Protein AF-0000000071015361 (afdb_homodimer)

Secondary structure (DSSP, 8-state):
---HHHHHHHHHHHHHHHHHTT-SEEEEEEEEEEEEEEEEETTEEEEEEEEEEEEEEEEEEETTEEEEEEES---HHHHHHHHHHHHHHHHHSPB-TT--PPPGGGS--SSPPP----------HHHHHHHHHHHHHHHHTSTTEEEEEEEEEEEEEEEEEEEETTS-EEEEEEEEEEEEEEEEESSGGG-EEEEEEEEESSGGGSPPHHHHHHHHHHHHHTTSS-B----EEEEEEE-HHHHHHHHHHHHHHTBHHHHHTT--TTTT-TTSB-S-TT--EEE-TT-TT-TT--SB-TTS-B---EEEEETTEE---B--HHHHHHHT----S-EE--SSS--EE--SSEEEPP-SS-HHHHHHT-SEEEEEEEEES--B-TTT-EEEEEEEEEEEETTEEEEEEEEEEEEEEHHHHHHTEEE-S-----SSEE---EEEEEEEEE--/---HHHHHHHHHHHHHHHHHTT-SEEEEEEEEEEEEEEEEETTEEEEEEEEEEEEEEEEEEETTEEEEEEES---HHHHHHHHHHHHHHHHHSPB-TT--PPPGGGS--SSPPP----------HHHHHHHHHHHHHHHHTSTTEEEEEEEEEEEEEEEEEEEETTS-EEEEEEEEEEEEEEEEESSGGG-EEEEEEEEESSGGGSPPHHHHHHHHHHHHHTTSS-B----EEEEEEE-HHHHHHHHHHHHHHTBHHHHHTT--TTTT-TTSB-S-TT--EEE-TT-TT-TT--SB-TTS-B---EEEEETTEE---B--HHHHHHHT----S-EE--SSS--EE--SSEEEPP-SS-HHHHHHT-SEEEEEEEEES--B-TTT-EEEEEEEEEEEETTEEEEEEEEEEEEEEHHHHHHTEEE-S-----SSEE---EEEEEEEEE--

Foldseek 3Di:
DDDLVVQLVLQAVLQVLLVVVPFPKKKKKKKKKKKWKWWAFPLGTDDTDIDIFIKMKMWTADDQFIFMDMDRDSDPVVSNVRSVVRVVRRVVGDGDPLDDFADLVQFDDDDFDDQPQAPPQDDDNVVFSVLFNLLAVLLCPDPFFDGWPIKMKMKMKMKMWMDIPSGFIGIDMFMKIKIKTKTWGDDDPQIFIFMFMFMFRDPVPDDRSNVRNNVRNVVRNQQGPADWDAWDWFKEKEAFVPCLVLVVLVLLQQWLVCQLVLQAQCNPQAFHFQAALQKKKKFALSPRRAPQHGRFAQRRGGAGIDICAHSRHGHHGAYDSSSCVSVVHHHHRFWHDDSGDDTTGDTFQMEIAAGDAAPLVVQQQGQWYWYWHDWADDFARRRNQKGKIFTWGFIRHNSDTDGTHGDKMKIDGSSQQRHQKDHHRDWDRGHSYTGHIMMGGTITMGID/DDDLVVQLVLQAVLQVLLVVVPFPKKKKKKKKKKKWKWWAFPLGTDDTDIDIFIKMKMWTADDQFIFMDMDRDSDPVVSNVRSVVRVVRRVVGDGDPLDDFADLVQFDDDDQDDQPQAPPQDDDPVVFSVLQNLLAVLLCPDPFFDGWPIKMKMKMKMKMWMDIPSGFIGIDMFMKIKIKTKTWGDDDPQIFIFMFMFMFRDPVPDDRSNVRNNVRNVVRNQQGPADWDAWDWFKEKEAFVPCLVLVVLVLLQQWLVCQLVLQAQCNPQAFHFQAALQKKKKFALSPRRAPQHGRFAQRRGGAGIDICAHSRHGHHGAYDSSSCVSVVHHHHRFWHDDSGDDTTGDTFQMEIAAGDAAPLVVQQQGQWYWYWHDWADDFARRRNQWGKIFTWGFIRHNSDTDGTHGDKMKIDGSSQQRHQKDHHRDWDRGHSYTGHIMMGGTITMGID

Solvent-accessible surface area (backbone atoms only — not comparable to full-atom values): 41968 Å² total; per-residue (Å²): 130,80,50,39,67,55,36,20,48,53,14,39,47,54,28,51,51,30,44,73,74,63,32,73,38,29,34,18,29,24,41,35,39,36,37,38,41,26,33,27,38,86,91,35,56,71,46,41,36,38,41,37,44,47,41,40,10,40,36,34,21,47,82,48,8,41,16,18,27,28,32,28,63,82,46,69,70,48,46,54,52,46,41,53,50,26,51,55,48,5,71,68,34,53,67,30,94,49,63,70,76,53,62,64,92,56,40,50,70,83,80,75,63,82,55,71,32,51,74,77,57,84,73,57,70,63,60,31,41,50,41,7,43,40,6,28,51,32,15,55,66,33,84,58,41,65,48,60,79,16,9,26,14,38,40,26,36,35,34,42,14,38,14,36,62,77,67,41,65,46,49,45,52,35,19,38,28,37,39,29,16,30,30,27,10,56,58,80,68,51,49,29,68,32,57,30,66,51,58,27,23,40,73,88,69,48,69,57,38,43,58,35,3,36,48,6,22,51,55,11,43,60,42,47,75,48,42,70,40,70,56,46,73,30,40,37,32,29,35,39,92,54,37,31,56,60,54,51,54,50,52,56,25,37,22,27,68,25,46,77,67,66,45,18,57,45,66,86,38,77,76,32,75,51,32,27,64,71,38,33,31,37,29,32,24,72,41,73,45,39,78,34,40,51,58,47,25,47,63,41,22,50,51,61,72,42,61,41,22,56,51,9,24,29,65,56,69,43,15,22,47,36,43,9,56,72,69,74,52,70,53,63,36,22,22,30,52,61,51,55,63,72,67,44,62,49,80,32,32,32,31,39,51,52,28,89,40,49,60,65,65,74,37,44,80,34,59,58,32,35,38,35,70,42,75,36,51,65,37,64,42,56,38,54,22,44,30,42,30,37,34,27,33,27,33,22,50,67,30,33,80,70,50,23,28,37,79,29,33,40,32,51,37,47,63,60,40,38,44,40,40,46,49,12,45,65,50,55,90,67,55,41,50,25,24,16,36,33,36,30,52,72,28,36,35,39,36,100,130,82,49,40,67,55,34,18,49,53,13,39,47,55,28,52,52,32,42,74,73,62,32,73,40,29,34,19,28,23,42,35,39,38,38,38,39,27,33,26,38,87,88,34,58,71,45,42,35,38,40,38,44,45,38,39,10,39,35,33,21,45,80,48,8,40,16,19,26,29,34,29,62,82,45,68,71,49,46,52,52,46,42,52,50,26,51,55,47,6,71,68,35,55,66,28,94,47,64,70,76,52,61,62,91,56,40,51,71,82,79,77,63,84,56,72,30,49,76,76,59,83,74,55,69,63,60,30,42,50,42,8,44,39,6,30,49,32,15,55,66,33,85,57,41,65,49,60,78,16,9,27,14,36,40,27,36,37,34,45,13,38,13,37,62,77,67,40,67,44,49,44,54,34,20,38,29,37,40,30,15,31,29,25,10,56,60,80,67,51,48,28,70,31,55,30,66,49,58,29,21,41,73,86,69,49,71,57,39,44,58,36,2,34,50,7,22,53,55,11,43,61,43,46,76,50,42,70,39,70,54,46,73,31,39,37,32,28,35,38,92,55,38,30,55,59,53,50,55,49,52,55,27,37,22,26,68,25,45,76,68,65,45,18,56,47,67,84,38,75,76,32,76,52,32,27,65,72,38,32,32,37,30,31,25,74,40,76,45,39,79,35,39,50,57,47,24,49,64,40,21,50,52,63,72,43,61,43,25,56,51,8,25,31,65,57,69,42,16,22,48,35,42,9,55,72,68,73,51,70,53,64,36,23,21,32,52,60,50,55,62,73,67,43,62,49,82,31,31,31,32,39,51,52,28,89,43,48,61,65,65,76,37,44,81,36,60,58,31,36,39,35,68,42,75,36,50,66,38,66,40,53,39,53,21,42,30,43,29,38,36,27,33,25,34,23,50,67,29,34,79,68,49,24,28,38,79,28,33,40,33,51,38,48,63,59,41,38,43,39,41,46,49,12,44,63,50,55,91,67,54,41,50,25,24,15,36,32,37,30,53,71,29,38,35,40,38,98

pLDDT: mean 94.47, std 5.88, range [63.34, 98.88]

InterPro domains:
  IPR002510 Metalloprotease TldD/E, N-terminal domain [PF01523] (26-90)
  IPR035068 Metalloprotease TldD/PmbA, N-terminal [G3DSA:3.30.2290.10] (2-225)
  IPR036059 Metalloprotease TldD/PmbA superfamily [SSF111283] (6-447)
  IPR045569 Metalloprotease TldD/E, C-terminal domain [PF19289] (231-447)
  IPR045570 Metalloprotease TldD/E, central domain [PF19290] (121-223)
  IPR047657 Metalloprotease PmbA [PTHR43421] (12-447)

Sequence (896 aa):
MLTPDQARDRAADIVSRARAAGADAADAVFAADTALDVSVRLGALEDVGRSESAELGLRVFVGRQSASVSTSDLSVSALDALVERAIAMAREAPEDEWAGLAPEDRLLKGNVPQLDLDDGGEVEPAALKEAALEAEDAARAVAGVTNSEGGGASASRSIWALATSHGFAGAYAATGYGVSASVLAGEGGAMVRDYDHHSARHRRMLESAADIGRRAGERTVARINPGVVKSGTMPIVFDPRNGGSMLGHLIGAISGAAITRKTSFLLDALGTKIFSSAVTISDDPHRPHGLRSRPFDGEGLPVSATEFVTAGMLETWLLDSASARQLGLEPTGHAARGVGGNPGVATSNLFMAAGDIPPETLIADIADGIYVTEMLGGGVNGVTGDYSRGAAGFRIQNGEITTPVAEFTIAGNARDMFLNMTPANDLEFRYGSNVPTIRIEGMTVAGAMLTPDQARDRAADIVSRARAAGADAADAVFAADTALDVSVRLGALEDVGRSESAELGLRVFVGRQSASVSTSDLSVSALDALVERAIAMAREAPEDEWAGLAPEDRLLKGNVPQLDLDDGGEVEPAALKEAALEAEDAARAVAGVTNSEGGGASASRSIWALATSHGFAGAYAATGYGVSASVLAGEGGAMVRDYDHHSARHRRMLESAADIGRRAGERTVARINPGVVKSGTMPIVFDPRNGGSMLGHLIGAISGAAITRKTSFLLDALGTKIFSSAVTISDDPHRPHGLRSRPFDGEGLPVSATEFVTAGMLETWLLDSASARQLGLEPTGHAARGVGGNPGVATSNLFMAAGDIPPETLIADIADGIYVTEMLGGGVNGVTGDYSRGAAGFRIQNGEITTPVAEFTIAGNARDMFLNMTPANDLEFRYGSNVPTIRIEGMTVAGA

Nearest PDB structures (foldseek):
  3qtd-assembly2_B  TM=9.646E-01  e=2.647E-55  Pseudomonas aeruginosa
  5nja-assembly2_D  TM=9.538E-01  e=3.708E-56  Escherichia coli str. K-12 substr. MG1655
  1vpb-assembly1_A-2  TM=9.377E-01  e=7.701E-46  Bacteroides thetaiotaomicron VPI-5482
  1vl4-assembly1_B  TM=9.106E-01  e=6.725E-42  Thermotoga maritima MSB8
  6j6a-assembly1_B  TM=8.898E-01  e=3.358E-36  Thermococcus kodakarensis KOD1

Structure (mmCIF, N/CA/C/O backbone):
data_AF-0000000071015361-model_v1
#
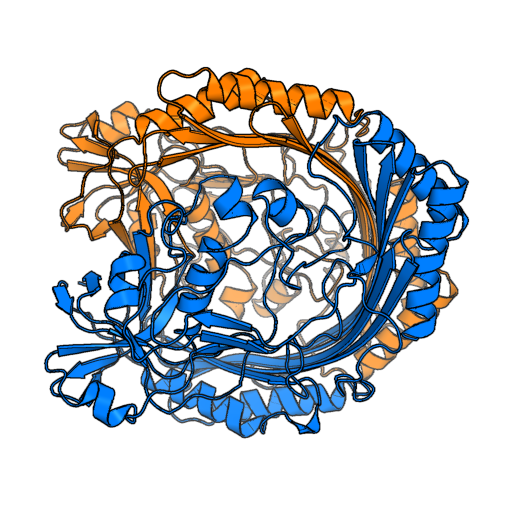loop_
_entity.id
_entity.type
_entity.pdbx_description
1 polymer 'TldD/PmbA family protein'
#
loop_
_atom_site.group_PDB
_atom_site.id
_atom_site.type_symbol
_atom_site.label_atom_id
_atom_site.label_alt_id
_atom_site.label_comp_id
_atom_site.label_asym_id
_atom_site.label_entity_id
_atom_site.label_seq_id
_atom_site.pdbx_PDB_ins_code
_atom_site.Cartn_x
_atom_site.Cartn_y
_atom_site.Cartn_z
_atom_site.occupancy
_atom_site.B_iso_or_equiv
_atom_site.auth_seq_id
_atom_site.auth_comp_id
_atom_site.auth_asym_id
_atom_site.auth_atom_id
_atom_site.pdbx_PDB_model_num
ATOM 1 N N . MET A 1 1 ? 20.734 9.711 -16.625 1 75.19 1 MET A N 1
ATOM 2 C CA . MET A 1 1 ? 20.453 8.32 -16.297 1 75.19 1 MET A CA 1
ATOM 3 C C . MET A 1 1 ? 21.266 7.371 -17.156 1 75.19 1 MET A C 1
ATOM 5 O O . MET A 1 1 ? 21.578 7.688 -18.312 1 75.19 1 MET A O 1
ATOM 9 N N . LEU A 1 2 ? 21.625 6.285 -16.594 1 86.19 2 LEU A N 1
ATOM 10 C CA . LEU A 1 2 ? 22.391 5.273 -17.312 1 86.19 2 LEU A CA 1
ATOM 11 C C . LEU A 1 2 ? 21.609 4.734 -18.5 1 86.19 2 LEU A C 1
ATOM 13 O O . LEU A 1 2 ? 20.375 4.836 -18.531 1 86.19 2 LEU A O 1
ATOM 17 N N . THR A 1 3 ? 22.281 4.242 -19.531 1 92.38 3 THR A N 1
ATOM 18 C CA . THR A 1 3 ? 21.656 3.527 -20.625 1 92.38 3 THR A CA 1
ATOM 19 C C . THR A 1 3 ? 21.344 2.088 -20.234 1 92.38 3 THR A C 1
ATOM 21 O O . THR A 1 3 ? 21.922 1.562 -19.281 1 92.38 3 THR A O 1
ATOM 24 N N . PRO A 1 4 ? 20.406 1.521 -20.984 1 95.31 4 PRO A N 1
ATOM 25 C CA . PRO A 1 4 ? 20.141 0.108 -20.703 1 95.31 4 PRO A CA 1
ATOM 26 C C . PRO A 1 4 ? 21.391 -0.761 -20.781 1 95.31 4 PRO A C 1
ATOM 28 O O . PRO A 1 4 ? 21.562 -1.659 -19.953 1 95.31 4 PRO A O 1
ATOM 31 N N . ASP A 1 5 ? 22.281 -0.465 -21.656 1 95.81 5 ASP A N 1
ATOM 32 C CA . ASP A 1 5 ? 23.516 -1.237 -21.797 1 95.81 5 ASP A CA 1
ATOM 33 C C . ASP A 1 5 ? 24.406 -1.088 -20.562 1 95.81 5 ASP A C 1
ATOM 35 O O . ASP A 1 5 ? 24.969 -2.068 -20.078 1 95.81 5 ASP A O 1
ATOM 39 N N . GLN A 1 6 ? 24.469 0.102 -20.109 1 96 6 GLN A N 1
ATOM 40 C CA . GLN A 1 6 ? 25.25 0.348 -18.891 1 96 6 GLN A CA 1
ATOM 41 C C . GLN A 1 6 ? 24.641 -0.376 -17.703 1 96 6 GLN A C 1
ATOM 43 O O . GLN A 1 6 ? 25.375 -0.923 -16.859 1 96 6 GLN A O 1
ATOM 48 N N . ALA A 1 7 ? 23.344 -0.331 -17.641 1 96.88 7 ALA A N 1
ATOM 49 C CA . ALA A 1 7 ? 22.656 -1.032 -16.547 1 96.88 7 ALA A CA 1
ATOM 50 C C . ALA A 1 7 ? 22.891 -2.537 -16.641 1 96.88 7 ALA A C 1
ATOM 52 O O . ALA A 1 7 ? 23.156 -3.189 -15.625 1 96.88 7 ALA A O 1
ATOM 53 N N . ARG A 1 8 ? 22.75 -3.062 -17.828 1 97.19 8 ARG A N 1
ATOM 54 C CA . ARG A 1 8 ? 23.031 -4.477 -18.062 1 97.19 8 ARG A CA 1
ATOM 55 C C . ARG A 1 8 ? 24.438 -4.84 -17.609 1 97.19 8 ARG A C 1
ATOM 57 O O . ARG A 1 8 ? 24.641 -5.863 -16.953 1 97.19 8 ARG A O 1
ATOM 64 N N . ASP A 1 9 ? 25.406 -4.043 -17.906 1 97.19 9 ASP A N 1
ATOM 65 C CA . ASP A 1 9 ? 26.797 -4.297 -17.547 1 97.19 9 ASP A CA 1
ATOM 66 C C . ASP A 1 9 ? 26.984 -4.281 -16.031 1 97.19 9 ASP A C 1
ATOM 68 O O . ASP A 1 9 ? 27.781 -5.055 -15.492 1 97.19 9 ASP A O 1
ATOM 72 N N . ARG A 1 10 ? 26.281 -3.35 -15.375 1 96.38 10 ARG A N 1
ATOM 73 C CA . ARG A 1 10 ? 26.359 -3.295 -13.922 1 96.38 10 ARG A CA 1
ATOM 74 C C . ARG A 1 10 ? 25.812 -4.578 -13.297 1 96.38 10 ARG A C 1
ATOM 76 O O . ARG A 1 10 ? 26.406 -5.125 -12.367 1 96.38 10 ARG A O 1
ATOM 83 N N . ALA A 1 11 ? 24.688 -5.047 -13.812 1 97.69 11 ALA A N 1
ATOM 84 C CA . ALA A 1 11 ? 24.109 -6.293 -13.312 1 97.69 11 ALA A CA 1
ATOM 85 C C . ALA A 1 11 ? 25.031 -7.473 -13.578 1 97.69 11 ALA A C 1
ATOM 87 O O . ALA A 1 11 ? 25.234 -8.312 -12.695 1 97.69 11 ALA A O 1
ATOM 88 N N . ALA A 1 12 ? 25.578 -7.484 -14.75 1 98 12 ALA A N 1
ATOM 89 C CA . ALA A 1 12 ? 26.484 -8.57 -15.109 1 98 12 ALA A CA 1
ATOM 90 C C . ALA A 1 12 ? 27.766 -8.531 -14.266 1 98 12 ALA A C 1
ATOM 92 O O . ALA A 1 12 ? 28.281 -9.578 -13.875 1 98 12 ALA A O 1
ATOM 93 N N . ASP A 1 13 ? 28.234 -7.395 -14.031 1 97.75 13 ASP A N 1
ATOM 94 C CA . ASP A 1 13 ? 29.469 -7.215 -13.266 1 97.75 13 ASP A CA 1
ATOM 95 C C . ASP A 1 13 ? 29.344 -7.797 -11.859 1 97.75 13 ASP A C 1
ATOM 97 O O . ASP A 1 13 ? 30.219 -8.523 -11.398 1 97.75 13 ASP A O 1
ATOM 101 N N . ILE A 1 14 ? 28.281 -7.453 -11.172 1 98.19 14 ILE A N 1
ATOM 102 C CA . ILE A 1 14 ? 28.141 -7.914 -9.797 1 98.19 14 ILE A CA 1
ATOM 103 C C . ILE A 1 14 ? 27.969 -9.43 -9.773 1 98.19 14 ILE A C 1
ATOM 105 O O . ILE A 1 14 ? 28.422 -10.094 -8.828 1 98.19 14 ILE A O 1
ATOM 109 N N . VAL A 1 15 ? 27.344 -10.016 -10.773 1 98.5 15 VAL A N 1
ATOM 110 C CA . VAL A 1 15 ? 27.219 -11.461 -10.891 1 98.5 15 VAL A CA 1
ATOM 111 C C . VAL A 1 15 ? 28.609 -12.086 -11.031 1 98.5 15 VAL A C 1
ATOM 113 O O . VAL A 1 15 ? 28.922 -13.086 -10.383 1 98.5 15 VAL A O 1
ATOM 116 N N . SER A 1 16 ? 29.406 -11.477 -11.852 1 98.19 16 SER A N 1
ATOM 117 C CA . SER A 1 16 ? 30.766 -11.953 -12.039 1 98.19 16 SER A CA 1
ATOM 118 C C . SER A 1 16 ? 31.562 -11.891 -10.742 1 98.19 16 SER A C 1
ATOM 120 O O . SER A 1 16 ? 32.312 -12.82 -10.406 1 98.19 16 SER A O 1
ATOM 122 N N . ARG A 1 17 ? 31.406 -10.82 -10.039 1 97.75 17 ARG A N 1
ATOM 123 C CA . ARG A 1 17 ? 32.062 -10.664 -8.75 1 97.75 17 ARG A CA 1
ATOM 124 C C . ARG A 1 17 ? 31.625 -11.75 -7.773 1 97.75 17 ARG A C 1
ATOM 126 O O . ARG A 1 17 ? 32.438 -12.289 -7.023 1 97.75 17 ARG A O 1
ATOM 133 N N . ALA A 1 18 ? 30.344 -12.016 -7.789 1 98.44 18 ALA A N 1
ATOM 134 C CA . ALA A 1 18 ? 29.797 -13.039 -6.898 1 98.44 18 ALA A CA 1
ATOM 135 C C . ALA A 1 18 ? 30.391 -14.406 -7.215 1 98.44 18 ALA A C 1
ATOM 137 O O . ALA A 1 18 ? 30.781 -15.148 -6.312 1 98.44 18 ALA A O 1
ATOM 138 N N . ARG A 1 19 ? 30.5 -14.695 -8.438 1 98.19 19 ARG A N 1
ATOM 139 C CA . ARG A 1 19 ? 31.078 -15.969 -8.859 1 98.19 19 ARG A CA 1
ATOM 140 C C . ARG A 1 19 ? 32.562 -16.047 -8.469 1 98.19 19 ARG A C 1
ATOM 142 O O . ARG A 1 19 ? 33 -17.078 -7.977 1 98.19 19 ARG A O 1
ATOM 149 N N . ALA A 1 20 ? 33.188 -15.031 -8.695 1 97.56 20 ALA A N 1
ATOM 150 C CA . ALA A 1 20 ? 34.625 -14.977 -8.359 1 97.56 20 ALA A CA 1
ATOM 151 C C . ALA A 1 20 ? 34.844 -15.133 -6.855 1 97.56 20 ALA A C 1
ATOM 153 O O . ALA A 1 20 ? 35.844 -15.68 -6.422 1 97.56 20 ALA A O 1
ATOM 154 N N . ALA A 1 21 ? 33.906 -14.68 -6.152 1 97.12 21 ALA A N 1
ATOM 155 C CA . ALA A 1 21 ? 34 -14.711 -4.695 1 97.12 21 ALA A CA 1
ATOM 156 C C . ALA A 1 21 ? 33.562 -16.062 -4.141 1 97.12 21 ALA A C 1
ATOM 158 O O . ALA A 1 21 ? 33.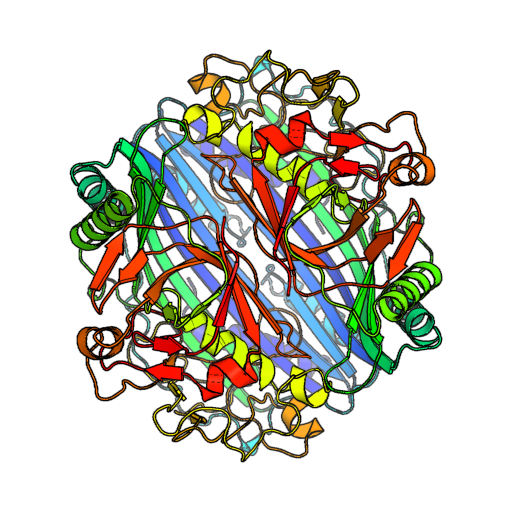625 -16.297 -2.934 1 97.12 21 ALA A O 1
ATOM 159 N N . GLY A 1 22 ? 33 -16.906 -4.977 1 96.62 22 GLY A N 1
ATOM 160 C CA . GLY A 1 22 ? 32.781 -18.266 -4.516 1 96.62 22 GLY A CA 1
ATOM 161 C C . GLY A 1 22 ? 31.312 -18.688 -4.637 1 96.62 22 GLY A C 1
ATOM 162 O O . GLY A 1 22 ? 30.953 -19.797 -4.238 1 96.62 22 GLY A O 1
ATOM 163 N N . ALA A 1 23 ? 30.422 -17.859 -5.152 1 98.19 23 ALA A N 1
ATOM 164 C CA . ALA A 1 23 ? 29.047 -18.266 -5.371 1 98.19 23 ALA A CA 1
ATOM 165 C C . ALA A 1 23 ? 28.953 -19.328 -6.461 1 98.19 23 ALA A C 1
ATOM 167 O O . ALA A 1 23 ? 29.625 -19.234 -7.488 1 98.19 23 ALA A O 1
ATOM 168 N N . ASP A 1 24 ? 28.156 -20.359 -6.191 1 98.06 24 ASP A N 1
ATOM 169 C CA . ASP A 1 24 ? 27.922 -21.375 -7.219 1 98.06 24 ASP A CA 1
ATOM 170 C C . ASP A 1 24 ? 27.078 -20.812 -8.359 1 98.06 24 ASP A C 1
ATOM 172 O O . ASP A 1 24 ? 27.25 -21.203 -9.516 1 98.06 24 ASP A O 1
ATOM 176 N N . ALA A 1 25 ? 26.141 -19.984 -8.023 1 98.06 25 ALA A N 1
ATOM 177 C CA . ALA A 1 25 ? 25.266 -19.281 -8.961 1 98.06 25 ALA A CA 1
ATOM 178 C C . ALA A 1 25 ? 24.828 -17.938 -8.398 1 98.06 25 ALA A C 1
ATOM 180 O O . ALA A 1 25 ? 24.922 -17.688 -7.191 1 98.06 25 ALA A O 1
ATOM 181 N N . ALA A 1 26 ? 24.406 -17.047 -9.289 1 98.31 26 ALA A N 1
ATOM 182 C CA . ALA A 1 26 ? 23.938 -15.734 -8.852 1 98.31 26 ALA A CA 1
ATOM 183 C C . ALA A 1 26 ? 23.062 -15.078 -9.922 1 98.31 26 ALA A C 1
ATOM 185 O O . ALA A 1 26 ? 23.203 -15.375 -11.109 1 98.31 26 ALA A O 1
ATOM 186 N N . ASP A 1 27 ? 22.156 -14.305 -9.508 1 98.31 27 ASP A N 1
ATOM 187 C CA . ASP A 1 27 ? 21.469 -13.359 -10.391 1 98.31 27 ASP A CA 1
ATOM 188 C C . ASP A 1 27 ? 21.406 -11.969 -9.758 1 98.31 27 ASP A C 1
ATOM 190 O O . ASP A 1 27 ? 21.594 -11.82 -8.555 1 98.31 27 ASP A O 1
ATOM 194 N N . ALA A 1 28 ? 21.281 -10.961 -10.586 1 98.38 28 ALA A N 1
ATOM 195 C CA . ALA A 1 28 ? 21.266 -9.578 -10.117 1 98.38 28 ALA A CA 1
ATOM 196 C C . ALA A 1 28 ? 20.297 -8.727 -10.938 1 98.38 28 ALA A C 1
ATOM 198 O O . ALA A 1 28 ? 20.109 -8.977 -12.133 1 98.38 28 ALA A O 1
ATOM 199 N N . VAL A 1 29 ? 19.75 -7.797 -10.258 1 98.06 29 VAL A N 1
ATOM 200 C CA . VAL A 1 29 ? 18.875 -6.816 -10.891 1 98.06 29 VAL A CA 1
ATOM 201 C C . VAL A 1 29 ? 19.391 -5.406 -10.617 1 98.06 29 VAL A C 1
ATOM 203 O O . VAL A 1 29 ? 19.859 -5.113 -9.516 1 98.06 29 VAL A O 1
ATOM 206 N N . PHE A 1 30 ? 19.438 -4.688 -11.617 1 97.5 30 PHE A N 1
ATOM 207 C CA . PHE A 1 30 ? 19.688 -3.256 -11.508 1 97.5 30 PHE A CA 1
ATOM 208 C C . PHE A 1 30 ? 18.469 -2.453 -11.945 1 97.5 30 PHE A C 1
ATOM 210 O O . PHE A 1 30 ? 17.969 -2.631 -13.055 1 97.5 30 PHE A O 1
ATOM 217 N N . ALA A 1 31 ? 17.938 -1.626 -11.086 1 97.38 31 ALA A N 1
ATOM 218 C CA . ALA A 1 31 ? 16.781 -0.78 -11.367 1 97.38 31 ALA A CA 1
ATOM 219 C C . ALA A 1 31 ? 17.109 0.691 -11.125 1 97.38 31 ALA A C 1
ATOM 221 O O . ALA A 1 31 ? 17.641 1.051 -10.07 1 97.38 31 ALA A O 1
ATOM 222 N N . ALA A 1 32 ? 16.828 1.482 -12.062 1 96.5 32 ALA A N 1
ATOM 223 C CA . ALA A 1 32 ? 16.969 2.932 -11.945 1 96.5 32 ALA A CA 1
ATOM 224 C C . ALA A 1 32 ? 15.727 3.648 -12.477 1 96.5 32 ALA A C 1
ATOM 226 O O . ALA A 1 32 ? 15.117 3.207 -13.453 1 96.5 32 ALA A O 1
ATOM 227 N N . ASP A 1 33 ? 15.352 4.707 -11.875 1 95.38 33 ASP A N 1
ATOM 228 C CA . ASP A 1 33 ? 14.164 5.43 -12.305 1 95.38 33 ASP A CA 1
ATOM 229 C C . ASP A 1 33 ? 14.305 6.926 -12.039 1 95.38 33 ASP A C 1
ATOM 231 O O . ASP A 1 33 ? 15.016 7.336 -11.117 1 95.38 33 ASP A O 1
ATOM 235 N N . THR A 1 34 ? 13.773 7.715 -12.898 1 95.31 34 THR A N 1
ATOM 236 C CA . THR A 1 34 ? 13.555 9.148 -12.734 1 95.31 34 THR A CA 1
ATOM 237 C C . THR A 1 34 ? 12.078 9.492 -12.914 1 95.31 34 THR A C 1
ATOM 239 O O . THR A 1 34 ? 11.398 8.914 -13.773 1 95.31 34 THR A O 1
ATOM 242 N N . ALA A 1 35 ? 11.594 10.336 -12.094 1 96.31 35 ALA A N 1
ATOM 243 C CA . ALA A 1 35 ? 10.188 10.719 -12.195 1 96.31 35 ALA A CA 1
ATOM 244 C C . ALA A 1 35 ? 10.008 12.211 -11.93 1 96.31 35 ALA A C 1
ATOM 246 O O . ALA A 1 35 ? 10.742 12.805 -11.133 1 96.31 35 ALA A O 1
ATOM 247 N N . LEU A 1 36 ? 9.125 12.789 -12.648 1 96.06 36 LEU A N 1
ATOM 248 C CA . LEU A 1 36 ? 8.664 14.164 -12.484 1 96.06 36 LEU A CA 1
ATOM 249 C C . LEU A 1 36 ? 7.152 14.219 -12.289 1 96.06 36 LEU A C 1
ATOM 251 O O . LEU A 1 36 ? 6.406 13.578 -13.031 1 96.06 36 LEU A O 1
ATOM 255 N N . ASP A 1 37 ? 6.684 14.906 -11.297 1 96.12 37 ASP A N 1
ATOM 256 C CA . ASP A 1 37 ? 5.254 14.984 -11.023 1 96.12 37 ASP A CA 1
ATOM 257 C C . ASP A 1 37 ? 4.844 16.422 -10.68 1 96.12 37 ASP A C 1
ATOM 259 O O . ASP A 1 37 ? 5.602 17.156 -10.047 1 96.12 37 ASP A O 1
ATOM 263 N N . VAL A 1 38 ? 3.676 16.781 -11.125 1 95.56 38 VAL A N 1
ATOM 264 C CA . VAL A 1 38 ? 3.066 18.078 -10.82 1 95.56 38 VAL A CA 1
ATOM 265 C C . VAL A 1 38 ? 1.63 17.875 -10.344 1 95.56 38 VAL A C 1
ATOM 267 O O . VAL A 1 38 ? 0.897 17.047 -10.898 1 95.56 38 VAL A O 1
ATOM 270 N N . SER A 1 39 ? 1.289 18.5 -9.312 1 95.94 39 SER A N 1
ATOM 271 C CA . SER A 1 39 ? -0.091 18.484 -8.844 1 95.94 39 SER A CA 1
ATOM 272 C C . SER A 1 39 ? -0.629 19.891 -8.656 1 95.94 39 SER A C 1
ATOM 274 O O . SER A 1 39 ? 0.111 20.797 -8.266 1 95.94 39 SER A O 1
ATOM 276 N N . VAL A 1 40 ? -1.888 20.047 -9.023 1 94.75 40 VAL A N 1
ATOM 277 C CA . VAL A 1 40 ? -2.574 21.328 -8.891 1 94.75 40 VAL A CA 1
ATOM 278 C C . VAL A 1 40 ? -3.887 21.141 -8.133 1 94.75 40 VAL A C 1
ATOM 280 O O . VAL A 1 40 ? -4.402 20.016 -8.047 1 94.75 40 VAL A O 1
ATOM 283 N N . ARG A 1 41 ? -4.367 22.188 -7.625 1 93 41 ARG A N 1
ATOM 284 C CA . ARG A 1 41 ? -5.676 22.188 -6.973 1 93 41 ARG A CA 1
ATOM 285 C C . ARG A 1 41 ? -6.309 23.562 -7.016 1 93 41 ARG A C 1
ATOM 287 O O . ARG A 1 41 ? -5.664 24.562 -6.668 1 93 41 ARG A O 1
ATOM 294 N N . LEU A 1 42 ? -7.582 23.594 -7.371 1 93.31 42 LEU A N 1
ATOM 295 C CA . LEU A 1 42 ? -8.367 24.828 -7.508 1 93.31 42 LEU A CA 1
ATOM 296 C C . LEU A 1 42 ? -7.59 25.875 -8.289 1 93.31 42 LEU A C 1
ATOM 298 O O . LEU A 1 42 ? -7.5 27.031 -7.863 1 93.31 42 LEU A O 1
ATOM 302 N N . GLY A 1 43 ? -6.887 25.438 -9.289 1 90.31 43 GLY A N 1
ATOM 303 C CA . GLY A 1 43 ? -6.219 26.312 -10.234 1 90.31 43 GLY A CA 1
ATOM 304 C C . GLY A 1 43 ? -4.828 26.734 -9.781 1 90.31 43 GLY A C 1
ATOM 305 O O . GLY A 1 43 ? -4.137 27.469 -10.484 1 90.31 43 GLY A O 1
ATOM 306 N N . ALA A 1 44 ? -4.484 26.234 -8.68 1 88.31 44 ALA A N 1
ATOM 307 C CA . ALA A 1 44 ? -3.184 26.609 -8.133 1 88.31 44 ALA A CA 1
ATOM 308 C C . ALA A 1 44 ? -2.25 25.406 -8.055 1 88.31 44 ALA A C 1
ATOM 310 O O . ALA A 1 44 ? -2.695 24.281 -7.816 1 88.31 44 ALA A O 1
ATOM 311 N N . LEU A 1 45 ? -0.957 25.625 -8.203 1 87.88 45 LEU A N 1
ATOM 312 C CA . LEU A 1 45 ? 0.043 24.578 -8.062 1 87.88 45 LEU A CA 1
ATOM 313 C C . LEU A 1 45 ? 0.108 24.062 -6.625 1 87.88 45 LEU A C 1
ATOM 315 O O . LEU A 1 45 ? 0.1 24.859 -5.684 1 87.88 45 LEU A O 1
ATOM 319 N N . GLU A 1 46 ? 0.162 22.812 -6.461 1 86.94 46 GLU A N 1
ATOM 320 C CA . GLU A 1 46 ? 0.307 22.219 -5.137 1 86.94 46 GLU A CA 1
ATOM 321 C C . GLU A 1 46 ? 1.714 21.656 -4.934 1 86.94 46 GLU A C 1
ATOM 323 O O . GLU A 1 46 ? 2.301 21.828 -3.861 1 86.94 46 GLU A O 1
ATOM 328 N N . ASP A 1 47 ? 2.193 21.062 -5.941 1 89.56 47 ASP A N 1
ATOM 329 C CA . ASP A 1 47 ? 3.475 20.391 -5.758 1 89.56 47 ASP A CA 1
ATOM 330 C C . ASP A 1 47 ? 4.172 20.156 -7.098 1 89.56 47 ASP A C 1
ATOM 332 O O . ASP A 1 47 ? 3.518 19.859 -8.102 1 89.56 47 ASP A O 1
ATOM 336 N N . VAL A 1 48 ? 5.438 20.422 -7.105 1 92.44 48 VAL A N 1
ATOM 337 C CA . VAL A 1 48 ? 6.332 20 -8.18 1 92.44 48 VAL A CA 1
ATOM 338 C C . VAL A 1 48 ? 7.48 19.188 -7.605 1 92.44 48 VAL A C 1
ATOM 340 O O . VAL A 1 48 ? 8.211 19.656 -6.734 1 92.44 48 VAL A O 1
ATOM 343 N N . GLY A 1 49 ? 7.586 17.984 -8.109 1 94.06 49 GLY A N 1
ATOM 344 C CA . GLY A 1 49 ? 8.586 17.094 -7.543 1 94.06 49 GLY A CA 1
ATOM 345 C C . GLY A 1 49 ? 9.312 16.281 -8.594 1 94.06 49 GLY A C 1
ATOM 346 O O . GLY A 1 49 ? 8.727 15.906 -9.609 1 94.06 49 GLY A O 1
ATOM 347 N N . ARG A 1 50 ? 10.602 16.094 -8.305 1 94 50 ARG A N 1
ATOM 348 C CA . ARG A 1 50 ? 11.398 15.188 -9.133 1 94 50 ARG A CA 1
ATOM 349 C C . ARG A 1 50 ? 12.164 14.195 -8.273 1 94 50 ARG A C 1
ATOM 351 O O . ARG A 1 50 ? 12.609 14.531 -7.172 1 94 50 ARG A O 1
ATOM 358 N N . SER A 1 51 ? 12.266 13.008 -8.742 1 94.69 51 SER A N 1
ATOM 359 C CA . SER A 1 51 ? 12.984 11.961 -8.023 1 94.69 51 SER A CA 1
ATOM 360 C C . SER A 1 51 ? 13.891 11.172 -8.961 1 94.69 51 SER A C 1
ATOM 362 O O . SER A 1 51 ? 13.586 11.031 -10.148 1 94.69 51 SER A O 1
ATOM 364 N N . GLU A 1 52 ? 15 10.758 -8.5 1 94.31 52 GLU A N 1
ATOM 365 C CA . GLU A 1 52 ? 15.93 9.852 -9.172 1 94.31 52 GLU A CA 1
ATOM 366 C C . GLU A 1 52 ? 16.453 8.789 -8.219 1 94.31 52 GLU A C 1
ATOM 368 O O . GLU A 1 52 ? 16.859 9.102 -7.098 1 94.31 52 GLU A O 1
ATOM 373 N N . SER A 1 53 ? 16.391 7.578 -8.602 1 94.81 53 SER A N 1
ATOM 374 C CA . SER A 1 53 ? 16.828 6.484 -7.75 1 94.81 53 SER A CA 1
ATOM 375 C C . SER A 1 53 ? 17.5 5.379 -8.562 1 94.81 53 SER A C 1
ATOM 377 O O . SER A 1 53 ? 17.203 5.219 -9.75 1 94.81 53 SER A O 1
ATOM 379 N N . ALA A 1 54 ? 18.453 4.719 -7.992 1 95.19 54 ALA A N 1
ATOM 380 C CA . ALA A 1 54 ? 19.094 3.521 -8.531 1 95.19 54 ALA A CA 1
ATOM 381 C C . ALA A 1 54 ? 19.375 2.506 -7.426 1 95.19 54 ALA A C 1
ATOM 383 O O . ALA A 1 54 ? 19.781 2.875 -6.324 1 95.19 54 ALA A O 1
ATOM 384 N N . GLU A 1 55 ? 19.109 1.281 -7.699 1 95.88 55 GLU A N 1
ATOM 385 C CA . GLU A 1 55 ? 19.328 0.208 -6.734 1 95.88 55 GLU A CA 1
ATOM 386 C C . GLU A 1 55 ? 19.812 -1.063 -7.422 1 95.88 55 GLU A C 1
ATOM 388 O O . GLU A 1 55 ? 19.484 -1.31 -8.586 1 95.88 55 GLU A O 1
ATOM 393 N N . LEU A 1 56 ? 20.609 -1.78 -6.695 1 97.25 56 LEU A N 1
ATOM 394 C CA . LEU A 1 56 ? 21.109 -3.066 -7.156 1 97.25 56 LEU A CA 1
ATOM 395 C C . LEU A 1 56 ? 20.734 -4.18 -6.18 1 97.25 56 LEU A C 1
ATOM 397 O O . LEU A 1 56 ? 20.875 -4.016 -4.965 1 97.25 56 LEU A O 1
ATOM 401 N N . GLY A 1 57 ? 20.156 -5.227 -6.719 1 97.62 57 GLY A N 1
ATOM 402 C CA . GLY A 1 57 ? 19.891 -6.434 -5.953 1 97.62 57 GLY A CA 1
ATOM 403 C C . GLY A 1 57 ? 20.688 -7.633 -6.434 1 97.62 57 GLY A C 1
ATOM 404 O O . GLY A 1 57 ? 20.828 -7.848 -7.637 1 97.62 57 GLY A O 1
ATOM 405 N N . LEU A 1 58 ? 21.203 -8.398 -5.461 1 98.25 58 LEU A N 1
ATOM 406 C CA . LEU A 1 58 ? 22 -9.594 -5.746 1 98.25 58 LEU A CA 1
ATOM 407 C C . LEU A 1 58 ? 21.484 -10.789 -4.965 1 98.25 58 LEU A C 1
ATOM 409 O O . LEU A 1 58 ? 21.234 -10.695 -3.758 1 98.25 58 LEU A O 1
ATOM 413 N N . ARG A 1 59 ? 21.25 -11.773 -5.621 1 97.69 59 ARG A N 1
ATOM 414 C CA . ARG A 1 59 ? 20.953 -13.062 -5.008 1 97.69 59 ARG A CA 1
ATOM 415 C C . ARG A 1 59 ? 22.062 -14.07 -5.32 1 97.69 59 ARG A C 1
ATOM 417 O O . ARG A 1 59 ? 22.484 -14.195 -6.473 1 97.69 59 ARG A O 1
ATOM 424 N N . VAL A 1 60 ? 22.531 -14.789 -4.32 1 97.94 60 VAL A N 1
ATOM 425 C CA . VAL A 1 60 ? 23.625 -15.75 -4.516 1 97.94 60 VAL A CA 1
ATOM 426 C C . VAL A 1 60 ? 23.188 -17.125 -4.016 1 97.94 60 VAL A C 1
ATOM 428 O O . VAL A 1 60 ? 22.328 -17.234 -3.146 1 97.94 60 VAL A O 1
ATOM 431 N N . PHE A 1 61 ? 23.844 -18.125 -4.613 1 97.31 61 PHE A N 1
ATOM 432 C CA . PHE A 1 61 ? 23.672 -19.5 -4.207 1 97.31 61 PHE A CA 1
ATOM 433 C C . PHE A 1 61 ? 25 -20.141 -3.828 1 97.31 61 PHE A C 1
ATOM 435 O O . PHE A 1 61 ? 25.984 -20.016 -4.562 1 97.31 61 PHE A O 1
ATOM 442 N N . VAL A 1 62 ? 25.047 -20.719 -2.736 1 96.5 62 VAL A N 1
ATOM 443 C CA . VAL A 1 62 ? 26.094 -21.641 -2.314 1 96.5 62 VAL A CA 1
ATOM 444 C C . VAL A 1 62 ? 25.516 -23.031 -2.094 1 96.5 62 VAL A C 1
ATOM 446 O O . VAL A 1 62 ? 24.906 -23.297 -1.053 1 96.5 62 VAL A O 1
ATOM 449 N N . GLY A 1 63 ? 25.719 -23.859 -3.023 1 93.69 63 GLY A N 1
ATOM 450 C CA . GLY A 1 63 ? 24.938 -25.078 -3.014 1 93.69 63 GLY A CA 1
ATOM 451 C C . GLY A 1 63 ? 23.453 -24.828 -3.139 1 93.69 63 GLY A C 1
ATOM 452 O O . GLY A 1 63 ? 23 -24.188 -4.09 1 93.69 63 GLY A O 1
ATOM 453 N N . ARG A 1 64 ? 22.734 -25.312 -2.117 1 90.06 64 ARG A N 1
ATOM 454 C CA . ARG A 1 64 ? 21.281 -25.156 -2.113 1 90.06 64 ARG A CA 1
ATOM 455 C C . ARG A 1 64 ? 20.844 -24.062 -1.142 1 90.06 64 ARG A C 1
ATOM 457 O O . ARG A 1 64 ? 19.672 -23.969 -0.792 1 90.06 64 ARG A O 1
ATOM 464 N N . GLN A 1 65 ? 21.828 -23.312 -0.741 1 93.19 65 GLN A N 1
ATOM 465 C CA . GLN A 1 65 ? 21.578 -22.188 0.14 1 93.19 65 GLN A CA 1
ATOM 466 C C . GLN A 1 65 ? 21.625 -20.859 -0.629 1 93.19 65 GLN A C 1
ATOM 468 O O . GLN A 1 65 ? 22.453 -20.703 -1.529 1 93.19 65 GLN A O 1
ATOM 473 N N . SER A 1 66 ? 20.766 -20.016 -0.284 1 94.5 66 SER A N 1
ATOM 474 C CA . SER A 1 66 ? 20.734 -18.766 -1.023 1 94.5 66 SER A CA 1
ATOM 475 C C . SER A 1 66 ? 20.469 -17.578 -0.096 1 94.5 66 SER A C 1
ATOM 477 O O . SER A 1 66 ? 19.969 -17.766 1.018 1 94.5 66 SER A O 1
ATOM 479 N N . ALA A 1 67 ? 20.844 -16.406 -0.502 1 95.5 67 ALA A N 1
ATOM 480 C CA . ALA A 1 67 ? 20.562 -15.133 0.165 1 95.5 67 ALA A CA 1
ATOM 481 C C . ALA A 1 67 ? 20.469 -13.984 -0.842 1 95.5 67 ALA A C 1
ATOM 483 O O . ALA A 1 67 ? 21.078 -14.055 -1.916 1 95.5 67 ALA A O 1
ATOM 484 N N . SER A 1 68 ? 19.719 -13.016 -0.513 1 96.31 68 SER A N 1
ATOM 485 C CA . SER A 1 68 ? 19.578 -11.828 -1.354 1 96.31 68 SER A CA 1
ATOM 486 C C . SER A 1 68 ? 19.969 -10.57 -0.594 1 96.31 68 SER A C 1
ATOM 488 O O . SER A 1 68 ? 19.672 -10.438 0.595 1 96.31 68 SER A O 1
ATOM 490 N N . VAL A 1 69 ? 20.672 -9.711 -1.266 1 96.56 69 VAL A N 1
ATOM 491 C CA . VAL A 1 69 ? 21.047 -8.414 -0.706 1 96.56 69 VAL A CA 1
ATOM 492 C C . VAL A 1 69 ? 20.719 -7.305 -1.7 1 96.56 69 VAL A C 1
ATOM 494 O O . VAL A 1 69 ? 20.688 -7.539 -2.912 1 96.56 69 VAL A O 1
ATOM 497 N N . SER A 1 70 ? 20.422 -6.141 -1.238 1 96.25 70 SER A N 1
ATOM 498 C CA . SER A 1 70 ? 20.188 -4.984 -2.098 1 96.25 70 SER A CA 1
ATOM 499 C C . SER A 1 70 ? 20.812 -3.723 -1.52 1 96.25 70 SER A C 1
ATOM 501 O O . SER A 1 70 ? 21.016 -3.627 -0.309 1 96.25 70 SER A O 1
ATOM 503 N N . THR A 1 71 ? 21.141 -2.781 -2.416 1 95.44 71 THR A N 1
ATOM 504 C CA . THR A 1 71 ? 21.812 -1.559 -1.976 1 95.44 71 THR A CA 1
ATOM 505 C C . THR A 1 71 ? 21.547 -0.418 -2.955 1 95.44 71 THR A C 1
ATOM 507 O O . THR A 1 71 ? 21.328 -0.653 -4.145 1 95.44 71 THR A O 1
ATOM 510 N N . SER A 1 72 ? 21.578 0.805 -2.459 1 94.06 72 SER A N 1
ATOM 511 C CA . SER A 1 72 ? 21.578 1.996 -3.301 1 94.06 72 SER A CA 1
ATOM 512 C C . SER A 1 72 ? 22.984 2.582 -3.432 1 94.06 72 SER A C 1
ATOM 514 O O . SER A 1 72 ? 23.188 3.533 -4.188 1 94.06 72 SER A O 1
ATOM 516 N N . ASP A 1 73 ? 23.953 2.051 -2.672 1 91.62 73 ASP A N 1
ATOM 517 C CA . ASP A 1 73 ? 25.359 2.449 -2.809 1 91.62 73 ASP A CA 1
ATOM 518 C C . ASP A 1 73 ? 26.047 1.639 -3.896 1 91.62 73 ASP A C 1
ATOM 520 O O . ASP A 1 73 ? 26.484 0.505 -3.658 1 91.62 73 ASP A O 1
ATOM 524 N N . LEU A 1 74 ? 26.281 2.299 -5 1 91.94 74 LEU A N 1
ATOM 525 C CA . LEU A 1 74 ? 26.766 1.582 -6.176 1 91.94 74 LEU A CA 1
ATOM 526 C C . LEU A 1 74 ? 28.266 1.809 -6.371 1 91.94 74 LEU A C 1
ATOM 528 O O . LEU A 1 74 ? 28.781 1.609 -7.469 1 91.94 74 LEU A O 1
ATOM 532 N N . SER A 1 75 ? 28.891 2.225 -5.324 1 90.19 75 SER A N 1
ATOM 533 C CA . SER A 1 75 ? 30.344 2.355 -5.379 1 90.19 75 SER A CA 1
ATOM 534 C C . SER A 1 75 ? 31.016 0.989 -5.438 1 90.19 75 SER A C 1
ATOM 536 O O . SER A 1 75 ? 30.469 -0.001 -4.949 1 90.19 75 SER A O 1
ATOM 538 N N . VAL A 1 76 ? 32.188 0.953 -5.969 1 89.75 76 VAL A N 1
ATOM 539 C CA . VAL A 1 76 ? 32.906 -0.302 -6.16 1 89.75 76 VAL A CA 1
ATOM 540 C C . VAL A 1 76 ? 33.156 -0.964 -4.812 1 89.75 76 VAL A C 1
ATOM 542 O O . VAL A 1 76 ? 32.938 -2.166 -4.648 1 89.75 76 VAL A O 1
ATOM 545 N N . SER A 1 77 ? 33.594 -0.191 -3.914 1 90.12 77 SER A N 1
ATOM 546 C CA . SER A 1 77 ? 33.875 -0.739 -2.594 1 90.12 77 SER A CA 1
ATOM 547 C C . SER A 1 77 ? 32.625 -1.303 -1.935 1 90.12 77 SER A C 1
ATOM 549 O O . SER A 1 77 ? 32.688 -2.359 -1.302 1 90.12 77 SER A O 1
ATOM 551 N N . ALA A 1 78 ? 31.562 -0.603 -2.125 1 89.62 78 ALA A N 1
ATOM 552 C CA . ALA A 1 78 ? 30.312 -1.051 -1.54 1 89.62 78 ALA A CA 1
ATOM 553 C C . ALA A 1 78 ? 29.828 -2.344 -2.191 1 89.62 78 ALA A C 1
ATOM 555 O O . ALA A 1 78 ? 29.281 -3.221 -1.52 1 89.62 78 ALA A O 1
ATOM 556 N N . LEU A 1 79 ? 30.094 -2.496 -3.426 1 94 79 LEU A N 1
ATOM 557 C CA . LEU A 1 79 ? 29.625 -3.67 -4.16 1 94 79 LEU A CA 1
ATOM 558 C C . LEU A 1 79 ? 30.438 -4.902 -3.768 1 94 79 LEU A C 1
ATOM 560 O O . LEU A 1 79 ? 29.891 -6 -3.652 1 94 79 LEU A O 1
ATOM 564 N N . ASP A 1 80 ? 31.688 -4.73 -3.537 1 94.5 80 ASP A N 1
ATOM 565 C CA . ASP A 1 80 ? 32.531 -5.844 -3.07 1 94.5 80 ASP A CA 1
ATOM 566 C C . ASP A 1 80 ? 32.062 -6.332 -1.7 1 94.5 80 ASP A C 1
ATOM 568 O O . ASP A 1 80 ? 31.922 -7.539 -1.477 1 94.5 80 ASP A O 1
ATOM 572 N N . ALA A 1 81 ? 31.828 -5.371 -0.911 1 93.19 81 ALA A N 1
ATOM 573 C CA . ALA A 1 81 ? 31.344 -5.707 0.424 1 93.19 81 ALA A CA 1
ATOM 574 C C . ALA A 1 81 ? 29.984 -6.395 0.356 1 93.19 81 ALA A C 1
ATOM 576 O O . ALA A 1 81 ? 29.703 -7.309 1.136 1 93.19 81 ALA A O 1
ATOM 577 N N . LEU A 1 82 ? 29.219 -5.949 -0.543 1 94.06 82 LEU A N 1
ATOM 578 C CA . LEU A 1 82 ? 27.891 -6.523 -0.744 1 94.06 82 LEU A CA 1
ATOM 579 C C . LEU A 1 82 ? 27.984 -7.992 -1.138 1 94.06 82 LEU A C 1
ATOM 581 O O . LEU A 1 82 ? 27.234 -8.828 -0.632 1 94.06 82 LEU A O 1
ATOM 585 N N . VAL A 1 83 ? 28.859 -8.297 -2.021 1 97.19 83 VAL A N 1
ATOM 586 C CA . VAL A 1 83 ? 29.047 -9.656 -2.504 1 97.19 83 VAL A CA 1
ATOM 587 C C . VAL A 1 83 ? 29.484 -10.562 -1.349 1 97.19 83 VAL A C 1
ATOM 589 O O . VAL A 1 83 ? 28.922 -11.641 -1.151 1 97.19 83 VAL A O 1
ATOM 592 N N . GLU A 1 84 ? 30.406 -10.078 -0.595 1 96.19 84 GLU A N 1
ATOM 593 C CA . GLU A 1 84 ? 30.906 -10.852 0.538 1 96.19 84 GLU A CA 1
ATOM 594 C C . GLU A 1 84 ? 29.797 -11.125 1.551 1 96.19 84 GLU A C 1
ATOM 596 O O . GLU A 1 84 ? 29.672 -12.242 2.057 1 96.19 84 GLU A O 1
ATOM 601 N N . ARG A 1 85 ? 29.125 -10.117 1.798 1 93.44 85 ARG A N 1
ATOM 602 C CA . ARG A 1 85 ? 28.016 -10.25 2.734 1 93.44 85 ARG A CA 1
ATOM 603 C C . ARG A 1 85 ? 26.984 -11.258 2.225 1 93.44 85 ARG A C 1
ATOM 605 O O . ARG A 1 85 ? 26.484 -12.078 2.992 1 93.44 85 ARG A O 1
ATOM 612 N N . ALA A 1 86 ? 26.609 -11.172 0.982 1 95.94 86 ALA A N 1
ATOM 613 C CA . ALA A 1 86 ? 25.625 -12.07 0.388 1 95.94 86 ALA A CA 1
ATOM 614 C C . ALA A 1 86 ? 26.062 -13.531 0.523 1 95.94 86 ALA A C 1
ATOM 616 O O . ALA A 1 86 ? 25.266 -14.391 0.883 1 95.94 86 ALA A O 1
ATOM 617 N N . ILE A 1 87 ? 27.297 -13.797 0.285 1 96.94 87 ILE A N 1
ATOM 618 C CA . ILE A 1 87 ? 27.828 -15.156 0.336 1 96.94 87 ILE A CA 1
ATOM 619 C C . ILE A 1 87 ? 27.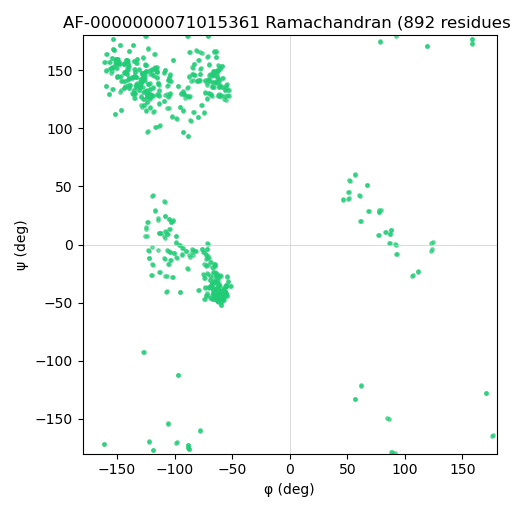828 -15.648 1.779 1 96.94 87 ILE A C 1
ATOM 621 O O . ILE A 1 87 ? 27.438 -16.781 2.051 1 96.94 87 ILE A O 1
ATOM 625 N N . ALA A 1 88 ? 28.297 -14.773 2.639 1 94.44 88 ALA A N 1
ATOM 626 C CA . ALA A 1 88 ? 28.281 -15.141 4.055 1 94.44 88 ALA A CA 1
ATOM 627 C C . ALA A 1 88 ? 26.875 -15.484 4.52 1 94.44 88 ALA A C 1
ATOM 629 O O . ALA A 1 88 ? 26.656 -16.469 5.227 1 94.44 88 ALA A O 1
ATOM 630 N N . MET A 1 89 ? 25.969 -14.742 4.121 1 93 89 MET A N 1
ATOM 631 C CA . MET A 1 89 ? 24.562 -14.961 4.488 1 93 89 MET A CA 1
ATOM 632 C C . MET A 1 89 ? 24.047 -16.266 3.893 1 93 89 MET A C 1
ATOM 634 O O . MET A 1 89 ? 23.328 -17 4.559 1 93 89 MET A O 1
ATOM 638 N N . ALA A 1 90 ? 24.375 -16.484 2.666 1 94.62 90 ALA A N 1
ATOM 639 C CA . ALA A 1 90 ? 23.922 -17.703 2.002 1 94.62 90 ALA A CA 1
ATOM 640 C C . ALA A 1 90 ? 24.438 -18.938 2.734 1 94.62 90 ALA A C 1
ATOM 642 O O . ALA A 1 90 ? 23.688 -19.906 2.91 1 94.62 90 ALA A O 1
ATOM 643 N N . ARG A 1 91 ? 25.625 -18.922 3.186 1 92.44 91 ARG A N 1
ATOM 644 C CA . ARG A 1 91 ? 26.25 -20.047 3.859 1 92.44 91 ARG A CA 1
ATOM 645 C C . ARG A 1 91 ? 25.531 -20.375 5.168 1 92.44 91 ARG A C 1
ATOM 647 O O . ARG A 1 91 ? 25.562 -21.516 5.637 1 92.44 91 ARG A O 1
ATOM 654 N N . GLU A 1 92 ? 24.969 -19.391 5.66 1 85.19 92 GLU A N 1
ATOM 655 C CA . GLU A 1 92 ? 24.281 -19.562 6.938 1 85.19 92 GLU A CA 1
ATOM 656 C C . GLU A 1 92 ? 22.797 -19.875 6.727 1 85.19 92 GLU A C 1
ATOM 658 O O . GLU A 1 92 ? 22.078 -20.156 7.688 1 85.19 92 GLU A O 1
ATOM 663 N N . ALA A 1 93 ? 22.375 -19.766 5.5 1 86.62 93 ALA A N 1
ATOM 664 C CA . ALA A 1 93 ? 20.969 -20.031 5.176 1 86.62 93 ALA A CA 1
ATOM 665 C C . ALA A 1 93 ? 20.688 -21.531 5.105 1 86.62 93 ALA A C 1
ATOM 667 O O . ALA A 1 93 ? 21.594 -22.328 4.824 1 86.62 93 ALA A O 1
ATOM 668 N N . PRO A 1 94 ? 19.531 -21.969 5.477 1 81.25 94 PRO A N 1
ATOM 669 C CA . PRO A 1 94 ? 19.188 -23.375 5.27 1 81.25 94 PRO A CA 1
ATOM 670 C C . PRO A 1 94 ? 19.125 -23.766 3.791 1 81.25 94 PRO A C 1
ATOM 672 O O . PRO A 1 94 ? 18.953 -22.891 2.934 1 81.25 94 PRO A O 1
ATOM 675 N N . GLU A 1 95 ? 19.125 -25 3.66 1 87 95 GLU A N 1
ATOM 676 C CA . GLU A 1 95 ? 19.031 -25.484 2.287 1 87 95 GLU A CA 1
ATOM 677 C C . GLU A 1 95 ? 17.594 -25.438 1.786 1 87 95 GLU A C 1
ATOM 679 O O . GLU A 1 95 ? 16.656 -25.703 2.543 1 87 95 GLU A O 1
ATOM 684 N N . ASP A 1 96 ? 17.438 -25.078 0.548 1 86.31 96 ASP A N 1
ATOM 685 C CA . ASP A 1 96 ? 16.172 -25.094 -0.177 1 86.31 96 ASP A CA 1
ATOM 686 C C . ASP A 1 96 ? 16.297 -25.922 -1.463 1 86.31 96 ASP A C 1
ATOM 688 O O . ASP A 1 96 ? 16.953 -25.484 -2.416 1 86.31 96 ASP A O 1
ATOM 692 N N . GLU A 1 97 ? 15.562 -26.938 -1.446 1 88.81 97 GLU A N 1
ATOM 693 C CA . GLU A 1 97 ? 15.734 -27.875 -2.547 1 88.81 97 GLU A CA 1
ATOM 694 C C . GLU A 1 97 ? 15.172 -27.328 -3.848 1 88.81 97 GLU A C 1
ATOM 696 O O . GLU A 1 97 ? 15.516 -27.797 -4.934 1 88.81 97 GLU A O 1
ATOM 701 N N . TRP A 1 98 ? 14.359 -26.359 -3.75 1 90.5 98 TRP A N 1
ATOM 702 C CA . TRP A 1 98 ? 13.688 -25.875 -4.953 1 90.5 98 TRP A CA 1
ATOM 703 C C . TRP A 1 98 ? 14.312 -24.578 -5.457 1 90.5 98 TRP A C 1
ATOM 705 O O . TRP A 1 98 ? 14.055 -24.156 -6.586 1 90.5 98 TRP A O 1
ATOM 715 N N . ALA A 1 99 ? 15.109 -23.969 -4.652 1 88.25 99 ALA A N 1
ATOM 716 C CA . ALA A 1 99 ? 15.703 -22.688 -5.02 1 88.25 99 ALA A CA 1
ATOM 717 C C . ALA A 1 99 ? 16.734 -22.859 -6.133 1 88.25 99 ALA A C 1
ATOM 719 O O . ALA A 1 99 ? 17.422 -23.875 -6.191 1 88.25 99 ALA A O 1
ATOM 720 N N . GLY A 1 100 ? 16.797 -21.828 -6.996 1 93 100 GLY A N 1
ATOM 721 C CA . GLY A 1 100 ? 17.781 -21.844 -8.07 1 93 100 GLY A CA 1
ATOM 722 C C . GLY A 1 100 ? 17.422 -20.938 -9.227 1 93 100 GLY A C 1
ATOM 723 O O . GLY A 1 100 ? 16.328 -20.344 -9.234 1 93 100 GLY A O 1
ATOM 724 N N . LEU A 1 101 ? 18.344 -20.812 -10.133 1 96.94 101 LEU A N 1
ATOM 725 C CA . LEU A 1 101 ? 18.141 -20.016 -11.336 1 96.94 101 LEU A CA 1
ATOM 726 C C . LEU A 1 101 ? 17.266 -20.75 -12.336 1 96.94 101 LEU A C 1
ATOM 728 O O . LEU A 1 101 ? 17.016 -21.953 -12.188 1 96.94 101 LEU A O 1
ATOM 732 N N . ALA A 1 102 ? 16.75 -20.031 -13.336 1 97.38 102 ALA A N 1
ATOM 733 C CA . ALA A 1 102 ? 16.016 -20.656 -14.43 1 97.38 102 ALA A CA 1
ATOM 734 C C . ALA A 1 102 ? 16.906 -21.641 -15.188 1 97.38 102 ALA A C 1
ATOM 736 O O . ALA A 1 102 ? 18.125 -21.484 -15.227 1 97.38 102 ALA A O 1
ATOM 737 N N . PRO A 1 103 ? 16.266 -22.672 -15.773 1 95.69 103 PRO A N 1
ATOM 738 C CA . PRO A 1 103 ? 17.078 -23.578 -16.578 1 95.69 103 PRO A CA 1
ATOM 739 C C . PRO A 1 103 ? 17.859 -22.875 -17.688 1 95.69 103 PRO A C 1
ATOM 741 O O . PRO A 1 103 ? 17.281 -22.062 -18.422 1 95.69 103 PRO A O 1
ATOM 744 N N . GLU A 1 104 ? 19.109 -23.219 -17.781 1 96.06 104 GLU A N 1
ATOM 745 C CA . GLU A 1 104 ? 20.016 -22.547 -18.688 1 96.06 104 GLU A CA 1
ATOM 746 C C . GLU A 1 104 ? 19.516 -22.641 -20.141 1 96.06 104 GLU A C 1
ATOM 748 O O . GLU A 1 104 ? 19.594 -21.672 -20.891 1 96.06 104 GLU A O 1
ATOM 753 N N . ASP A 1 105 ? 19 -23.734 -20.453 1 95.94 105 ASP A N 1
ATOM 754 C CA . ASP A 1 105 ? 18.609 -24 -21.844 1 95.94 105 ASP A CA 1
ATOM 755 C C . ASP A 1 105 ? 17.328 -23.266 -22.203 1 95.94 105 ASP A C 1
ATOM 757 O O . ASP A 1 105 ? 16.922 -23.25 -23.359 1 95.94 105 ASP A O 1
ATOM 761 N N . ARG A 1 106 ? 16.688 -22.625 -21.234 1 96.56 106 ARG A N 1
ATOM 762 C CA . ARG A 1 106 ? 15.43 -21.938 -21.5 1 96.56 106 ARG A CA 1
ATOM 763 C C . ARG A 1 106 ? 15.625 -20.422 -21.5 1 96.56 106 ARG A C 1
ATOM 765 O O . ARG A 1 106 ? 14.688 -19.672 -21.781 1 96.56 106 ARG A O 1
ATOM 772 N N . LEU A 1 107 ? 16.812 -20 -21.172 1 97.94 107 LEU A N 1
ATOM 773 C CA . LEU A 1 107 ? 17.094 -18.578 -21.125 1 97.94 107 LEU A CA 1
ATOM 774 C C . LEU A 1 107 ? 16.938 -17.938 -22.5 1 97.94 107 LEU A C 1
ATOM 776 O O . LEU A 1 107 ? 17.219 -18.562 -23.516 1 97.94 107 LEU A O 1
ATOM 780 N N . LEU A 1 108 ? 16.438 -16.75 -22.5 1 97.62 108 LEU A N 1
ATOM 781 C CA . LEU A 1 108 ? 16.391 -15.984 -23.734 1 97.62 108 LEU A CA 1
ATOM 782 C C . LEU A 1 108 ? 17.766 -15.852 -24.359 1 97.62 108 LEU A C 1
ATOM 784 O O . LEU A 1 108 ? 18.719 -15.445 -23.688 1 97.62 108 LEU A O 1
ATOM 788 N N . LYS A 1 109 ? 17.797 -16.266 -25.562 1 93.56 109 LYS A N 1
ATOM 789 C CA . LYS A 1 109 ? 19.047 -16.172 -26.328 1 93.56 109 LYS A CA 1
ATOM 790 C C . LYS A 1 109 ? 18.938 -15.109 -27.406 1 93.56 109 LYS A C 1
ATOM 792 O O . LYS A 1 109 ? 17.844 -14.859 -27.938 1 93.56 109 LYS A O 1
ATOM 797 N N . GLY A 1 110 ? 19.969 -14.547 -27.672 1 88.12 110 GLY A N 1
ATOM 798 C CA . GLY A 1 110 ? 19.984 -13.555 -28.734 1 88.12 110 GLY A CA 1
ATOM 799 C C . GLY A 1 110 ? 19.562 -12.172 -28.266 1 88.12 110 GLY A C 1
ATOM 800 O O . GLY A 1 110 ? 19.766 -11.82 -27.109 1 88.12 110 GLY A O 1
ATOM 801 N N . ASN A 1 111 ? 18.938 -11.438 -29.266 1 89.19 111 ASN A N 1
ATOM 802 C CA . ASN A 1 111 ? 18.625 -10.047 -28.969 1 89.19 111 ASN A CA 1
ATOM 803 C C . ASN A 1 111 ? 17.344 -9.914 -28.156 1 89.19 111 ASN A C 1
ATOM 805 O O . ASN A 1 111 ? 16.375 -10.648 -28.391 1 89.19 111 ASN A O 1
ATOM 809 N N . VAL A 1 112 ? 17.359 -9.023 -27.234 1 91.06 112 VAL A N 1
ATOM 810 C CA . VAL A 1 112 ? 16.188 -8.672 -26.453 1 91.06 112 VAL A CA 1
ATOM 811 C C . VAL A 1 112 ? 15.156 -7.977 -27.359 1 91.06 112 VAL A C 1
ATOM 813 O O . VAL A 1 112 ? 15.492 -7.031 -28.062 1 91.06 112 VAL A O 1
ATOM 816 N N . PRO A 1 113 ? 13.914 -8.461 -27.344 1 91.56 113 PRO A N 1
ATOM 817 C CA . PRO A 1 113 ? 12.875 -7.82 -28.156 1 91.56 113 PRO A CA 1
ATOM 818 C C . PRO A 1 113 ? 12.734 -6.328 -27.859 1 91.56 113 PRO A C 1
ATOM 820 O O . PRO A 1 113 ? 12.812 -5.914 -26.703 1 91.56 113 PRO A O 1
ATOM 823 N N . GLN A 1 114 ? 12.594 -5.586 -28.938 1 90.75 114 GLN A N 1
ATOM 824 C CA . GLN A 1 114 ? 12.336 -4.156 -28.797 1 90.75 114 GLN A CA 1
ATOM 825 C C . GLN A 1 114 ? 10.844 -3.859 -28.859 1 90.75 114 GLN A C 1
ATOM 827 O O . GLN A 1 114 ? 10.203 -4.039 -29.906 1 90.75 114 GLN A O 1
ATOM 832 N N . LEU A 1 115 ? 10.32 -3.322 -27.828 1 95.56 115 LEU A N 1
ATOM 833 C CA . LEU A 1 115 ? 8.875 -3.223 -27.703 1 95.56 115 LEU A CA 1
ATOM 834 C C . LEU A 1 115 ? 8.422 -1.767 -27.75 1 95.56 115 LEU A C 1
ATOM 836 O O . LEU A 1 115 ? 7.246 -1.47 -27.547 1 95.56 115 LEU A O 1
ATOM 840 N N . ASP A 1 116 ? 9.32 -0.85 -28.094 1 95.62 116 ASP A N 1
ATOM 841 C CA . ASP A 1 116 ? 9.031 0.574 -28.234 1 95.62 116 ASP A CA 1
ATOM 842 C C . ASP A 1 116 ? 8.328 1.112 -26.984 1 95.62 116 ASP A C 1
ATOM 844 O O . ASP A 1 116 ? 7.262 1.716 -27.078 1 95.62 116 ASP A O 1
ATOM 848 N N . LEU A 1 117 ? 8.992 0.904 -25.844 1 97.56 117 LEU A N 1
ATOM 849 C CA . LEU A 1 117 ? 8.391 1.274 -24.562 1 97.56 117 LEU A CA 1
ATOM 850 C C . LEU A 1 117 ? 8.93 2.621 -24.078 1 97.56 117 LEU A C 1
ATOM 852 O O . LEU A 1 117 ? 8.43 3.176 -23.094 1 97.56 117 LEU A O 1
ATOM 856 N N . ASP A 1 118 ? 9.938 3.078 -24.719 1 96.75 118 ASP A N 1
ATOM 857 C CA . ASP A 1 118 ? 10.68 4.258 -24.297 1 96.75 118 ASP A CA 1
ATOM 858 C C . ASP A 1 118 ? 10.68 5.332 -25.375 1 96.75 118 ASP A C 1
ATOM 860 O O . ASP A 1 118 ? 11.258 5.141 -26.453 1 96.75 118 ASP A O 1
ATOM 864 N N . ASP A 1 119 ? 10.109 6.512 -25.094 1 96.38 119 ASP A N 1
ATOM 865 C CA . ASP A 1 119 ? 10.094 7.57 -26.109 1 96.38 119 ASP A CA 1
ATOM 866 C C . ASP A 1 119 ? 11.055 8.695 -25.734 1 96.38 119 ASP A C 1
ATOM 868 O O . ASP A 1 119 ? 10.922 9.82 -26.219 1 96.38 119 ASP A O 1
ATOM 872 N N . GLY A 1 120 ? 11.922 8.453 -24.719 1 93.12 120 GLY A N 1
ATOM 873 C CA . GLY A 1 120 ? 12.969 9.391 -24.344 1 93.12 120 GLY A CA 1
ATOM 874 C C . GLY A 1 120 ? 12.68 10.117 -23.047 1 93.12 120 GLY A C 1
ATOM 875 O O . GLY A 1 120 ? 13.594 10.641 -22.406 1 93.12 120 GLY A O 1
ATOM 876 N N . GLY A 1 121 ? 11.492 10.305 -22.641 1 87.62 121 GLY A N 1
ATOM 877 C CA . GLY A 1 121 ? 11.086 10.773 -21.328 1 87.62 121 GLY A CA 1
ATOM 878 C C . GLY A 1 121 ? 11.273 12.266 -21.141 1 87.62 121 GLY A C 1
ATOM 879 O O . GLY A 1 121 ? 11.18 12.773 -20.016 1 87.62 121 GLY A O 1
ATOM 880 N N . GLU A 1 122 ? 11.594 12.977 -22.109 1 86.88 122 GLU A N 1
ATOM 881 C CA . GLU A 1 122 ? 11.867 14.406 -21.969 1 86.88 122 GLU A CA 1
ATOM 882 C C . GLU A 1 122 ? 10.57 15.211 -21.906 1 86.88 122 GLU A C 1
ATOM 884 O O . GLU A 1 122 ? 9.828 15.289 -22.875 1 86.88 122 GLU A O 1
ATOM 889 N N . VAL A 1 123 ? 10.305 15.734 -20.719 1 91.38 123 VAL A N 1
ATOM 890 C CA . VAL A 1 123 ? 9.148 16.609 -20.516 1 91.38 123 VAL A CA 1
ATOM 891 C C . VAL A 1 123 ? 9.492 17.703 -19.516 1 91.38 123 VAL A C 1
ATOM 893 O O . VAL A 1 123 ? 10.148 17.438 -18.5 1 91.38 123 VAL A O 1
ATOM 896 N N . GLU A 1 124 ? 9.133 18.922 -19.828 1 88.94 124 GLU A N 1
ATOM 897 C CA . GLU A 1 124 ? 9.367 20.047 -18.906 1 88.94 124 GLU A CA 1
ATOM 898 C C . GLU A 1 124 ? 8.266 20.125 -17.859 1 88.94 124 GLU A C 1
ATOM 900 O O . GLU A 1 124 ? 7.09 19.891 -18.156 1 88.94 124 GLU A O 1
ATOM 905 N N . PRO A 1 125 ? 8.625 20.547 -16.641 1 91.06 125 PRO A N 1
ATOM 906 C CA . PRO A 1 125 ? 7.613 20.703 -15.586 1 91.06 125 PRO A CA 1
ATOM 907 C C . PRO A 1 125 ? 6.453 21.594 -16.016 1 91.06 125 PRO A C 1
ATOM 909 O O . PRO A 1 125 ? 5.305 21.344 -15.656 1 91.06 125 PRO A O 1
ATOM 912 N N . ALA A 1 126 ? 6.703 22.562 -16.859 1 90.44 126 ALA A N 1
ATOM 913 C CA . ALA A 1 126 ? 5.676 23.5 -17.297 1 90.44 126 ALA A CA 1
ATOM 914 C C . ALA A 1 126 ? 4.605 22.797 -18.125 1 90.44 126 ALA A C 1
ATOM 916 O O . ALA A 1 126 ? 3.416 23.094 -18 1 90.44 126 ALA A O 1
ATOM 917 N N . ALA A 1 127 ? 5.051 21.906 -18.922 1 93.75 127 ALA A N 1
ATOM 918 C CA . ALA A 1 127 ? 4.102 21.156 -19.75 1 93.75 127 ALA A CA 1
ATOM 919 C C . ALA A 1 127 ? 3.207 20.266 -18.875 1 93.75 127 ALA A C 1
ATOM 921 O O . ALA A 1 127 ? 2.012 20.141 -19.156 1 93.75 127 ALA A O 1
ATOM 922 N N . LEU A 1 128 ? 3.797 19.641 -17.891 1 96.25 128 LEU A N 1
ATOM 923 C CA . LEU A 1 128 ? 3.016 18.812 -16.969 1 96.25 128 LEU A CA 1
ATOM 924 C C . LEU A 1 128 ? 2.025 19.672 -16.188 1 96.25 128 LEU A C 1
ATOM 926 O O . LEU A 1 128 ? 0.882 19.266 -15.969 1 96.25 128 LEU A O 1
ATOM 930 N N . LYS A 1 129 ? 2.463 20.828 -15.836 1 94.88 129 LYS A N 1
ATOM 931 C CA . LYS A 1 129 ? 1.575 21.75 -15.133 1 94.88 129 LYS A CA 1
ATOM 932 C C . LYS A 1 129 ? 0.368 22.109 -15.992 1 94.88 129 LYS A C 1
ATOM 934 O O . LYS A 1 129 ? -0.769 22.094 -15.516 1 94.88 129 LYS A O 1
ATOM 939 N N . GLU A 1 130 ? 0.622 22.422 -17.203 1 95.94 130 GLU A N 1
ATOM 940 C CA . GLU A 1 130 ? -0.457 22.781 -18.125 1 95.94 130 GLU A CA 1
ATOM 941 C C . GLU A 1 130 ? -1.464 21.641 -18.25 1 95.94 130 GLU A C 1
ATOM 943 O O . GLU A 1 130 ? -2.676 21.859 -18.234 1 95.94 130 GLU A O 1
ATOM 948 N N . ALA A 1 131 ? -0.935 20.453 -18.359 1 97.75 131 ALA A N 1
ATOM 949 C CA . ALA A 1 131 ? -1.812 19.281 -18.469 1 97.75 131 ALA A CA 1
ATOM 950 C C . ALA A 1 131 ? -2.641 19.094 -17.203 1 97.75 131 ALA A C 1
ATOM 952 O O . ALA A 1 131 ? -3.838 18.812 -17.281 1 97.75 131 ALA A O 1
ATOM 953 N N . ALA A 1 132 ? -1.998 19.234 -16.062 1 98 132 ALA A N 1
ATOM 954 C CA . ALA A 1 132 ? -2.693 19.094 -14.781 1 98 132 ALA A CA 1
ATOM 955 C C . ALA A 1 132 ? -3.791 20.141 -14.641 1 98 132 ALA A C 1
ATOM 957 O O . ALA A 1 132 ? -4.914 19.828 -14.242 1 98 132 ALA A O 1
ATOM 958 N N . LEU A 1 133 ? -3.475 21.375 -15.023 1 97.5 133 LEU A N 1
ATOM 959 C CA . LEU A 1 133 ? -4.438 22.469 -14.953 1 97.5 133 LEU A CA 1
ATOM 960 C C . LEU A 1 133 ? -5.605 22.219 -15.898 1 97.5 133 LEU A C 1
ATOM 962 O O . LEU A 1 133 ? -6.766 22.406 -15.516 1 97.5 133 LEU A O 1
ATOM 966 N N . GLU A 1 134 ? -5.227 21.844 -17.062 1 98.56 134 GLU A N 1
ATOM 967 C CA . GLU A 1 134 ? -6.258 21.609 -18.062 1 98.56 134 GLU A CA 1
ATOM 968 C C . GLU A 1 134 ? -7.23 20.516 -17.609 1 98.56 134 GLU A C 1
ATOM 970 O O . GLU A 1 134 ? -8.445 20.672 -17.75 1 98.56 134 GLU A O 1
ATOM 975 N N . ALA A 1 135 ? -6.672 19.438 -17.031 1 98.81 135 ALA A N 1
ATOM 976 C CA . ALA A 1 135 ? -7.523 18.344 -16.547 1 98.81 135 ALA A CA 1
ATOM 977 C C . ALA A 1 135 ? -8.43 18.828 -15.414 1 98.81 135 ALA A C 1
ATOM 979 O O . ALA A 1 135 ? -9.633 18.594 -15.43 1 98.81 135 ALA A O 1
ATOM 980 N N . GLU A 1 136 ? -7.867 19.516 -14.484 1 98.5 136 GLU A N 1
ATOM 981 C CA . GLU A 1 136 ? -8.664 19.969 -13.352 1 98.5 136 GLU A CA 1
ATOM 982 C C . GLU A 1 136 ? -9.703 21 -13.781 1 98.5 136 GLU A C 1
ATOM 984 O O . GLU A 1 136 ? -10.852 20.953 -13.336 1 98.5 136 GLU A O 1
ATOM 989 N N . ASP A 1 137 ? -9.297 21.953 -14.656 1 98.44 137 ASP A N 1
ATOM 990 C CA . ASP A 1 137 ? -10.203 22.984 -15.133 1 98.44 137 ASP A CA 1
ATOM 991 C C . ASP A 1 137 ? -11.406 22.375 -15.859 1 98.44 137 ASP A C 1
ATOM 993 O O . ASP A 1 137 ? -12.547 22.797 -15.648 1 98.44 137 ASP A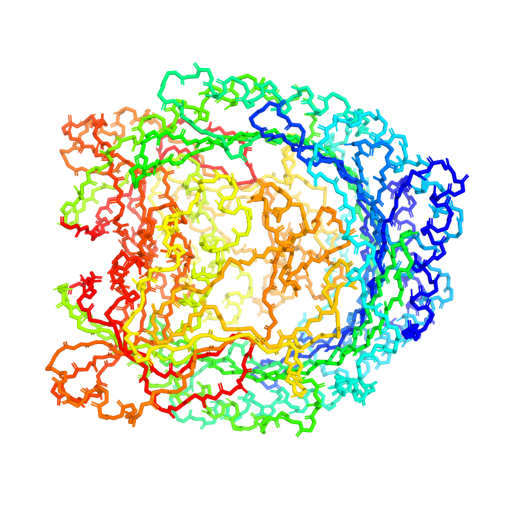 O 1
ATOM 997 N N . ALA A 1 138 ? -11.078 21.469 -16.703 1 98.81 138 ALA A N 1
ATOM 998 C CA . ALA A 1 138 ? -12.156 20.812 -17.422 1 98.81 138 ALA A CA 1
ATOM 999 C C . ALA A 1 138 ? -13.109 20.094 -16.469 1 98.81 138 ALA A C 1
ATOM 1001 O O . ALA A 1 138 ? -14.328 20.109 -16.672 1 98.81 138 ALA A O 1
ATOM 1002 N N . ALA A 1 139 ? -12.578 19.453 -15.461 1 98.81 139 ALA A N 1
ATOM 1003 C CA . ALA A 1 139 ? -13.414 18.781 -14.469 1 98.81 139 ALA A CA 1
ATOM 1004 C C . ALA A 1 139 ? -14.273 19.781 -13.703 1 98.81 139 ALA A C 1
ATOM 1006 O O . ALA A 1 139 ? -15.477 19.578 -13.531 1 98.81 139 ALA A O 1
ATOM 1007 N N . ARG A 1 140 ? -13.75 20.844 -13.336 1 98.06 140 ARG A N 1
ATOM 1008 C CA . ARG A 1 140 ? -14.43 21.875 -12.547 1 98.06 140 ARG A CA 1
ATOM 1009 C C . ARG A 1 140 ? -15.477 22.594 -13.383 1 98.06 140 ARG A C 1
ATOM 1011 O O . ARG A 1 140 ? -16.422 23.172 -12.836 1 98.06 140 ARG A O 1
ATOM 1018 N N . ALA A 1 141 ? -15.305 22.609 -14.648 1 98.38 141 ALA A N 1
ATOM 1019 C CA . ALA A 1 141 ? -16.219 23.297 -15.555 1 98.38 141 ALA A CA 1
ATOM 1020 C C . ALA A 1 141 ? -17.531 22.547 -15.688 1 98.38 141 ALA A C 1
ATOM 1022 O O . ALA A 1 141 ? -18.516 23.094 -16.188 1 98.38 141 ALA A O 1
ATOM 1023 N N . VAL A 1 142 ? -17.531 21.328 -15.336 1 98.56 142 VAL A N 1
ATOM 1024 C CA . VAL A 1 142 ? -18.766 20.562 -15.406 1 98.56 142 VAL A CA 1
ATOM 1025 C C . VAL A 1 142 ? -19.75 21.062 -14.367 1 98.56 142 VAL A C 1
ATOM 1027 O O . VAL A 1 142 ? -19.422 21.156 -13.18 1 98.56 142 VAL A O 1
ATOM 1030 N N . ALA A 1 143 ? -21 21.344 -14.836 1 97.81 143 ALA A N 1
ATOM 1031 C CA . ALA A 1 143 ? -22.031 21.844 -13.922 1 97.81 143 ALA A CA 1
ATOM 1032 C C . ALA A 1 143 ? -22.312 20.844 -12.812 1 97.81 143 ALA A C 1
ATOM 1034 O O . ALA A 1 143 ? -22.516 19.656 -13.07 1 97.81 143 ALA A O 1
ATOM 1035 N N . GLY A 1 144 ? -22.25 21.328 -11.562 1 96.25 144 GLY A N 1
ATOM 1036 C CA . GLY A 1 144 ? -22.516 20.484 -10.406 1 96.25 144 GLY A CA 1
ATOM 1037 C C . GLY A 1 144 ? -21.281 20.219 -9.57 1 96.25 144 GLY A C 1
ATOM 1038 O O . GLY A 1 144 ? -21.375 19.828 -8.398 1 96.25 144 GLY A O 1
ATOM 1039 N N . VAL A 1 145 ? -20.094 20.344 -10.195 1 96.94 145 VAL A N 1
ATOM 1040 C CA . VAL A 1 145 ? -18.859 20.219 -9.43 1 96.94 145 VAL A CA 1
ATOM 1041 C C . VAL A 1 145 ? -18.688 21.422 -8.508 1 96.94 145 VAL A C 1
ATOM 1043 O O . VAL A 1 145 ? -18.812 22.562 -8.945 1 96.94 145 VAL A O 1
ATOM 1046 N N . THR A 1 146 ? -18.406 21.125 -7.27 1 94 146 THR A N 1
ATOM 1047 C CA . THR A 1 146 ? -18.406 22.219 -6.301 1 94 146 THR A CA 1
ATOM 1048 C C . THR A 1 146 ? -17.031 22.359 -5.66 1 94 146 THR A C 1
ATOM 1050 O O . THR A 1 146 ? -16.734 23.391 -5.031 1 94 146 THR A O 1
ATOM 1053 N N . ASN A 1 147 ? -16.203 21.406 -5.75 1 92.44 147 ASN A N 1
ATOM 1054 C CA . ASN A 1 147 ? -14.867 21.406 -5.152 1 92.44 147 ASN A CA 1
ATOM 1055 C C . ASN A 1 147 ? -13.906 20.5 -5.918 1 92.44 147 ASN A C 1
ATOM 1057 O O . ASN A 1 147 ? -14.305 19.828 -6.867 1 92.44 147 ASN A O 1
ATOM 1061 N N . SER A 1 148 ? -12.625 20.625 -5.609 1 94.75 148 SER A N 1
ATOM 1062 C CA . SER A 1 148 ? -11.617 19.875 -6.344 1 94.75 148 SER A CA 1
ATOM 1063 C C . SER A 1 148 ? -10.594 19.25 -5.398 1 94.75 148 SER A C 1
ATOM 1065 O O . SER A 1 148 ? -10.141 19.891 -4.453 1 94.75 148 SER A O 1
ATOM 1067 N N . GLU A 1 149 ? -10.328 17.953 -5.645 1 92.12 149 GLU A N 1
ATOM 1068 C CA . GLU A 1 149 ? -9.188 17.312 -4.984 1 92.12 149 GLU A CA 1
ATOM 1069 C C . GLU A 1 149 ? -7.906 17.5 -5.785 1 92.12 149 GLU A C 1
ATOM 1071 O O . GLU A 1 149 ? -6.824 17.125 -5.332 1 92.12 149 GLU A O 1
ATOM 1076 N N . GLY A 1 150 ? -8.094 18.016 -6.988 1 95.44 150 GLY A N 1
ATOM 1077 C CA . GLY A 1 150 ? -6.91 18.422 -7.727 1 95.44 150 GLY A CA 1
ATOM 1078 C C . GLY A 1 150 ? -6.727 17.688 -9.031 1 95.44 150 GLY A C 1
ATOM 1079 O O . GLY A 1 150 ? -7.535 16.812 -9.375 1 95.44 150 GLY A O 1
ATOM 1080 N N . GLY A 1 151 ? -5.805 18.156 -9.789 1 97.62 151 GLY A N 1
ATOM 1081 C CA . GLY A 1 151 ? -5.285 17.516 -10.984 1 97.62 151 GLY A CA 1
ATOM 1082 C C . GLY A 1 151 ? -3.809 17.172 -10.883 1 97.62 151 GLY A C 1
ATOM 1083 O O . GLY A 1 151 ? -3.068 17.812 -10.133 1 97.62 151 GLY A O 1
ATOM 1084 N N . GLY A 1 152 ? -3.416 16.141 -11.602 1 98.19 152 GLY A N 1
ATOM 1085 C CA . GLY A 1 152 ? -2.021 15.734 -11.594 1 98.19 152 GLY A CA 1
ATOM 1086 C C . GLY A 1 152 ? -1.521 15.289 -12.953 1 98.19 152 GLY A C 1
ATOM 1087 O O . GLY A 1 152 ? -2.309 14.852 -13.797 1 98.19 152 GLY A O 1
ATOM 1088 N N . ALA A 1 153 ? -0.262 15.492 -13.172 1 98.38 153 ALA A N 1
ATOM 1089 C CA . ALA A 1 153 ? 0.446 14.984 -14.344 1 98.38 153 ALA A CA 1
ATOM 1090 C C . ALA A 1 153 ? 1.849 14.508 -13.977 1 98.38 153 ALA A C 1
ATOM 1092 O O . ALA A 1 153 ? 2.484 15.07 -13.078 1 98.38 153 ALA A O 1
ATOM 1093 N N . SER A 1 154 ? 2.279 13.523 -14.656 1 98.25 154 SER A N 1
ATOM 1094 C CA . SER A 1 154 ? 3.568 12.938 -14.289 1 98.25 154 SER A CA 1
ATOM 1095 C C . SER A 1 154 ? 4.293 12.391 -15.516 1 98.25 154 SER A C 1
ATOM 1097 O O . SER A 1 154 ? 3.668 12.133 -16.547 1 98.25 154 SER A O 1
ATOM 1099 N N . ALA A 1 155 ? 5.59 12.32 -15.414 1 98.06 155 ALA A N 1
ATOM 1100 C CA . ALA A 1 155 ? 6.488 11.68 -16.375 1 98.06 155 ALA A CA 1
ATOM 1101 C C . ALA A 1 155 ? 7.578 10.891 -15.656 1 98.06 155 ALA A C 1
ATOM 1103 O O . ALA A 1 155 ? 8.109 11.344 -14.633 1 98.06 155 ALA A O 1
ATOM 1104 N N . SER A 1 156 ? 7.816 9.734 -16.172 1 97.75 156 SER A N 1
ATOM 1105 C CA . SER A 1 156 ? 8.875 8.93 -15.586 1 97.75 156 SER A CA 1
ATOM 1106 C C . SER A 1 156 ? 9.625 8.133 -16.641 1 97.75 156 SER A C 1
ATOM 1108 O O . SER A 1 156 ? 9.133 7.957 -17.766 1 97.75 156 SER A O 1
ATOM 1110 N N . ARG A 1 157 ? 10.797 7.801 -16.375 1 97.56 157 ARG A N 1
ATOM 1111 C CA . ARG A 1 157 ? 11.617 6.883 -17.156 1 97.56 157 ARG A CA 1
ATOM 1112 C C . ARG A 1 157 ? 12.352 5.895 -16.266 1 97.56 157 ARG A C 1
ATOM 1114 O O . ARG A 1 157 ? 12.938 6.285 -15.25 1 97.56 157 ARG A O 1
ATOM 1121 N N . SER A 1 158 ? 12.242 4.641 -16.625 1 97.12 158 SER A N 1
ATOM 1122 C CA . SER A 1 158 ? 12.867 3.594 -15.828 1 97.12 158 SER A CA 1
ATOM 1123 C C . SER A 1 158 ? 13.75 2.695 -16.688 1 97.12 158 SER A C 1
ATOM 1125 O O . SER A 1 158 ? 13.516 2.549 -17.891 1 97.12 158 SER A O 1
ATOM 1127 N N . ILE A 1 159 ? 14.781 2.225 -16.094 1 97.19 159 ILE A N 1
ATOM 1128 C CA . ILE A 1 159 ? 15.656 1.221 -16.688 1 97.19 159 ILE A CA 1
ATOM 1129 C C . ILE A 1 159 ? 15.703 -0.016 -15.797 1 97.19 159 ILE A C 1
ATOM 1131 O O . ILE A 1 159 ? 15.859 0.097 -14.578 1 97.19 159 ILE A O 1
ATOM 1135 N N . TRP A 1 160 ? 15.57 -1.151 -16.406 1 97.12 160 TRP A N 1
ATOM 1136 C CA . TRP A 1 160 ? 15.625 -2.441 -15.719 1 97.12 160 TRP A CA 1
ATOM 1137 C C . TRP A 1 160 ? 16.641 -3.363 -16.391 1 97.12 160 TRP A C 1
ATOM 1139 O O . TRP A 1 160 ? 16.656 -3.504 -17.609 1 97.12 160 TRP A O 1
ATOM 1149 N N . ALA A 1 161 ? 17.484 -3.939 -15.547 1 98 161 ALA A N 1
ATOM 1150 C CA . ALA A 1 161 ? 18.469 -4.898 -16.062 1 98 161 ALA A CA 1
ATOM 1151 C C . ALA A 1 161 ? 18.5 -6.148 -15.188 1 98 161 ALA A C 1
ATOM 1153 O O . ALA A 1 161 ? 18.312 -6.078 -13.969 1 98 161 ALA A O 1
ATOM 1154 N N . LEU A 1 162 ? 18.703 -7.246 -15.82 1 98.25 162 LEU A N 1
ATOM 1155 C CA . LEU A 1 162 ? 18.828 -8.547 -15.172 1 98.25 162 LEU A CA 1
ATOM 1156 C C . LEU A 1 162 ? 20.016 -9.32 -15.727 1 98.25 162 LEU A C 1
ATOM 1158 O O . LEU A 1 162 ? 20.25 -9.328 -16.938 1 98.25 162 LEU A O 1
ATOM 1162 N N . ALA A 1 163 ? 20.781 -9.922 -14.859 1 98.25 163 ALA A N 1
ATOM 1163 C CA . ALA A 1 163 ? 21.859 -10.828 -15.266 1 98.25 163 ALA A CA 1
ATOM 1164 C C . ALA A 1 163 ? 21.875 -12.086 -14.398 1 98.25 163 ALA A C 1
ATOM 1166 O O . ALA A 1 163 ? 21.531 -12.031 -13.211 1 98.25 163 ALA A O 1
ATOM 1167 N N . THR A 1 164 ? 22.188 -13.188 -14.953 1 98 164 THR A N 1
ATOM 1168 C CA . THR A 1 164 ? 22.344 -14.445 -14.227 1 98 164 THR A CA 1
ATOM 1169 C C . THR A 1 164 ? 23.703 -15.07 -14.508 1 98 164 THR A C 1
ATOM 1171 O O . THR A 1 164 ? 24.281 -14.844 -15.57 1 98 164 THR A O 1
ATOM 1174 N N . SER A 1 165 ? 24.156 -15.859 -13.594 1 98.06 165 SER A N 1
ATOM 1175 C CA . SER A 1 165 ? 25.453 -16.516 -13.766 1 98.06 165 SER A CA 1
ATOM 1176 C C . SER A 1 165 ? 25.391 -17.609 -14.828 1 98.06 165 SER A C 1
ATOM 1178 O O . SER A 1 165 ? 26.422 -18.094 -15.289 1 98.06 165 SER A O 1
ATOM 1180 N N . HIS A 1 166 ? 24.141 -17.922 -15.203 1 94.94 166 HIS A N 1
ATOM 1181 C CA . HIS A 1 166 ? 23.953 -18.938 -16.234 1 94.94 166 HIS A CA 1
ATOM 1182 C C . HIS A 1 166 ? 24.047 -18.328 -17.625 1 94.94 166 HIS A C 1
ATOM 1184 O O . HIS A 1 166 ? 23.922 -19.047 -18.625 1 94.94 166 HIS A O 1
ATOM 1190 N N . GLY A 1 167 ? 24.188 -17.0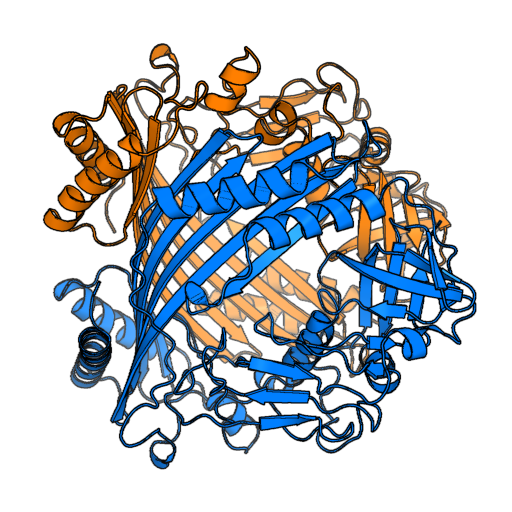94 -17.656 1 93.44 167 GLY A N 1
ATOM 1191 C CA . GLY A 1 167 ? 24.562 -16.562 -18.969 1 93.44 167 GLY A CA 1
ATOM 1192 C C . GLY A 1 167 ? 23.594 -15.539 -19.5 1 93.44 167 GLY A C 1
ATOM 1193 O O . GLY A 1 167 ? 23.828 -14.938 -20.547 1 93.44 167 GLY A O 1
ATOM 1194 N N . PHE A 1 168 ? 22.531 -15.297 -18.891 1 97.62 168 PHE A N 1
ATOM 1195 C CA . PHE A 1 168 ? 21.609 -14.273 -19.375 1 97.62 168 PHE A CA 1
ATOM 1196 C C . PHE A 1 168 ? 22.031 -12.891 -18.891 1 97.62 168 PHE A C 1
ATOM 1198 O O . PHE A 1 168 ? 22.438 -12.727 -17.75 1 97.62 168 PHE A O 1
ATOM 1205 N N . ALA A 1 169 ? 21.906 -11.891 -19.703 1 97.81 169 ALA A N 1
ATOM 1206 C CA . ALA A 1 169 ? 22.016 -10.469 -19.375 1 97.81 169 ALA A CA 1
ATOM 1207 C C . ALA A 1 169 ? 21.188 -9.617 -20.312 1 97.81 169 ALA A C 1
ATOM 1209 O O . ALA A 1 169 ? 21.406 -9.617 -21.531 1 97.81 169 ALA A O 1
ATOM 1210 N N . GLY A 1 170 ? 20.172 -9.008 -19.828 1 97.56 170 GLY A N 1
ATOM 1211 C CA . GLY A 1 170 ? 19.297 -8.156 -20.609 1 97.56 170 GLY A CA 1
ATOM 1212 C C . GLY A 1 170 ? 18.844 -6.91 -19.875 1 97.56 170 GLY A C 1
ATOM 1213 O O . GLY A 1 170 ? 18.906 -6.859 -18.641 1 97.56 170 GLY A O 1
ATOM 1214 N N . ALA A 1 171 ? 18.5 -5.898 -20.625 1 97.38 171 ALA A N 1
ATOM 1215 C CA . ALA A 1 171 ? 18 -4.652 -20.047 1 97.38 171 ALA A CA 1
ATOM 1216 C C . ALA A 1 171 ? 17.031 -3.955 -21.016 1 97.38 171 ALA A C 1
ATOM 1218 O O . ALA A 1 171 ? 17.078 -4.207 -22.219 1 97.38 171 ALA A O 1
ATOM 1219 N N . TYR A 1 172 ? 16.188 -3.164 -20.531 1 96.75 172 TYR A N 1
ATOM 1220 C CA . TYR A 1 172 ? 15.312 -2.328 -21.344 1 96.75 172 TYR A CA 1
ATOM 1221 C C . TYR A 1 172 ? 14.875 -1.087 -20.578 1 96.75 172 TYR A C 1
ATOM 1223 O O . TYR A 1 172 ? 15.031 -1.023 -19.344 1 96.75 172 TYR A O 1
ATOM 1231 N N . ALA A 1 173 ? 14.453 -0.122 -21.281 1 97.06 173 ALA A N 1
ATOM 1232 C CA . ALA A 1 173 ? 13.938 1.126 -20.719 1 97.06 173 ALA A CA 1
ATOM 1233 C C . ALA A 1 173 ? 12.461 1.301 -21.047 1 97.06 173 ALA A C 1
ATOM 1235 O O . ALA A 1 173 ? 11.953 0.718 -22.016 1 97.06 173 ALA A O 1
ATOM 1236 N N . ALA A 1 174 ? 11.805 2.004 -20.219 1 97.56 174 ALA A N 1
ATOM 1237 C CA . ALA A 1 174 ? 10.398 2.344 -20.438 1 97.56 174 ALA A CA 1
ATOM 1238 C C . ALA A 1 174 ? 10.078 3.727 -19.875 1 97.56 174 ALA A C 1
ATOM 1240 O O . ALA A 1 174 ? 10.609 4.125 -18.844 1 97.56 174 ALA A O 1
ATOM 1241 N N . THR A 1 175 ? 9.281 4.438 -20.609 1 98 175 THR A N 1
ATOM 1242 C CA . THR A 1 175 ? 8.75 5.703 -20.109 1 98 175 THR A CA 1
ATOM 1243 C C . THR A 1 175 ? 7.312 5.531 -19.625 1 98 175 THR A C 1
ATOM 1245 O O . THR A 1 175 ? 6.668 4.523 -19.922 1 98 175 THR A O 1
ATOM 1248 N N . GLY A 1 176 ? 6.863 6.352 -18.828 1 98.19 176 GLY A N 1
ATOM 1249 C CA . GLY A 1 176 ? 5.492 6.418 -18.359 1 98.19 176 GLY A CA 1
ATOM 1250 C C . GLY A 1 176 ? 4.992 7.84 -18.172 1 98.19 176 GLY A C 1
ATOM 1251 O O . GLY A 1 176 ? 5.719 8.695 -17.656 1 98.19 176 GLY A O 1
ATOM 1252 N N . TYR A 1 177 ? 3.801 8.094 -18.609 1 98.5 177 TYR A N 1
ATOM 1253 C CA . TYR A 1 177 ? 3.135 9.383 -18.453 1 98.5 177 TYR A CA 1
ATOM 1254 C C . TYR A 1 177 ? 1.747 9.203 -17.844 1 98.5 177 TYR A C 1
ATOM 1256 O O . TYR A 1 177 ? 1.098 8.18 -18.062 1 98.5 177 TYR A O 1
ATOM 1264 N N . GLY A 1 178 ? 1.329 10.148 -17.078 1 98.62 178 GLY A N 1
ATOM 1265 C CA . GLY A 1 178 ? 0.009 10.078 -16.469 1 98.62 178 GLY A CA 1
ATOM 1266 C C . GLY A 1 178 ? -0.644 11.438 -16.312 1 98.62 178 GLY A C 1
ATOM 1267 O O . GLY A 1 178 ? 0.042 12.438 -16.094 1 98.62 178 GLY A O 1
ATOM 1268 N N . VAL A 1 179 ? -1.951 11.516 -16.469 1 98.75 179 VAL A N 1
ATOM 1269 C CA . VAL A 1 179 ? -2.783 12.672 -16.172 1 98.75 179 VAL A CA 1
ATOM 1270 C C . VAL A 1 179 ? -4.016 12.234 -15.383 1 98.75 179 VAL A C 1
ATOM 1272 O O . VAL A 1 179 ? -4.582 11.172 -15.641 1 98.75 179 VAL A O 1
ATOM 1275 N N . SER A 1 180 ? -4.359 13 -14.406 1 98.75 180 SER A N 1
ATOM 1276 C CA . SER A 1 180 ? -5.523 12.648 -13.602 1 98.75 180 SER A CA 1
ATOM 1277 C C . SER A 1 180 ? -6.238 13.891 -13.078 1 98.75 180 SER A C 1
ATOM 1279 O O . SER A 1 180 ? -5.652 14.977 -13.031 1 98.75 180 SER A O 1
ATOM 1281 N N . ALA A 1 181 ? -7.504 13.742 -12.758 1 98.62 181 ALA A N 1
ATOM 1282 C CA . ALA A 1 181 ? -8.312 14.727 -12.047 1 98.62 181 ALA A CA 1
ATOM 1283 C C . ALA A 1 181 ? -9.289 14.055 -11.086 1 98.62 181 ALA A C 1
ATOM 1285 O O . ALA A 1 181 ? -9.836 12.992 -11.398 1 98.62 181 ALA A O 1
ATOM 1286 N N . SER A 1 182 ? -9.453 14.609 -10 1 97.44 182 SER A N 1
ATOM 1287 C CA . SER A 1 182 ? -10.406 14.18 -8.984 1 97.44 182 SER A CA 1
ATOM 1288 C C . SER A 1 182 ? -11.188 15.359 -8.422 1 97.44 182 SER A C 1
ATOM 1290 O O . SER A 1 182 ? -10.594 16.328 -7.953 1 97.44 182 SER A O 1
ATOM 1292 N N . VAL A 1 183 ? -12.5 15.258 -8.461 1 96.81 183 VAL A N 1
ATOM 1293 C CA . VAL A 1 183 ? -13.312 16.406 -8.055 1 96.81 183 VAL A CA 1
ATOM 1294 C C . VAL A 1 183 ? -14.469 15.93 -7.172 1 96.81 183 VAL A C 1
ATOM 1296 O O . VAL A 1 183 ? -14.633 14.727 -6.949 1 96.81 183 VAL A O 1
ATOM 1299 N N . LEU A 1 184 ? -15.141 16.891 -6.617 1 93.62 184 LEU A N 1
ATOM 1300 C CA . LEU A 1 184 ? -16.281 16.656 -5.734 1 93.62 184 LEU A CA 1
ATOM 1301 C C . LEU A 1 184 ? -17.516 17.406 -6.215 1 93.62 184 LEU A C 1
ATOM 1303 O O . LEU A 1 184 ? -17.391 18.469 -6.832 1 93.62 184 LEU A O 1
ATOM 1307 N N . ALA A 1 185 ? -18.578 16.844 -5.953 1 94.81 185 ALA A N 1
ATOM 1308 C CA . ALA A 1 185 ? -19.875 17.469 -6.203 1 94.81 185 ALA A CA 1
ATOM 1309 C C . ALA A 1 185 ? -20.781 17.328 -4.988 1 94.81 185 ALA A C 1
ATOM 1311 O O . ALA A 1 185 ? -20.609 16.438 -4.16 1 94.81 185 ALA A O 1
ATOM 1312 N N . GLY A 1 186 ? -21.781 18.234 -5.008 1 88 186 GLY A N 1
ATOM 1313 C CA . GLY A 1 186 ? -22.688 18.266 -3.863 1 88 186 GLY A CA 1
ATOM 1314 C C . GLY A 1 186 ? -22.234 19.234 -2.785 1 88 186 GLY A C 1
ATOM 1315 O O . GLY A 1 186 ? -21.328 20.031 -2.994 1 88 186 GLY A O 1
ATOM 1316 N N . GLU A 1 187 ? -23.078 19.281 -1.675 1 77.81 187 GLU A N 1
ATOM 1317 C CA . GLU A 1 187 ? -22.812 20.234 -0.594 1 77.81 187 GLU A CA 1
ATOM 1318 C C . GLU A 1 187 ? -22.797 19.531 0.76 1 77.81 187 GLU A C 1
ATOM 1320 O O . GLU A 1 187 ? -23.562 18.578 0.983 1 77.81 187 GLU A O 1
ATOM 1325 N N . GLY A 1 188 ? -21.938 20.094 1.566 1 66.88 188 GLY A N 1
ATOM 1326 C CA . GLY A 1 188 ? -21.875 19.609 2.939 1 66.88 188 GLY A CA 1
ATOM 1327 C C . GLY A 1 188 ? -21.594 18.125 3.045 1 66.88 188 GLY A C 1
ATOM 1328 O O . GLY A 1 188 ? -20.641 17.625 2.426 1 66.88 188 GLY A O 1
ATOM 1329 N N . GLY A 1 189 ? -22.391 17.5 3.869 1 64.62 189 GLY A N 1
ATOM 1330 C CA . GLY A 1 189 ? -22.25 16.078 4.152 1 64.62 189 GLY A CA 1
ATOM 1331 C C . GLY A 1 189 ? -22.672 15.188 2.996 1 64.62 189 GLY A C 1
ATOM 1332 O O . GLY A 1 189 ? -22.406 13.984 3.006 1 64.62 189 GLY A O 1
ATOM 1333 N N . ALA A 1 190 ? -23.156 15.734 1.978 1 75.56 190 ALA A N 1
ATOM 1334 C CA . ALA A 1 190 ? -23.672 14.945 0.863 1 75.56 190 ALA A CA 1
ATOM 1335 C C . ALA A 1 190 ? -22.734 15.039 -0.348 1 75.56 190 ALA A C 1
ATOM 1337 O O . ALA A 1 190 ? -23.172 14.859 -1.486 1 75.56 190 ALA A O 1
ATOM 1338 N N . MET A 1 191 ? -21.5 15.328 -0.026 1 82.88 191 MET A N 1
ATOM 1339 C CA . MET A 1 191 ? -20.578 15.461 -1.141 1 82.88 191 MET A CA 1
ATOM 1340 C C . MET A 1 191 ? -20.141 14.094 -1.661 1 82.88 191 MET A C 1
ATOM 1342 O O . MET A 1 191 ? -19.969 13.156 -0.88 1 82.88 191 MET A O 1
ATOM 1346 N N . VAL A 1 192 ? -20.016 13.992 -2.957 1 88.81 192 VAL A N 1
ATOM 1347 C CA . VAL A 1 192 ? -19.531 12.781 -3.627 1 88.81 192 VAL A CA 1
ATOM 1348 C C . VAL A 1 192 ? -18.266 13.094 -4.406 1 88.81 192 VAL A C 1
ATOM 1350 O O . VAL A 1 192 ? -18.031 14.242 -4.789 1 88.81 192 VAL A O 1
ATOM 1353 N N . ARG A 1 193 ? -17.438 12.117 -4.547 1 90 193 ARG A N 1
ATOM 1354 C CA . ARG A 1 193 ? -16.156 12.266 -5.238 1 90 193 ARG A CA 1
ATOM 1355 C C . ARG A 1 193 ? -16 11.219 -6.336 1 90 193 ARG A C 1
ATOM 1357 O O . ARG A 1 193 ? -16.438 10.078 -6.18 1 90 193 ARG A O 1
ATOM 1364 N N . ASP A 1 194 ? -15.422 11.523 -7.352 1 94.75 194 ASP A N 1
ATOM 1365 C CA . ASP A 1 194 ? -14.969 10.594 -8.383 1 94.75 194 ASP A CA 1
ATOM 1366 C C . ASP A 1 194 ? -13.773 11.148 -9.141 1 94.75 194 ASP A C 1
ATOM 1368 O O . ASP A 1 194 ? -13.266 12.227 -8.805 1 94.75 194 ASP A O 1
ATOM 1372 N N . TYR A 1 195 ? -13.234 10.359 -10.062 1 96.88 195 TYR A N 1
ATOM 1373 C CA . TYR A 1 195 ? -12 10.727 -10.734 1 96.88 195 TYR A CA 1
ATOM 1374 C C . TYR A 1 195 ? -11.922 10.102 -12.117 1 96.88 195 TYR A C 1
ATOM 1376 O O . TYR A 1 195 ? -12.758 9.266 -12.477 1 96.88 195 TYR A O 1
ATOM 1384 N N . ASP A 1 196 ? -11.023 10.562 -12.859 1 98.06 196 ASP A N 1
ATOM 1385 C CA . ASP A 1 196 ? -10.547 9.859 -14.047 1 98.06 196 ASP A CA 1
ATOM 1386 C C . ASP A 1 196 ? -9.047 10.055 -14.234 1 98.06 196 ASP A C 1
ATOM 1388 O O . ASP A 1 196 ? -8.461 10.977 -13.68 1 98.06 196 ASP A O 1
ATOM 1392 N N . HIS A 1 197 ? -8.422 9.117 -14.922 1 98.38 197 HIS A N 1
ATOM 1393 C CA . HIS A 1 197 ? -6.996 9.188 -15.211 1 98.38 197 HIS A CA 1
ATOM 1394 C C . HIS A 1 197 ? -6.641 8.359 -16.438 1 98.38 197 HIS A C 1
ATOM 1396 O O . HIS A 1 197 ? -7.426 7.516 -16.875 1 98.38 197 HIS A O 1
ATOM 1402 N N . HIS A 1 198 ? -5.539 8.727 -17.031 1 98.44 198 HIS A N 1
ATOM 1403 C CA . HIS A 1 198 ? -4.965 7.934 -18.109 1 98.44 198 HIS A CA 1
ATOM 1404 C C . HIS A 1 198 ? -3.447 7.863 -18 1 98.44 198 HIS A C 1
ATOM 1406 O O . HIS A 1 198 ? -2.799 8.867 -17.688 1 98.44 198 HIS A O 1
ATOM 1412 N N . SER A 1 199 ? -2.885 6.699 -18.156 1 98.44 199 SER A N 1
ATOM 1413 C CA . SER A 1 199 ? -1.443 6.48 -18.219 1 98.44 199 SER A CA 1
ATOM 1414 C C . SER A 1 199 ? -1.038 5.848 -19.547 1 98.44 199 SER A C 1
ATOM 1416 O O . SER A 1 199 ? -1.783 5.039 -20.109 1 98.44 199 SER A O 1
ATOM 1418 N N . ALA A 1 200 ? 0.154 6.211 -20.016 1 98.06 200 ALA A N 1
ATOM 1419 C CA . ALA A 1 200 ? 0.663 5.676 -21.281 1 98.06 200 ALA A CA 1
ATOM 1420 C C . ALA A 1 200 ? 2.188 5.613 -21.266 1 98.06 200 ALA A C 1
ATOM 1422 O O . ALA A 1 200 ? 2.842 6.352 -20.531 1 98.06 200 ALA A O 1
ATOM 1423 N N . ARG A 1 201 ? 2.711 4.719 -22.094 1 98.06 201 ARG A N 1
ATOM 1424 C CA . ARG A 1 201 ? 4.16 4.613 -22.25 1 98.06 201 ARG A CA 1
ATOM 1425 C C . ARG A 1 201 ? 4.711 5.805 -23.031 1 98.06 201 ARG A C 1
ATOM 1427 O O . ARG A 1 201 ? 5.77 6.336 -22.688 1 98.06 201 ARG A O 1
ATOM 1434 N N . HIS A 1 202 ? 4.004 6.184 -24.062 1 97.81 202 HIS A N 1
ATOM 1435 C CA . HIS A 1 202 ? 4.395 7.348 -24.844 1 97.81 202 HIS A CA 1
ATOM 1436 C C . HIS A 1 202 ? 3.475 8.531 -24.562 1 97.81 202 HIS A C 1
ATOM 1438 O O . HIS A 1 202 ? 2.254 8.375 -24.5 1 97.81 202 HIS A O 1
ATOM 1444 N N . ARG A 1 203 ? 4.031 9.711 -24.5 1 96.81 203 ARG A N 1
ATOM 1445 C CA . ARG A 1 203 ? 3.264 10.914 -24.188 1 96.81 203 ARG A CA 1
ATOM 1446 C C . ARG A 1 203 ? 2.17 11.156 -25.219 1 96.81 203 ARG A C 1
ATOM 1448 O O . ARG A 1 203 ? 1.056 11.555 -24.859 1 96.81 203 ARG A O 1
ATOM 1455 N N . ARG A 1 204 ? 2.473 10.844 -26.438 1 95.44 204 ARG A N 1
ATOM 1456 C CA . ARG A 1 204 ? 1.561 11.117 -27.547 1 95.44 204 ARG A CA 1
ATOM 1457 C C . ARG A 1 204 ? 0.316 10.242 -27.469 1 95.44 204 ARG A C 1
ATOM 1459 O O . ARG A 1 204 ? -0.687 10.508 -28.125 1 95.44 204 ARG A O 1
ATOM 1466 N N . MET A 1 205 ? 0.386 9.242 -26.672 1 96.31 205 MET A N 1
ATOM 1467 C CA . MET A 1 205 ? -0.718 8.289 -26.609 1 96.31 205 MET A CA 1
ATOM 1468 C C . MET A 1 205 ? -1.698 8.664 -25.5 1 96.31 205 MET A C 1
ATOM 1470 O O . MET A 1 205 ? -2.75 8.039 -25.359 1 96.31 205 MET A O 1
ATOM 1474 N N . LEU A 1 206 ? -1.433 9.703 -24.734 1 97 206 LEU A N 1
ATOM 1475 C CA . LEU A 1 206 ? -2.352 10.148 -23.703 1 97 206 LEU A CA 1
ATOM 1476 C C . LEU A 1 206 ? -3.6 10.781 -24.312 1 97 206 LEU A C 1
ATOM 1478 O O . LEU A 1 206 ? -3.51 11.508 -25.297 1 97 206 LEU A O 1
ATOM 1482 N N . GLU A 1 207 ? -4.641 10.492 -23.656 1 96.75 207 GLU A N 1
ATOM 1483 C CA . GLU A 1 207 ? -5.848 11.25 -23.969 1 96.75 207 GLU A CA 1
ATOM 1484 C C . GLU A 1 207 ? -5.672 12.727 -23.625 1 96.75 207 GLU A C 1
ATOM 1486 O O . GLU A 1 207 ? -4.781 13.086 -22.844 1 96.75 207 GLU A O 1
ATOM 1491 N N . SER A 1 208 ? -6.582 13.477 -24.266 1 97.88 208 SER A N 1
ATOM 1492 C CA . SER A 1 208 ? -6.555 14.891 -23.906 1 97.88 208 SER A CA 1
ATOM 1493 C C . SER A 1 208 ? -6.852 15.094 -22.422 1 97.88 208 SER A C 1
ATOM 1495 O O . SER A 1 208 ? -7.742 14.445 -21.875 1 97.88 208 SER A O 1
ATOM 1497 N N . ALA A 1 209 ? -6.02 15.977 -21.844 1 98.56 209 ALA A N 1
ATOM 1498 C CA . ALA A 1 209 ? -6.234 16.312 -20.422 1 98.56 209 ALA A CA 1
ATOM 1499 C C . ALA A 1 209 ? -7.66 16.797 -20.188 1 98.56 209 ALA A C 1
ATOM 1501 O O . ALA A 1 209 ? -8.289 16.453 -19.188 1 98.56 209 ALA A O 1
ATOM 1502 N N . ALA A 1 210 ? -8.188 17.516 -21.125 1 98.69 210 ALA A N 1
ATOM 1503 C CA . ALA A 1 210 ? -9.539 18.047 -21.031 1 98.69 210 ALA A CA 1
ATOM 1504 C C . ALA A 1 210 ? -10.578 16.938 -21 1 98.69 210 ALA A C 1
ATOM 1506 O O . ALA A 1 210 ? -11.547 17 -20.25 1 98.69 210 ALA A O 1
ATOM 1507 N N . ASP A 1 211 ? -10.352 15.977 -21.828 1 98.69 211 ASP A N 1
ATOM 1508 C CA . ASP A 1 211 ? -11.289 14.859 -21.859 1 98.69 211 ASP A CA 1
ATOM 1509 C C . ASP A 1 211 ? -11.273 14.086 -20.547 1 98.69 211 ASP A C 1
ATOM 1511 O O . ASP A 1 211 ? -12.328 13.695 -20.031 1 98.69 211 ASP A O 1
ATOM 1515 N N . ILE A 1 212 ? -10.102 13.875 -20 1 98.69 212 ILE A N 1
ATOM 1516 C CA . ILE A 1 212 ? -9.953 13.203 -18.703 1 98.69 212 ILE A CA 1
ATOM 1517 C C . ILE A 1 212 ? -10.68 13.992 -17.625 1 98.69 212 ILE A C 1
ATOM 1519 O O . ILE A 1 212 ? -11.461 13.43 -16.859 1 98.69 212 ILE A O 1
ATOM 1523 N N . GLY A 1 213 ? -10.453 15.25 -17.625 1 98.81 213 GLY A N 1
ATOM 1524 C CA . GLY A 1 213 ? -11.102 16.109 -16.656 1 98.81 213 GLY A CA 1
ATOM 1525 C C . GLY A 1 213 ? -12.609 16.125 -16.781 1 98.81 213 GLY A C 1
ATOM 1526 O O . GLY A 1 213 ? -13.32 15.992 -15.773 1 98.81 213 GLY A O 1
ATOM 1527 N N . ARG A 1 214 ? -13.086 16.297 -18.016 1 98.75 214 ARG A N 1
ATOM 1528 C CA . ARG A 1 214 ? -14.523 16.312 -18.25 1 98.75 214 ARG A CA 1
ATOM 1529 C C . ARG A 1 214 ? -15.18 15.039 -17.75 1 98.75 214 ARG A C 1
ATOM 1531 O O . ARG A 1 214 ? -16.219 15.086 -17.078 1 98.75 214 ARG A O 1
ATOM 1538 N N . ARG A 1 215 ? -14.547 13.945 -18.047 1 98.5 215 ARG A N 1
ATOM 1539 C CA . ARG A 1 215 ? -15.102 12.664 -17.609 1 98.5 215 ARG A CA 1
ATOM 1540 C C . ARG A 1 215 ? -15.094 12.555 -16.094 1 98.5 215 ARG A C 1
ATOM 1542 O O . ARG A 1 215 ? -16.047 12.031 -15.5 1 98.5 215 ARG A O 1
ATOM 1549 N N . ALA A 1 216 ? -14.023 13.031 -15.438 1 98.62 216 ALA A N 1
ATOM 1550 C CA . ALA A 1 216 ? -13.984 13.055 -13.977 1 98.62 216 ALA A CA 1
ATOM 1551 C C . ALA A 1 216 ? -15.156 13.852 -13.406 1 98.62 216 ALA A C 1
ATOM 1553 O O . ALA A 1 216 ? -15.836 13.391 -12.484 1 98.62 216 ALA A O 1
ATOM 1554 N N . GLY A 1 217 ? -15.43 14.992 -13.984 1 98.56 217 GLY A N 1
ATOM 1555 C CA . GLY A 1 217 ? -16.547 15.812 -13.531 1 98.56 217 GLY A CA 1
ATOM 1556 C C . GLY A 1 217 ? -17.891 15.164 -13.766 1 98.56 217 GLY A C 1
ATOM 1557 O O . GLY A 1 217 ? -18.734 15.133 -12.859 1 98.56 217 GLY A O 1
ATOM 1558 N N . GLU A 1 218 ? -18.062 14.648 -14.945 1 98.5 218 GLU A N 1
ATOM 1559 C CA . GLU A 1 218 ? -19.328 14.016 -15.312 1 98.5 218 GLU A CA 1
ATOM 1560 C C . GLU A 1 218 ? -19.609 12.812 -14.422 1 98.5 218 GLU A C 1
ATOM 1562 O O . GLU A 1 218 ? -20.75 12.633 -13.953 1 98.5 218 GLU A O 1
ATOM 1567 N N . ARG A 1 219 ? -18.578 12.016 -14.188 1 97.94 219 ARG A N 1
ATOM 1568 C CA . ARG A 1 219 ? -18.734 10.859 -13.305 1 97.94 219 ARG A CA 1
ATOM 1569 C C . ARG A 1 219 ? -19.125 11.297 -11.898 1 97.94 219 ARG A C 1
ATOM 1571 O O . ARG A 1 219 ? -19.953 10.656 -11.25 1 97.94 219 ARG A O 1
ATOM 1578 N N . THR A 1 220 ? -18.516 12.359 -11.438 1 97.06 220 THR A N 1
ATOM 1579 C CA . THR A 1 220 ? -18.75 12.828 -10.078 1 97.06 220 THR A CA 1
ATOM 1580 C C . THR A 1 220 ? -20.188 13.32 -9.93 1 97.06 220 THR A C 1
ATOM 1582 O O . THR A 1 220 ? -20.891 12.93 -9 1 97.06 220 THR A O 1
ATOM 1585 N N . VAL A 1 221 ? -20.688 14.133 -10.859 1 97.25 221 VAL A N 1
ATOM 1586 C CA . VAL A 1 221 ? -22.016 14.727 -10.781 1 97.25 221 VAL A CA 1
ATOM 1587 C C . VAL A 1 221 ? -23.078 13.633 -10.875 1 97.25 221 VAL A C 1
ATOM 1589 O O . VAL A 1 221 ? -24.125 13.719 -10.234 1 97.25 221 VAL A O 1
ATOM 1592 N N . ALA A 1 222 ? -22.766 12.609 -11.609 1 97.19 222 ALA A N 1
ATOM 1593 C CA . ALA A 1 222 ? -23.719 11.508 -11.789 1 97.19 222 ALA A CA 1
ATOM 1594 C C . ALA A 1 222 ? -23.969 10.789 -10.477 1 97.19 222 ALA A C 1
ATOM 1596 O O . ALA A 1 222 ? -24.969 10.062 -10.336 1 97.19 222 ALA A O 1
ATOM 1597 N N . ARG A 1 223 ? -23.141 10.953 -9.5 1 95.5 223 ARG A N 1
ATOM 1598 C CA . ARG A 1 223 ? -23.203 10.195 -8.258 1 95.5 223 ARG A CA 1
ATOM 1599 C C . ARG A 1 223 ? -23.906 10.992 -7.164 1 95.5 223 ARG A C 1
ATOM 1601 O O . ARG A 1 223 ? -24.031 10.516 -6.031 1 95.5 223 ARG A O 1
ATOM 1608 N N . ILE A 1 224 ? -24.375 12.164 -7.484 1 93.5 224 ILE A N 1
ATOM 1609 C CA . ILE A 1 224 ? -24.953 13.055 -6.484 1 93.5 224 ILE A CA 1
ATOM 1610 C C . ILE A 1 224 ? -26.219 12.43 -5.918 1 93.5 224 ILE A C 1
ATOM 1612 O O . ILE A 1 224 ? -27.031 11.859 -6.66 1 93.5 224 ILE A O 1
ATOM 1616 N N . ASN A 1 225 ? -26.406 12.562 -4.617 1 90 225 ASN A N 1
ATOM 1617 C CA . ASN A 1 225 ? -27.562 12.133 -3.855 1 90 225 ASN A CA 1
ATOM 1618 C C . ASN A 1 225 ? -27.828 10.641 -4.027 1 90 225 ASN A C 1
ATOM 1620 O O . ASN A 1 225 ? -28.922 10.242 -4.43 1 90 225 ASN A O 1
ATOM 1624 N N . PRO A 1 226 ? -26.875 9.867 -3.65 1 89.88 226 PRO A N 1
ATOM 1625 C CA . PRO A 1 226 ? -27.062 8.422 -3.777 1 89.88 226 PRO A CA 1
ATOM 1626 C C . PRO A 1 226 ? -28.141 7.883 -2.842 1 89.88 226 PRO A C 1
ATOM 1628 O O . PRO A 1 226 ? -28.266 8.359 -1.709 1 89.88 226 PRO A O 1
ATOM 1631 N N . GLY A 1 227 ? -28.922 6.945 -3.4 1 87.94 227 GLY A N 1
ATOM 1632 C CA . GLY A 1 227 ? -29.922 6.25 -2.592 1 87.94 227 GLY A CA 1
ATOM 1633 C C . GLY A 1 227 ? -29.359 5.012 -1.911 1 87.94 227 GLY A C 1
ATOM 1634 O O . GLY A 1 227 ? -28.156 4.793 -1.894 1 87.94 227 GLY A O 1
ATOM 1635 N N . VAL A 1 228 ? -30.266 4.297 -1.31 1 83.81 228 VAL A N 1
ATOM 1636 C CA . VAL A 1 228 ? -29.922 3.049 -0.63 1 83.81 228 VAL A CA 1
ATOM 1637 C C . VAL A 1 228 ? -30.453 1.864 -1.438 1 83.81 228 VAL A C 1
ATOM 1639 O O . VAL A 1 228 ? -31.391 2.008 -2.223 1 83.81 228 VAL A O 1
ATOM 1642 N N . VAL A 1 229 ? -29.703 0.774 -1.279 1 87.06 229 VAL A N 1
ATOM 1643 C CA . VAL A 1 229 ? -30.141 -0.43 -1.979 1 87.06 229 VAL A CA 1
ATOM 1644 C C . VAL A 1 229 ? -30.734 -1.424 -0.979 1 87.06 229 VAL A C 1
ATOM 1646 O O . VAL A 1 229 ? -30.203 -1.59 0.124 1 87.06 229 VAL A O 1
ATOM 1649 N N . LYS A 1 230 ? -31.859 -2.006 -1.398 1 83.19 230 LYS A N 1
ATOM 1650 C CA . LYS A 1 230 ? -32.406 -3.084 -0.595 1 83.19 230 LYS A CA 1
ATOM 1651 C C . LYS A 1 230 ? -31.578 -4.348 -0.693 1 83.19 230 LYS A C 1
ATOM 1653 O O . LYS A 1 230 ? -31.062 -4.684 -1.769 1 83.19 230 LYS A O 1
ATOM 1658 N N . SER A 1 231 ? -31.406 -4.996 0.449 1 83.56 231 SER A N 1
ATOM 1659 C CA . SER A 1 231 ? -30.641 -6.242 0.464 1 83.56 231 SER A CA 1
ATOM 1660 C C . SER A 1 231 ? -31.328 -7.316 -0.368 1 83.56 231 SER A C 1
ATOM 1662 O O . SER A 1 231 ? -32.562 -7.332 -0.484 1 83.56 231 SER A O 1
ATOM 1664 N N . GLY A 1 232 ? -30.547 -8.188 -0.932 1 86.31 232 GLY A N 1
ATOM 1665 C CA . GLY A 1 232 ? -31.062 -9.289 -1.723 1 86.31 232 GLY A CA 1
ATOM 1666 C C . GLY A 1 232 ? -30.047 -9.859 -2.695 1 86.31 232 GLY A C 1
ATOM 1667 O O . GLY A 1 232 ? -28.891 -9.445 -2.709 1 86.31 232 GLY A O 1
ATOM 1668 N N . THR A 1 233 ? -30.469 -10.898 -3.379 1 91.75 233 THR A N 1
ATOM 1669 C CA . THR A 1 233 ? -29.672 -11.477 -4.453 1 91.75 233 THR A CA 1
ATOM 1670 C C . THR A 1 233 ? -30.062 -10.867 -5.801 1 91.75 233 THR A C 1
ATOM 1672 O O . THR A 1 233 ? -31.234 -10.742 -6.121 1 91.75 233 THR A O 1
ATOM 1675 N N . MET A 1 234 ? -29.094 -10.422 -6.535 1 95.38 234 MET A N 1
ATOM 1676 C CA . MET A 1 234 ? -29.391 -9.789 -7.812 1 95.38 234 MET A CA 1
ATOM 1677 C C . MET A 1 234 ? -28.188 -9.797 -8.734 1 95.38 234 MET A C 1
ATOM 1679 O O . MET A 1 234 ? -27.062 -10.086 -8.289 1 95.38 234 MET A O 1
ATOM 1683 N N . PRO A 1 235 ? -28.422 -9.547 -10.094 1 97.75 235 PRO A N 1
ATOM 1684 C CA . PRO A 1 235 ? -27.281 -9.398 -11 1 97.75 235 PRO A CA 1
ATOM 1685 C C . PRO A 1 235 ? -26.5 -8.102 -10.766 1 97.75 235 PRO A C 1
ATOM 1687 O O . PRO A 1 235 ? -27.094 -7.062 -10.477 1 97.75 235 PRO A O 1
ATOM 1690 N N . ILE A 1 236 ? -25.234 -8.242 -10.859 1 97.94 236 ILE A N 1
ATOM 1691 C CA . ILE A 1 236 ? -24.344 -7.09 -10.734 1 97.94 236 ILE A CA 1
ATOM 1692 C C . ILE A 1 236 ? -23.547 -6.906 -12.016 1 97.94 236 ILE A C 1
ATOM 1694 O O . ILE A 1 236 ? -22.984 -7.871 -12.547 1 97.94 236 ILE A O 1
ATOM 1698 N N . VAL A 1 237 ? -23.578 -5.715 -12.57 1 98.69 237 VAL A N 1
ATOM 1699 C CA . VAL A 1 237 ? -22.75 -5.344 -13.719 1 98.69 237 VAL A CA 1
ATOM 1700 C C . VAL A 1 237 ? -21.594 -4.469 -13.266 1 98.69 237 VAL A C 1
ATOM 1702 O O . VAL A 1 237 ? -21.781 -3.516 -12.508 1 98.69 237 VAL A O 1
ATOM 1705 N N . PHE A 1 238 ? -20.391 -4.832 -13.695 1 98.19 238 PHE A N 1
ATOM 1706 C CA . PHE A 1 238 ? -19.188 -4.109 -13.281 1 98.19 238 PHE A CA 1
ATOM 1707 C C . PHE A 1 238 ? -18.656 -3.236 -14.414 1 98.19 238 PHE A C 1
ATOM 1709 O O . PHE A 1 238 ? -18.422 -3.725 -15.523 1 98.19 238 PHE A O 1
ATOM 1716 N N . ASP A 1 239 ? -18.469 -1.973 -14.062 1 97.75 239 ASP A N 1
ATOM 1717 C CA . ASP A 1 239 ? -17.719 -1.081 -14.945 1 97.75 239 ASP A CA 1
ATOM 1718 C C . ASP A 1 239 ? -16.312 -1.617 -15.203 1 97.75 239 ASP A C 1
ATOM 1720 O O . ASP A 1 239 ? -15.664 -2.139 -14.289 1 97.75 239 ASP A O 1
ATOM 1724 N N . PRO A 1 240 ? -15.828 -1.417 -16.453 1 97.25 240 PRO A N 1
ATOM 1725 C CA . PRO A 1 240 ? -14.484 -1.903 -16.766 1 97.25 240 PRO A CA 1
ATOM 1726 C C . PRO A 1 240 ? -13.43 -1.38 -15.789 1 97.25 240 PRO A C 1
ATOM 1728 O O . PRO A 1 240 ? -12.414 -2.043 -15.562 1 97.25 240 PRO A O 1
ATOM 1731 N N . ARG A 1 241 ? -13.578 -0.2 -15.148 1 94.12 241 ARG A N 1
ATOM 1732 C CA . ARG A 1 241 ? -12.609 0.371 -14.211 1 94.12 241 ARG A CA 1
ATOM 1733 C C . ARG A 1 241 ? -12.477 -0.5 -12.969 1 94.12 241 ARG A C 1
ATOM 1735 O O . ARG A 1 241 ? -11.445 -0.475 -12.297 1 94.12 241 ARG A O 1
ATOM 1742 N N . ASN A 1 242 ? -13.508 -1.278 -12.688 1 92.5 242 ASN A N 1
ATOM 1743 C CA . ASN A 1 242 ? -13.531 -2.049 -11.445 1 92.5 242 ASN A CA 1
ATOM 1744 C C . ASN A 1 242 ? -13.461 -3.549 -11.719 1 92.5 242 ASN A C 1
ATOM 1746 O O . ASN A 1 242 ? -13.023 -4.32 -10.859 1 92.5 242 ASN A O 1
ATOM 1750 N N . GLY A 1 243 ? -13.852 -3.934 -12.875 1 94.56 243 GLY A N 1
ATOM 1751 C CA . GLY A 1 243 ? -13.922 -5.348 -13.211 1 94.56 243 GLY A CA 1
ATOM 1752 C C . GLY A 1 243 ? -12.57 -6.023 -13.266 1 94.56 243 GLY A C 1
ATOM 1753 O O . GLY A 1 243 ? -12.469 -7.242 -13.117 1 94.56 243 GLY A O 1
ATOM 1754 N N . GLY A 1 244 ? -11.523 -5.246 -13.414 1 94.62 244 GLY A N 1
ATOM 1755 C CA . GLY A 1 244 ? -10.18 -5.801 -13.523 1 94.62 244 GLY A CA 1
ATOM 1756 C C . GLY A 1 244 ? -9.742 -6.547 -12.273 1 94.62 244 GLY A C 1
ATOM 1757 O O . GLY A 1 244 ? -8.898 -7.445 -12.352 1 94.62 244 GLY A O 1
ATOM 1758 N N . SER A 1 245 ? -10.32 -6.184 -11.141 1 94 245 SER A N 1
ATOM 1759 C CA . SER A 1 245 ? -9.969 -6.84 -9.883 1 94 245 SER A CA 1
ATOM 1760 C C . SER A 1 245 ? -10.305 -8.328 -9.922 1 94 245 SER A C 1
ATOM 1762 O O . SER A 1 245 ? -9.656 -9.133 -9.25 1 94 245 SER A O 1
ATOM 1764 N N . MET A 1 246 ? -11.312 -8.742 -10.711 1 94.75 246 MET A N 1
ATOM 1765 C CA . MET A 1 246 ? -11.68 -10.148 -10.836 1 94.75 246 MET A CA 1
ATOM 1766 C C . MET A 1 246 ? -10.531 -10.969 -11.414 1 94.75 246 MET A C 1
ATOM 1768 O O . MET A 1 246 ? -10.32 -12.117 -11.008 1 94.75 246 MET A O 1
ATOM 1772 N N . LEU A 1 247 ? -9.844 -10.328 -12.32 1 97.44 247 LEU A N 1
ATOM 1773 C CA . LEU A 1 247 ? -8.695 -11.016 -12.891 1 97.44 247 LEU A CA 1
ATOM 1774 C C . LEU A 1 247 ? -7.578 -11.164 -11.859 1 97.44 247 LEU A C 1
ATOM 1776 O O . LEU A 1 247 ? -6.84 -12.148 -11.875 1 97.44 247 LEU A O 1
ATOM 1780 N N . GLY A 1 248 ? -7.457 -10.133 -11.055 1 96.56 248 GLY A N 1
ATOM 1781 C CA . GLY A 1 248 ? -6.484 -10.234 -9.977 1 96.56 248 GLY A CA 1
ATOM 1782 C C . GLY A 1 248 ? -6.715 -11.438 -9.078 1 96.56 248 GLY A C 1
ATOM 1783 O O . GLY A 1 248 ? -5.766 -12.109 -8.672 1 96.56 248 GLY A O 1
ATOM 1784 N N . HIS A 1 249 ? -7.938 -11.703 -8.75 1 95.75 249 HIS A N 1
ATOM 1785 C CA . HIS A 1 249 ? -8.281 -12.844 -7.906 1 95.75 249 HIS A CA 1
ATOM 1786 C C . HIS A 1 249 ? -7.922 -14.164 -8.586 1 95.75 249 HIS A C 1
ATOM 1788 O O . HIS A 1 249 ? -7.418 -15.086 -7.941 1 95.75 249 HIS A O 1
ATOM 1794 N N . LEU A 1 250 ? -8.195 -14.195 -9.828 1 97.88 250 LEU A N 1
ATOM 1795 C CA . LEU A 1 250 ? -7.816 -15.383 -10.586 1 97.88 250 LEU A CA 1
ATOM 1796 C C . LEU A 1 250 ? -6.305 -15.602 -10.531 1 97.88 250 LEU A C 1
ATOM 1798 O O . LEU A 1 250 ? -5.844 -16.688 -10.195 1 97.88 250 LEU A O 1
ATOM 1802 N N . ILE A 1 251 ? -5.566 -14.609 -10.844 1 98.19 251 ILE A N 1
ATOM 1803 C CA . ILE A 1 251 ? -4.117 -14.703 -10.953 1 98.19 251 ILE A CA 1
ATOM 1804 C C . ILE A 1 251 ? -3.521 -15.078 -9.594 1 98.19 251 ILE A C 1
ATOM 1806 O O . ILE A 1 251 ? -2.598 -15.898 -9.516 1 98.19 251 ILE A O 1
ATOM 1810 N N . GLY A 1 252 ? -4.035 -14.461 -8.562 1 97.19 252 GLY A N 1
ATOM 1811 C CA . GLY A 1 252 ? -3.602 -14.867 -7.234 1 97.19 252 GLY A CA 1
ATOM 1812 C C . GLY A 1 252 ? -3.82 -16.344 -6.965 1 97.19 252 GLY A C 1
ATOM 1813 O O . GLY A 1 252 ? -2.959 -17.016 -6.387 1 97.19 252 GLY A O 1
ATOM 1814 N N . ALA A 1 253 ? -4.902 -16.859 -7.395 1 96.94 253 ALA A N 1
ATOM 1815 C CA . ALA A 1 253 ? -5.312 -18.234 -7.102 1 96.94 253 ALA A CA 1
ATOM 1816 C C . ALA A 1 253 ? -4.508 -19.234 -7.926 1 96.94 253 ALA A C 1
ATOM 1818 O O . ALA A 1 253 ? -4.309 -20.375 -7.508 1 96.94 253 ALA A O 1
ATOM 1819 N N . ILE A 1 254 ? -4.031 -18.781 -9.039 1 98.31 254 ILE A N 1
ATOM 1820 C CA . ILE A 1 254 ? -3.369 -19.766 -9.891 1 98.31 254 ILE A CA 1
ATOM 1821 C C . ILE A 1 254 ? -1.857 -19.547 -9.844 1 98.31 254 ILE A C 1
ATOM 1823 O O . ILE A 1 254 ? -1.118 -20.141 -10.641 1 98.31 254 ILE A O 1
ATOM 1827 N N . SER A 1 255 ? -1.358 -18.734 -9 1 98.06 255 SER A N 1
ATOM 1828 C CA . SER A 1 255 ? 0.073 -18.5 -8.844 1 98.06 255 SER A CA 1
ATOM 1829 C C . SER A 1 255 ? 0.782 -19.734 -8.305 1 98.06 255 SER A C 1
ATOM 1831 O O . SER A 1 255 ? 0.214 -20.484 -7.504 1 98.06 255 SER A O 1
ATOM 1833 N N . GLY A 1 256 ? 2.035 -19.906 -8.711 1 96.69 256 GLY A N 1
ATOM 1834 C CA . GLY A 1 256 ? 2.826 -21.016 -8.234 1 96.69 256 GLY A CA 1
ATOM 1835 C C . GLY A 1 256 ? 2.914 -21.094 -6.719 1 96.69 256 GLY A C 1
ATOM 1836 O O . GLY A 1 256 ? 2.812 -22.172 -6.133 1 96.69 256 GLY A O 1
ATOM 1837 N N . ALA A 1 257 ? 3.086 -20 -6.113 1 93.12 257 ALA A N 1
ATOM 1838 C CA . ALA A 1 257 ? 3.189 -19.953 -4.66 1 93.12 257 ALA A CA 1
ATOM 1839 C C . ALA A 1 257 ? 1.908 -20.453 -3.998 1 93.12 257 ALA A C 1
ATOM 1841 O O . ALA A 1 257 ? 1.955 -21.266 -3.08 1 93.12 257 ALA A O 1
ATOM 1842 N N . ALA A 1 258 ? 0.774 -20 -4.465 1 94.06 258 ALA A N 1
ATOM 1843 C CA . ALA A 1 258 ? -0.5 -20.422 -3.885 1 94.06 258 ALA A CA 1
ATOM 1844 C C . ALA A 1 258 ? -0.729 -21.922 -4.078 1 94.06 258 ALA A C 1
ATOM 1846 O O . ALA A 1 258 ? -1.207 -22.594 -3.172 1 94.06 258 ALA A O 1
ATOM 1847 N N . ILE A 1 259 ? -0.367 -22.438 -5.211 1 95.56 259 ILE A N 1
ATOM 1848 C CA . ILE A 1 259 ? -0.619 -23.844 -5.547 1 95.56 259 ILE A CA 1
ATOM 1849 C C . ILE A 1 259 ? 0.334 -24.734 -4.758 1 95.56 259 ILE A C 1
ATOM 1851 O O . ILE A 1 259 ? -0.088 -25.734 -4.168 1 95.56 259 ILE A O 1
ATOM 1855 N N . THR A 1 260 ? 1.609 -24.375 -4.758 1 93.12 260 THR A N 1
ATOM 1856 C CA . THR A 1 260 ? 2.59 -25.203 -4.066 1 93.12 260 THR A CA 1
ATOM 1857 C C . THR A 1 260 ? 2.326 -25.219 -2.561 1 93.12 260 THR A C 1
ATOM 1859 O O . THR A 1 260 ? 2.576 -26.219 -1.886 1 93.12 260 THR A O 1
ATOM 1862 N N . ARG A 1 261 ? 1.806 -24.156 -2.08 1 87.44 261 ARG A N 1
ATOM 1863 C CA . ARG A 1 261 ? 1.551 -24.031 -0.649 1 87.44 261 ARG A CA 1
ATOM 1864 C C . ARG A 1 261 ? 0.156 -24.531 -0.295 1 87.44 261 ARG A C 1
ATOM 1866 O O . ARG A 1 261 ? -0.212 -24.594 0.881 1 87.44 261 ARG A O 1
ATOM 1873 N N . LYS A 1 262 ? -0.631 -24.875 -1.287 1 89.69 262 LYS A N 1
ATOM 1874 C CA . LYS A 1 262 ? -1.984 -25.406 -1.142 1 89.69 262 LYS A CA 1
ATOM 1875 C C . LYS A 1 262 ? -2.898 -24.406 -0.449 1 89.69 262 LYS A C 1
ATOM 1877 O O . LYS A 1 262 ? -3.652 -24.766 0.457 1 89.69 262 LYS A O 1
ATOM 1882 N N . THR A 1 263 ? -2.738 -23.156 -0.861 1 87.69 263 THR A N 1
ATOM 1883 C CA . THR A 1 263 ? -3.535 -22.062 -0.291 1 87.69 263 THR A CA 1
ATOM 1884 C C . THR A 1 263 ? -4.379 -21.391 -1.368 1 87.69 263 THR A C 1
ATOM 1886 O O . THR A 1 263 ? -4.457 -20.172 -1.426 1 87.69 263 THR A O 1
ATOM 1889 N N . SER A 1 264 ? -4.957 -22.172 -2.211 1 93.06 264 SER A N 1
ATOM 1890 C CA . SER A 1 264 ? -5.766 -21.625 -3.295 1 93.06 264 SER A CA 1
ATOM 1891 C C . SER A 1 264 ? -7.145 -22.266 -3.336 1 93.06 264 SER A C 1
ATOM 1893 O O . SER A 1 264 ? -7.273 -23.484 -3.191 1 93.06 264 SER A O 1
ATOM 1895 N N . PHE A 1 265 ? -8.164 -21.5 -3.654 1 92.5 265 PHE A N 1
ATOM 1896 C CA . PHE A 1 265 ? -9.508 -22.031 -3.836 1 92.5 265 PHE A CA 1
ATOM 1897 C C . PHE A 1 265 ? -9.633 -22.75 -5.18 1 92.5 265 PHE A C 1
ATOM 1899 O O . PHE A 1 265 ? -10.656 -23.375 -5.465 1 92.5 265 PHE A O 1
ATOM 1906 N N . LEU A 1 266 ? -8.523 -22.688 -5.984 1 96.06 266 LEU A N 1
ATOM 1907 C CA . LEU A 1 266 ? -8.516 -23.359 -7.277 1 96.06 266 LEU A CA 1
ATOM 1908 C C . LEU A 1 266 ? -7.5 -24.5 -7.297 1 96.06 266 LEU A C 1
ATOM 1910 O O . LEU A 1 266 ? -7.031 -24.891 -8.359 1 96.06 266 LEU A O 1
ATOM 1914 N N . LEU A 1 267 ? -7.105 -25.016 -6.203 1 93.06 267 LEU A N 1
ATOM 1915 C CA . LEU A 1 267 ? -6.02 -25.969 -6.023 1 93.06 267 LEU A CA 1
ATOM 1916 C C . LEU A 1 267 ? -6.164 -27.156 -6.98 1 93.06 267 LEU A C 1
ATOM 1918 O O . LEU A 1 267 ? -5.176 -27.625 -7.539 1 93.06 267 LEU A O 1
ATOM 1922 N N . ASP A 1 268 ? -7.391 -27.656 -7.312 1 93.12 268 ASP A N 1
ATOM 1923 C CA . ASP A 1 268 ? -7.602 -28.844 -8.141 1 93.12 268 ASP A CA 1
ATOM 1924 C C . ASP A 1 268 ? -8.336 -28.469 -9.43 1 93.12 268 ASP A C 1
ATOM 1926 O O . ASP A 1 268 ? -9.016 -29.312 -10.023 1 93.12 268 ASP A O 1
ATOM 1930 N N . ALA A 1 269 ? -8.117 -27.281 -9.844 1 96.94 269 ALA A N 1
ATOM 1931 C CA . ALA A 1 269 ? -9.031 -26.828 -10.891 1 96.94 269 ALA A CA 1
ATOM 1932 C C . ALA A 1 269 ? -8.359 -26.844 -12.258 1 96.94 269 ALA A C 1
ATOM 1934 O O . ALA A 1 269 ? -9 -26.578 -13.281 1 96.94 269 ALA A O 1
ATOM 1935 N N . LEU A 1 270 ? -7.051 -27.125 -12.344 1 97.81 270 LEU A N 1
ATOM 1936 C CA . LEU A 1 270 ? -6.375 -27.141 -13.633 1 97.81 270 LEU A CA 1
ATOM 1937 C C . LEU A 1 270 ? -7.043 -28.125 -14.586 1 97.81 270 LEU A C 1
ATOM 1939 O O . LEU A 1 270 ? -7.316 -29.266 -14.219 1 97.81 270 LEU A O 1
ATOM 1943 N N . GLY A 1 271 ? -7.379 -27.641 -15.789 1 97.81 271 GLY A N 1
ATOM 1944 C CA . GLY A 1 271 ? -7.996 -28.484 -16.797 1 97.81 271 GLY A CA 1
ATOM 1945 C C . GLY A 1 271 ? -9.5 -28.625 -16.625 1 97.81 271 GLY A C 1
ATOM 1946 O O . GLY A 1 271 ? -10.117 -29.516 -17.219 1 97.81 271 GLY A O 1
ATOM 1947 N N . THR A 1 272 ? -10.047 -27.812 -15.766 1 98.19 272 THR A N 1
ATOM 1948 C CA . THR A 1 272 ? -11.492 -27.828 -15.586 1 98.19 272 THR A CA 1
ATOM 1949 C C . THR A 1 272 ? -12.102 -26.484 -15.969 1 98.19 272 THR A C 1
ATOM 1951 O O . THR A 1 272 ? -11.383 -25.516 -16.172 1 98.19 272 THR A O 1
ATOM 1954 N N . LYS A 1 273 ? -13.414 -26.547 -16.156 1 98.25 273 LYS A N 1
ATOM 1955 C CA . LYS A 1 273 ? -14.148 -25.312 -16.453 1 98.25 273 LYS A CA 1
ATOM 1956 C C . LYS A 1 273 ? -14.359 -24.484 -15.188 1 98.25 273 LYS A C 1
ATOM 1958 O O . LYS A 1 273 ? -14.969 -24.953 -14.227 1 98.25 273 LYS A O 1
ATOM 1963 N N . ILE A 1 274 ? -13.82 -23.219 -15.211 1 98.38 274 ILE A N 1
ATOM 1964 C CA . ILE A 1 274 ? -13.984 -22.391 -14.031 1 98.38 274 ILE A CA 1
ATOM 1965 C C . ILE A 1 274 ? -14.703 -21.094 -14.398 1 98.38 274 ILE A C 1
ATOM 1967 O O . ILE A 1 274 ? -15.109 -20.328 -13.523 1 98.38 274 ILE A O 1
ATOM 1971 N N . PHE A 1 275 ? -14.836 -20.828 -15.664 1 98.56 275 PHE A N 1
ATOM 1972 C CA . PHE A 1 275 ? -15.648 -19.75 -16.203 1 98.56 275 PHE A CA 1
ATOM 1973 C C . PHE A 1 275 ? -16.688 -20.281 -17.188 1 98.56 275 PHE A C 1
ATOM 1975 O O . PHE A 1 275 ? -16.625 -21.453 -17.578 1 98.56 275 PHE A O 1
ATOM 1982 N N . SER A 1 276 ? -17.672 -19.375 -17.594 1 96.25 276 SER A N 1
ATOM 1983 C CA . SER A 1 276 ? -18.531 -19.75 -18.719 1 96.25 276 SER A CA 1
ATOM 1984 C C . SER A 1 276 ? -17.719 -19.859 -20 1 96.25 276 SER A C 1
ATOM 1986 O O . SER A 1 276 ? -16.609 -19.328 -20.094 1 96.25 276 SER A O 1
ATOM 1988 N N . SER A 1 277 ? -18.312 -20.438 -21 1 96.5 277 SER A N 1
ATOM 1989 C CA . SER A 1 277 ? -17.641 -20.672 -22.266 1 96.5 277 SER A CA 1
ATOM 1990 C C . SER A 1 277 ? -17.406 -19.359 -23 1 96.5 277 SER A C 1
ATOM 1992 O O . SER A 1 277 ? -16.625 -19.297 -23.969 1 96.5 277 SER A O 1
ATOM 1994 N N . ALA A 1 278 ? -17.984 -18.312 -22.578 1 96.25 278 ALA A N 1
ATOM 1995 C CA . ALA A 1 278 ? -17.859 -17 -23.219 1 96.25 278 ALA A CA 1
ATOM 1996 C C . ALA A 1 278 ? -16.562 -16.297 -22.797 1 96.25 278 ALA A C 1
ATOM 1998 O O . ALA A 1 278 ? -16.188 -15.289 -23.391 1 96.25 278 ALA A O 1
ATOM 1999 N N . VAL A 1 279 ? -15.852 -16.891 -21.875 1 98.5 279 VAL A N 1
ATOM 2000 C CA . VAL A 1 279 ? -14.758 -16.156 -21.25 1 98.5 279 VAL A CA 1
ATOM 2001 C C . VAL A 1 279 ? -13.422 -16.719 -21.703 1 98.5 279 VAL A C 1
ATOM 2003 O O . VAL A 1 279 ? -13.195 -17.938 -21.609 1 98.5 279 VAL A O 1
ATOM 2006 N N . THR A 1 280 ? -12.594 -15.914 -22.25 1 98.75 280 THR A N 1
ATOM 2007 C CA . THR A 1 280 ? -11.18 -16.172 -22.516 1 98.75 280 THR A CA 1
ATOM 2008 C C . THR A 1 280 ? -10.305 -15.102 -21.875 1 98.75 280 THR A C 1
ATOM 2010 O O . THR A 1 280 ? -10.57 -13.906 -22.031 1 98.75 280 THR A O 1
ATOM 2013 N N . ILE A 1 281 ? -9.328 -15.484 -21.078 1 98.88 281 ILE A N 1
ATOM 2014 C CA . ILE A 1 281 ? -8.43 -14.57 -20.375 1 98.88 281 ILE A CA 1
ATOM 2015 C C . ILE A 1 281 ? -6.988 -14.828 -20.828 1 98.88 281 ILE A C 1
ATOM 2017 O O . ILE A 1 281 ? -6.5 -15.953 -20.75 1 98.88 281 ILE A O 1
ATOM 2021 N N . SER A 1 282 ? -6.324 -13.742 -21.219 1 98.62 282 SER A N 1
ATOM 2022 C CA . SER A 1 282 ? -4.988 -13.867 -21.812 1 98.62 282 SER A CA 1
ATOM 2023 C C . SER A 1 282 ? -4.035 -12.828 -21.219 1 98.62 282 SER A C 1
ATOM 2025 O O . SER A 1 282 ? -4.473 -11.836 -20.641 1 98.62 282 SER A O 1
ATOM 2027 N N . ASP A 1 283 ? -2.768 -13.109 -21.312 1 98.56 283 ASP A N 1
ATOM 2028 C CA . ASP A 1 283 ? -1.664 -12.211 -21 1 98.56 283 ASP A CA 1
ATOM 2029 C C . ASP A 1 283 ? -0.754 -12 -22.203 1 98.56 283 ASP A C 1
ATOM 2031 O O . ASP A 1 283 ? -0.314 -12.969 -22.828 1 98.56 283 ASP A O 1
ATOM 2035 N N . ASP A 1 284 ? -0.499 -10.766 -22.562 1 98.25 284 ASP A N 1
ATOM 2036 C CA . ASP A 1 284 ? 0.342 -10.484 -23.719 1 98.25 284 ASP A CA 1
ATOM 2037 C C . ASP A 1 284 ? 1.523 -9.594 -23.344 1 98.25 284 ASP A C 1
ATOM 2039 O O . ASP A 1 284 ? 1.404 -8.367 -23.328 1 98.25 284 ASP A O 1
ATOM 2043 N N . PRO A 1 285 ? 2.691 -10.219 -23.094 1 98.12 285 PRO A N 1
ATOM 2044 C CA . PRO A 1 285 ? 3.855 -9.445 -22.656 1 98.12 285 PRO A CA 1
ATOM 2045 C C . PRO A 1 285 ? 4.457 -8.602 -23.781 1 98.12 285 PRO A C 1
ATOM 2047 O O . PRO A 1 285 ? 5.309 -7.746 -23.516 1 98.12 285 PRO A O 1
ATOM 2050 N N . HIS A 1 286 ? 4.039 -8.742 -25.031 1 97.56 286 HIS A N 1
ATOM 2051 C CA . HIS A 1 286 ? 4.664 -8.055 -26.156 1 97.56 286 HIS A CA 1
ATOM 2052 C C . HIS A 1 286 ? 3.727 -7.016 -26.766 1 97.56 286 HIS A C 1
ATOM 2054 O O . HIS A 1 286 ? 3.975 -6.508 -27.859 1 97.56 286 HIS A O 1
ATOM 2060 N N . ARG A 1 287 ? 2.59 -6.742 -26.078 1 94.94 287 ARG A N 1
ATOM 2061 C CA . ARG A 1 287 ? 1.705 -5.703 -26.594 1 94.94 287 ARG A CA 1
ATOM 2062 C C . ARG A 1 287 ? 2.467 -4.406 -26.828 1 94.94 287 ARG A C 1
ATOM 2064 O O . ARG A 1 287 ? 3.145 -3.9 -25.938 1 94.94 287 ARG A O 1
ATOM 2071 N N . PRO A 1 288 ? 2.307 -3.924 -28.031 1 90.81 288 PRO A N 1
ATOM 2072 C CA . PRO A 1 288 ? 3.016 -2.668 -28.297 1 90.81 288 PRO A CA 1
ATOM 2073 C C . PRO A 1 288 ? 2.582 -1.54 -27.359 1 90.81 288 PRO A C 1
ATOM 2075 O O . PRO A 1 288 ? 1.384 -1.301 -27.188 1 90.81 288 PRO A O 1
ATOM 2078 N N . HIS A 1 289 ? 3.521 -0.902 -26.75 1 92.81 289 HIS A N 1
ATOM 2079 C CA . HIS A 1 289 ? 3.314 0.228 -25.859 1 92.81 289 HIS A CA 1
ATOM 2080 C C . HIS A 1 289 ? 2.471 -0.173 -24.656 1 92.81 289 HIS A C 1
ATOM 2082 O O . HIS A 1 289 ? 1.825 0.674 -24.031 1 92.81 289 HIS A O 1
ATOM 2088 N N . GLY A 1 290 ? 2.455 -1.473 -24.422 1 96.5 290 GLY A N 1
ATOM 2089 C CA . GLY A 1 290 ? 1.706 -1.91 -23.266 1 96.5 290 GLY A CA 1
ATOM 2090 C C . GLY A 1 290 ? 2.309 -1.437 -21.953 1 96.5 290 GLY A C 1
ATOM 2091 O O . GLY A 1 290 ? 3.531 -1.396 -21.797 1 96.5 290 GLY A O 1
ATOM 2092 N N . LEU A 1 291 ? 1.479 -1.158 -21 1 97.69 291 LEU A N 1
ATOM 2093 C CA . LEU A 1 291 ? 1.938 -0.603 -19.734 1 97.69 291 LEU A CA 1
ATOM 2094 C C . LEU A 1 291 ? 2.775 -1.62 -18.969 1 97.69 291 LEU A C 1
ATOM 2096 O O . LEU A 1 291 ? 3.586 -1.247 -18.109 1 97.69 291 LEU A O 1
ATOM 2100 N N . ARG A 1 292 ? 2.588 -2.9 -19.234 1 98.06 292 ARG A N 1
ATOM 2101 C CA . ARG A 1 292 ? 3.34 -3.928 -18.516 1 98.06 292 ARG A CA 1
ATOM 2102 C C . ARG A 1 292 ? 4.086 -4.836 -19.484 1 98.06 292 ARG A C 1
ATOM 2104 O O . ARG A 1 292 ? 4.371 -5.992 -19.172 1 98.06 292 ARG A O 1
ATOM 2111 N N . SER A 1 293 ? 4.254 -4.328 -20.672 1 98.25 293 SER A N 1
ATOM 2112 C CA . SER A 1 293 ? 5.043 -5.074 -21.656 1 98.25 293 SER A CA 1
ATOM 2113 C C . SER A 1 293 ? 6.488 -5.227 -21.203 1 98.25 293 SER A C 1
ATOM 2115 O O . SER A 1 293 ? 7.039 -4.336 -20.547 1 98.25 293 SER A O 1
ATOM 2117 N N . ARG A 1 294 ? 7.082 -6.348 -21.531 1 97.81 294 ARG A N 1
ATOM 2118 C CA . ARG A 1 294 ? 8.461 -6.656 -21.172 1 97.81 294 ARG A CA 1
ATOM 2119 C C . ARG A 1 294 ? 9.062 -7.68 -22.141 1 97.81 294 ARG A C 1
ATOM 2121 O O . ARG A 1 294 ? 8.344 -8.531 -22.672 1 97.81 294 ARG A O 1
ATOM 2128 N N . PRO A 1 295 ? 10.359 -7.605 -22.297 1 97.75 295 PRO A N 1
ATOM 2129 C CA . PRO A 1 295 ? 10.984 -8.5 -23.281 1 97.75 295 PRO A CA 1
ATOM 2130 C C . PRO A 1 295 ? 11.391 -9.844 -22.672 1 97.75 295 PRO A C 1
ATOM 2132 O O . PRO A 1 295 ? 11.688 -10.789 -23.406 1 97.75 295 PRO A O 1
ATOM 2135 N N . PHE A 1 296 ? 11.547 -9.969 -21.438 1 98.12 296 PHE A N 1
ATOM 2136 C CA . PHE A 1 296 ? 11.891 -11.188 -20.703 1 98.12 296 PHE A CA 1
ATOM 2137 C C . PHE A 1 296 ? 11.312 -11.156 -19.297 1 98.12 296 PHE A C 1
ATOM 2139 O O . PHE A 1 296 ? 10.922 -10.094 -18.812 1 98.12 296 PHE A O 1
ATOM 2146 N N . ASP A 1 297 ? 11.195 -12.305 -18.703 1 98.19 297 ASP A N 1
ATOM 2147 C CA . ASP A 1 297 ? 10.602 -12.32 -17.375 1 98.19 297 ASP A CA 1
ATOM 2148 C C . ASP A 1 297 ? 11.664 -12.109 -16.297 1 98.19 297 ASP A C 1
ATOM 2150 O O . ASP A 1 297 ? 12.812 -11.766 -16.609 1 98.19 297 ASP A O 1
ATOM 2154 N N . GLY A 1 298 ? 11.336 -12.203 -15.062 1 98 298 GLY A N 1
ATOM 2155 C CA . GLY A 1 298 ? 12.195 -11.867 -13.938 1 98 298 GLY A CA 1
ATOM 2156 C C . GLY A 1 298 ? 13.32 -12.867 -13.727 1 98 298 GLY A C 1
ATOM 2157 O O . GLY A 1 298 ? 14.109 -12.734 -12.789 1 98 298 GLY A O 1
ATOM 2158 N N . GLU A 1 299 ? 13.422 -13.922 -14.586 1 98.19 299 GLU A N 1
ATOM 2159 C CA . GLU A 1 299 ? 14.484 -14.914 -14.477 1 98.19 299 GLU A CA 1
ATOM 2160 C C . GLU A 1 299 ? 15.25 -15.055 -15.789 1 98.19 299 GLU A C 1
ATOM 2162 O O . GLU A 1 299 ? 16.062 -15.961 -15.953 1 98.19 299 GLU A O 1
ATOM 2167 N N . GLY A 1 300 ? 14.914 -14.141 -16.734 1 98.06 300 GLY A N 1
ATOM 2168 C CA . GLY A 1 300 ? 15.641 -14.102 -18 1 98.06 300 GLY A CA 1
ATOM 2169 C C . GLY A 1 300 ? 15.055 -15.023 -19.047 1 98.06 300 GLY A C 1
ATOM 2170 O O . GLY A 1 300 ? 15.695 -15.312 -20.062 1 98.06 300 GLY A O 1
ATOM 2171 N N . LEU A 1 301 ? 13.914 -15.508 -18.812 1 98.31 301 LEU A N 1
ATOM 2172 C CA . LEU A 1 301 ? 13.266 -16.391 -19.781 1 98.31 301 LEU A CA 1
ATOM 2173 C C . LEU A 1 301 ? 12.516 -15.578 -20.828 1 98.31 301 LEU A C 1
ATOM 2175 O O . LEU A 1 301 ? 12.047 -14.469 -20.562 1 98.31 301 LEU A O 1
ATOM 2179 N N . PRO A 1 302 ? 12.391 -16.203 -22.047 1 97.5 302 PRO A N 1
ATOM 2180 C CA . PRO A 1 302 ? 11.508 -15.57 -23.016 1 97.5 302 PRO A CA 1
ATOM 2181 C C . PRO A 1 302 ? 10.047 -15.578 -22.578 1 97.5 302 PRO A C 1
ATOM 2183 O O . PRO A 1 302 ? 9.625 -16.469 -21.844 1 97.5 302 PRO A O 1
ATOM 2186 N N . VAL A 1 303 ? 9.367 -14.57 -23.016 1 97.88 303 VAL A N 1
ATOM 2187 C CA . VAL A 1 303 ? 7.953 -14.445 -22.688 1 97.88 303 VAL A CA 1
ATOM 2188 C C . VAL A 1 303 ? 7.117 -14.508 -23.969 1 97.88 303 VAL A C 1
ATOM 2190 O O . VAL A 1 303 ? 7.621 -14.234 -25.062 1 97.88 303 VAL A O 1
ATOM 2193 N N . SER A 1 304 ? 5.922 -14.953 -23.844 1 97.06 304 SER A N 1
ATOM 2194 C CA . SER A 1 304 ? 5.004 -15.055 -24.969 1 97.06 304 SER A CA 1
ATOM 2195 C C . SER A 1 304 ? 3.555 -14.93 -24.516 1 97.06 304 SER A C 1
ATOM 2197 O O . SER A 1 304 ? 3.25 -15.086 -23.328 1 97.06 304 SER A O 1
ATOM 2199 N N . ALA A 1 305 ? 2.725 -14.547 -25.516 1 97.81 305 ALA A N 1
ATOM 2200 C CA . ALA A 1 305 ? 1.297 -14.523 -25.203 1 97.81 305 ALA A CA 1
ATOM 2201 C C . ALA A 1 305 ? 0.839 -15.859 -24.641 1 97.81 305 ALA A C 1
ATOM 2203 O O . ALA A 1 305 ? 1.243 -16.922 -25.125 1 97.81 305 ALA A O 1
ATOM 2204 N N . THR A 1 306 ? 0.081 -15.812 -23.547 1 98.06 306 THR A N 1
ATOM 2205 C CA . THR A 1 306 ? -0.392 -17 -22.844 1 98.06 306 THR A CA 1
ATOM 2206 C C . THR A 1 306 ? -1.874 -16.875 -22.5 1 98.06 306 THR A C 1
ATOM 2208 O O . THR A 1 306 ? -2.312 -15.852 -21.984 1 98.06 306 THR A O 1
ATOM 2211 N N . GLU A 1 307 ? -2.641 -17.906 -22.844 1 98.31 307 GLU A N 1
ATOM 2212 C CA . GLU A 1 307 ? -4.035 -17.969 -22.422 1 98.31 307 GLU A CA 1
ATOM 2213 C C . GLU A 1 307 ? -4.176 -18.734 -21.109 1 98.31 307 GLU A C 1
ATOM 2215 O O . GLU A 1 307 ? -3.92 -19.938 -21.062 1 98.31 307 GLU A O 1
ATOM 2220 N N . PHE A 1 308 ? -4.582 -18.078 -20.078 1 98.56 308 PHE A N 1
ATOM 2221 C CA . PHE A 1 308 ? -4.809 -18.75 -18.797 1 98.56 308 PHE A CA 1
ATOM 2222 C C . PHE A 1 308 ? -6.141 -19.484 -18.797 1 98.56 308 PHE A C 1
ATOM 2224 O O . PHE A 1 308 ? -6.266 -20.547 -18.188 1 98.56 308 PHE A O 1
ATOM 2231 N N . VAL A 1 309 ? -7.105 -18.875 -19.375 1 98.81 309 VAL A N 1
ATOM 2232 C CA . VAL A 1 309 ? -8.445 -19.438 -19.516 1 98.81 309 VAL A CA 1
ATOM 2233 C C . VAL A 1 309 ? -8.867 -19.406 -20.984 1 98.81 309 VAL A C 1
ATOM 2235 O O . VAL A 1 309 ? -8.836 -18.344 -21.625 1 98.81 309 VAL A O 1
ATOM 2238 N N . THR A 1 310 ? -9.242 -20.516 -21.562 1 98.62 310 THR A N 1
ATOM 2239 C CA . THR A 1 310 ? -9.781 -20.625 -22.906 1 98.62 310 THR A CA 1
ATOM 2240 C C . THR A 1 310 ? -11.203 -21.172 -22.875 1 98.62 310 THR A C 1
ATOM 2242 O O . THR A 1 310 ? -11.414 -22.328 -22.484 1 98.62 310 THR A O 1
ATOM 2245 N N . ALA A 1 311 ? -12.125 -20.344 -23.297 1 98.25 311 ALA A N 1
ATOM 2246 C CA . ALA A 1 311 ? -13.531 -20.734 -23.312 1 98.25 311 ALA A CA 1
ATOM 2247 C C . ALA A 1 311 ? -13.961 -21.297 -21.969 1 98.25 311 ALA A C 1
ATOM 2249 O O . ALA A 1 311 ? -14.578 -22.359 -21.906 1 98.25 311 ALA A O 1
ATOM 2250 N N . GLY A 1 312 ? -13.477 -20.703 -20.984 1 98.56 312 GLY A N 1
ATOM 2251 C CA . GLY A 1 312 ? -13.898 -21.016 -19.625 1 98.56 312 GLY A CA 1
ATOM 2252 C C . GLY A 1 312 ? -13.023 -22.062 -18.953 1 98.56 312 GLY A C 1
ATOM 2253 O O . GLY A 1 312 ? -13.148 -22.312 -17.75 1 98.56 312 GLY A O 1
ATOM 2254 N N . MET A 1 313 ? -12.125 -22.672 -19.672 1 98.69 313 MET A N 1
ATOM 2255 C CA . MET A 1 313 ? -11.281 -23.75 -19.156 1 98.69 313 MET A CA 1
ATOM 2256 C C . MET A 1 313 ? -9.953 -23.203 -18.656 1 98.69 313 MET A C 1
ATOM 2258 O O . MET A 1 313 ? -9.281 -22.438 -19.359 1 98.69 313 MET A O 1
ATOM 2262 N N . LEU A 1 314 ? -9.594 -23.578 -17.422 1 98.75 314 LEU A N 1
ATOM 2263 C CA . LEU A 1 314 ? -8.289 -23.203 -16.906 1 98.75 314 LEU A CA 1
ATOM 2264 C C . LEU A 1 314 ? -7.18 -23.984 -17.594 1 98.75 314 LEU A C 1
ATOM 2266 O O . LEU A 1 314 ? -7.148 -25.219 -17.516 1 98.75 314 LEU A O 1
ATOM 2270 N N . GLU A 1 315 ? -6.191 -23.297 -18.172 1 98.31 315 GLU A N 1
ATOM 2271 C CA . GLU A 1 315 ? -5.254 -23.969 -19.062 1 98.31 315 GLU A CA 1
ATOM 2272 C C . GLU A 1 315 ? -3.887 -24.141 -18.406 1 98.31 315 GLU A C 1
ATOM 2274 O O . GLU A 1 315 ? -3.113 -25.016 -18.797 1 98.31 315 GLU A O 1
ATOM 2279 N N . THR A 1 316 ? -3.564 -23.25 -17.484 1 97.88 316 THR A N 1
ATOM 2280 C CA . THR A 1 316 ? -2.207 -23.297 -16.938 1 97.88 316 THR A CA 1
ATOM 2281 C C . THR A 1 316 ? -2.129 -22.562 -15.602 1 97.88 316 THR A C 1
ATOM 2283 O O . THR A 1 316 ? -2.982 -21.734 -15.289 1 97.88 316 THR A O 1
ATOM 2286 N N . TRP A 1 317 ? -1.115 -22.953 -14.836 1 98.38 317 TRP A N 1
ATOM 2287 C CA . TRP A 1 317 ? -0.698 -22.172 -13.672 1 98.38 317 TRP A CA 1
ATOM 2288 C C . TRP A 1 317 ? 0.196 -21.016 -14.094 1 98.38 317 TRP A C 1
ATOM 2290 O O . TRP A 1 317 ? 0.582 -20.906 -15.258 1 98.38 317 TRP A O 1
ATOM 2300 N N . LEU A 1 318 ? 0.42 -20.141 -13.234 1 98.38 318 LEU A N 1
ATOM 2301 C CA . LEU A 1 318 ? 1.418 -19.078 -13.352 1 98.38 318 LEU A CA 1
ATOM 2302 C C . LEU A 1 318 ? 2.66 -19.406 -12.531 1 98.38 318 LEU A C 1
ATOM 2304 O O . LEU A 1 318 ? 2.633 -19.328 -11.305 1 98.38 318 LEU A O 1
ATOM 2308 N N . LEU A 1 319 ? 3.832 -19.719 -13.25 1 98.12 319 LEU A N 1
ATOM 2309 C CA . LEU A 1 319 ? 4.91 -20.375 -12.516 1 98.12 319 LEU A CA 1
ATOM 2310 C C . LEU A 1 319 ? 6.238 -19.656 -12.75 1 98.12 319 LEU A C 1
ATOM 2312 O O . LEU A 1 319 ? 6.582 -19.344 -13.883 1 98.12 319 LEU A O 1
ATOM 2316 N N . ASP A 1 320 ? 6.973 -19.453 -11.711 1 97.56 320 ASP A N 1
ATOM 2317 C CA . ASP A 1 320 ? 8.406 -19.219 -11.773 1 97.56 320 ASP A CA 1
ATOM 2318 C C . ASP A 1 320 ? 9.195 -20.516 -11.719 1 97.56 320 ASP A C 1
ATOM 2320 O O . ASP A 1 320 ? 8.602 -21.594 -11.641 1 97.56 320 ASP A O 1
ATOM 2324 N N . SER A 1 321 ? 10.492 -20.438 -11.773 1 97.19 321 SER A N 1
ATOM 2325 C CA . SER A 1 321 ? 11.297 -21.656 -11.859 1 97.19 321 SER A CA 1
ATOM 2326 C C . SER A 1 321 ? 11.172 -22.484 -10.594 1 97.19 321 SER A C 1
ATOM 2328 O O . SER A 1 321 ? 11.078 -23.719 -10.664 1 97.19 321 SER A O 1
ATOM 2330 N N . ALA A 1 322 ? 11.195 -21.891 -9.414 1 94.94 322 ALA A N 1
ATOM 2331 C CA . ALA A 1 322 ? 11.148 -22.625 -8.148 1 94.94 322 ALA A CA 1
ATOM 2332 C C . ALA A 1 322 ? 9.828 -23.391 -8.008 1 94.94 322 ALA A C 1
ATOM 2334 O O . ALA A 1 322 ? 9.828 -24.578 -7.707 1 94.94 322 ALA A O 1
ATOM 2335 N N . SER A 1 323 ? 8.711 -22.688 -8.258 1 96.06 323 SER A N 1
ATOM 2336 C CA . SER A 1 323 ? 7.418 -23.359 -8.133 1 96.06 323 SER A CA 1
ATOM 2337 C C . SER A 1 323 ? 7.234 -24.406 -9.227 1 96.06 323 SER A C 1
ATOM 2339 O O . SER A 1 323 ? 6.594 -25.438 -9.008 1 96.06 323 SER A O 1
ATOM 2341 N N . ALA A 1 324 ? 7.746 -24.141 -10.414 1 97.5 324 ALA A N 1
ATOM 2342 C CA . ALA A 1 324 ? 7.703 -25.125 -11.484 1 97.5 324 ALA A CA 1
ATOM 2343 C C . ALA A 1 324 ? 8.398 -26.422 -11.062 1 97.5 324 ALA A C 1
ATOM 2345 O O . ALA A 1 324 ? 7.859 -27.516 -11.234 1 97.5 324 ALA A O 1
ATOM 2346 N N . ARG A 1 325 ? 9.57 -26.297 -10.492 1 96.31 325 ARG A N 1
ATOM 2347 C CA . ARG A 1 325 ? 10.312 -27.469 -10.008 1 96.31 325 ARG A CA 1
ATOM 2348 C C . ARG A 1 325 ? 9.508 -28.219 -8.953 1 96.31 325 ARG A C 1
ATOM 2350 O O . ARG A 1 325 ? 9.438 -29.453 -8.984 1 96.31 325 ARG A O 1
ATOM 2357 N N . GLN A 1 326 ? 8.945 -27.5 -8.078 1 94.88 326 GLN A N 1
ATOM 2358 C CA . GLN A 1 326 ? 8.195 -28.094 -6.98 1 94.88 326 GLN A CA 1
ATOM 2359 C C . GLN A 1 326 ? 7.012 -28.906 -7.5 1 94.88 326 GLN A C 1
ATOM 2361 O O . GLN A 1 326 ? 6.641 -29.922 -6.918 1 94.88 326 GLN A O 1
ATOM 2366 N N . LEU A 1 327 ? 6.434 -28.438 -8.578 1 96.31 327 LEU A N 1
ATOM 2367 C CA . LEU A 1 327 ? 5.234 -29.078 -9.109 1 96.31 327 LEU A CA 1
ATOM 2368 C C . LEU A 1 327 ? 5.586 -30.062 -10.211 1 96.31 327 LEU A C 1
ATOM 2370 O O . LEU A 1 327 ? 4.703 -30.703 -10.789 1 96.31 327 LEU A O 1
ATOM 2374 N N . GLY A 1 328 ? 6.852 -30.172 -10.5 1 96.5 328 GLY A N 1
ATOM 2375 C CA . GLY A 1 328 ? 7.273 -31.031 -11.594 1 96.5 328 GLY A CA 1
ATOM 2376 C C . GLY A 1 328 ? 6.852 -30.516 -12.961 1 96.5 328 GLY A C 1
ATOM 2377 O O . GLY A 1 328 ? 6.52 -31.297 -13.852 1 96.5 328 GLY A O 1
ATOM 2378 N N . LEU A 1 329 ? 6.727 -29.188 -13.07 1 97 329 LEU A N 1
ATOM 2379 C CA . LEU A 1 329 ? 6.309 -28.531 -14.305 1 97 329 LEU A CA 1
ATOM 2380 C C . LEU A 1 329 ? 7.398 -27.594 -14.812 1 97 329 LEU A C 1
ATOM 2382 O O . LEU A 1 329 ? 8.531 -27.625 -14.328 1 97 329 LEU A O 1
ATOM 2386 N N . GLU A 1 330 ? 7.125 -26.875 -15.906 1 96.94 330 GLU A N 1
ATOM 2387 C CA . GLU A 1 330 ? 8.055 -25.906 -16.469 1 96.94 330 GLU A CA 1
ATOM 2388 C C . GLU A 1 330 ? 7.625 -24.484 -16.141 1 96.94 330 GLU A C 1
ATOM 2390 O O . GLU A 1 330 ? 6.43 -24.203 -16.016 1 96.94 330 GLU A O 1
ATOM 2395 N N . PRO A 1 331 ? 8.641 -23.609 -15.945 1 97.62 331 PRO A N 1
ATOM 2396 C CA . PRO A 1 331 ? 8.258 -22.219 -15.773 1 97.62 331 PRO A CA 1
ATOM 2397 C C . PRO A 1 331 ? 7.477 -21.656 -16.953 1 97.62 331 PRO A C 1
ATOM 2399 O O . PRO A 1 331 ? 7.656 -22.125 -18.094 1 97.62 331 PRO A O 1
ATOM 2402 N N . THR A 1 332 ? 6.641 -20.656 -16.75 1 98 332 THR A N 1
ATOM 2403 C CA . THR A 1 332 ? 5.707 -20.219 -17.781 1 98 332 THR A CA 1
ATOM 2404 C C . THR A 1 332 ? 6.121 -18.859 -18.344 1 98 332 THR A C 1
ATOM 2406 O O . THR A 1 332 ? 5.379 -18.25 -19.109 1 98 332 THR A O 1
ATOM 2409 N N . GLY A 1 333 ? 7.289 -18.328 -17.969 1 97.88 333 GLY A N 1
ATOM 2410 C CA . GLY A 1 333 ? 7.715 -17.016 -18.422 1 97.88 333 GLY A CA 1
ATOM 2411 C C . GLY A 1 333 ? 7.039 -15.875 -17.688 1 97.88 333 GLY A C 1
ATOM 2412 O O . GLY A 1 333 ? 6.816 -14.805 -18.266 1 97.88 333 GLY A O 1
ATOM 2413 N N . HIS A 1 334 ? 6.684 -16.094 -16.469 1 98.5 334 HIS A N 1
ATOM 2414 C CA . HIS A 1 334 ? 5.938 -15.094 -15.719 1 98.5 334 HIS A CA 1
ATOM 2415 C C . HIS A 1 334 ? 6.652 -14.734 -14.414 1 98.5 334 HIS A C 1
ATOM 2417 O O . HIS A 1 334 ? 6.051 -14.156 -13.516 1 98.5 334 HIS A O 1
ATOM 2423 N N . ALA A 1 335 ? 7.945 -15.133 -14.266 1 98.25 335 ALA A N 1
ATOM 2424 C CA . ALA A 1 335 ? 8.695 -14.734 -13.078 1 98.25 335 ALA A CA 1
ATOM 2425 C C . ALA A 1 335 ? 8.805 -13.211 -12.977 1 98.25 335 ALA A C 1
ATOM 2427 O O . ALA A 1 335 ? 8.922 -12.523 -13.992 1 98.25 335 ALA A O 1
ATOM 2428 N N . ALA A 1 336 ? 8.625 -12.766 -11.852 1 96.56 336 ALA A N 1
ATOM 2429 C CA . ALA A 1 336 ? 8.828 -11.352 -11.531 1 96.56 336 ALA A CA 1
ATOM 2430 C C . ALA A 1 336 ? 9.875 -11.18 -10.438 1 96.56 336 ALA A C 1
ATOM 2432 O O . ALA A 1 336 ? 9.828 -11.867 -9.414 1 96.56 336 ALA A O 1
ATOM 2433 N N . ARG A 1 337 ? 10.789 -10.344 -10.695 1 93.06 337 ARG A N 1
ATOM 2434 C CA . ARG A 1 337 ? 11.906 -10.141 -9.773 1 93.06 337 ARG A CA 1
ATOM 2435 C C . ARG A 1 337 ? 12.008 -8.672 -9.359 1 93.06 337 ARG A C 1
ATOM 2437 O O . ARG A 1 337 ? 11.938 -7.777 -10.203 1 93.06 337 ARG A O 1
ATOM 2444 N N . GLY A 1 338 ? 12.062 -8.438 -8.102 1 92.56 338 GLY A N 1
ATOM 2445 C CA . GLY A 1 338 ? 12.414 -7.121 -7.586 1 92.56 338 GLY A CA 1
ATOM 2446 C C . GLY A 1 338 ? 13.867 -7.016 -7.164 1 92.56 338 GLY A C 1
ATOM 2447 O O . GLY A 1 338 ? 14.672 -7.891 -7.473 1 92.56 338 GLY A O 1
ATOM 2448 N N . VAL A 1 339 ? 14.211 -5.914 -6.508 1 92.06 339 VAL A N 1
ATOM 2449 C CA . VAL A 1 339 ? 15.586 -5.684 -6.086 1 92.06 339 VAL A CA 1
ATOM 2450 C C . VAL A 1 339 ? 15.922 -6.582 -4.898 1 92.06 339 VAL A C 1
ATOM 2452 O O . VAL A 1 339 ? 17.078 -6.969 -4.715 1 92.06 339 VAL A O 1
ATOM 2455 N N . GLY A 1 340 ? 14.953 -6.875 -4.168 1 88.19 340 GLY A N 1
ATOM 2456 C CA . GLY A 1 340 ? 15.188 -7.762 -3.037 1 88.19 340 GLY A CA 1
ATOM 2457 C C . GLY A 1 340 ? 14.328 -9.016 -3.074 1 88.19 340 GLY A C 1
ATOM 2458 O O . GLY A 1 340 ? 13.289 -9.039 -3.734 1 88.19 340 GLY A O 1
ATOM 2459 N N . GLY A 1 341 ? 14.883 -10.062 -2.523 1 85.06 341 GLY A N 1
ATOM 2460 C CA . GLY A 1 341 ? 14.086 -11.258 -2.299 1 85.06 341 GLY A CA 1
ATOM 2461 C C . GLY A 1 341 ? 14.094 -12.211 -3.479 1 85.06 341 GLY A C 1
ATOM 2462 O O . GLY A 1 341 ? 14.828 -12 -4.445 1 85.06 341 GLY A O 1
ATOM 2463 N N . ASN A 1 342 ? 13.375 -13.266 -3.344 1 90.62 342 ASN A N 1
ATOM 2464 C CA . ASN A 1 342 ? 13.188 -14.266 -4.387 1 90.62 342 ASN A CA 1
ATOM 2465 C C . ASN A 1 342 ? 12.18 -13.805 -5.43 1 90.62 342 ASN A C 1
ATOM 2467 O O . ASN A 1 342 ? 11.305 -12.984 -5.137 1 90.62 342 ASN A O 1
ATOM 2471 N N . PRO A 1 343 ? 12.391 -14.328 -6.664 1 93.06 343 PRO A N 1
ATOM 2472 C CA . PRO A 1 343 ? 11.359 -14.016 -7.66 1 93.06 343 PRO A CA 1
ATOM 2473 C C . PRO A 1 343 ? 9.984 -14.562 -7.277 1 93.06 343 PRO A C 1
ATOM 2475 O O . PRO A 1 343 ? 9.891 -15.617 -6.637 1 93.06 343 PRO A O 1
ATOM 2478 N N . GLY A 1 344 ? 9 -13.781 -7.555 1 94.81 344 GLY A N 1
ATOM 2479 C CA . GLY A 1 344 ? 7.633 -14.273 -7.613 1 94.81 344 GLY A CA 1
ATOM 2480 C C . GLY A 1 344 ? 7.105 -14.406 -9.031 1 94.81 344 GLY A C 1
ATOM 2481 O O . GLY A 1 344 ? 7.863 -14.703 -9.953 1 94.81 344 GLY A O 1
ATOM 2482 N N . VAL A 1 345 ? 5.797 -14.297 -9.094 1 97.75 345 VAL A N 1
ATOM 2483 C CA . VAL A 1 345 ? 5.191 -14.336 -10.422 1 97.75 345 VAL A CA 1
ATOM 2484 C C . VAL A 1 345 ? 4.328 -13.094 -10.633 1 97.75 345 VAL A C 1
ATOM 2486 O O . VAL A 1 345 ? 3.797 -12.531 -9.672 1 97.75 345 VAL A O 1
ATOM 2489 N N . ALA A 1 346 ? 4.246 -12.68 -11.805 1 97.88 346 ALA A N 1
ATOM 2490 C CA . ALA A 1 346 ? 3.369 -11.578 -12.195 1 97.88 346 ALA A CA 1
ATOM 2491 C C . ALA A 1 346 ? 2.967 -11.688 -13.656 1 97.88 346 ALA A C 1
ATOM 2493 O O . ALA A 1 346 ? 3.713 -12.234 -14.477 1 97.88 346 ALA A O 1
ATOM 2494 N N . THR A 1 347 ? 1.818 -11.125 -13.914 1 98.44 347 THR A N 1
ATOM 2495 C CA . THR A 1 347 ? 1.389 -11.023 -15.305 1 98.44 347 THR A CA 1
ATOM 2496 C C . THR A 1 347 ? 1.939 -9.75 -15.945 1 98.44 347 THR A C 1
ATOM 2498 O O . THR A 1 347 ? 2.553 -8.922 -15.266 1 98.44 347 THR A O 1
ATOM 2501 N N . SER A 1 348 ? 1.857 -9.727 -17.266 1 97.88 348 SER A N 1
ATOM 2502 C CA . SER A 1 348 ? 2.158 -8.523 -18.031 1 97.88 348 SER A CA 1
ATOM 2503 C C . SER A 1 348 ? 0.887 -7.758 -18.375 1 97.88 348 SER A C 1
ATOM 2505 O O . SER A 1 348 ? 0.248 -7.168 -17.5 1 97.88 348 SER A O 1
ATOM 2507 N N . ASN A 1 349 ? 0.536 -7.734 -19.75 1 98.38 349 ASN A N 1
ATOM 2508 C CA . ASN A 1 349 ? -0.739 -7.141 -20.141 1 98.38 349 ASN A CA 1
ATOM 2509 C C . ASN A 1 349 ? -1.866 -8.164 -20.109 1 98.38 349 ASN A C 1
ATOM 2511 O O . ASN A 1 349 ? -2.146 -8.812 -21.125 1 98.38 349 ASN A O 1
ATOM 2515 N N . LEU A 1 350 ? -2.562 -8.227 -18.969 1 98.75 350 LEU A N 1
ATOM 2516 C CA . LEU A 1 350 ? -3.621 -9.195 -18.703 1 98.75 350 LEU A CA 1
ATOM 2517 C C . LEU A 1 350 ? -4.973 -8.656 -19.172 1 98.75 350 LEU A C 1
ATOM 2519 O O . LEU A 1 350 ? -5.293 -7.488 -18.953 1 98.75 350 LEU A O 1
ATOM 2523 N N . PHE A 1 351 ? -5.785 -9.555 -19.875 1 98.69 351 PHE A N 1
ATOM 2524 C CA . PHE A 1 351 ? -7.094 -9.055 -20.266 1 98.69 351 PHE A CA 1
ATOM 2525 C C . PHE A 1 351 ? -8.086 -10.203 -20.453 1 98.69 351 PHE A C 1
ATOM 2527 O O . PHE A 1 351 ? -7.684 -11.336 -20.703 1 98.69 351 PHE A O 1
ATOM 2534 N N . MET A 1 352 ? -9.297 -9.906 -20.156 1 98.81 352 MET A N 1
ATOM 2535 C CA . MET A 1 352 ? -10.414 -10.742 -20.594 1 98.81 352 MET A CA 1
ATOM 2536 C C . MET A 1 352 ? -10.891 -10.336 -21.984 1 98.81 352 MET A C 1
ATOM 2538 O O . MET A 1 352 ? -11.195 -9.164 -22.219 1 98.81 352 MET A O 1
ATOM 2542 N N . ALA A 1 353 ? -10.969 -11.305 -22.875 1 98.69 353 ALA A N 1
ATOM 2543 C CA . ALA A 1 353 ? -11.406 -11.016 -24.25 1 98.69 353 ALA A CA 1
ATOM 2544 C C . ALA A 1 353 ? -12.828 -10.484 -24.266 1 98.69 353 ALA A C 1
ATOM 2546 O O . ALA A 1 353 ? -13.656 -10.859 -23.422 1 98.69 353 ALA A O 1
ATOM 2547 N N . ALA A 1 354 ? -13.062 -9.625 -25.297 1 98.5 354 ALA A N 1
ATOM 2548 C CA . ALA A 1 354 ? -14.406 -9.07 -25.469 1 98.5 354 ALA A CA 1
ATOM 2549 C C . ALA A 1 354 ? -15.414 -10.172 -25.781 1 98.5 354 ALA A C 1
ATOM 2551 O O . ALA A 1 354 ? -15.102 -11.117 -26.516 1 98.5 354 ALA A O 1
ATOM 2552 N N . GLY A 1 355 ? -16.578 -10.023 -25.172 1 98.06 355 GLY A N 1
ATOM 2553 C CA . GLY A 1 355 ? -17.688 -10.867 -25.594 1 98.06 355 GLY A CA 1
ATOM 2554 C C . GLY A 1 355 ? -18.328 -10.406 -26.891 1 98.06 355 GLY A C 1
ATOM 2555 O O . GLY A 1 355 ? -17.703 -9.711 -27.688 1 98.06 355 GLY A O 1
ATOM 2556 N N . ASP A 1 356 ? -19.609 -10.891 -27.078 1 96.81 356 ASP A N 1
ATOM 2557 C CA . ASP A 1 356 ? -20.234 -10.68 -28.375 1 96.81 356 ASP A CA 1
ATOM 2558 C C . ASP A 1 356 ? -21.359 -9.648 -28.297 1 96.81 356 ASP A C 1
ATOM 2560 O O . ASP A 1 356 ? -21.859 -9.18 -29.312 1 96.81 356 ASP A O 1
ATOM 2564 N N . ILE A 1 357 ? -21.766 -9.289 -27.125 1 97.25 357 ILE A N 1
ATOM 2565 C CA . ILE A 1 357 ? -22.922 -8.406 -27.016 1 97.25 357 ILE A CA 1
ATOM 2566 C C . ILE A 1 357 ? -22.5 -7.07 -26.406 1 97.25 357 ILE A C 1
ATOM 2568 O O . ILE A 1 357 ? -21.562 -7.02 -25.594 1 97.25 357 ILE A O 1
ATOM 2572 N N . PRO A 1 358 ? -23.156 -5.949 -26.766 1 97.94 358 PRO A N 1
ATOM 2573 C CA . PRO A 1 358 ? -22.844 -4.652 -26.156 1 97.94 358 PRO A CA 1
ATOM 2574 C C . PRO A 1 358 ? -23.312 -4.547 -24.703 1 97.94 358 PRO A C 1
ATOM 2576 O O . PRO A 1 358 ? -24.172 -5.324 -24.281 1 97.94 358 PRO A O 1
ATOM 2579 N N . PRO A 1 359 ? -22.75 -3.59 -24 1 98.06 359 PRO A N 1
ATOM 2580 C CA . PRO A 1 359 ? -23.156 -3.387 -22.609 1 98.06 359 PRO A CA 1
ATOM 2581 C C . PRO A 1 359 ? -24.656 -3.156 -22.453 1 98.06 359 PRO A C 1
ATOM 2583 O O . PRO A 1 359 ? -25.266 -3.629 -21.5 1 98.06 359 PRO A O 1
ATOM 2586 N N . GLU A 1 360 ? -25.25 -2.457 -23.438 1 97.75 360 GLU A N 1
ATOM 2587 C CA . GLU A 1 360 ? -26.688 -2.186 -23.375 1 97.75 360 GLU A CA 1
ATOM 2588 C C . GLU A 1 360 ? -27.5 -3.48 -23.391 1 97.75 360 GLU A C 1
ATOM 2590 O O . GLU A 1 360 ? -28.484 -3.613 -22.656 1 97.75 360 GLU A O 1
ATOM 2595 N N . THR A 1 361 ? -27.078 -4.379 -24.234 1 97.44 361 THR A N 1
ATOM 2596 C CA . THR A 1 361 ? -27.75 -5.676 -24.297 1 97.44 361 THR A CA 1
ATOM 2597 C C . THR A 1 361 ? -27.516 -6.477 -23.016 1 97.44 361 THR A C 1
ATOM 2599 O O . THR A 1 361 ? -28.422 -7.176 -22.547 1 97.44 361 THR A O 1
ATOM 2602 N N . LEU A 1 362 ? -26.328 -6.336 -22.469 1 97.19 362 LEU A N 1
ATOM 2603 C CA . LEU A 1 362 ? -25.953 -7.027 -21.25 1 97.19 362 LEU A CA 1
ATOM 2604 C C . LEU A 1 362 ? -26.859 -6.625 -20.094 1 97.19 362 LEU A C 1
ATOM 2606 O O . LEU A 1 362 ? -27.109 -7.422 -19.188 1 97.19 362 LEU A O 1
ATOM 2610 N N . ILE A 1 363 ? -27.438 -5.418 -20.141 1 98.12 363 ILE A N 1
ATOM 2611 C CA . ILE A 1 363 ? -28.172 -4.844 -19.031 1 98.12 363 ILE A CA 1
ATOM 2612 C C . ILE A 1 363 ? -29.672 -4.902 -19.312 1 98.12 363 ILE A C 1
ATOM 2614 O O . ILE A 1 363 ? -30.484 -4.855 -18.391 1 98.12 363 ILE A O 1
ATOM 2618 N N . ALA A 1 364 ? -30.125 -5.098 -20.531 1 97.88 364 ALA A N 1
ATOM 2619 C CA . ALA A 1 364 ? -31.469 -4.84 -21.031 1 97.88 364 ALA A CA 1
ATOM 2620 C C . ALA A 1 364 ? -32.5 -5.738 -20.328 1 97.88 364 ALA A C 1
ATOM 2622 O O . ALA A 1 364 ? -33.656 -5.348 -20.141 1 97.88 364 ALA A O 1
ATOM 2623 N N . ASP A 1 365 ? -32.125 -6.867 -19.984 1 97.25 365 ASP A N 1
ATOM 2624 C CA . ASP A 1 365 ? -33.125 -7.812 -19.453 1 97.25 365 ASP A CA 1
ATOM 2625 C C . ASP A 1 365 ? -33.094 -7.832 -17.922 1 97.25 365 ASP A C 1
ATOM 2627 O O . ASP A 1 365 ? -33.75 -8.641 -17.281 1 97.25 365 ASP A O 1
ATOM 2631 N N . ILE A 1 366 ? -32.344 -6.949 -17.328 1 97.88 366 ILE A N 1
ATOM 2632 C CA . ILE A 1 366 ? -32.25 -6.914 -15.875 1 97.88 366 ILE A CA 1
ATOM 2633 C C . ILE A 1 366 ? -33.406 -6.129 -15.297 1 97.88 366 ILE A C 1
ATOM 2635 O O . ILE A 1 366 ? -33.562 -4.926 -15.539 1 97.88 366 ILE A O 1
ATOM 2639 N N . ALA A 1 367 ? -34.25 -6.848 -14.578 1 97.44 367 ALA A N 1
ATOM 2640 C CA . ALA A 1 367 ? -35.375 -6.184 -13.93 1 97.44 367 ALA A CA 1
ATOM 2641 C C . ALA A 1 367 ? -34.906 -5.344 -12.742 1 97.44 367 ALA A C 1
ATOM 2643 O O . ALA A 1 367 ? -35.375 -4.215 -12.555 1 97.44 367 ALA A O 1
ATOM 2644 N N . ASP A 1 368 ? -34.062 -5.906 -11.992 1 96.88 368 ASP A N 1
ATOM 2645 C CA . ASP A 1 368 ? -33.531 -5.262 -10.797 1 96.88 368 ASP A CA 1
ATOM 2646 C C . ASP A 1 368 ? -32.062 -5.68 -10.57 1 96.88 368 ASP A C 1
ATOM 2648 O O . ASP A 1 368 ? -31.781 -6.867 -10.406 1 96.88 368 ASP A O 1
ATOM 2652 N N . GLY A 1 369 ? -31.141 -4.727 -10.648 1 97.88 369 GLY A N 1
ATOM 2653 C CA . GLY A 1 369 ? -29.734 -5 -10.461 1 97.88 369 GLY A CA 1
ATOM 2654 C C . GLY A 1 369 ? -28.922 -3.758 -10.156 1 97.88 369 GLY A C 1
ATOM 2655 O O . GLY A 1 369 ? -29.469 -2.709 -9.828 1 97.88 369 GLY A O 1
ATOM 2656 N N . ILE A 1 370 ? -27.609 -3.928 -10.156 1 97.94 370 ILE A N 1
ATOM 2657 C CA . ILE A 1 370 ? -26.734 -2.814 -9.828 1 97.94 370 ILE A CA 1
ATOM 2658 C C . ILE A 1 370 ? -25.594 -2.734 -10.844 1 97.94 370 ILE A C 1
ATOM 2660 O O . ILE A 1 370 ? -25.031 -3.76 -11.25 1 97.94 370 ILE A O 1
ATOM 2664 N N . TYR A 1 371 ? -25.297 -1.523 -11.266 1 98.31 371 TYR A N 1
ATOM 2665 C CA . TYR A 1 371 ? -24.094 -1.199 -12.023 1 98.31 371 TYR A CA 1
ATOM 2666 C C . TYR A 1 371 ? -23.016 -0.613 -11.117 1 98.31 371 TYR A C 1
ATOM 2668 O O . TYR A 1 371 ? -23.125 0.53 -10.664 1 98.31 371 TYR A O 1
ATOM 2676 N N . VAL A 1 372 ? -21.969 -1.391 -10.883 1 97 372 VAL A N 1
ATOM 2677 C CA . VAL A 1 372 ? -20.953 -1.021 -9.898 1 97 372 VAL A CA 1
ATOM 2678 C C . VAL A 1 372 ? -19.875 -0.182 -10.562 1 97 372 VAL A C 1
ATOM 2680 O O . VAL A 1 372 ? -19.266 -0.61 -11.547 1 97 372 VAL A O 1
ATOM 2683 N N . THR A 1 373 ? -19.625 0.973 -9.945 1 96.5 373 THR A N 1
ATOM 2684 C CA . THR A 1 373 ? -18.594 1.865 -10.484 1 96.5 373 THR A CA 1
ATOM 2685 C C . THR A 1 373 ? -17.531 2.158 -9.43 1 96.5 373 THR A C 1
ATOM 2687 O O . THR A 1 373 ? -16.547 2.838 -9.719 1 96.5 373 THR A O 1
ATOM 2690 N N . GLU A 1 374 ? -17.688 1.709 -8.266 1 91.06 374 GLU A N 1
ATOM 2691 C CA . GLU A 1 374 ? -16.719 1.887 -7.195 1 91.06 374 GLU A CA 1
ATOM 2692 C C . GLU A 1 374 ? -16.703 0.691 -6.246 1 91.06 374 GLU A C 1
ATOM 2694 O O . GLU A 1 374 ? -17.766 0.17 -5.891 1 91.06 374 GLU A O 1
ATOM 2699 N N . MET A 1 375 ? -15.57 0.254 -5.996 1 87.12 375 MET A N 1
ATOM 2700 C CA . MET A 1 375 ? -15.398 -0.819 -5.02 1 87.12 375 MET A CA 1
ATOM 2701 C C . MET A 1 375 ? -14.398 -0.422 -3.945 1 87.12 375 MET A C 1
ATOM 2703 O O . MET A 1 375 ? -13.406 0.254 -4.23 1 87.12 375 MET A O 1
ATOM 2707 N N . LEU A 1 376 ? -14.688 -0.848 -2.791 1 73.62 376 LEU A N 1
ATOM 2708 C CA . LEU A 1 376 ? -13.828 -0.521 -1.656 1 73.62 376 LEU A CA 1
ATOM 2709 C C . LEU A 1 376 ? -13.242 -1.785 -1.039 1 73.62 376 LEU A C 1
ATOM 2711 O O . LEU A 1 376 ? -13.93 -2.801 -0.919 1 73.62 376 LEU A O 1
ATOM 2715 N N . GLY A 1 377 ? -11.93 -1.699 -0.529 1 65.38 377 GLY A N 1
ATOM 2716 C CA . GLY A 1 377 ? -11.297 -2.766 0.235 1 65.38 377 GLY A CA 1
ATOM 2717 C C . GLY A 1 377 ? -10.781 -3.895 -0.633 1 65.38 377 GLY A C 1
ATOM 2718 O O . GLY A 1 377 ? -10.781 -3.793 -1.861 1 65.38 377 GLY A O 1
ATOM 2719 N N . GLY A 1 378 ? -10 -4.945 0.155 1 65.75 378 GLY A N 1
ATOM 2720 C CA . GLY A 1 378 ? -9.547 -6.18 -0.476 1 65.75 378 GLY A CA 1
ATOM 2721 C C . GLY A 1 378 ? -10.547 -7.312 -0.343 1 65.75 378 GLY A C 1
ATOM 2722 O O . GLY A 1 378 ? -11.359 -7.328 0.587 1 65.75 378 GLY A O 1
ATOM 2723 N N . GLY A 1 379 ? -10.977 -8.055 -1.338 1 65.19 379 GLY A N 1
ATOM 2724 C CA . GLY A 1 379 ? -12.289 -8.68 -1.225 1 65.19 379 GLY A CA 1
ATOM 2725 C C . GLY A 1 379 ? -12.227 -10.195 -1.286 1 65.19 379 GLY A C 1
ATOM 2726 O O . GLY A 1 379 ? -13.242 -10.867 -1.095 1 65.19 379 GLY A O 1
ATOM 2727 N N . VAL A 1 380 ? -11.023 -10.828 -1.471 1 78.31 380 VAL A N 1
ATOM 2728 C CA . VAL A 1 380 ? -11.227 -12.258 -1.649 1 78.31 380 VAL A CA 1
ATOM 2729 C C . VAL A 1 380 ? -10.344 -13.031 -0.673 1 78.31 380 VAL A C 1
ATOM 2731 O O . VAL A 1 380 ? -9.195 -12.641 -0.425 1 78.31 380 VAL A O 1
ATOM 2734 N N . ASN A 1 381 ? -10.938 -14.031 -0.049 1 80.88 381 ASN A N 1
ATOM 2735 C CA . ASN A 1 381 ? -10.141 -15.039 0.639 1 80.88 381 ASN A CA 1
ATOM 2736 C C . ASN A 1 381 ? -9.461 -15.992 -0.347 1 80.88 381 ASN A C 1
ATOM 2738 O O . ASN A 1 381 ? -10.133 -16.766 -1.02 1 80.88 381 ASN A O 1
ATOM 2742 N N . GLY A 1 382 ? -8.156 -15.938 -0.405 1 86.44 382 GLY A N 1
ATOM 2743 C CA . GLY A 1 382 ? -7.418 -16.688 -1.402 1 86.44 382 GLY A CA 1
ATOM 2744 C C . GLY A 1 382 ? -7.551 -18.188 -1.229 1 86.44 382 GLY A C 1
ATOM 2745 O O . GLY A 1 382 ? -7.285 -18.953 -2.158 1 86.44 382 GLY A O 1
ATOM 2746 N N . VAL A 1 383 ? -7.953 -18.703 -0.118 1 83.38 383 VAL A N 1
ATOM 2747 C CA . VAL A 1 383 ? -8.031 -20.141 0.172 1 83.38 383 VAL A CA 1
ATOM 2748 C C . VAL A 1 383 ? -9.438 -20.641 -0.102 1 83.38 383 VAL A C 1
ATOM 2750 O O . VAL A 1 383 ? -9.617 -21.656 -0.788 1 83.38 383 VAL A O 1
ATOM 2753 N N . THR A 1 384 ? -10.445 -19.859 0.28 1 80.94 384 THR A N 1
ATOM 2754 C CA . THR A 1 384 ? -11.82 -20.359 0.195 1 80.94 384 THR A CA 1
ATOM 2755 C C . THR A 1 384 ? -12.531 -19.781 -1.022 1 80.94 384 THR A C 1
ATOM 2757 O O . THR A 1 384 ? -13.531 -20.328 -1.485 1 80.94 384 THR A O 1
ATOM 2760 N N . GLY A 1 385 ? -12.117 -18.609 -1.421 1 87.69 385 GLY A N 1
ATOM 2761 C CA . GLY A 1 385 ? -12.766 -17.938 -2.529 1 87.69 385 GLY A CA 1
ATOM 2762 C C . GLY A 1 385 ? -13.883 -17 -2.088 1 87.69 385 GLY A C 1
ATOM 2763 O O . GLY A 1 385 ? -14.5 -16.328 -2.914 1 87.69 385 GLY A O 1
ATOM 2764 N N . ASP A 1 386 ? -14.109 -16.938 -0.846 1 83.5 386 ASP A N 1
ATOM 2765 C CA . ASP A 1 386 ? -15.148 -16.031 -0.359 1 83.5 386 ASP A CA 1
ATOM 2766 C C . ASP A 1 386 ? -14.844 -14.586 -0.755 1 83.5 386 ASP A C 1
ATOM 2768 O O . ASP A 1 386 ? -13.703 -14.141 -0.65 1 83.5 386 ASP A O 1
ATOM 2772 N N . TYR A 1 387 ? -15.922 -13.938 -1.215 1 86.94 387 TYR A N 1
ATOM 2773 C CA . TYR A 1 387 ? -15.773 -12.586 -1.752 1 86.94 387 TYR A CA 1
ATOM 2774 C C . TYR A 1 387 ? -16.719 -11.617 -1.048 1 86.94 387 TYR A C 1
ATOM 2776 O O . TYR A 1 387 ? -17.891 -11.922 -0.852 1 86.94 387 TYR A O 1
ATOM 2784 N N . SER A 1 388 ? -16.203 -10.461 -0.622 1 80.06 388 SER A N 1
ATOM 2785 C CA . SER A 1 388 ? -17.031 -9.406 -0.038 1 80.06 388 SER A CA 1
ATOM 2786 C C . SER A 1 388 ? -16.344 -8.047 -0.152 1 80.06 388 SER A C 1
ATOM 2788 O O . SER A 1 388 ? -15.18 -7.898 0.236 1 80.06 388 SER A O 1
ATOM 2790 N N . ARG A 1 389 ? -17.062 -7.039 -0.662 1 83.38 389 ARG A N 1
ATOM 2791 C CA . ARG A 1 389 ? -16.5 -5.699 -0.815 1 83.38 389 ARG A CA 1
ATOM 2792 C C . ARG A 1 389 ? -17.594 -4.633 -0.7 1 83.38 389 ARG A C 1
ATOM 2794 O O . ARG A 1 389 ? -18.734 -4.852 -1.118 1 83.38 389 ARG A O 1
ATOM 2801 N N . GLY A 1 390 ? -17.188 -3.527 -0.102 1 80.06 390 GLY A N 1
ATOM 2802 C CA . GLY A 1 390 ? -18.047 -2.359 -0.259 1 80.06 390 GLY A CA 1
ATOM 2803 C C . GLY A 1 390 ? -18.109 -1.85 -1.686 1 80.06 390 GLY A C 1
ATOM 2804 O O . GLY A 1 390 ? -17.125 -1.965 -2.432 1 80.06 390 GLY A O 1
ATOM 2805 N N . ALA A 1 391 ? -19.297 -1.262 -2.027 1 86.25 391 ALA A N 1
ATOM 2806 C CA . ALA A 1 391 ? -19.453 -0.833 -3.416 1 86.25 391 ALA A CA 1
ATOM 2807 C C . ALA A 1 391 ? -20.375 0.382 -3.52 1 86.25 391 ALA A C 1
ATOM 2809 O O . ALA A 1 391 ? -21.062 0.727 -2.561 1 86.25 391 ALA A O 1
ATOM 2810 N N . ALA A 1 392 ? -20.234 1.04 -4.586 1 89.88 392 ALA A N 1
ATOM 2811 C CA . ALA A 1 392 ? -21.141 2.092 -5.031 1 89.88 392 ALA A CA 1
ATOM 2812 C C . ALA A 1 392 ? -21.344 2.041 -6.547 1 89.88 392 ALA A C 1
ATOM 2814 O O . ALA A 1 392 ? -20.531 1.435 -7.262 1 89.88 392 ALA A O 1
ATOM 2815 N N . GLY A 1 393 ? -22.438 2.639 -6.988 1 95.88 393 GLY A N 1
ATOM 2816 C CA . GLY A 1 393 ? -22.734 2.66 -8.414 1 95.88 393 GLY A CA 1
ATOM 2817 C C . GLY A 1 393 ? -24.125 3.176 -8.727 1 95.88 393 GLY A C 1
ATOM 2818 O O . GLY A 1 393 ? -24.5 4.258 -8.281 1 95.88 393 GLY A O 1
ATOM 2819 N N . PHE A 1 394 ? -24.875 2.406 -9.508 1 98 394 PHE A N 1
ATOM 2820 C CA . PHE A 1 394 ? -26.188 2.818 -9.953 1 98 394 PHE A CA 1
ATOM 2821 C C . PHE A 1 394 ? -27.156 1.637 -9.945 1 98 394 PHE A C 1
ATOM 2823 O O . PHE A 1 394 ? -26.75 0.496 -10.172 1 98 394 PHE A O 1
ATOM 2830 N N . ARG A 1 395 ? -28.406 1.955 -9.766 1 97.62 395 ARG A N 1
ATOM 2831 C CA . ARG A 1 395 ? -29.453 0.945 -9.93 1 97.62 395 ARG A CA 1
ATOM 2832 C C . ARG A 1 395 ? -29.672 0.62 -11.398 1 97.62 395 ARG A C 1
ATOM 2834 O O . ARG A 1 395 ? -29.531 1.491 -12.258 1 97.62 395 ARG A O 1
ATOM 2841 N N . ILE A 1 396 ? -29.891 -0.614 -11.641 1 98.31 396 ILE A N 1
ATOM 2842 C CA . ILE A 1 396 ? -30.469 -1.032 -12.914 1 98.31 396 ILE A CA 1
ATOM 2843 C C . ILE A 1 396 ? -31.922 -1.445 -12.711 1 98.31 396 ILE A C 1
ATOM 2845 O O . ILE A 1 396 ? -32.219 -2.365 -11.945 1 98.31 396 ILE A O 1
ATOM 2849 N N . GLN A 1 397 ? -32.812 -0.757 -13.328 1 97.56 397 GLN A N 1
ATOM 2850 C CA . GLN A 1 397 ? -34.219 -1.046 -13.25 1 97.56 397 GLN A CA 1
ATOM 2851 C C . GLN A 1 397 ? -34.844 -1.196 -14.641 1 97.56 397 GLN A C 1
ATOM 2853 O O . GLN A 1 397 ? -34.812 -0.262 -15.445 1 97.56 397 GLN A O 1
ATOM 2858 N N . ASN A 1 398 ? -35.375 -2.338 -14.836 1 97.56 398 ASN A N 1
ATOM 2859 C CA . ASN A 1 398 ? -36 -2.662 -16.109 1 97.56 398 ASN A CA 1
ATOM 2860 C C . ASN A 1 398 ? -35.094 -2.348 -17.297 1 97.56 398 ASN A C 1
ATOM 2862 O O . ASN A 1 398 ? -35.531 -1.665 -18.234 1 97.56 398 ASN A O 1
ATOM 2866 N N . GLY A 1 399 ? -33.875 -2.715 -17.188 1 97.75 399 GLY A N 1
ATOM 2867 C CA . GLY A 1 399 ? -32.938 -2.688 -18.297 1 97.75 399 GLY A CA 1
ATOM 2868 C C . GLY A 1 399 ? -32.25 -1.348 -18.453 1 97.75 399 GLY A C 1
ATOM 2869 O O . GLY A 1 399 ? -31.562 -1.11 -19.453 1 97.75 399 GLY A O 1
ATOM 2870 N N . GLU A 1 400 ? -32.469 -0.489 -17.453 1 97.88 400 GLU A N 1
ATOM 2871 C CA . GLU A 1 400 ? -31.875 0.842 -17.562 1 97.88 400 GLU A CA 1
ATOM 2872 C C . GLU A 1 400 ? -31.109 1.22 -16.297 1 97.88 400 GLU A C 1
ATOM 2874 O O . GLU A 1 400 ? -31.562 0.927 -15.188 1 97.88 400 GLU A O 1
ATOM 2879 N N . ILE A 1 401 ? -29.984 1.845 -16.562 1 97.94 401 ILE A N 1
ATOM 2880 C CA . ILE A 1 401 ? -29.266 2.432 -15.43 1 97.94 401 ILE A CA 1
ATOM 2881 C C . ILE A 1 401 ? -30 3.684 -14.953 1 97.94 401 ILE A C 1
ATOM 2883 O O . ILE A 1 401 ? -30.266 4.594 -15.742 1 97.94 401 ILE A O 1
ATOM 2887 N N . THR A 1 402 ? -30.266 3.82 -13.695 1 96.62 402 THR A N 1
ATOM 2888 C CA . THR A 1 402 ? -31.156 4.875 -13.227 1 96.62 402 THR A CA 1
ATOM 2889 C C . THR A 1 402 ? -30.484 5.707 -12.141 1 96.62 402 THR A C 1
ATOM 2891 O O . THR A 1 402 ? -29.641 6.559 -12.438 1 96.62 402 THR A O 1
ATOM 2894 N N . THR A 1 403 ? -30.641 5.391 -10.906 1 96.25 403 THR A N 1
ATOM 2895 C CA . THR A 1 403 ? -30.281 6.262 -9.789 1 96.25 403 THR A CA 1
ATOM 2896 C C . THR A 1 403 ? -29 5.77 -9.125 1 96.25 403 THR A C 1
ATOM 2898 O O . THR A 1 403 ? -28.766 4.562 -9.008 1 96.25 403 THR A O 1
ATOM 2901 N N . PRO A 1 404 ? -28.203 6.797 -8.703 1 96.62 404 PRO A N 1
ATOM 2902 C CA . PRO A 1 404 ? -27 6.387 -7.977 1 96.62 404 PRO A CA 1
ATOM 2903 C C . PRO A 1 404 ? -27.312 5.758 -6.621 1 96.62 404 PRO A C 1
ATOM 2905 O O . PRO A 1 404 ? -28.328 6.094 -5.996 1 96.62 404 PRO A O 1
ATOM 2908 N N . VAL A 1 405 ? -26.5 4.793 -6.262 1 93.31 405 VAL A N 1
ATOM 2909 C CA . VAL A 1 405 ? -26.609 4.141 -4.961 1 93.31 405 VAL A CA 1
ATOM 2910 C C . VAL A 1 405 ? -25.219 4.008 -4.34 1 93.31 405 VAL A C 1
ATOM 2912 O O . VAL A 1 405 ? -24.219 3.932 -5.051 1 93.31 405 VAL A O 1
ATOM 2915 N N . ALA A 1 406 ? -25.188 4.07 -3.037 1 86.19 406 ALA A N 1
ATOM 2916 C CA . ALA A 1 406 ? -23.922 3.934 -2.316 1 86.19 406 ALA A CA 1
ATOM 2917 C C . ALA A 1 406 ? -24.125 3.26 -0.962 1 86.19 406 ALA A C 1
ATOM 2919 O O . ALA A 1 406 ? -25.25 2.883 -0.621 1 86.19 406 ALA A O 1
ATOM 2920 N N . GLU A 1 407 ? -23.078 2.984 -0.407 1 75.94 407 GLU A N 1
ATOM 2921 C CA . GLU A 1 407 ? -23.094 2.498 0.969 1 75.94 407 GLU A CA 1
ATOM 2922 C C . GLU A 1 407 ? -23.75 1.125 1.062 1 75.94 407 GLU A C 1
ATOM 2924 O O . GLU A 1 407 ? -24.625 0.908 1.894 1 75.94 407 GLU A O 1
ATOM 2929 N N . PHE A 1 408 ? -23.281 0.144 0.193 1 81.12 408 PHE A N 1
ATOM 2930 C CA . PHE A 1 408 ? -23.719 -1.245 0.267 1 81.12 408 PHE A CA 1
ATOM 2931 C C . PHE A 1 408 ? -22.547 -2.193 0.031 1 81.12 408 PHE A C 1
ATOM 2933 O O . PHE A 1 408 ? -21.453 -1.761 -0.357 1 81.12 408 PHE A O 1
ATOM 2940 N N . THR A 1 409 ? -22.734 -3.473 0.338 1 79.94 409 THR A N 1
ATOM 2941 C CA . THR A 1 409 ? -21.734 -4.512 0.144 1 79.94 409 THR A CA 1
ATOM 2942 C C . THR A 1 409 ? -22.203 -5.531 -0.89 1 79.94 409 THR A C 1
ATOM 2944 O O . THR A 1 409 ? -23.391 -5.855 -0.955 1 79.94 409 THR A O 1
ATOM 2947 N N . ILE A 1 410 ? -21.297 -5.957 -1.597 1 86.88 410 ILE A N 1
ATOM 2948 C CA . ILE A 1 410 ? -21.547 -7.078 -2.494 1 86.88 410 ILE A CA 1
ATOM 2949 C C . ILE A 1 410 ? -20.734 -8.289 -2.061 1 86.88 410 ILE A C 1
ATOM 2951 O O . ILE A 1 410 ? -19.594 -8.148 -1.602 1 86.88 410 ILE A O 1
ATOM 2955 N N . ALA A 1 411 ? -21.359 -9.43 -2.127 1 84.12 411 ALA A N 1
ATOM 2956 C CA . ALA A 1 411 ? -20.703 -10.633 -1.64 1 84.12 411 ALA A CA 1
ATOM 2957 C C . ALA A 1 411 ? -21.031 -11.836 -2.531 1 84.12 411 ALA A C 1
ATOM 2959 O O . ALA A 1 411 ? -22 -11.805 -3.283 1 84.12 411 ALA A O 1
ATOM 2960 N N . GLY A 1 412 ? -20.188 -12.812 -2.453 1 86.88 412 GLY A N 1
ATOM 2961 C CA . GLY A 1 412 ? -20.312 -14.078 -3.162 1 86.88 412 GLY A CA 1
ATOM 2962 C C . GLY A 1 412 ? -19.125 -14.992 -2.949 1 86.88 412 GLY A C 1
ATOM 2963 O O . GLY A 1 412 ? -18.469 -14.938 -1.908 1 86.88 412 GLY A O 1
ATOM 2964 N N . ASN A 1 413 ? -18.984 -15.961 -3.732 1 89.5 413 ASN A N 1
ATOM 2965 C CA . ASN A 1 413 ? -17.812 -16.828 -3.828 1 89.5 413 ASN A CA 1
ATOM 2966 C C . ASN A 1 413 ? -17.172 -16.75 -5.211 1 89.5 413 ASN A C 1
ATOM 2968 O O . ASN A 1 413 ? -17.859 -16.859 -6.227 1 89.5 413 ASN A O 1
ATOM 2972 N N . ALA A 1 414 ? -15.883 -16.641 -5.191 1 93.88 414 ALA A N 1
ATOM 2973 C CA . ALA A 1 414 ? -15.164 -16.406 -6.441 1 93.88 414 ALA A CA 1
ATOM 2974 C C . ALA A 1 414 ? -15.453 -17.5 -7.465 1 93.88 414 ALA A C 1
ATOM 2976 O O . ALA A 1 414 ? -15.602 -17.219 -8.656 1 93.88 414 ALA A O 1
ATOM 2977 N N . ARG A 1 415 ? -15.586 -18.781 -7.078 1 94.81 415 ARG A N 1
ATOM 2978 C CA . ARG A 1 415 ? -15.867 -19.859 -8.016 1 94.81 415 ARG A CA 1
ATOM 2979 C C . ARG A 1 415 ? -17.203 -19.656 -8.703 1 94.81 415 ARG A C 1
ATOM 2981 O O . ARG A 1 415 ? -17.297 -19.75 -9.93 1 94.81 415 ARG A O 1
ATOM 2988 N N . ASP A 1 416 ? -18.172 -19.375 -7.879 1 95.31 416 ASP A N 1
ATOM 2989 C CA . ASP A 1 416 ? -19.516 -19.156 -8.422 1 95.31 416 ASP A CA 1
ATOM 2990 C C . ASP A 1 416 ? -19.547 -17.906 -9.297 1 95.31 416 ASP A C 1
ATOM 2992 O O . ASP A 1 416 ? -20.172 -17.906 -10.359 1 95.31 416 ASP A O 1
ATOM 2996 N N . MET A 1 417 ? -18.906 -16.891 -8.828 1 96.38 417 MET A N 1
ATOM 2997 C CA . MET A 1 417 ? -18.859 -15.641 -9.57 1 96.38 417 MET A CA 1
ATOM 2998 C C . MET A 1 417 ? -18.266 -15.859 -10.961 1 96.38 417 MET A C 1
ATOM 3000 O O . MET A 1 417 ? -18.812 -15.375 -11.953 1 96.38 417 MET A O 1
ATOM 3004 N N . PHE A 1 418 ? -17.141 -16.562 -11.008 1 98 418 PHE A N 1
ATOM 3005 C CA . PHE A 1 418 ? -16.469 -16.844 -12.273 1 98 418 PHE A CA 1
ATOM 3006 C C . PHE A 1 418 ? -17.391 -17.609 -13.211 1 98 418 PHE A C 1
ATOM 3008 O O . PHE A 1 418 ? -17.531 -17.266 -14.383 1 98 418 PHE A O 1
ATOM 3015 N N . LEU A 1 419 ? -18.094 -18.578 -12.75 1 97.81 419 LEU A N 1
ATOM 3016 C CA . LEU A 1 419 ? -18.938 -19.438 -13.562 1 97.81 419 LEU A CA 1
ATOM 3017 C C . LEU A 1 419 ? -20.125 -18.656 -14.117 1 97.81 419 LEU A C 1
ATOM 3019 O O . LEU A 1 419 ? -20.656 -18.984 -15.18 1 97.81 419 LEU A O 1
ATOM 3023 N N . ASN A 1 420 ? -20.531 -17.656 -13.422 1 97.88 420 ASN A N 1
ATOM 3024 C CA . ASN A 1 420 ? -21.75 -16.938 -13.773 1 97.88 420 ASN A CA 1
ATOM 3025 C C . ASN A 1 420 ? -21.438 -15.578 -14.414 1 97.88 420 ASN A C 1
ATOM 3027 O O . ASN A 1 420 ? -22.297 -14.688 -14.438 1 97.88 420 ASN A O 1
ATOM 3031 N N . MET A 1 421 ? -20.281 -15.43 -14.953 1 98.06 421 MET A N 1
ATOM 3032 C CA . MET A 1 421 ? -19.797 -14.172 -15.508 1 98.06 421 MET A CA 1
ATOM 3033 C C . MET A 1 421 ? -20 -14.125 -17.016 1 98.06 421 MET A C 1
ATOM 3035 O O . MET A 1 421 ? -19.781 -15.117 -17.703 1 98.06 421 MET A O 1
ATOM 3039 N N . THR A 1 422 ? -20.484 -12.977 -17.531 1 98.31 422 THR A N 1
ATOM 3040 C CA . THR A 1 422 ? -20.656 -12.727 -18.953 1 98.31 422 THR A CA 1
ATOM 3041 C C . THR A 1 422 ? -20 -11.406 -19.359 1 98.31 422 THR A C 1
ATOM 3043 O O . THR A 1 422 ? -20.344 -10.352 -18.812 1 98.31 422 THR A O 1
ATOM 3046 N N . PRO A 1 423 ? -19 -11.445 -20.266 1 98.69 423 PRO A N 1
ATOM 3047 C CA . PRO A 1 423 ? -18.375 -10.211 -20.734 1 98.69 423 PRO A CA 1
ATOM 3048 C C . PRO A 1 423 ? -19.141 -9.547 -21.875 1 98.69 423 PRO A C 1
ATOM 3050 O O . PRO A 1 423 ? -19.719 -10.234 -22.719 1 98.69 423 PRO A O 1
ATOM 3053 N N . ALA A 1 424 ? -19.094 -8.188 -21.906 1 98.69 424 ALA A N 1
ATOM 3054 C CA . ALA A 1 424 ? -19.609 -7.418 -23.047 1 98.69 424 ALA A CA 1
ATOM 3055 C C . ALA A 1 424 ? -18.531 -7.25 -24.109 1 98.69 424 ALA A C 1
ATOM 3057 O O . ALA A 1 424 ? -17.484 -7.902 -24.062 1 98.69 424 ALA A O 1
ATOM 3058 N N . ASN A 1 425 ? -18.844 -6.5 -25.172 1 98.62 425 ASN A N 1
ATOM 3059 C CA . ASN A 1 425 ? -17.922 -6.402 -26.312 1 98.62 425 ASN A CA 1
ATOM 3060 C C . ASN A 1 425 ? -17.141 -5.098 -26.281 1 98.62 425 ASN A C 1
ATOM 3062 O O . ASN A 1 425 ? -16.562 -4.699 -27.297 1 98.62 425 ASN A O 1
ATOM 3066 N N . ASP A 1 426 ? -17 -4.441 -25.219 1 98.5 426 ASP A N 1
ATOM 3067 C CA . ASP A 1 426 ? -16.438 -3.096 -25.172 1 98.5 426 ASP A CA 1
ATOM 3068 C C . ASP A 1 426 ? -15.055 -3.104 -24.531 1 98.5 426 ASP A C 1
ATOM 3070 O O . ASP A 1 426 ? -14.703 -2.176 -23.797 1 98.5 426 ASP A O 1
ATOM 3074 N N . LEU A 1 427 ? -14.234 -4.09 -24.75 1 98.31 427 LEU A N 1
ATOM 3075 C CA . LEU A 1 427 ? -12.883 -4.145 -24.203 1 98.31 427 LEU A CA 1
ATOM 3076 C C . LEU A 1 427 ? -12.031 -2.994 -24.734 1 98.31 427 LEU A C 1
ATOM 3078 O O . LEU A 1 427 ? -11.984 -2.756 -25.938 1 98.31 427 LEU A O 1
ATOM 3082 N N . GLU A 1 428 ? -11.445 -2.303 -23.875 1 96.38 428 GLU A N 1
ATOM 3083 C CA . GLU A 1 428 ? -10.43 -1.298 -24.188 1 96.38 428 GLU A CA 1
ATOM 3084 C C . GLU A 1 428 ? -9.156 -1.542 -23.375 1 96.38 428 GLU A C 1
ATOM 3086 O O . GLU A 1 428 ? -9.219 -1.904 -22.203 1 96.38 428 GLU A O 1
ATOM 3091 N N . PHE A 1 429 ? -8.008 -1.299 -24.016 1 96.06 429 PHE A N 1
ATOM 3092 C CA . PHE A 1 429 ? -6.734 -1.435 -23.312 1 96.06 429 PHE A CA 1
ATOM 3093 C C . PHE A 1 429 ? -6.301 -0.103 -22.719 1 96.06 429 PHE A C 1
ATOM 3095 O O . PHE A 1 429 ? -5.73 0.741 -23.406 1 96.06 429 PHE A O 1
ATOM 3102 N N . ARG A 1 430 ? -6.621 0.017 -21.469 1 95 430 ARG A N 1
ATOM 3103 C CA . ARG A 1 430 ? -6.336 1.265 -20.766 1 95 430 ARG A CA 1
ATOM 3104 C C . ARG A 1 430 ? -5.391 1.028 -19.594 1 95 430 ARG A C 1
ATOM 3106 O O . ARG A 1 430 ? -4.621 1.915 -19.219 1 95 430 ARG A O 1
ATOM 3113 N N . TYR A 1 431 ? -5.367 -0.123 -19.047 1 96.06 431 TYR A N 1
ATOM 3114 C CA . TYR A 1 431 ? -4.613 -0.481 -17.844 1 96.06 431 TYR A CA 1
ATOM 3115 C C . TYR A 1 431 ? -3.709 -1.678 -18.109 1 96.06 431 TYR A C 1
ATOM 3117 O O . TYR A 1 431 ? -3.609 -2.152 -19.234 1 96.06 431 TYR A O 1
ATOM 3125 N N . GLY A 1 432 ? -2.959 -2.074 -17.047 1 95.88 432 GLY A N 1
ATOM 3126 C CA . GLY A 1 432 ? -2.18 -3.301 -17.125 1 95.88 432 GLY A CA 1
ATOM 3127 C C . GLY A 1 432 ? -3.037 -4.551 -17.156 1 95.88 432 GLY A C 1
ATOM 3128 O O . GLY A 1 432 ? -2.613 -5.59 -17.672 1 95.88 432 GLY A O 1
ATOM 3129 N N . SER A 1 433 ? -4.184 -4.477 -16.516 1 97.62 433 SER A N 1
ATOM 3130 C CA . SER A 1 433 ? -5.234 -5.488 -16.562 1 97.62 433 SER A CA 1
ATOM 3131 C C . SER A 1 433 ? -6.547 -4.898 -17.062 1 97.62 433 SER A C 1
ATOM 3133 O O . SER A 1 433 ? -7.031 -3.896 -16.531 1 97.62 433 SER A O 1
ATOM 3135 N N . ASN A 1 434 ? -7.113 -5.531 -18.125 1 98.31 434 ASN A N 1
ATOM 3136 C CA . ASN A 1 434 ? -8.281 -4.949 -18.766 1 98.31 434 ASN A CA 1
ATOM 3137 C C . ASN A 1 434 ? -9.406 -5.969 -18.922 1 98.31 434 ASN A C 1
ATOM 3139 O O . ASN A 1 434 ? -9.148 -7.137 -19.219 1 98.31 434 ASN A O 1
ATOM 3143 N N . VAL A 1 435 ? -10.555 -5.52 -18.672 1 98.69 435 VAL A N 1
ATOM 3144 C CA . VAL A 1 435 ? -11.766 -6.297 -18.906 1 98.69 435 VAL A CA 1
ATOM 3145 C C . VAL A 1 435 ? -12.82 -5.422 -19.578 1 98.69 435 VAL A C 1
ATOM 3147 O O . VAL A 1 435 ? -12.797 -4.195 -19.438 1 98.69 435 VAL A O 1
ATOM 3150 N N . PRO A 1 436 ? -13.742 -6.062 -20.406 1 98.62 436 PRO A N 1
ATOM 3151 C CA . PRO A 1 436 ? -14.945 -5.316 -20.781 1 98.62 436 PRO A CA 1
ATOM 3152 C C . PRO A 1 436 ? -15.914 -5.148 -19.609 1 98.62 436 PRO A C 1
ATOM 3154 O O . PRO A 1 436 ? -15.594 -5.496 -18.484 1 98.62 436 PRO A O 1
ATOM 3157 N N . THR A 1 437 ? -17.031 -4.457 -19.922 1 98.62 437 THR A N 1
ATOM 3158 C CA . THR A 1 437 ? -18.125 -4.531 -18.953 1 98.62 437 THR A CA 1
ATOM 3159 C C . THR A 1 437 ? -18.5 -5.984 -18.688 1 98.62 437 THR A C 1
ATOM 3161 O O . THR A 1 437 ? -18.578 -6.793 -19.609 1 98.62 437 THR A O 1
ATOM 3164 N N . ILE A 1 438 ? -18.703 -6.324 -17.422 1 98.38 438 ILE A N 1
ATOM 3165 C CA . ILE A 1 438 ? -19 -7.711 -17.094 1 98.38 438 ILE A CA 1
ATOM 3166 C C . ILE A 1 438 ? -20.25 -7.773 -16.219 1 98.38 438 ILE A C 1
ATOM 3168 O O . ILE A 1 438 ? -20.453 -6.922 -15.359 1 98.38 438 ILE A O 1
ATOM 3172 N N . ARG A 1 439 ? -21.078 -8.773 -16.5 1 98.56 439 ARG A N 1
ATOM 3173 C CA . ARG A 1 439 ? -22.234 -9.086 -15.656 1 98.56 439 ARG A CA 1
ATOM 3174 C C . ARG A 1 439 ? -22 -10.375 -14.875 1 98.56 439 ARG A C 1
ATOM 3176 O O . ARG A 1 439 ? -21.516 -11.367 -15.438 1 98.56 439 ARG A O 1
ATOM 3183 N N . ILE A 1 440 ? -22.188 -10.359 -13.609 1 97.94 440 ILE A N 1
ATOM 3184 C CA . ILE A 1 440 ? -22.156 -11.547 -12.766 1 97.94 440 ILE A CA 1
ATOM 3185 C C . ILE A 1 440 ? -23.531 -11.789 -12.156 1 97.94 440 ILE A C 1
ATOM 3187 O O . ILE A 1 440 ? -24.078 -10.906 -11.5 1 97.94 440 ILE A O 1
ATOM 3191 N N . GLU A 1 441 ? -24.047 -13 -12.281 1 97.06 441 GLU A N 1
ATOM 3192 C CA . GLU A 1 441 ? -25.375 -13.359 -11.773 1 97.06 441 GLU A CA 1
ATOM 3193 C C . GLU A 1 441 ? -25.297 -13.812 -10.32 1 97.06 441 GLU A C 1
ATOM 3195 O O . GLU A 1 441 ? -24.297 -14.398 -9.898 1 97.06 441 GLU A O 1
ATOM 3200 N N . GLY A 1 442 ? -26.328 -13.477 -9.609 1 92.12 442 GLY A N 1
ATOM 3201 C CA . GLY A 1 442 ? -26.609 -14.164 -8.359 1 92.12 442 GLY A CA 1
ATOM 3202 C C . GLY A 1 442 ? -25.719 -13.719 -7.215 1 92.12 442 GLY A C 1
ATOM 3203 O O . GLY A 1 442 ? -25.344 -14.516 -6.359 1 92.12 442 GLY A O 1
ATOM 3204 N N . MET A 1 443 ? -25.219 -12.492 -7.207 1 92.12 443 MET A N 1
ATOM 3205 C CA . MET A 1 443 ? -24.453 -11.992 -6.078 1 92.12 443 MET A CA 1
ATOM 3206 C C . MET A 1 443 ? -25.359 -11.469 -4.977 1 92.12 443 MET A C 1
ATOM 3208 O O . MET A 1 443 ? -26.5 -11.102 -5.234 1 92.12 443 MET A O 1
ATOM 3212 N N . THR A 1 444 ? -24.844 -11.492 -3.848 1 87.62 444 THR A N 1
ATOM 3213 C CA . THR A 1 444 ? -25.578 -10.977 -2.699 1 87.62 444 THR A CA 1
ATOM 3214 C C . THR A 1 444 ? -25.25 -9.508 -2.457 1 87.62 444 THR A C 1
ATOM 3216 O O . THR A 1 444 ? -24.094 -9.109 -2.508 1 87.62 444 THR A O 1
ATOM 3219 N N . VAL A 1 445 ? -26.266 -8.727 -2.283 1 88.38 445 VAL A N 1
ATOM 3220 C CA . VAL A 1 445 ? -26.141 -7.312 -1.945 1 88.38 445 VAL A CA 1
ATOM 3221 C C . VAL A 1 445 ? -26.672 -7.062 -0.538 1 88.38 445 VAL A C 1
ATOM 3223 O O . VAL A 1 445 ? -27.766 -7.535 -0.189 1 88.38 445 VAL A O 1
ATOM 3226 N N . ALA A 1 446 ? -25.891 -6.441 0.223 1 79 446 ALA A N 1
ATOM 3227 C CA . ALA A 1 446 ? -26.328 -6.012 1.547 1 79 446 ALA A CA 1
ATOM 3228 C C . ALA A 1 446 ? -26.391 -4.492 1.639 1 79 446 ALA A C 1
ATOM 3230 O O . ALA A 1 446 ? -25.359 -3.82 1.627 1 79 446 ALA A O 1
ATOM 3231 N N . GLY A 1 447 ? -27.547 -3.963 1.564 1 73.56 447 GLY A N 1
ATOM 3232 C CA . GLY A 1 447 ? -27.797 -2.539 1.709 1 73.56 447 GLY A CA 1
ATOM 3233 C C . GLY A 1 447 ? -28.766 -2.221 2.836 1 73.56 447 GLY A C 1
ATOM 3234 O O . GLY A 1 447 ? -29.031 -3.064 3.695 1 73.56 447 GLY A O 1
ATOM 3235 N N . ALA A 1 448 ? -29.328 -0.831 3.006 1 63.41 448 ALA A N 1
ATOM 3236 C CA . ALA A 1 448 ? -30.234 -0.375 4.059 1 63.41 448 ALA A CA 1
ATOM 3237 C C . ALA A 1 448 ? -31.688 -0.522 3.637 1 63.41 448 ALA A C 1
ATOM 3239 O O . ALA A 1 448 ? -32 -0.471 2.445 1 63.41 448 ALA A O 1
ATOM 3240 N N . MET B 1 1 ? 26.938 1.812 8.352 1 75.62 1 MET B N 1
ATOM 3241 C CA . MET B 1 1 ? 25.969 2.889 8.234 1 75.62 1 MET B CA 1
ATOM 3242 C C . MET B 1 1 ? 26.484 4.176 8.867 1 75.62 1 MET B C 1
ATOM 3244 O O . MET B 1 1 ? 27.25 4.129 9.828 1 75.62 1 MET B O 1
ATOM 3248 N N . LEU B 1 2 ? 26.109 5.258 8.297 1 86.5 2 LEU B N 1
ATOM 3249 C CA . LEU B 1 2 ? 26.516 6.559 8.812 1 86.5 2 LEU B CA 1
ATOM 3250 C C . LEU B 1 2 ? 25.984 6.777 10.227 1 86.5 2 LEU B C 1
ATOM 3252 O O . LEU B 1 2 ? 25.016 6.133 10.633 1 86.5 2 LEU B O 1
ATOM 3256 N N . THR B 1 3 ? 26.641 7.613 11.016 1 92.5 3 THR B N 1
ATOM 3257 C CA . THR B 1 3 ? 26.141 8.047 12.312 1 92.5 3 THR B CA 1
ATOM 3258 C C . THR B 1 3 ? 25.094 9.148 12.141 1 92.5 3 THR B C 1
ATOM 3260 O O . THR B 1 3 ? 25.031 9.805 11.102 1 92.5 3 THR B O 1
ATOM 3263 N N . PRO B 1 4 ? 24.281 9.281 13.195 1 95.38 4 PRO B N 1
ATOM 3264 C CA . PRO B 1 4 ? 23.328 10.383 13.125 1 95.38 4 PRO B CA 1
ATOM 3265 C C . PRO B 1 4 ? 24 11.734 12.875 1 95.38 4 PRO B C 1
ATOM 3267 O O . PRO B 1 4 ? 23.469 12.555 12.109 1 95.38 4 PRO B O 1
ATOM 3270 N N . ASP B 1 5 ? 25.156 11.945 13.406 1 95.88 5 ASP B N 1
ATOM 3271 C CA . ASP B 1 5 ? 25.875 13.203 13.203 1 95.88 5 ASP B CA 1
ATOM 3272 C C . ASP B 1 5 ? 26.281 13.383 11.742 1 95.88 5 ASP B C 1
ATOM 3274 O O . ASP B 1 5 ? 26.156 14.469 11.188 1 95.88 5 ASP B O 1
ATOM 3278 N N . GLN B 1 6 ? 26.75 12.32 11.195 1 96 6 GLN B N 1
ATOM 3279 C CA . GLN B 1 6 ? 27.125 12.367 9.789 1 96 6 GLN B CA 1
ATOM 3280 C C . GLN B 1 6 ? 25.906 12.633 8.898 1 96 6 GLN B C 1
ATOM 3282 O O . GLN B 1 6 ? 26 13.391 7.93 1 96 6 GLN B O 1
ATOM 3287 N N . ALA B 1 7 ? 24.828 12 9.258 1 96.88 7 ALA B N 1
ATOM 3288 C CA . ALA B 1 7 ? 23.594 12.219 8.508 1 96.88 7 ALA B CA 1
ATOM 3289 C C . ALA B 1 7 ? 23.125 13.664 8.633 1 96.88 7 ALA B C 1
ATOM 3291 O O . ALA B 1 7 ? 22.734 14.281 7.641 1 96.88 7 ALA B O 1
ATOM 3292 N N . ARG B 1 8 ? 23.141 14.164 9.844 1 97.19 8 ARG B N 1
ATOM 3293 C CA . ARG B 1 8 ? 22.812 15.562 10.086 1 97.19 8 ARG B CA 1
ATOM 3294 C C . ARG B 1 8 ? 23.656 16.5 9.242 1 97.19 8 ARG B C 1
ATOM 3296 O O . ARG B 1 8 ? 23.156 17.438 8.641 1 97.19 8 ARG B O 1
ATOM 3303 N N . ASP B 1 9 ? 24.922 16.25 9.148 1 97.19 9 ASP B N 1
ATOM 3304 C CA . ASP B 1 9 ? 25.859 17.094 8.391 1 97.19 9 ASP B CA 1
ATOM 3305 C C . ASP B 1 9 ? 25.547 17.047 6.898 1 97.19 9 ASP B C 1
ATOM 3307 O O . ASP B 1 9 ? 25.672 18.047 6.199 1 97.19 9 ASP B O 1
ATOM 3311 N N . ARG B 1 10 ? 25.172 15.844 6.422 1 96.38 10 ARG B N 1
ATOM 3312 C CA . ARG B 1 10 ? 24.797 15.719 5.02 1 96.38 10 ARG B CA 1
ATOM 3313 C C . ARG B 1 10 ? 23.562 16.547 4.703 1 96.38 10 ARG B C 1
ATOM 3315 O O . ARG B 1 10 ? 23.516 17.234 3.678 1 96.38 10 ARG B O 1
ATOM 3322 N N . ALA B 1 11 ? 22.578 16.5 5.582 1 97.69 11 ALA B N 1
ATOM 3323 C CA . ALA B 1 11 ? 21.359 17.297 5.398 1 97.69 11 ALA B CA 1
ATOM 3324 C C . ALA B 1 11 ? 21.672 18.781 5.445 1 97.69 11 ALA B C 1
ATOM 3326 O O . ALA B 1 11 ? 21.188 19.547 4.613 1 97.69 11 ALA B O 1
ATOM 3327 N N . ALA B 1 12 ? 22.5 19.141 6.379 1 98 12 ALA B N 1
ATOM 3328 C CA . ALA B 1 12 ? 22.859 20.547 6.523 1 98 12 ALA B CA 1
ATOM 3329 C C . ALA B 1 12 ? 23.672 21.031 5.32 1 98 12 ALA B C 1
ATOM 3331 O O . ALA B 1 12 ? 23.5 22.156 4.867 1 98 12 ALA B O 1
ATOM 3332 N N . ASP B 1 13 ? 24.516 20.219 4.863 1 97.75 13 ASP B N 1
ATOM 3333 C CA . ASP B 1 13 ? 25.391 20.562 3.74 1 97.75 13 ASP B CA 1
ATOM 3334 C C . ASP B 1 13 ? 24.578 20.906 2.496 1 97.75 13 ASP B C 1
ATOM 3336 O O . ASP B 1 13 ? 24.828 21.922 1.84 1 97.75 13 ASP B O 1
ATOM 3340 N N . ILE B 1 14 ? 23.641 20.062 2.145 1 98.19 14 ILE B N 1
ATOM 3341 C CA . ILE B 1 14 ? 22.875 20.297 0.921 1 98.19 14 ILE B CA 1
ATOM 3342 C C . ILE B 1 14 ? 22.031 21.562 1.071 1 98.19 14 ILE B C 1
ATOM 3344 O O . ILE B 1 14 ? 21.797 22.281 0.096 1 98.19 14 ILE B O 1
ATOM 3348 N N . VAL B 1 15 ? 21.562 21.859 2.262 1 98.5 15 VAL B N 1
ATOM 3349 C CA . VAL B 1 15 ? 20.828 23.094 2.52 1 98.5 15 VAL B CA 1
ATOM 3350 C C . VAL B 1 15 ? 21.734 24.297 2.273 1 98.5 15 VAL B C 1
ATOM 3352 O O . VAL B 1 15 ? 21.328 25.281 1.638 1 98.5 15 VAL B O 1
ATOM 3355 N N . SER B 1 16 ? 22.922 24.188 2.758 1 98.19 16 SER B N 1
ATOM 3356 C CA . SER B 1 16 ? 23.906 25.25 2.549 1 98.19 16 SER B CA 1
ATOM 3357 C C . SER B 1 16 ? 24.188 25.453 1.064 1 98.19 16 SER B C 1
ATOM 3359 O O . SER B 1 16 ? 24.281 26.594 0.592 1 98.19 16 SER B O 1
ATOM 3361 N N . ARG B 1 17 ? 24.344 24.391 0.363 1 97.75 17 ARG B N 1
ATOM 3362 C CA . ARG B 1 17 ? 24.562 24.453 -1.078 1 97.75 17 ARG B CA 1
ATOM 3363 C C . ARG B 1 17 ? 23.391 25.141 -1.779 1 97.75 17 ARG B C 1
ATOM 3365 O O . ARG B 1 17 ? 23.594 25.938 -2.701 1 97.75 17 ARG B O 1
ATOM 3372 N N . ALA B 1 18 ? 22.203 24.781 -1.343 1 98.44 18 ALA B N 1
ATOM 3373 C CA . ALA B 1 18 ? 21 25.359 -1.94 1 98.44 18 ALA B CA 1
ATOM 3374 C C . ALA B 1 18 ? 20.969 26.875 -1.715 1 98.44 18 ALA B C 1
ATOM 3376 O O . ALA B 1 18 ? 20.672 27.641 -2.637 1 98.44 18 ALA B O 1
ATOM 3377 N N . ARG B 1 19 ? 21.297 27.266 -0.569 1 98.19 19 ARG B N 1
ATOM 3378 C CA . ARG B 1 19 ? 21.328 28.688 -0.255 1 98.19 19 ARG B CA 1
ATOM 3379 C C . ARG B 1 19 ? 22.406 29.406 -1.074 1 98.19 19 ARG B C 1
ATOM 3381 O O . ARG B 1 19 ? 22.156 30.5 -1.603 1 98.19 19 ARG B O 1
ATOM 3388 N N . ALA B 1 20 ? 23.484 28.828 -1.141 1 97.56 20 ALA B N 1
ATOM 3389 C CA . ALA B 1 20 ? 24.578 29.406 -1.905 1 97.56 20 ALA B CA 1
ATOM 3390 C C . ALA B 1 20 ? 24.219 29.531 -3.383 1 97.56 20 ALA B C 1
ATOM 3392 O O . ALA B 1 20 ? 24.688 30.453 -4.066 1 97.56 20 ALA B O 1
ATOM 3393 N N . ALA B 1 21 ? 23.422 28.641 -3.797 1 97.12 21 ALA B N 1
ATOM 3394 C CA . ALA B 1 21 ? 23.047 28.609 -5.207 1 97.12 21 ALA B CA 1
ATOM 3395 C C . ALA B 1 21 ? 21.875 29.547 -5.484 1 97.12 21 ALA B C 1
ATOM 3397 O O . ALA B 1 21 ? 21.453 29.703 -6.633 1 97.12 21 ALA B O 1
ATOM 3398 N N . GLY B 1 22 ? 21.297 30.125 -4.461 1 96.62 22 GLY B N 1
ATOM 3399 C CA . GLY B 1 22 ? 20.328 31.172 -4.719 1 96.62 22 GLY B CA 1
ATOM 3400 C C . GLY B 1 22 ? 18.969 30.891 -4.117 1 96.62 22 GLY B C 1
ATOM 3401 O O . GLY B 1 22 ? 18.031 31.672 -4.297 1 96.62 22 GLY B O 1
ATOM 3402 N N . ALA B 1 23 ? 18.766 29.781 -3.416 1 98.19 23 ALA B N 1
ATOM 3403 C CA . ALA B 1 23 ? 17.5 29.531 -2.748 1 98.19 23 ALA B CA 1
ATOM 3404 C C . ALA B 1 23 ? 17.281 30.516 -1.606 1 98.19 23 ALA B C 1
ATOM 3406 O O . ALA B 1 23 ? 18.203 30.812 -0.845 1 98.19 23 ALA B O 1
ATOM 3407 N N . ASP B 1 24 ? 16.047 31.031 -1.534 1 98.06 24 ASP B N 1
ATOM 3408 C CA . ASP B 1 24 ? 15.711 31.906 -0.41 1 98.06 24 ASP B CA 1
ATOM 3409 C C . ASP B 1 24 ? 15.617 31.109 0.889 1 98.06 24 ASP B C 1
ATOM 3411 O O . ASP B 1 24 ? 15.945 31.609 1.962 1 98.06 24 ASP B O 1
ATOM 3415 N N . ALA B 1 25 ? 15.125 29.922 0.791 1 98.12 25 ALA B N 1
ATOM 3416 C CA . ALA B 1 25 ? 15.016 28.969 1.897 1 98.12 25 ALA B CA 1
ATOM 3417 C C . ALA B 1 25 ? 15.086 27.531 1.398 1 98.12 25 ALA B C 1
ATOM 3419 O O . ALA B 1 25 ? 14.906 27.266 0.206 1 98.12 25 ALA B O 1
ATOM 3420 N N . ALA B 1 26 ? 15.422 26.625 2.312 1 98.38 26 ALA B N 1
ATOM 3421 C CA . ALA B 1 26 ? 15.492 25.203 1.948 1 98.38 26 ALA B CA 1
ATOM 3422 C C . ALA B 1 26 ? 15.398 24.312 3.186 1 98.38 26 ALA B C 1
ATOM 3424 O O . ALA B 1 26 ? 15.758 24.734 4.289 1 98.38 26 ALA B O 1
ATOM 3425 N N . ASP B 1 27 ? 14.883 23.188 3.006 1 98.31 27 ASP B N 1
ATOM 3426 C CA . ASP B 1 27 ? 15.023 22.109 3.982 1 98.31 27 ASP B CA 1
ATOM 3427 C C . ASP B 1 27 ? 15.406 20.797 3.303 1 98.31 27 ASP B C 1
ATOM 3429 O O . ASP B 1 27 ? 15.25 20.656 2.088 1 98.31 27 ASP B O 1
ATOM 3433 N N . ALA B 1 28 ? 16.016 19.906 4.055 1 98.38 28 ALA B N 1
ATOM 3434 C CA . ALA B 1 28 ? 16.484 18.641 3.506 1 98.38 28 ALA B CA 1
ATOM 3435 C C . ALA B 1 28 ? 16.328 17.5 4.52 1 98.38 28 ALA B C 1
ATOM 3437 O O . ALA B 1 28 ? 16.438 17.734 5.73 1 98.38 28 ALA B O 1
ATOM 3438 N N . VAL B 1 29 ? 16.094 16.375 3.965 1 98.06 29 VAL B N 1
ATOM 3439 C CA . VAL B 1 29 ? 16.016 15.156 4.758 1 98.06 29 VAL B CA 1
ATOM 3440 C C . VAL B 1 29 ? 17 14.125 4.223 1 98.06 29 VAL B C 1
ATOM 3442 O O . VAL B 1 29 ? 17.188 13.992 3.01 1 98.06 29 VAL B O 1
ATOM 3445 N N . PHE B 1 30 ? 17.703 13.594 5.109 1 97.5 30 PHE B N 1
ATOM 3446 C CA . PHE B 1 30 ? 18.531 12.438 4.812 1 97.5 30 PHE B CA 1
ATOM 3447 C C . PHE B 1 30 ? 18.031 11.195 5.543 1 97.5 30 PHE B C 1
ATOM 3449 O O . PHE B 1 30 ? 17.875 11.211 6.77 1 97.5 30 PHE B O 1
ATOM 3456 N N . ALA B 1 31 ? 17.688 10.148 4.828 1 97.44 31 ALA B N 1
ATOM 3457 C CA . ALA B 1 31 ? 17.203 8.898 5.395 1 97.44 31 ALA B CA 1
ATOM 3458 C C . ALA B 1 31 ? 18.078 7.723 4.949 1 97.44 31 ALA B C 1
ATOM 3460 O O . ALA B 1 31 ? 18.359 7.57 3.758 1 97.44 31 ALA B O 1
ATOM 3461 N N . ALA B 1 32 ? 18.484 6.965 5.867 1 96.5 32 ALA B N 1
ATOM 3462 C CA . ALA B 1 32 ? 19.234 5.734 5.594 1 96.5 32 ALA B CA 1
ATOM 3463 C C . ALA B 1 32 ? 18.703 4.574 6.43 1 96.5 32 ALA B C 1
ATOM 3465 O O . ALA B 1 32 ? 18.281 4.766 7.574 1 96.5 32 ALA B O 1
ATOM 3466 N N . ASP B 1 33 ? 18.703 3.416 5.902 1 95.31 33 ASP B N 1
ATOM 3467 C CA . ASP B 1 33 ? 18.188 2.262 6.633 1 95.31 33 ASP B CA 1
ATOM 3468 C C . ASP B 1 33 ? 18.906 0.982 6.215 1 95.31 33 ASP B C 1
ATOM 3470 O O . ASP B 1 33 ? 19.406 0.878 5.09 1 95.31 33 ASP B O 1
ATOM 3474 N N . THR B 1 34 ? 19.094 0.116 7.129 1 95.31 34 THR B N 1
ATOM 3475 C CA . THR B 1 34 ? 19.516 -1.267 6.926 1 95.31 34 THR B CA 1
ATOM 3476 C C . THR B 1 34 ? 18.5 -2.232 7.531 1 95.31 34 THR B C 1
ATOM 3478 O O . THR B 1 34 ? 17.938 -1.966 8.594 1 95.31 34 THR B O 1
ATOM 3481 N N . ALA B 1 35 ? 18.234 -3.27 6.824 1 96.31 35 ALA B N 1
ATOM 3482 C CA . ALA B 1 35 ? 17.266 -4.246 7.324 1 96.31 35 ALA B CA 1
ATOM 3483 C C . ALA B 1 35 ? 17.719 -5.672 7.02 1 96.31 35 ALA B C 1
ATOM 3485 O O . ALA B 1 35 ? 18.359 -5.918 5.992 1 96.31 35 ALA B O 1
ATOM 3486 N N . LEU B 1 36 ? 17.484 -6.535 7.938 1 96 36 LEU B N 1
ATOM 3487 C CA . LEU B 1 36 ? 17.672 -7.973 7.816 1 96 36 LEU B CA 1
ATOM 3488 C C . LEU B 1 36 ? 16.375 -8.727 8.102 1 96 36 LEU B C 1
ATOM 3490 O O . LEU B 1 36 ? 15.695 -8.445 9.086 1 96 36 LEU B O 1
ATOM 3494 N N . ASP B 1 37 ? 16 -9.633 7.242 1 96.12 37 ASP B N 1
ATOM 3495 C CA . ASP B 1 37 ? 14.766 -10.383 7.426 1 96.12 37 ASP B CA 1
ATOM 3496 C C . ASP B 1 37 ? 14.969 -11.859 7.113 1 96.12 37 ASP B C 1
ATOM 3498 O O . ASP B 1 37 ? 15.742 -12.211 6.223 1 96.12 37 ASP B O 1
ATOM 3502 N N . VAL B 1 38 ? 14.305 -12.68 7.879 1 95.44 38 VAL B N 1
ATOM 3503 C CA . VAL B 1 38 ? 14.297 -14.125 7.68 1 95.44 38 VAL B CA 1
ATOM 3504 C C . VAL B 1 38 ? 12.859 -14.641 7.695 1 95.44 38 VAL B C 1
ATOM 3506 O O . VAL B 1 38 ? 12.047 -14.211 8.516 1 95.44 38 VAL B O 1
ATOM 3509 N N . SER B 1 39 ? 12.547 -15.43 6.773 1 95.88 39 SER B N 1
ATOM 3510 C CA . SER B 1 39 ? 11.242 -16.094 6.754 1 95.88 39 SER B CA 1
ATOM 3511 C C . SER B 1 39 ? 11.383 -17.594 6.641 1 95.88 39 SER B C 1
ATOM 3513 O O . SER B 1 39 ? 12.289 -18.094 5.969 1 95.88 39 SER B O 1
ATOM 3515 N N . VAL B 1 40 ? 10.516 -18.281 7.371 1 94.69 40 VAL B N 1
ATOM 3516 C CA . VAL B 1 40 ? 10.492 -19.75 7.355 1 94.69 40 VAL B CA 1
ATOM 3517 C C . VAL B 1 40 ? 9.078 -20.234 7.062 1 94.69 40 VAL B C 1
ATOM 3519 O O . VAL B 1 40 ? 8.109 -19.484 7.227 1 94.69 40 VAL B O 1
ATOM 3522 N N . ARG B 1 41 ? 8.992 -21.422 6.656 1 92.81 41 ARG B N 1
ATOM 3523 C CA . ARG B 1 41 ? 7.707 -22.062 6.445 1 92.81 41 ARG B CA 1
ATOM 3524 C C . ARG B 1 41 ? 7.828 -23.578 6.574 1 92.81 41 ARG B C 1
ATOM 3526 O O . ARG B 1 41 ? 8.703 -24.188 5.965 1 92.81 41 ARG B O 1
ATOM 3533 N N . LEU B 1 42 ? 6.887 -24.156 7.309 1 93.31 42 LEU B N 1
ATOM 3534 C CA . LEU B 1 42 ? 6.836 -25.594 7.586 1 93.31 42 LEU B CA 1
ATOM 3535 C C . LEU B 1 42 ? 8.211 -26.109 8 1 93.31 42 LEU B C 1
ATOM 3537 O O . LEU B 1 42 ? 8.68 -27.125 7.48 1 93.31 42 LEU B O 1
ATOM 3541 N N . GLY B 1 43 ? 8.898 -25.328 8.758 1 90.31 43 GLY B N 1
ATOM 3542 C CA . GLY B 1 43 ? 10.156 -25.719 9.375 1 90.31 43 GLY B CA 1
ATOM 3543 C C . GLY B 1 43 ? 11.359 -25.484 8.484 1 90.31 43 GLY B C 1
ATOM 3544 O O . GLY B 1 43 ? 12.492 -25.766 8.875 1 90.31 43 GLY B O 1
ATOM 3545 N N . ALA B 1 44 ? 11.078 -24.969 7.363 1 88.12 44 ALA B N 1
ATOM 3546 C CA . ALA B 1 44 ? 12.164 -24.766 6.41 1 88.12 44 ALA B CA 1
ATOM 3547 C C . ALA B 1 44 ? 12.367 -23.266 6.141 1 88.12 44 ALA B C 1
ATOM 3549 O O . ALA B 1 44 ? 11.406 -22.5 6.145 1 88.12 44 ALA B O 1
ATOM 3550 N N . LEU B 1 45 ? 13.594 -22.859 5.867 1 87.62 45 LEU B N 1
ATOM 3551 C CA . LEU B 1 45 ? 13.906 -21.484 5.512 1 87.62 45 LEU B CA 1
ATOM 3552 C C . LEU B 1 45 ? 13.281 -21.125 4.168 1 87.62 45 LEU B C 1
ATOM 3554 O O . LEU B 1 45 ? 13.352 -21.891 3.211 1 87.62 45 LEU B O 1
ATOM 3558 N N . GLU B 1 46 ? 12.695 -19.984 4.082 1 86.75 46 GLU B N 1
ATOM 3559 C CA . GLU B 1 46 ? 12.133 -19.5 2.83 1 86.75 46 GLU B CA 1
ATOM 3560 C C . GLU B 1 46 ? 12.984 -18.375 2.242 1 86.75 46 GLU B C 1
ATOM 3562 O O . GLU B 1 46 ? 13.227 -18.344 1.033 1 86.75 46 GLU B O 1
ATOM 3567 N N . ASP B 1 47 ? 13.422 -17.547 3.096 1 89.25 47 ASP B N 1
ATOM 3568 C CA . ASP B 1 47 ? 14.125 -16.375 2.574 1 89.25 47 ASP B CA 1
ATOM 3569 C C . ASP B 1 47 ? 15.016 -15.75 3.645 1 89.25 47 ASP B C 1
ATOM 3571 O O . ASP B 1 47 ? 14.648 -15.711 4.82 1 89.25 47 ASP B O 1
ATOM 3575 N N . VAL B 1 48 ? 16.188 -15.414 3.244 1 92.12 48 VAL B N 1
ATOM 3576 C CA . VAL B 1 48 ? 17.078 -14.547 4.02 1 92.12 48 VAL B CA 1
ATOM 3577 C C . VAL B 1 48 ? 17.484 -13.336 3.18 1 92.12 48 VAL B C 1
ATOM 3579 O O . VAL B 1 48 ? 18.031 -13.484 2.088 1 92.12 48 VAL B O 1
ATOM 3582 N N . GLY B 1 49 ? 17.188 -12.203 3.705 1 93.94 49 GLY B N 1
ATOM 3583 C CA . GLY B 1 49 ? 17.438 -10.992 2.93 1 93.94 49 GLY B CA 1
ATOM 3584 C C . GLY B 1 49 ? 17.984 -9.852 3.762 1 93.94 49 GLY B C 1
ATOM 3585 O O . GLY B 1 49 ? 17.641 -9.711 4.938 1 93.94 49 GLY B O 1
ATOM 3586 N N . ARG B 1 50 ? 18.891 -9.117 3.109 1 93.88 50 ARG B N 1
ATOM 3587 C CA . ARG B 1 50 ? 19.391 -7.891 3.715 1 93.88 50 ARG B CA 1
ATOM 3588 C C . ARG B 1 50 ? 19.297 -6.723 2.736 1 93.88 50 ARG B C 1
ATOM 3590 O O . ARG B 1 50 ? 19.484 -6.902 1.531 1 93.88 50 ARG B O 1
ATOM 3597 N N . SER B 1 51 ? 18.984 -5.594 3.238 1 94.69 51 SER B N 1
ATOM 3598 C CA . SER B 1 51 ? 18.875 -4.395 2.414 1 94.69 51 SER B CA 1
ATOM 3599 C C . SER B 1 51 ? 19.547 -3.205 3.084 1 94.69 51 SER B C 1
ATOM 3601 O O . SER B 1 51 ? 19.609 -3.129 4.312 1 94.69 51 SER B O 1
ATOM 3603 N N . GLU B 1 52 ? 20.141 -2.361 2.338 1 94.31 52 GLU B N 1
ATOM 3604 C CA . GLU B 1 52 ? 20.703 -1.083 2.76 1 94.31 52 GLU B CA 1
ATOM 3605 C C . GLU B 1 52 ? 20.359 0.026 1.771 1 94.31 52 GLU B C 1
ATOM 3607 O O . GLU B 1 52 ? 20.5 -0.146 0.56 1 94.31 52 GLU B O 1
ATOM 3612 N N . SER B 1 53 ? 19.859 1.097 2.246 1 94.88 53 SER B N 1
ATOM 3613 C CA . SER B 1 53 ? 19.469 2.203 1.383 1 94.88 53 SER B CA 1
ATOM 3614 C C . SER B 1 53 ? 19.766 3.549 2.035 1 94.88 53 SER B C 1
ATOM 3616 O O . SER B 1 53 ? 19.828 3.65 3.264 1 94.88 53 SER B O 1
ATOM 3618 N N . ALA B 1 54 ? 20.078 4.539 1.25 1 95.19 54 ALA B N 1
ATOM 3619 C CA . ALA B 1 54 ? 20.234 5.938 1.655 1 95.19 54 ALA B CA 1
ATOM 3620 C C . ALA B 1 54 ? 19.656 6.879 0.602 1 95.19 54 ALA B C 1
ATOM 3622 O O . ALA B 1 54 ? 19.812 6.652 -0.6 1 95.19 54 ALA B O 1
ATOM 3623 N N . GLU B 1 55 ? 18.953 7.848 1.035 1 95.94 55 GLU B N 1
ATOM 3624 C CA . GLU B 1 55 ? 18.328 8.82 0.136 1 95.94 55 GLU B CA 1
ATOM 3625 C C . GLU B 1 55 ? 18.375 10.227 0.734 1 95.94 55 GLU B C 1
ATOM 3627 O O . GLU B 1 55 ? 18.359 10.383 1.956 1 95.94 55 GLU B O 1
ATOM 3632 N N . LEU B 1 56 ? 18.469 11.164 -0.142 1 97.25 56 LEU B N 1
ATOM 3633 C CA . LEU B 1 56 ? 18.438 12.57 0.239 1 97.25 56 LEU B CA 1
ATOM 3634 C C . LEU B 1 56 ? 17.312 13.312 -0.482 1 97.25 56 LEU B C 1
ATOM 3636 O O . LEU B 1 56 ? 17.125 13.133 -1.687 1 97.25 56 LEU B O 1
ATOM 3640 N N . GLY B 1 57 ? 16.516 14.008 0.284 1 97.69 57 GLY B N 1
ATOM 3641 C CA . GLY B 1 57 ? 15.492 14.891 -0.259 1 97.69 57 GLY B CA 1
ATOM 3642 C C . GLY B 1 57 ? 15.758 16.359 0.037 1 97.69 57 GLY B C 1
ATOM 3643 O O . GLY B 1 57 ? 16.141 16.703 1.153 1 97.69 57 GLY B O 1
ATOM 3644 N N . LEU B 1 58 ? 15.539 17.203 -0.985 1 98.25 58 LEU B N 1
ATOM 3645 C CA . LEU B 1 58 ? 15.742 18.641 -0.87 1 98.25 58 LEU B CA 1
ATOM 3646 C C . LEU B 1 58 ? 14.508 19.406 -1.353 1 98.25 58 LEU B C 1
ATOM 3648 O O . LEU B 1 58 ? 13.977 19.109 -2.424 1 98.25 58 LEU B O 1
ATOM 3652 N N . ARG B 1 59 ? 14.07 20.203 -0.581 1 97.75 59 ARG B N 1
ATOM 3653 C CA . ARG B 1 59 ? 13.047 21.172 -0.97 1 97.75 59 ARG B CA 1
ATOM 3654 C C . ARG B 1 59 ? 13.594 22.594 -0.94 1 97.75 59 ARG B C 1
ATOM 3656 O O . ARG B 1 59 ? 14.25 23 0.026 1 97.75 59 ARG B O 1
ATOM 3663 N N . VAL B 1 60 ? 13.359 23.375 -1.98 1 98 60 VAL B N 1
ATOM 3664 C CA . VAL B 1 60 ? 13.883 24.734 -2.064 1 98 60 VAL B CA 1
ATOM 3665 C C . VAL B 1 60 ? 12.734 25.719 -2.297 1 98 60 VAL B C 1
ATOM 3667 O O . VAL B 1 60 ? 11.695 25.344 -2.838 1 98 60 VAL B O 1
ATOM 3670 N N . PHE B 1 61 ? 13.016 26.953 -1.86 1 97.38 61 PHE B N 1
ATOM 3671 C CA . PHE B 1 61 ? 12.094 28.062 -2.08 1 97.38 61 PHE B CA 1
ATOM 3672 C C . PHE B 1 61 ? 12.797 29.203 -2.811 1 97.38 61 PHE B C 1
ATOM 3674 O O . PHE B 1 61 ? 13.898 29.594 -2.438 1 97.38 61 PHE B O 1
ATOM 3681 N N . VAL B 1 62 ? 12.227 29.656 -3.811 1 96.56 62 VAL B N 1
ATOM 3682 C CA . VAL B 1 62 ? 12.547 30.906 -4.469 1 96.56 62 VAL B CA 1
ATOM 3683 C C . VAL B 1 62 ? 11.352 31.859 -4.387 1 96.56 62 VAL B C 1
ATOM 3685 O O . VAL B 1 62 ? 10.391 31.734 -5.16 1 96.56 62 VAL B O 1
ATOM 3688 N N . GLY B 1 63 ? 11.438 32.75 -3.508 1 93.62 63 GLY B N 1
ATOM 3689 C CA . GLY B 1 63 ? 10.219 33.469 -3.176 1 93.62 63 GLY B CA 1
ATOM 3690 C C . GLY B 1 63 ? 9.125 32.594 -2.611 1 93.62 63 GLY B C 1
ATOM 3691 O O . GLY B 1 63 ? 9.344 31.875 -1.625 1 93.62 63 GLY B O 1
ATOM 3692 N N . ARG B 1 64 ? 7.988 32.594 -3.32 1 90 64 ARG B N 1
ATOM 3693 C CA . ARG B 1 64 ? 6.855 31.797 -2.879 1 90 64 ARG B CA 1
ATOM 3694 C C . ARG B 1 64 ? 6.695 30.547 -3.75 1 90 64 ARG B C 1
ATOM 3696 O O . ARG B 1 64 ? 5.648 29.906 -3.723 1 90 64 ARG B O 1
ATOM 3703 N N . GLN B 1 65 ? 7.734 30.312 -4.488 1 93.31 65 GLN B N 1
ATOM 3704 C CA . GLN B 1 65 ? 7.766 29.125 -5.332 1 93.31 65 GLN B CA 1
ATOM 3705 C C . GLN B 1 65 ? 8.656 28.047 -4.723 1 93.31 65 GLN B C 1
ATOM 3707 O O . GLN B 1 65 ? 9.703 28.344 -4.145 1 93.31 65 GLN B O 1
ATOM 3712 N N . SER B 1 66 ? 8.219 26.859 -4.844 1 94.62 66 SER B N 1
ATOM 3713 C CA . SER B 1 66 ? 9.008 25.797 -4.234 1 94.62 66 SER B CA 1
ATOM 3714 C C . SER B 1 66 ? 9.031 24.547 -5.117 1 94.62 66 SER B C 1
ATOM 3716 O O . SER B 1 66 ? 8.188 24.391 -6 1 94.62 66 SER B O 1
ATOM 3718 N N . ALA B 1 67 ? 10.008 23.719 -4.934 1 95.62 67 ALA B N 1
ATOM 3719 C CA . ALA B 1 67 ? 10.141 22.406 -5.578 1 95.62 67 ALA B CA 1
ATOM 3720 C C . ALA B 1 67 ? 10.914 21.438 -4.688 1 95.62 67 ALA B C 1
ATOM 3722 O O . ALA B 1 67 ? 11.719 21.859 -3.854 1 95.62 67 ALA B O 1
ATOM 3723 N N . SER B 1 68 ? 10.633 20.203 -4.84 1 96.38 68 SER B N 1
ATOM 3724 C CA . SER B 1 68 ? 11.328 19.156 -4.094 1 96.38 68 SER B CA 1
ATOM 3725 C C . SER B 1 68 ? 12 18.172 -5.035 1 96.38 68 SER B C 1
ATOM 3727 O O . SER B 1 68 ? 11.445 17.812 -6.078 1 96.38 68 SER B O 1
ATOM 3729 N N . VAL B 1 69 ? 13.18 17.781 -4.688 1 96.69 69 VAL B N 1
ATOM 3730 C CA . VAL B 1 69 ? 13.914 16.766 -5.434 1 96.69 69 VAL B CA 1
ATOM 3731 C C . VAL B 1 69 ? 14.461 15.711 -4.477 1 96.69 69 VAL B C 1
ATOM 3733 O O . VAL B 1 69 ? 14.695 16 -3.301 1 96.69 69 VAL B O 1
ATOM 3736 N N . SER B 1 70 ? 14.617 14.516 -4.926 1 96.31 70 SER B N 1
ATOM 3737 C CA . SER B 1 70 ? 15.211 13.445 -4.125 1 96.31 70 SER B CA 1
ATOM 3738 C C . SER B 1 70 ? 16.125 12.57 -4.965 1 96.31 70 SER B C 1
ATOM 3740 O O . SER B 1 70 ? 15.977 12.492 -6.184 1 96.31 70 SER B O 1
ATOM 3742 N N . THR B 1 71 ? 17.125 11.969 -4.293 1 95.5 71 THR B N 1
ATOM 3743 C CA . THR B 1 71 ? 18.109 11.156 -5.012 1 95.5 71 THR B CA 1
ATOM 3744 C C . THR B 1 71 ? 18.719 10.102 -4.09 1 95.5 71 THR B C 1
ATOM 3746 O O . THR B 1 71 ? 18.797 10.305 -2.877 1 95.5 71 THR B O 1
ATOM 3749 N N . SER B 1 72 ? 19.141 8.992 -4.656 1 94.06 72 SER B N 1
ATOM 3750 C CA . SER B 1 72 ? 19.953 8 -3.947 1 94.06 72 SER B CA 1
ATOM 3751 C C . SER B 1 72 ? 21.438 8.141 -4.305 1 94.06 72 SER B C 1
ATOM 3753 O O . SER B 1 72 ? 22.281 7.461 -3.723 1 94.06 72 SER B O 1
ATOM 3755 N N . ASP B 1 73 ? 21.766 9 -5.285 1 91.56 73 ASP B N 1
ATOM 3756 C CA . ASP B 1 73 ? 23.156 9.297 -5.621 1 91.56 73 ASP B CA 1
ATOM 3757 C C . ASP B 1 73 ? 23.703 10.43 -4.746 1 91.56 73 ASP B C 1
ATOM 3759 O O . ASP B 1 73 ? 23.453 11.602 -5.016 1 91.56 73 ASP B O 1
ATOM 3763 N N . LEU B 1 74 ? 24.547 10.031 -3.83 1 91.94 74 LEU B N 1
ATOM 3764 C CA . LEU B 1 74 ? 24.984 10.984 -2.814 1 91.94 74 LEU B CA 1
ATOM 3765 C C . LEU B 1 74 ? 26.391 11.492 -3.113 1 91.94 74 LEU B C 1
ATOM 3767 O O . LEU B 1 74 ? 27.078 12 -2.221 1 91.94 74 LEU B O 1
ATOM 3771 N N . SER B 1 75 ? 26.781 11.328 -4.332 1 90.12 75 SER B N 1
ATOM 3772 C CA . SER B 1 75 ? 28.062 11.883 -4.742 1 90.12 75 SER B CA 1
ATOM 3773 C C . SER B 1 75 ? 28.016 13.406 -4.793 1 90.12 75 SER B C 1
ATOM 3775 O O . SER B 1 75 ? 26.953 13.992 -5.008 1 90.12 75 SER B O 1
ATOM 3777 N N . VAL B 1 76 ? 29.125 14.023 -4.648 1 89.69 76 VAL B N 1
ATOM 3778 C CA . VAL B 1 76 ? 29.203 15.477 -4.594 1 89.69 76 VAL B CA 1
ATOM 3779 C C . VAL B 1 76 ? 28.688 16.078 -5.902 1 89.69 76 VAL B C 1
ATOM 3781 O O . VAL B 1 76 ? 27.906 17.016 -5.895 1 89.69 76 VAL B O 1
ATOM 3784 N N . SER B 1 77 ? 29.141 15.523 -6.949 1 90.06 77 SER B N 1
ATOM 3785 C CA . SER B 1 77 ? 28.719 16.031 -8.25 1 90.06 77 SER B CA 1
ATOM 3786 C C . SER B 1 77 ? 27.219 15.906 -8.438 1 90.06 77 SER B C 1
ATOM 3788 O O . SER B 1 77 ? 26.562 16.812 -8.969 1 90.06 77 SER B O 1
ATOM 3790 N N . ALA B 1 78 ? 26.703 14.812 -7.973 1 89.5 78 ALA B N 1
ATOM 3791 C CA . ALA B 1 78 ? 25.266 14.578 -8.094 1 89.5 78 ALA B CA 1
ATOM 3792 C C . ALA B 1 78 ? 24.469 15.555 -7.23 1 89.5 78 ALA B C 1
ATOM 3794 O O . ALA B 1 78 ? 23.406 16.031 -7.629 1 89.5 78 ALA B O 1
ATOM 3795 N N . LEU B 1 79 ? 25.016 15.914 -6.133 1 94 79 LEU B N 1
ATOM 3796 C CA . LEU B 1 79 ? 24.328 16.797 -5.203 1 94 79 LEU B CA 1
ATOM 3797 C C . LEU B 1 79 ? 24.297 18.234 -5.734 1 94 79 LEU B C 1
ATOM 3799 O O . LEU B 1 79 ? 23.297 18.938 -5.582 1 94 79 LEU B O 1
ATOM 3803 N N . ASP B 1 80 ? 25.344 18.641 -6.363 1 94.5 80 ASP B N 1
ATOM 3804 C CA . ASP B 1 80 ? 25.375 19.953 -6.98 1 94.5 80 ASP B CA 1
ATOM 3805 C C . ASP B 1 80 ? 24.328 20.062 -8.094 1 94.5 80 ASP B C 1
ATOM 3807 O O . ASP B 1 80 ? 23.594 21.047 -8.172 1 94.5 80 ASP B O 1
ATOM 3811 N N . ALA B 1 81 ? 24.344 19.047 -8.844 1 93.19 81 ALA B N 1
ATOM 3812 C CA . ALA B 1 81 ? 23.375 19.016 -9.93 1 93.19 81 ALA B CA 1
ATOM 3813 C C . ALA B 1 81 ? 21.938 19 -9.383 1 93.19 81 ALA B C 1
ATOM 3815 O O . ALA B 1 81 ? 21.047 19.625 -9.961 1 93.19 81 ALA B O 1
ATOM 3816 N N . LEU B 1 82 ? 21.797 18.328 -8.328 1 94.12 82 LEU B N 1
ATOM 3817 C CA . LEU B 1 82 ? 20.5 18.25 -7.676 1 94.12 82 LEU B CA 1
ATOM 3818 C C . LEU B 1 82 ? 20.016 19.625 -7.219 1 94.12 82 LEU B C 1
ATOM 3820 O O . LEU B 1 82 ? 18.859 19.969 -7.398 1 94.12 82 LEU B O 1
ATOM 3824 N N . VAL B 1 83 ? 20.875 20.359 -6.633 1 97.25 83 VAL B N 1
ATOM 3825 C CA . VAL B 1 83 ? 20.562 21.703 -6.133 1 97.25 83 VAL B CA 1
ATOM 3826 C C . VAL B 1 83 ? 20.141 22.594 -7.289 1 97.25 83 VAL B C 1
ATOM 3828 O O . VAL B 1 83 ? 19.125 23.281 -7.219 1 97.25 83 VAL B O 1
ATOM 3831 N N . GLU B 1 84 ? 20.891 22.531 -8.328 1 96.25 84 GLU B N 1
ATOM 3832 C CA . GLU B 1 84 ? 20.609 23.359 -9.5 1 96.25 84 GLU B CA 1
ATOM 3833 C C . GLU B 1 84 ? 19.234 23.016 -10.094 1 96.25 84 GLU B C 1
ATOM 3835 O O . GLU B 1 84 ? 18.469 23.891 -10.445 1 96.25 84 GLU B O 1
ATOM 3840 N N . ARG B 1 85 ? 19.078 21.797 -10.195 1 93.56 85 ARG B N 1
ATOM 3841 C CA . ARG B 1 85 ? 17.797 21.328 -10.727 1 93.56 85 ARG B CA 1
ATOM 3842 C C . ARG B 1 85 ? 16.641 21.781 -9.844 1 93.56 85 ARG B C 1
ATOM 3844 O O . ARG B 1 85 ? 15.602 22.219 -10.352 1 93.56 85 ARG B O 1
ATOM 3851 N N . ALA B 1 86 ? 16.75 21.625 -8.555 1 96.06 86 ALA B N 1
ATOM 3852 C CA . ALA B 1 86 ? 15.695 22.031 -7.613 1 96.06 86 ALA B CA 1
ATOM 3853 C C . ALA B 1 86 ? 15.352 23.5 -7.766 1 96.06 86 ALA B C 1
ATOM 3855 O O . ALA B 1 86 ? 14.172 23.875 -7.789 1 96.06 86 ALA B O 1
ATOM 3856 N N . ILE B 1 87 ? 16.328 24.328 -7.906 1 97 87 ILE B N 1
ATOM 3857 C CA . ILE B 1 87 ? 16.141 25.766 -8.016 1 97 87 ILE B CA 1
ATOM 3858 C C . ILE B 1 87 ? 15.461 26.094 -9.344 1 97 87 ILE B C 1
ATOM 3860 O O . ILE B 1 87 ? 14.516 26.891 -9.383 1 97 87 ILE B O 1
ATOM 3864 N N . ALA B 1 88 ? 15.969 25.453 -10.367 1 94.56 88 ALA B N 1
ATOM 3865 C CA . ALA B 1 88 ? 15.352 25.672 -11.68 1 94.56 88 ALA B CA 1
ATOM 3866 C C . ALA B 1 88 ? 13.875 25.281 -11.656 1 94.56 88 ALA B C 1
ATOM 3868 O O . ALA B 1 88 ? 13.031 26 -12.18 1 94.56 88 ALA B O 1
ATOM 3869 N N . MET B 1 89 ? 13.586 24.234 -11.047 1 93.25 89 MET B N 1
ATOM 3870 C CA . MET B 1 89 ? 12.211 23.75 -10.938 1 93.25 89 MET B CA 1
ATOM 3871 C C . MET B 1 89 ? 11.359 24.703 -10.109 1 93.25 89 MET B C 1
ATOM 3873 O O . MET B 1 89 ? 10.211 24.984 -10.453 1 93.25 89 MET B O 1
ATOM 3877 N N . ALA B 1 90 ? 11.922 25.156 -9.031 1 94.81 90 ALA B N 1
ATOM 3878 C CA . ALA B 1 90 ? 11.203 26.078 -8.164 1 94.81 90 ALA B CA 1
ATOM 3879 C C . ALA B 1 90 ? 10.828 27.359 -8.922 1 94.81 90 ALA B C 1
ATOM 3881 O O . ALA B 1 90 ? 9.711 27.859 -8.781 1 94.81 90 ALA B O 1
ATOM 3882 N N . ARG B 1 91 ? 11.688 27.844 -9.734 1 92.56 91 ARG B N 1
ATOM 3883 C CA . ARG B 1 91 ? 11.477 29.078 -10.484 1 92.56 91 ARG B CA 1
ATOM 3884 C C . ARG B 1 91 ? 10.32 28.938 -11.469 1 92.56 91 ARG B C 1
ATOM 3886 O O . ARG B 1 91 ? 9.68 29.922 -11.836 1 92.56 91 ARG B O 1
ATOM 3893 N N . GLU B 1 92 ? 10.141 27.766 -11.836 1 85.31 92 GLU B N 1
ATOM 3894 C CA . GLU B 1 92 ? 9.094 27.5 -12.812 1 85.31 92 GLU B CA 1
ATOM 3895 C C . GLU B 1 92 ? 7.781 27.125 -12.125 1 85.31 92 GLU B C 1
ATOM 3897 O O . GLU B 1 92 ? 6.754 26.953 -12.789 1 85.31 92 GLU B O 1
ATOM 3902 N N . ALA B 1 93 ? 7.867 26.922 -10.836 1 86.81 93 ALA B N 1
ATOM 3903 C CA . ALA B 1 93 ? 6.684 26.531 -10.07 1 86.81 93 ALA B CA 1
ATOM 3904 C C . ALA B 1 93 ? 5.785 27.734 -9.805 1 86.81 93 ALA B C 1
ATOM 3906 O O . ALA B 1 93 ? 6.258 28.875 -9.758 1 86.81 93 ALA B O 1
ATOM 3907 N N . PRO B 1 94 ? 4.488 27.578 -9.75 1 81.5 94 PRO B N 1
ATOM 3908 C CA . PRO B 1 94 ? 3.623 28.688 -9.344 1 81.5 94 PRO B CA 1
ATOM 3909 C C . PRO B 1 94 ? 3.848 29.094 -7.891 1 81.5 94 PRO B C 1
ATOM 3911 O O . PRO B 1 94 ? 4.379 28.312 -7.098 1 81.5 94 PRO B O 1
ATOM 3914 N N . GLU B 1 95 ? 3.326 30.203 -7.684 1 87.06 95 GLU B N 1
ATOM 3915 C CA . GLU B 1 95 ? 3.447 30.703 -6.312 1 87.06 95 GLU B CA 1
ATOM 3916 C C . GLU B 1 95 ? 2.43 30.031 -5.395 1 87.06 95 GLU B C 1
ATOM 3918 O O . GLU B 1 95 ? 1.295 29.766 -5.797 1 87.06 95 GLU B O 1
ATOM 3923 N N . ASP B 1 96 ? 2.863 29.734 -4.199 1 86.38 96 ASP B N 1
ATOM 3924 C CA . ASP B 1 96 ? 2.025 29.234 -3.115 1 86.38 96 ASP B CA 1
ATOM 3925 C C . ASP B 1 96 ? 2.145 30.109 -1.876 1 86.38 96 ASP B C 1
ATOM 3927 O O . ASP B 1 96 ? 3.182 30.125 -1.212 1 86.38 96 ASP B O 1
ATOM 3931 N N . GLU B 1 97 ? 1.053 30.688 -1.596 1 88.69 97 GLU B N 1
ATOM 3932 C CA . GLU B 1 97 ? 1.097 31.688 -0.539 1 88.69 97 GLU B CA 1
ATOM 3933 C C . GLU B 1 97 ? 1.296 31.047 0.83 1 88.69 97 GLU B C 1
ATOM 3935 O O . GLU B 1 97 ? 1.702 31.703 1.783 1 88.69 97 GLU B O 1
ATOM 3940 N N . TRP B 1 98 ? 1.055 29.797 0.916 1 90.5 98 TRP B N 1
ATOM 3941 C CA . TRP B 1 98 ? 1.091 29.172 2.232 1 90.5 98 TRP B CA 1
ATOM 3942 C C . TRP B 1 98 ? 2.365 28.359 2.412 1 90.5 98 TRP B C 1
ATOM 3944 O O . TRP B 1 98 ? 2.699 27.953 3.527 1 90.5 98 TRP B O 1
ATOM 3954 N N . ALA B 1 99 ? 3.059 28.109 1.355 1 88.31 99 ALA B N 1
ATOM 3955 C CA . ALA B 1 99 ? 4.258 27.281 1.417 1 88.31 99 ALA B CA 1
ATOM 3956 C C . ALA B 1 99 ? 5.379 28 2.17 1 88.31 99 ALA B C 1
ATOM 3958 O O . ALA B 1 99 ? 5.504 29.219 2.098 1 88.31 99 ALA B O 1
ATOM 3959 N N . GLY B 1 100 ? 6.188 27.188 2.885 1 93.12 100 GLY B N 1
ATOM 3960 C CA . GLY B 1 100 ? 7.328 27.734 3.602 1 93.12 100 GLY B CA 1
ATOM 3961 C C . GLY B 1 100 ? 7.801 26.844 4.738 1 93.12 100 GLY B C 1
ATOM 3962 O O . GLY B 1 100 ? 7.176 25.828 5.035 1 93.12 100 GLY B O 1
ATOM 3963 N N . LEU B 1 101 ? 8.906 27.25 5.305 1 96.94 101 LEU B N 1
ATOM 3964 C CA . LEU B 1 101 ? 9.477 26.531 6.445 1 96.94 101 LEU B CA 1
ATOM 3965 C C . LEU B 1 101 ? 8.719 26.859 7.727 1 96.94 101 LEU B C 1
ATOM 3967 O O . LEU B 1 101 ? 7.918 27.797 7.754 1 96.94 101 LEU B O 1
ATOM 3971 N N . ALA B 1 102 ? 8.93 26.062 8.773 1 97.31 102 ALA B N 1
ATOM 3972 C CA . ALA B 1 102 ? 8.375 26.375 10.086 1 97.31 102 ALA B CA 1
ATOM 3973 C C . ALA B 1 102 ? 8.898 27.703 10.602 1 97.31 102 ALA B C 1
ATOM 3975 O O . ALA B 1 102 ? 10 28.125 10.25 1 97.31 102 ALA B O 1
ATOM 3976 N N . PRO B 1 103 ? 8.086 28.375 11.445 1 95.62 103 PRO B N 1
ATOM 3977 C CA . PRO B 1 103 ? 8.586 29.609 12.031 1 95.62 103 PRO B CA 1
ATOM 3978 C C . PRO B 1 103 ? 9.898 29.422 12.789 1 95.62 103 PRO B C 1
ATOM 3980 O O . PRO B 1 103 ? 10.016 28.5 13.602 1 95.62 103 PRO B O 1
ATOM 3983 N N . GLU B 1 104 ? 10.805 30.312 12.5 1 96.06 104 GLU B N 1
ATOM 3984 C CA . GLU B 1 104 ? 12.164 30.203 13.031 1 96.06 104 GLU B CA 1
ATOM 3985 C C . GLU B 1 104 ? 12.156 30.172 14.562 1 96.06 104 GLU B C 1
ATOM 3987 O O . GLU B 1 104 ? 12.906 29.422 15.18 1 96.06 104 GLU B O 1
ATOM 3992 N N . ASP B 1 105 ? 11.328 30.938 15.109 1 95.81 105 ASP B N 1
ATOM 3993 C CA . ASP B 1 105 ? 11.312 31.094 16.562 1 95.81 105 ASP B CA 1
ATOM 3994 C C . ASP B 1 105 ? 10.695 29.875 17.25 1 95.81 105 ASP B C 1
ATOM 3996 O O . ASP B 1 105 ? 10.75 29.75 18.469 1 95.81 105 ASP B O 1
ATOM 4000 N N . ARG B 1 106 ? 10.156 28.953 16.484 1 96.44 106 ARG B N 1
ATOM 4001 C CA . ARG B 1 106 ? 9.508 27.781 17.062 1 96.44 106 ARG B CA 1
ATOM 4002 C C . ARG B 1 106 ? 10.375 26.531 16.891 1 96.44 106 ARG B C 1
ATOM 4004 O O . ARG B 1 106 ? 10.031 25.453 17.391 1 96.44 106 ARG B O 1
ATOM 4011 N N . LEU B 1 107 ? 11.445 26.672 16.188 1 97.88 107 LEU B N 1
ATOM 4012 C CA . LEU B 1 107 ? 12.328 25.547 15.93 1 97.88 107 LEU B CA 1
ATOM 4013 C C . LEU B 1 107 ? 12.914 25 17.234 1 97.88 107 LEU B C 1
ATOM 4015 O O . LEU B 1 107 ? 13.18 25.766 18.156 1 97.88 107 LEU B O 1
ATOM 4019 N N . LEU B 1 108 ? 13.055 23.734 17.281 1 97.62 108 LEU B N 1
ATOM 4020 C CA . LEU B 1 108 ? 13.75 23.125 18.422 1 97.62 108 LEU B CA 1
ATOM 4021 C C . LEU B 1 108 ? 15.148 23.703 18.562 1 97.62 108 LEU B C 1
ATOM 4023 O O . LEU B 1 108 ? 15.922 23.719 17.609 1 97.62 108 LEU B O 1
ATOM 4027 N N . LYS B 1 109 ? 15.344 24.172 19.734 1 93.5 109 LYS B N 1
ATOM 4028 C CA . LYS B 1 109 ? 16.656 24.719 20.062 1 93.5 109 LYS B CA 1
ATOM 4029 C C . LYS B 1 109 ? 17.406 23.812 21.047 1 93.5 109 LYS B C 1
ATOM 4031 O O . LYS B 1 109 ? 16.781 23.125 21.859 1 93.5 109 LYS B O 1
ATOM 4036 N N . GLY B 1 110 ? 18.609 23.812 20.906 1 88.12 110 GLY B N 1
ATOM 4037 C CA . GLY B 1 110 ? 19.406 23.031 21.828 1 88.12 110 GLY B CA 1
ATOM 4038 C C . GLY B 1 110 ? 19.547 21.578 21.406 1 88.12 110 GLY B C 1
ATOM 4039 O O . GLY B 1 110 ? 19.516 21.266 20.219 1 88.12 110 GLY B O 1
ATOM 4040 N N . ASN B 1 111 ? 19.688 20.719 22.484 1 89.31 111 ASN B N 1
ATOM 4041 C CA . ASN B 1 111 ? 19.984 19.312 22.188 1 89.31 111 ASN B CA 1
ATOM 4042 C C . ASN B 1 111 ? 18.719 18.547 21.812 1 89.31 111 ASN B C 1
ATOM 4044 O O . ASN B 1 111 ? 17.672 18.75 22.406 1 89.31 111 ASN B O 1
ATOM 4048 N N . VAL B 1 112 ? 18.875 17.688 20.859 1 91.06 112 VAL B N 1
ATOM 4049 C CA . VAL B 1 112 ? 17.797 16.781 20.453 1 91.06 112 VAL B CA 1
ATOM 4050 C C . VAL B 1 112 ? 17.547 15.766 21.578 1 91.06 112 VAL B C 1
ATOM 4052 O O . VAL B 1 112 ? 18.484 15.141 22.078 1 91.06 112 VAL B O 1
ATOM 4055 N N . PRO B 1 113 ? 16.281 15.625 22 1 91.56 113 PRO B N 1
ATOM 4056 C CA . PRO B 1 113 ? 15.969 14.648 23.047 1 91.56 113 PRO B CA 1
ATOM 4057 C C . PRO B 1 113 ? 16.453 13.234 22.688 1 91.56 113 PRO B C 1
ATOM 4059 O O . PRO B 1 113 ? 16.344 12.812 21.531 1 91.56 113 PRO B O 1
ATOM 4062 N N . GLN B 1 114 ? 17 12.594 23.703 1 90.69 114 GLN B N 1
ATOM 4063 C CA . GLN B 1 114 ? 17.391 11.203 23.547 1 90.69 114 GLN B CA 1
ATOM 4064 C C . GLN B 1 114 ? 16.312 10.258 24.047 1 90.69 114 GLN B C 1
ATOM 4066 O O . GLN B 1 114 ? 16.016 10.211 25.25 1 90.69 114 GLN B O 1
ATOM 4071 N N . LEU B 1 115 ? 15.805 9.461 23.188 1 95.44 115 LEU B N 1
ATOM 4072 C CA . LEU B 1 115 ? 14.609 8.703 23.516 1 95.44 115 LEU B CA 1
ATOM 4073 C C . LEU B 1 115 ? 14.914 7.207 23.594 1 95.44 115 LEU B C 1
ATOM 4075 O O . LEU B 1 115 ? 14.008 6.391 23.75 1 95.44 115 LEU B O 1
ATOM 4079 N N . ASP B 1 116 ? 16.203 6.84 23.562 1 95.62 116 ASP B N 1
ATOM 4080 C CA . ASP B 1 116 ? 16.641 5.453 23.672 1 95.62 116 ASP B CA 1
ATOM 4081 C C . ASP B 1 116 ? 15.93 4.559 22.672 1 95.62 116 ASP B C 1
ATOM 4083 O O . ASP B 1 116 ? 15.344 3.541 23.047 1 95.62 116 ASP B O 1
ATOM 4087 N N . LEU B 1 117 ? 16.016 4.961 21.391 1 97.56 117 LEU B N 1
ATOM 4088 C CA . LEU B 1 117 ? 15.289 4.254 20.344 1 97.56 117 LEU B CA 1
ATOM 4089 C C . LEU B 1 117 ? 16.203 3.27 19.625 1 97.56 117 LEU B C 1
ATOM 4091 O O . LEU B 1 117 ? 15.734 2.463 18.812 1 97.56 117 LEU B O 1
ATOM 4095 N N . ASP B 1 118 ? 17.453 3.389 19.875 1 96.75 118 ASP B N 1
ATOM 4096 C CA . ASP B 1 118 ? 18.469 2.652 19.141 1 96.75 118 ASP B CA 1
ATOM 4097 C C . ASP B 1 118 ? 19.297 1.784 20.078 1 96.75 118 ASP B C 1
ATOM 4099 O O . ASP B 1 118 ? 20.031 2.303 20.938 1 96.75 118 ASP B O 1
ATOM 4103 N N . ASP B 1 119 ? 19.281 0.458 19.906 1 96.44 119 ASP B N 1
ATOM 4104 C CA . ASP B 1 119 ? 20.062 -0.409 20.781 1 96.44 119 ASP B CA 1
ATOM 4105 C C . ASP B 1 119 ? 21.281 -0.982 20.047 1 96.44 119 ASP B C 1
ATOM 4107 O O . ASP B 1 119 ? 21.844 -2.002 20.469 1 96.44 119 ASP B O 1
ATOM 4111 N N . GLY B 1 120 ? 21.578 -0.458 18.828 1 93.12 120 GLY B N 1
ATOM 4112 C CA . GLY B 1 120 ? 22.766 -0.831 18.078 1 93.12 120 GLY B CA 1
ATOM 4113 C C . GLY B 1 120 ? 22.453 -1.723 16.891 1 93.12 120 GLY B C 1
ATOM 4114 O O . GLY B 1 120 ? 23.25 -1.812 15.961 1 93.12 120 GLY B O 1
ATOM 4115 N N . GLY B 1 121 ? 21.438 -2.473 16.875 1 87.5 121 GLY B N 1
ATOM 4116 C CA . GLY B 1 121 ? 20.891 -3.176 15.719 1 87.5 121 GLY B CA 1
ATOM 4117 C C . GLY B 1 121 ? 21.672 -4.426 15.359 1 87.5 121 GLY B C 1
ATOM 4118 O O . GLY B 1 121 ? 21.469 -5.012 14.297 1 87.5 121 GLY B O 1
ATOM 4119 N N . GLU B 1 122 ? 22.578 -4.836 16.125 1 86.81 122 GLU B N 1
ATOM 4120 C CA . GLU B 1 122 ? 23.422 -5.98 15.781 1 86.81 122 GLU B CA 1
ATOM 4121 C C . GLU B 1 122 ? 22.703 -7.297 16.062 1 86.81 122 GLU B C 1
ATOM 4123 O O . GLU B 1 122 ? 22.438 -7.633 17.219 1 86.81 122 GLU B O 1
ATOM 4128 N N . VAL B 1 123 ? 22.344 -7.973 14.984 1 91.38 123 VAL B N 1
ATOM 4129 C CA . VAL B 1 123 ? 21.719 -9.289 15.086 1 91.38 123 VAL B CA 1
ATOM 4130 C C . VAL B 1 123 ? 22.188 -10.18 13.938 1 91.38 123 VAL B C 1
ATOM 4132 O O . VAL B 1 123 ? 22.297 -9.727 12.797 1 91.38 123 VAL B O 1
ATOM 4135 N N . GLU B 1 124 ? 22.531 -11.406 14.258 1 88.88 124 GLU B N 1
ATOM 4136 C CA . GLU B 1 124 ? 22.953 -12.359 13.234 1 88.88 124 GLU B CA 1
ATOM 4137 C C . GLU B 1 124 ? 21.75 -13.023 12.57 1 88.88 124 GLU B C 1
ATOM 4139 O O . GLU B 1 124 ? 20.766 -13.328 13.242 1 88.88 124 GLU B O 1
ATOM 4144 N N . PRO B 1 125 ? 21.859 -13.32 11.273 1 90.94 125 PRO B N 1
ATOM 4145 C CA . PRO B 1 125 ? 20.766 -14.016 10.578 1 90.94 125 PRO B CA 1
ATOM 4146 C C . PRO B 1 125 ? 20.359 -15.305 11.281 1 90.94 125 PRO B C 1
ATOM 4148 O O . PRO B 1 125 ? 19.172 -15.633 11.32 1 90.94 125 PRO B O 1
ATOM 4151 N N . ALA B 1 126 ? 21.25 -15.969 11.906 1 90.31 126 ALA B N 1
ATOM 4152 C CA . ALA B 1 126 ? 20.969 -17.234 12.57 1 90.31 126 ALA B CA 1
ATOM 4153 C C . ALA B 1 126 ? 20.016 -17.031 13.742 1 90.31 126 ALA B C 1
ATOM 4155 O O . ALA B 1 126 ? 19.125 -17.859 13.977 1 90.31 126 ALA B O 1
ATOM 4156 N N . ALA B 1 127 ? 20.234 -15.984 14.438 1 93.62 127 ALA B N 1
ATOM 4157 C CA . ALA B 1 127 ? 19.359 -15.695 15.57 1 93.62 127 ALA B CA 1
ATOM 4158 C C . ALA B 1 127 ? 17.938 -15.391 15.102 1 93.62 127 ALA B C 1
ATOM 4160 O O . ALA B 1 127 ? 16.969 -15.797 15.734 1 93.62 127 ALA B O 1
ATOM 4161 N N . LEU B 1 128 ? 17.828 -14.641 14.023 1 96.19 128 LEU B N 1
ATOM 4162 C CA . LEU B 1 128 ? 16.516 -14.344 13.461 1 96.19 128 LEU B CA 1
ATOM 4163 C C . LEU B 1 128 ? 15.836 -15.609 12.961 1 96.19 128 LEU B C 1
ATOM 4165 O O . LEU B 1 128 ? 14.633 -15.789 13.141 1 96.19 128 LEU B O 1
ATOM 4169 N N . LYS B 1 129 ? 16.625 -16.453 12.406 1 94.81 129 LYS B N 1
ATOM 4170 C CA . LYS B 1 129 ? 16.094 -17.734 11.945 1 94.81 129 LYS B CA 1
ATOM 4171 C C . LYS B 1 129 ? 15.523 -18.547 13.109 1 94.81 129 LYS B C 1
ATOM 4173 O O . LYS B 1 129 ? 14.422 -19.078 13.008 1 94.81 129 LYS B O 1
ATOM 4178 N N . GLU B 1 130 ? 16.25 -18.609 14.156 1 95.88 130 GLU B N 1
ATOM 4179 C CA . GLU B 1 130 ? 15.797 -19.344 15.336 1 95.88 130 GLU B CA 1
ATOM 4180 C C . GLU B 1 130 ? 14.477 -18.781 15.859 1 95.88 130 GLU B C 1
ATOM 4182 O O . GLU B 1 130 ? 13.57 -19.531 16.203 1 95.88 130 GLU B O 1
ATOM 4187 N N . ALA B 1 131 ? 14.414 -17.484 15.883 1 97.75 131 ALA B N 1
ATOM 4188 C CA . ALA B 1 131 ? 13.188 -16.844 16.359 1 97.75 131 ALA B CA 1
ATOM 4189 C C . ALA B 1 131 ? 12.016 -17.156 15.43 1 97.75 131 ALA B C 1
ATOM 4191 O O . ALA B 1 131 ? 10.906 -17.453 15.898 1 97.75 131 ALA B O 1
ATOM 4192 N N . ALA B 1 132 ? 12.25 -17.062 14.125 1 98 132 ALA B N 1
ATOM 4193 C CA . ALA B 1 132 ? 11.211 -17.359 13.148 1 98 132 ALA B CA 1
ATOM 4194 C C . ALA B 1 132 ? 10.734 -18.812 13.273 1 98 132 ALA B C 1
ATOM 4196 O O . ALA B 1 132 ? 9.523 -19.078 13.273 1 98 132 ALA B O 1
ATOM 4197 N N . LEU B 1 133 ? 11.68 -19.719 13.445 1 97.44 133 LEU B N 1
ATOM 4198 C CA . LEU B 1 133 ? 11.359 -21.141 13.594 1 97.44 133 LEU B CA 1
ATOM 4199 C C . LEU B 1 133 ? 10.57 -21.391 14.875 1 97.44 133 LEU B C 1
ATOM 4201 O O . LEU B 1 133 ? 9.57 -22.109 14.859 1 97.44 133 LEU B O 1
ATOM 4205 N N . GLU B 1 134 ? 11.078 -20.797 15.883 1 98.56 134 GLU B N 1
ATOM 4206 C CA . GLU B 1 134 ? 10.422 -20.969 17.172 1 98.56 134 GLU B CA 1
ATOM 4207 C C . GLU B 1 134 ? 8.969 -20.5 17.125 1 98.56 134 GLU B C 1
ATOM 4209 O O . GLU B 1 134 ? 8.07 -21.172 17.625 1 98.56 134 GLU B O 1
ATOM 4214 N N . ALA B 1 135 ? 8.758 -19.328 16.5 1 98.81 135 ALA B N 1
ATOM 4215 C CA . ALA B 1 135 ? 7.402 -18.797 16.391 1 98.81 135 ALA B CA 1
ATOM 4216 C C . ALA B 1 135 ? 6.52 -19.719 15.555 1 98.81 135 ALA B C 1
ATOM 4218 O O . ALA B 1 135 ? 5.406 -20.062 15.969 1 98.81 135 ALA B O 1
ATOM 4219 N N . GLU B 1 136 ? 7.008 -20.141 14.445 1 98.5 136 GLU B N 1
ATOM 4220 C CA . GLU B 1 136 ? 6.203 -21 13.578 1 98.5 136 GLU B CA 1
ATOM 4221 C C . GLU B 1 136 ? 5.945 -22.359 14.234 1 98.5 136 GLU B C 1
ATOM 4223 O O . GLU B 1 136 ? 4.832 -22.875 14.172 1 98.5 136 GLU B O 1
ATOM 4228 N N . ASP B 1 137 ? 6.988 -22.938 14.859 1 98.44 137 ASP B N 1
ATOM 4229 C CA . ASP B 1 137 ? 6.855 -24.234 15.516 1 98.44 137 ASP B CA 1
ATOM 4230 C C . ASP B 1 137 ? 5.805 -24.188 16.625 1 98.44 137 ASP B C 1
ATOM 4232 O O . ASP B 1 137 ? 4.984 -25.094 16.734 1 98.44 137 ASP B O 1
ATOM 4236 N N . ALA B 1 138 ? 5.922 -23.172 17.375 1 98.81 138 ALA B N 1
ATOM 4237 C CA . ALA B 1 138 ? 4.945 -23.031 18.453 1 98.81 138 ALA B CA 1
ATOM 4238 C C . ALA B 1 138 ? 3.529 -22.906 17.906 1 98.81 138 ALA B C 1
ATOM 4240 O O . ALA B 1 138 ? 2.586 -23.453 18.484 1 98.81 138 ALA B O 1
ATOM 4241 N N . ALA B 1 139 ? 3.357 -22.156 16.828 1 98.81 139 ALA B N 1
ATOM 4242 C CA . ALA B 1 139 ? 2.045 -22.031 16.203 1 98.81 139 ALA B CA 1
ATOM 4243 C C . ALA B 1 139 ? 1.558 -23.375 15.672 1 98.81 139 ALA B C 1
ATOM 4245 O O . ALA B 1 139 ? 0.407 -23.766 15.898 1 98.81 139 ALA B O 1
ATOM 4246 N N . ARG B 1 140 ? 2.373 -24.109 15.086 1 98.06 140 ARG B N 1
ATOM 4247 C CA . ARG B 1 140 ? 2.029 -25.375 14.469 1 98.06 140 ARG B CA 1
ATOM 4248 C C . ARG B 1 140 ? 1.749 -26.438 15.531 1 98.06 140 ARG B C 1
ATOM 4250 O O . ARG B 1 140 ? 1.061 -27.422 15.266 1 98.06 140 ARG B O 1
ATOM 4257 N N . ALA B 1 141 ? 2.289 -26.266 16.672 1 98.38 141 ALA B N 1
ATOM 4258 C CA . ALA B 1 141 ? 2.131 -27.234 17.75 1 98.38 141 ALA B CA 1
ATOM 4259 C C . ALA B 1 141 ? 0.73 -27.156 18.359 1 98.38 141 ALA B C 1
ATOM 4261 O O . ALA B 1 141 ? 0.315 -28.062 19.094 1 98.38 141 ALA B O 1
ATOM 4262 N N . VAL B 1 142 ? 0.069 -26.125 18.109 1 98.56 142 VAL B N 1
ATOM 4263 C CA . VAL B 1 142 ? -1.291 -26 18.625 1 98.56 142 VAL B CA 1
ATOM 4264 C C . VAL B 1 142 ? -2.207 -26.984 17.922 1 98.56 142 VAL B C 1
ATOM 4266 O O . VAL B 1 142 ? -2.264 -27 16.688 1 98.56 142 VAL B O 1
ATOM 4269 N N . ALA B 1 143 ? -2.975 -27.766 18.734 1 97.88 143 ALA B N 1
ATOM 4270 C CA . ALA B 1 143 ? -3.883 -28.75 18.156 1 97.88 143 ALA B CA 1
ATOM 4271 C C . ALA B 1 143 ? -4.922 -28.078 17.266 1 97.88 143 ALA B C 1
ATOM 4273 O O . ALA B 1 143 ? -5.562 -27.109 17.656 1 97.88 143 ALA B O 1
ATOM 4274 N N . GLY B 1 144 ? -5.035 -28.578 16.016 1 96.38 144 GLY B N 1
ATOM 4275 C CA . GLY B 1 144 ? -6 -28.031 15.078 1 96.38 144 GLY B CA 1
ATOM 4276 C C . GLY B 1 144 ? -5.355 -27.297 13.914 1 96.38 144 GLY B C 1
ATOM 4277 O O . GLY B 1 144 ? -5.984 -27.094 12.875 1 96.38 144 GLY B O 1
ATOM 4278 N N . VAL B 1 145 ? -4.117 -26.828 14.125 1 97 145 VAL B N 1
ATOM 4279 C CA . VAL B 1 145 ? -3.385 -26.203 13.031 1 97 145 VAL B CA 1
ATOM 4280 C C . VAL B 1 145 ? -2.975 -27.266 12.008 1 97 145 VAL B C 1
ATOM 4282 O O . VAL B 1 145 ? -2.418 -28.297 12.367 1 97 145 VAL B O 1
ATOM 4285 N N . THR B 1 146 ? -3.27 -26.969 10.766 1 94 146 THR B N 1
ATOM 4286 C CA . THR B 1 146 ? -3.068 -28 9.758 1 94 146 THR B CA 1
ATOM 4287 C C . THR B 1 146 ? -2.055 -27.547 8.711 1 94 146 THR B C 1
ATOM 4289 O O . THR B 1 146 ? -1.543 -28.359 7.941 1 94 146 THR B O 1
ATOM 4292 N N . ASN B 1 147 ? -1.778 -26.312 8.617 1 92.38 147 ASN B N 1
ATOM 4293 C CA . ASN B 1 147 ? -0.858 -25.75 7.633 1 92.38 147 ASN B CA 1
ATOM 4294 C C . ASN B 1 147 ? -0.236 -24.438 8.133 1 92.38 147 ASN B C 1
ATOM 4296 O O . ASN B 1 147 ? -0.581 -23.953 9.211 1 92.38 147 ASN B O 1
ATOM 4300 N N . SER B 1 148 ? 0.785 -23.984 7.43 1 94.69 148 SER B N 1
ATOM 4301 C CA . SER B 1 148 ? 1.506 -22.797 7.871 1 94.69 148 SER B CA 1
ATOM 4302 C C . SER B 1 148 ? 1.773 -21.859 6.707 1 94.69 148 SER B C 1
ATOM 4304 O O . SER B 1 148 ? 2.15 -22.297 5.617 1 94.69 148 SER B O 1
ATOM 4306 N N . GLU B 1 149 ? 1.479 -20.547 6.957 1 92.06 149 GLU B N 1
ATOM 4307 C CA . GLU B 1 149 ? 1.92 -19.516 6.027 1 92.06 149 GLU B CA 1
ATOM 4308 C C . GLU B 1 149 ? 3.332 -19.047 6.363 1 92.06 149 GLU B C 1
ATOM 4310 O O . GLU B 1 149 ? 3.916 -18.25 5.629 1 92.06 149 GLU B O 1
ATOM 4315 N N . GLY B 1 150 ? 3.785 -19.484 7.523 1 95.31 150 GLY B N 1
ATOM 4316 C CA . GLY B 1 150 ? 5.191 -19.25 7.82 1 95.31 150 GLY B CA 1
ATOM 4317 C C . GLY B 1 150 ? 5.406 -18.406 9.062 1 95.31 150 GLY B C 1
ATOM 4318 O O . GLY B 1 150 ? 4.445 -17.984 9.711 1 95.31 150 GLY B O 1
ATOM 4319 N N . GLY B 1 151 ? 6.633 -18.344 9.453 1 97.62 151 GLY B N 1
ATOM 4320 C CA . GLY B 1 151 ? 7.145 -17.453 10.477 1 97.62 151 GLY B CA 1
ATOM 4321 C C . GLY B 1 151 ? 8.188 -16.469 9.953 1 97.62 151 GLY B C 1
ATOM 4322 O O . GLY B 1 151 ? 8.859 -16.75 8.953 1 97.62 151 GLY B O 1
ATOM 4323 N N . GLY B 1 152 ? 8.258 -15.336 10.586 1 98.19 152 GLY B N 1
ATOM 4324 C CA . GLY B 1 152 ? 9.227 -14.336 10.18 1 98.19 152 GLY B CA 1
ATOM 4325 C C . GLY B 1 152 ? 9.867 -13.609 11.352 1 98.19 152 GLY B C 1
ATOM 4326 O O . GLY B 1 152 ? 9.273 -13.516 12.43 1 98.19 152 GLY B O 1
ATOM 4327 N N . ALA B 1 153 ? 11.078 -13.188 11.148 1 98.31 153 ALA B N 1
ATOM 4328 C CA . ALA B 1 153 ? 11.797 -12.32 12.078 1 98.31 153 ALA B CA 1
ATOM 4329 C C . ALA B 1 153 ? 12.633 -11.289 11.328 1 98.31 153 ALA B C 1
ATOM 4331 O O . ALA B 1 153 ? 13.148 -11.562 10.234 1 98.31 153 ALA B O 1
ATOM 4332 N N . SER B 1 154 ? 12.75 -10.164 11.906 1 98.25 154 SER B N 1
ATOM 4333 C CA . SER B 1 154 ? 13.445 -9.086 11.211 1 98.25 154 SER B CA 1
ATOM 4334 C C . SER B 1 154 ? 14.18 -8.172 12.188 1 98.25 154 SER B C 1
ATOM 4336 O O . SER B 1 154 ? 13.859 -8.148 13.375 1 98.25 154 SER B O 1
ATOM 4338 N N . ALA B 1 155 ? 15.188 -7.523 11.695 1 98.06 155 ALA B N 1
ATOM 4339 C CA . ALA B 1 155 ? 15.938 -6.473 12.375 1 98.06 155 ALA B CA 1
ATOM 4340 C C . ALA B 1 155 ? 16.266 -5.328 11.414 1 98.06 155 ALA B C 1
ATOM 4342 O O . ALA B 1 155 ? 16.594 -5.559 10.25 1 98.06 155 ALA B O 1
ATOM 4343 N N . SER B 1 156 ? 16.094 -4.16 11.922 1 97.75 156 SER B N 1
ATOM 4344 C CA . SER B 1 156 ? 16.422 -3.004 11.094 1 97.75 156 SER B CA 1
ATOM 4345 C C . SER B 1 156 ? 17.016 -1.873 11.93 1 97.75 156 SER B C 1
ATOM 4347 O O . SER B 1 156 ? 16.875 -1.858 13.156 1 97.75 156 SER B O 1
ATOM 4349 N N . ARG B 1 157 ? 17.734 -1.054 11.336 1 97.56 157 ARG B N 1
ATOM 4350 C CA . ARG B 1 157 ? 18.25 0.195 11.898 1 97.56 157 ARG B CA 1
ATOM 4351 C C . ARG B 1 157 ? 18.125 1.338 10.898 1 97.56 157 ARG B C 1
ATOM 4353 O O . ARG B 1 157 ? 18.469 1.183 9.727 1 97.56 157 ARG B O 1
ATOM 4360 N N . SER B 1 158 ? 17.578 2.418 11.375 1 97.12 158 SER B N 1
ATOM 4361 C CA . SER B 1 158 ? 17.359 3.568 10.5 1 97.12 158 SER B CA 1
ATOM 4362 C C . SER B 1 158 ? 17.953 4.836 11.109 1 97.12 158 SER B C 1
ATOM 4364 O O . SER B 1 158 ? 18.062 4.953 12.328 1 97.12 158 SER B O 1
ATOM 4366 N N . ILE B 1 159 ? 18.406 5.688 10.266 1 97.19 159 ILE B N 1
ATOM 4367 C CA . ILE B 1 159 ? 18.859 7.023 10.633 1 97.19 159 ILE B CA 1
ATOM 4368 C C . ILE B 1 159 ? 18.047 8.07 9.867 1 97.19 159 ILE B C 1
ATOM 4370 O O . ILE B 1 159 ? 17.844 7.945 8.656 1 97.19 159 ILE B O 1
ATOM 4374 N N . TRP B 1 160 ? 17.609 9.055 10.57 1 97.12 160 TRP B N 1
ATOM 4375 C CA . TRP B 1 160 ? 16.844 10.172 10.008 1 97.12 160 TRP B CA 1
ATOM 4376 C C . TRP B 1 160 ? 17.484 11.508 10.391 1 97.12 160 TRP B C 1
ATOM 4378 O O . TRP B 1 160 ? 17.812 11.734 11.555 1 97.12 160 TRP B O 1
ATOM 4388 N N . ALA B 1 161 ? 17.656 12.344 9.375 1 98.06 161 ALA B N 1
ATOM 4389 C CA . ALA B 1 161 ? 18.188 13.68 9.625 1 98.06 161 ALA B CA 1
ATOM 4390 C C . ALA B 1 161 ? 17.375 14.742 8.891 1 98.06 161 ALA B C 1
ATOM 4392 O O . ALA B 1 161 ? 16.859 14.492 7.797 1 98.06 161 ALA B O 1
ATOM 4393 N N . LEU B 1 162 ? 17.234 15.852 9.516 1 98.25 162 LEU B N 1
ATOM 4394 C CA . LEU B 1 162 ? 16.531 17 8.961 1 98.25 162 LEU B CA 1
ATOM 4395 C C . LEU B 1 162 ? 17.344 18.281 9.18 1 98.25 162 LEU B C 1
ATOM 4397 O O . LEU B 1 162 ? 17.906 18.484 10.258 1 98.25 162 LEU B O 1
ATOM 4401 N N . ALA B 1 163 ? 17.422 19.094 8.172 1 98.25 163 ALA B N 1
ATOM 4402 C CA . ALA B 1 163 ? 18.031 20.422 8.289 1 98.25 163 ALA B CA 1
ATOM 4403 C C . ALA B 1 163 ? 17.188 21.469 7.562 1 98.25 163 ALA B C 1
ATOM 4405 O O . ALA B 1 163 ? 16.562 21.172 6.547 1 98.25 163 ALA B O 1
ATOM 4406 N N . THR B 1 164 ? 17.109 22.625 8.078 1 98 164 THR B N 1
ATOM 4407 C CA . THR B 1 164 ? 16.438 23.75 7.441 1 98 164 THR B CA 1
ATOM 4408 C C . THR B 1 164 ? 17.375 24.953 7.328 1 98 164 THR B C 1
ATOM 4410 O O . THR B 1 164 ? 18.297 25.109 8.125 1 98 164 THR B O 1
ATOM 4413 N N . SER B 1 165 ? 17.094 25.797 6.383 1 98.06 165 SER B N 1
ATOM 4414 C CA . SER B 1 165 ? 17.938 26.984 6.184 1 98.06 165 SER B CA 1
ATOM 4415 C C . SER B 1 165 ? 17.719 28 7.297 1 98.06 165 SER B C 1
ATOM 4417 O O . SER B 1 165 ? 18.5 28.953 7.441 1 98.06 165 SER B O 1
ATOM 4419 N N . HIS B 1 166 ? 16.656 27.75 8.062 1 94.88 166 HIS B N 1
ATOM 4420 C CA . HIS B 1 166 ? 16.359 28.641 9.172 1 94.88 166 HIS B CA 1
ATOM 4421 C C . HIS B 1 166 ? 17.156 28.266 10.422 1 94.88 166 HIS B C 1
ATOM 4423 O O . HIS B 1 166 ? 17.016 28.906 11.461 1 94.88 166 HIS B O 1
ATOM 4429 N N . GLY B 1 167 ? 17.844 27.219 10.328 1 93.19 167 GLY B N 1
ATOM 4430 C CA . GLY B 1 167 ? 18.797 27.031 11.406 1 93.19 167 GLY B CA 1
ATOM 4431 C C . GLY B 1 167 ? 18.625 25.719 12.141 1 93.19 167 GLY B C 1
ATOM 4432 O O . GLY B 1 167 ? 19.406 25.391 13.023 1 93.19 167 GLY B O 1
ATOM 4433 N N . PHE B 1 168 ? 17.688 24.969 11.852 1 97.56 168 PHE B N 1
ATOM 4434 C CA . PHE B 1 168 ? 17.531 23.672 12.523 1 97.56 168 PHE B CA 1
ATOM 4435 C C . PHE B 1 168 ? 18.359 22.609 11.828 1 97.56 168 PHE B C 1
ATOM 4437 O O . PHE B 1 168 ? 18.422 22.562 10.594 1 97.56 168 PHE B O 1
ATOM 4444 N N . ALA B 1 169 ? 18.969 21.734 12.555 1 97.81 169 ALA B N 1
ATOM 4445 C CA . ALA B 1 169 ? 19.609 20.5 12.102 1 97.81 169 ALA B CA 1
ATOM 4446 C C . ALA B 1 169 ? 19.609 19.438 13.188 1 97.81 169 ALA B C 1
ATOM 4448 O O . ALA B 1 169 ? 20.172 19.641 14.266 1 97.81 169 ALA B O 1
ATOM 4449 N N . GLY B 1 170 ? 18.891 18.406 12.984 1 97.56 170 GLY B N 1
ATOM 4450 C CA . GLY B 1 170 ? 18.797 17.312 13.938 1 97.56 170 GLY B CA 1
ATOM 4451 C C . GLY B 1 170 ? 18.766 15.938 13.281 1 97.56 170 GLY B C 1
ATOM 4452 O O . GLY B 1 170 ? 18.469 15.828 12.094 1 97.56 170 GLY B O 1
ATOM 4453 N N . ALA B 1 171 ? 19.172 14.938 14.023 1 97.38 171 ALA B N 1
ATOM 4454 C CA . ALA B 1 171 ? 19.156 13.562 13.547 1 97.38 171 ALA B CA 1
ATOM 4455 C C . ALA B 1 171 ? 18.984 12.578 14.703 1 97.38 171 ALA B C 1
ATOM 4457 O O . ALA B 1 171 ? 19.266 12.906 15.852 1 97.38 171 ALA B O 1
ATOM 4458 N N . TYR B 1 172 ? 18.484 11.453 14.445 1 96.75 172 TYR B N 1
ATOM 4459 C CA . TYR B 1 172 ? 18.391 10.375 15.414 1 96.75 172 TYR B CA 1
ATOM 4460 C C . TYR B 1 172 ? 18.359 9.016 14.727 1 96.75 172 TYR B C 1
ATOM 4462 O O . TYR B 1 172 ? 18.141 8.93 13.516 1 96.75 172 TYR B O 1
ATOM 4470 N N . ALA B 1 173 ? 18.656 8.023 15.461 1 97.06 173 ALA B N 1
ATOM 4471 C CA . ALA B 1 173 ? 18.641 6.637 14.992 1 97.06 173 ALA B CA 1
ATOM 4472 C C . ALA B 1 173 ? 17.594 5.824 15.75 1 97.06 173 ALA B C 1
ATOM 4474 O O . ALA B 1 173 ? 17.203 6.184 16.875 1 97.06 173 ALA B O 1
ATOM 4475 N N . ALA B 1 174 ? 17.109 4.844 15.109 1 97.56 174 ALA B N 1
ATOM 4476 C CA . ALA B 1 174 ? 16.172 3.912 15.727 1 97.56 174 ALA B CA 1
ATOM 4477 C C . ALA B 1 174 ? 16.359 2.496 15.195 1 97.56 174 ALA B C 1
ATOM 4479 O O . ALA B 1 174 ? 16.672 2.309 14.008 1 97.56 174 ALA B O 1
ATOM 4480 N N . THR B 1 175 ? 16.25 1.558 16.078 1 98 175 THR B N 1
ATOM 4481 C CA . THR B 1 175 ? 16.234 0.157 15.664 1 98 175 THR B CA 1
ATOM 4482 C C . THR B 1 175 ? 14.812 -0.389 15.672 1 98 175 THR B C 1
ATOM 4484 O O . THR B 1 175 ? 13.906 0.23 16.234 1 98 175 THR B O 1
ATOM 4487 N N . GLY B 1 176 ? 14.57 -1.388 15 1 98.19 176 GLY B N 1
ATOM 4488 C CA . GLY B 1 176 ? 13.312 -2.113 14.969 1 98.19 176 GLY B CA 1
ATOM 4489 C C . GLY B 1 176 ? 13.492 -3.613 14.836 1 98.19 176 GLY B C 1
ATOM 4490 O O . GLY B 1 176 ? 14.328 -4.078 14.062 1 98.19 176 GLY B O 1
ATOM 4491 N N . TYR B 1 177 ? 12.758 -4.336 15.602 1 98.5 177 TYR B N 1
ATOM 4492 C CA . TYR B 1 177 ? 12.742 -5.793 15.555 1 98.5 177 TYR B CA 1
ATOM 4493 C C . TYR B 1 177 ? 11.32 -6.324 15.438 1 98.5 177 TYR B C 1
ATOM 4495 O O . TYR B 1 177 ? 10.375 -5.695 15.914 1 98.5 177 TYR B O 1
ATOM 4503 N N . GLY B 1 178 ? 11.164 -7.418 14.766 1 98.62 178 GLY B N 1
ATOM 4504 C CA . GLY B 1 178 ? 9.844 -8.008 14.609 1 98.62 178 GLY B CA 1
ATOM 4505 C C . GLY B 1 178 ? 9.875 -9.523 14.547 1 98.62 178 GLY B C 1
ATOM 4506 O O . GLY B 1 178 ? 10.844 -10.117 14.055 1 98.62 178 GLY B O 1
ATOM 4507 N N . VAL B 1 179 ? 8.875 -10.188 15.109 1 98.75 179 VAL B N 1
ATOM 4508 C CA . VAL B 1 179 ? 8.625 -11.617 14.984 1 98.75 179 VAL B CA 1
ATOM 4509 C C . VAL B 1 179 ? 7.148 -11.852 14.664 1 98.75 179 VAL B C 1
ATOM 4511 O O . VAL B 1 179 ? 6.273 -11.156 15.18 1 98.75 179 VAL B O 1
ATOM 4514 N N . SER B 1 180 ? 6.914 -12.773 13.781 1 98.75 180 SER B N 1
ATOM 4515 C CA . SER B 1 180 ? 5.531 -13.055 13.414 1 98.75 180 SER B CA 1
ATOM 4516 C C . SER B 1 180 ? 5.344 -14.523 13.047 1 98.75 180 SER B C 1
ATOM 4518 O O . SER B 1 180 ? 6.312 -15.219 12.727 1 98.75 180 SER B O 1
ATOM 4520 N N . ALA B 1 181 ? 4.121 -14.992 13.148 1 98.62 181 ALA B N 1
ATOM 4521 C CA . ALA B 1 181 ? 3.678 -16.297 12.648 1 98.62 181 ALA B CA 1
ATOM 4522 C C . ALA B 1 181 ? 2.256 -16.219 12.102 1 98.62 181 ALA B C 1
ATOM 4524 O O . ALA B 1 181 ? 1.411 -15.5 12.648 1 98.62 181 ALA B O 1
ATOM 4525 N N . SER B 1 182 ? 2.031 -16.875 11.078 1 97.44 182 SER B N 1
ATOM 4526 C CA . SER B 1 182 ? 0.72 -17 10.453 1 97.44 182 SER B CA 1
ATOM 4527 C C . SER B 1 182 ? 0.439 -18.453 10.07 1 97.44 182 SER B C 1
ATOM 4529 O O . SER B 1 182 ? 1.231 -19.078 9.359 1 97.44 182 SER B O 1
ATOM 4531 N N . VAL B 1 183 ? -0.682 -18.969 10.523 1 96.88 183 VAL B N 1
ATOM 4532 C CA . VAL B 1 183 ? -0.958 -20.375 10.297 1 96.88 183 VAL B CA 1
ATOM 4533 C C . VAL B 1 183 ? -2.41 -20.562 9.867 1 96.88 183 VAL B C 1
ATOM 4535 O O . VAL B 1 183 ? -3.17 -19.594 9.797 1 96.88 183 VAL B O 1
ATOM 4538 N N . LEU B 1 184 ? -2.707 -21.766 9.477 1 93.62 184 LEU B N 1
ATOM 4539 C CA . LEU B 1 184 ? -4.035 -22.141 9.008 1 93.62 184 LEU B CA 1
ATOM 4540 C C . LEU B 1 184 ? -4.566 -23.344 9.789 1 93.62 184 LEU B C 1
ATOM 4542 O O . LEU B 1 184 ? -3.791 -24.172 10.25 1 93.62 184 LEU B O 1
ATOM 4546 N N . ALA B 1 185 ? -5.793 -23.359 9.922 1 94.88 185 ALA B N 1
ATOM 4547 C CA . ALA B 1 185 ? -6.508 -24.484 10.508 1 94.88 185 ALA B CA 1
ATOM 4548 C C . ALA B 1 185 ? -7.707 -24.875 9.648 1 94.88 185 ALA B C 1
ATOM 4550 O O . ALA B 1 185 ? -8.219 -24.062 8.867 1 94.88 185 ALA B O 1
ATOM 4551 N N . GLY B 1 186 ? -8.109 -26.141 9.906 1 88.12 186 GLY B N 1
ATOM 4552 C CA . GLY B 1 186 ? -9.203 -26.656 9.094 1 88.12 186 GLY B CA 1
ATOM 4553 C C . GLY B 1 186 ? -8.719 -27.391 7.855 1 88.12 186 GLY B C 1
ATOM 4554 O O . GLY B 1 186 ? -7.523 -27.656 7.699 1 88.12 186 GLY B O 1
ATOM 4555 N N . GLU B 1 187 ? -9.742 -27.906 7.066 1 77.81 187 GLU B N 1
ATOM 4556 C CA . GLU B 1 187 ? -9.414 -28.688 5.879 1 77.81 187 GLU B CA 1
ATOM 4557 C C . GLU B 1 187 ? -10.141 -28.156 4.645 1 77.81 187 GLU B C 1
ATOM 4559 O O . GLU B 1 187 ? -11.281 -27.703 4.742 1 77.81 187 GLU B O 1
ATOM 4564 N N . GLY B 1 188 ? -9.414 -28.328 3.58 1 67.06 188 GLY B N 1
ATOM 4565 C CA . GLY B 1 188 ? -10.008 -27.984 2.299 1 67.06 188 GLY B CA 1
ATOM 4566 C C . GLY B 1 188 ? -10.484 -26.547 2.238 1 67.06 188 GLY B C 1
ATOM 4567 O O . GLY B 1 188 ? -9.75 -25.625 2.586 1 67.06 188 GLY B O 1
ATOM 4568 N N . GLY B 1 189 ? -11.695 -26.406 1.747 1 64.62 189 GLY B N 1
ATOM 4569 C CA . GLY B 1 189 ? -12.32 -25.109 1.553 1 64.62 189 GLY B CA 1
ATOM 4570 C C . GLY B 1 189 ? -12.719 -24.438 2.854 1 64.62 189 GLY B C 1
ATOM 4571 O O . GLY B 1 189 ? -13.062 -23.25 2.867 1 64.62 189 GLY B O 1
ATOM 4572 N N . ALA B 1 190 ? -12.555 -25.078 3.928 1 76 190 ALA B N 1
ATOM 4573 C CA . ALA B 1 190 ? -13 -24.531 5.207 1 76 190 ALA B CA 1
ATOM 4574 C C . ALA B 1 190 ? -11.812 -24.094 6.062 1 76 190 ALA B C 1
ATOM 4576 O O . ALA B 1 190 ? -11.906 -24.047 7.289 1 76 190 ALA B O 1
ATOM 4577 N N . MET B 1 191 ? -10.758 -23.812 5.348 1 82.62 191 MET B N 1
ATOM 4578 C CA . MET B 1 191 ? -9.57 -23.422 6.105 1 82.62 191 MET B CA 1
ATOM 4579 C C . MET B 1 191 ? -9.688 -21.969 6.574 1 82.62 191 MET B C 1
ATOM 4581 O O . MET B 1 191 ? -10.195 -21.109 5.848 1 82.62 191 MET B O 1
ATOM 4585 N N . VAL B 1 192 ? -9.227 -21.719 7.762 1 88.81 192 VAL B N 1
ATOM 4586 C CA . VAL B 1 192 ? -9.18 -20.391 8.344 1 88.81 192 VAL B CA 1
ATOM 4587 C C . VAL B 1 192 ? -7.73 -20.016 8.664 1 88.81 192 VAL B C 1
ATOM 4589 O O . VAL B 1 192 ? -6.887 -20.891 8.867 1 88.81 192 VAL B O 1
ATOM 4592 N N . ARG B 1 193 ? -7.453 -18.75 8.602 1 90 193 ARG B N 1
ATOM 4593 C CA . ARG B 1 193 ? -6.105 -18.25 8.844 1 90 193 ARG B CA 1
ATOM 4594 C C . ARG B 1 193 ? -6.109 -17.172 9.922 1 90 193 ARG B C 1
ATOM 4596 O O . ARG B 1 193 ? -7.039 -16.359 9.992 1 90 193 ARG B O 1
ATOM 4603 N N . ASP B 1 194 ? -5.168 -17.078 10.688 1 94.81 194 ASP B N 1
ATOM 4604 C CA . ASP B 1 194 ? -4.902 -15.977 11.602 1 94.81 194 ASP B CA 1
ATOM 4605 C C . ASP B 1 194 ? -3.408 -15.859 11.898 1 94.81 194 ASP B C 1
ATOM 4607 O O . ASP B 1 194 ? -2.598 -16.609 11.344 1 94.81 194 ASP B O 1
ATOM 4611 N N . TYR B 1 195 ? -3.039 -14.852 12.664 1 96.88 195 TYR B N 1
ATOM 4612 C CA . TYR B 1 195 ? -1.628 -14.555 12.883 1 96.88 195 TYR B CA 1
ATOM 4613 C C . TYR B 1 195 ? -1.418 -13.859 14.227 1 96.88 195 TYR B C 1
ATOM 4615 O O . TYR B 1 195 ? -2.383 -13.477 14.891 1 96.88 195 TYR B O 1
ATOM 4623 N N . ASP B 1 196 ? -0.233 -13.797 14.594 1 98.12 196 ASP B N 1
ATOM 4624 C CA . ASP B 1 196 ? 0.212 -12.867 15.625 1 98.12 196 ASP B CA 1
ATOM 4625 C C . ASP B 1 196 ? 1.609 -12.328 15.32 1 98.12 196 ASP B C 1
ATOM 4627 O O . ASP B 1 196 ? 2.348 -12.93 14.531 1 98.12 196 ASP B O 1
ATOM 4631 N N . HIS B 1 197 ? 1.907 -11.172 15.844 1 98.38 197 HIS B N 1
ATOM 4632 C CA . HIS B 1 197 ? 3.219 -10.555 15.664 1 98.38 197 HIS B CA 1
ATOM 4633 C C . HIS B 1 197 ? 3.52 -9.562 16.781 1 98.38 197 HIS B C 1
ATOM 4635 O O . HIS B 1 197 ? 2.615 -9.148 17.516 1 98.38 197 HIS B O 1
ATOM 4641 N N . HIS B 1 198 ? 4.789 -9.328 16.969 1 98.44 198 HIS B N 1
ATOM 4642 C CA . HIS B 1 198 ? 5.242 -8.281 17.875 1 98.44 198 HIS B CA 1
ATOM 4643 C C . HIS B 1 198 ? 6.438 -7.527 17.297 1 98.44 198 HIS B C 1
ATOM 4645 O O . HIS B 1 198 ? 7.34 -8.141 16.719 1 98.44 198 HIS B O 1
ATOM 4651 N N . SER B 1 199 ? 6.418 -6.23 17.375 1 98.44 199 SER B N 1
ATOM 4652 C CA . SER B 1 199 ? 7.535 -5.367 17 1 98.44 199 SER B CA 1
ATOM 4653 C C . SER B 1 199 ? 7.992 -4.516 18.172 1 98.44 199 SER B C 1
ATOM 4655 O O . SER B 1 199 ? 7.18 -4.098 19 1 98.44 199 SER B O 1
ATOM 4657 N N . ALA B 1 200 ? 9.297 -4.254 18.219 1 98.06 200 ALA B N 1
ATOM 4658 C CA . ALA B 1 200 ? 9.867 -3.447 19.297 1 98.06 200 ALA B CA 1
ATOM 4659 C C . ALA B 1 200 ? 11.102 -2.695 18.828 1 98.06 200 ALA B C 1
ATOM 4661 O O . ALA B 1 200 ? 11.758 -3.107 17.859 1 98.06 200 ALA B O 1
ATOM 4662 N N . ARG B 1 201 ? 11.383 -1.61 19.5 1 98 201 ARG B N 1
ATOM 4663 C CA . ARG B 1 201 ? 12.586 -0.837 19.219 1 98 201 ARG B CA 1
ATOM 4664 C C . ARG B 1 201 ? 13.836 -1.574 19.672 1 98 201 ARG B C 1
ATOM 4666 O O . ARG B 1 201 ? 14.852 -1.591 18.984 1 98 201 ARG B O 1
ATOM 4673 N N . HIS B 1 202 ? 13.75 -2.15 20.844 1 97.81 202 HIS B N 1
ATOM 4674 C CA . HIS B 1 202 ? 14.852 -2.938 21.375 1 97.81 202 HIS B CA 1
ATOM 4675 C C . HIS B 1 202 ? 14.555 -4.43 21.312 1 97.81 202 HIS B C 1
ATOM 4677 O O . HIS B 1 202 ? 13.438 -4.855 21.641 1 97.81 202 HIS B O 1
ATOM 4683 N N . ARG B 1 203 ? 15.539 -5.227 21 1 96.75 203 ARG B N 1
ATOM 4684 C CA . ARG B 1 203 ? 15.359 -6.664 20.844 1 96.75 203 ARG B CA 1
ATOM 4685 C C . ARG B 1 203 ? 14.883 -7.305 22.141 1 96.75 203 ARG B C 1
ATOM 4687 O O . ARG B 1 203 ? 14.031 -8.195 22.125 1 96.75 203 ARG B O 1
ATOM 4694 N N . ARG B 1 204 ? 15.359 -6.785 23.219 1 95.38 204 ARG B N 1
ATOM 4695 C CA . ARG B 1 204 ? 15.07 -7.367 24.531 1 95.38 204 ARG B CA 1
ATOM 4696 C C . ARG B 1 204 ? 13.609 -7.168 24.906 1 95.38 204 ARG B C 1
ATOM 4698 O O . ARG B 1 204 ? 13.102 -7.816 25.828 1 95.38 204 ARG B O 1
ATOM 4705 N N . MET B 1 205 ? 12.969 -6.309 24.203 1 96.31 205 MET B N 1
ATOM 4706 C CA . MET B 1 205 ? 11.594 -5.977 24.562 1 96.31 205 MET B CA 1
ATOM 4707 C C . MET B 1 205 ? 10.602 -6.844 23.797 1 96.31 205 MET B C 1
ATOM 4709 O O . MET B 1 205 ? 9.398 -6.781 24.047 1 96.31 205 MET B O 1
ATOM 4713 N N . LEU B 1 206 ? 11.062 -7.703 22.906 1 97 206 LEU B N 1
ATOM 4714 C CA . LEU B 1 206 ? 10.18 -8.602 22.172 1 97 206 LEU B CA 1
ATOM 4715 C C . LEU B 1 206 ? 9.617 -9.68 23.094 1 97 206 LEU B C 1
ATOM 4717 O O . LEU B 1 206 ? 10.336 -10.211 23.953 1 97 206 LEU B O 1
ATOM 4721 N N . GLU B 1 207 ? 8.422 -9.953 22.828 1 96.81 207 GLU B N 1
ATOM 4722 C CA . GLU B 1 207 ? 7.863 -11.156 23.438 1 96.81 207 GLU B CA 1
ATOM 4723 C C . GLU B 1 207 ? 8.578 -12.406 22.938 1 96.81 207 GLU B C 1
ATOM 4725 O O . GLU B 1 207 ? 9.25 -12.375 21.906 1 96.81 207 GLU B O 1
ATOM 4730 N N . SER B 1 208 ? 8.359 -13.445 23.766 1 97.88 208 SER B N 1
ATOM 4731 C CA . SER B 1 208 ? 8.922 -14.711 23.312 1 97.88 208 SER B CA 1
ATOM 4732 C C . SER B 1 208 ? 8.305 -15.141 21.984 1 97.88 208 SER B C 1
ATOM 4734 O O . SER B 1 208 ? 7.094 -15.016 21.781 1 97.88 208 SER B O 1
ATOM 4736 N N . ALA B 1 209 ? 9.219 -15.594 21.094 1 98.62 209 ALA B N 1
ATOM 4737 C CA . ALA B 1 209 ? 8.75 -16.094 19.812 1 98.62 209 ALA B CA 1
ATOM 4738 C C . ALA B 1 209 ? 7.715 -17.203 20 1 98.62 209 ALA B C 1
ATOM 4740 O O . ALA B 1 209 ? 6.723 -17.25 19.266 1 98.62 209 ALA B O 1
ATOM 4741 N N . ALA B 1 210 ? 7.891 -18 20.984 1 98.69 210 ALA B N 1
ATOM 4742 C CA . ALA B 1 210 ? 6.984 -19.109 21.281 1 98.69 210 ALA B CA 1
ATOM 4743 C C . ALA B 1 210 ? 5.598 -18.594 21.656 1 98.69 210 ALA B C 1
ATOM 4745 O O . ALA B 1 210 ? 4.582 -19.156 21.234 1 98.69 210 ALA B O 1
ATOM 4746 N N . ASP B 1 211 ? 5.605 -17.578 22.453 1 98.69 211 ASP B N 1
ATOM 4747 C CA . ASP B 1 211 ? 4.32 -17.016 22.859 1 98.69 211 ASP B CA 1
ATOM 4748 C C . ASP B 1 211 ? 3.57 -16.438 21.672 1 98.69 211 ASP B C 1
ATOM 4750 O O . ASP B 1 211 ? 2.357 -16.609 21.547 1 98.69 211 ASP B O 1
ATOM 4754 N N . ILE B 1 212 ? 4.285 -15.75 20.797 1 98.69 212 ILE B N 1
ATOM 4755 C CA . ILE B 1 212 ? 3.699 -15.188 19.594 1 98.69 212 ILE B CA 1
ATOM 4756 C C . ILE B 1 212 ? 3.117 -16.312 18.719 1 98.69 212 ILE B C 1
ATOM 4758 O O . ILE B 1 212 ? 1.969 -16.219 18.281 1 98.69 212 ILE B O 1
ATOM 4762 N N . GLY B 1 213 ? 3.879 -17.312 18.5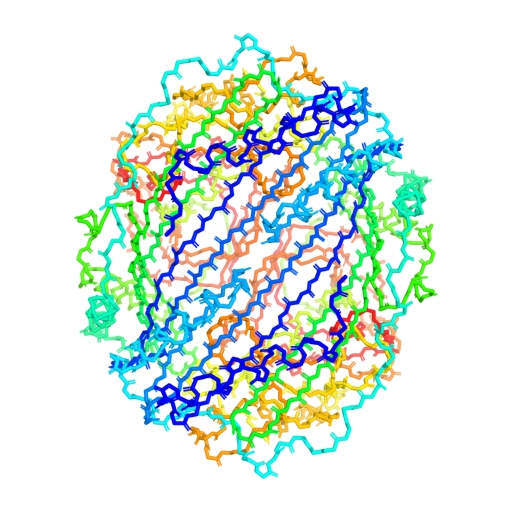62 1 98.81 213 GLY B N 1
ATOM 4763 C CA . GLY B 1 213 ? 3.434 -18.453 17.766 1 98.81 213 GLY B CA 1
ATOM 4764 C C . GLY B 1 213 ? 2.215 -19.141 18.359 1 98.81 213 GLY B C 1
ATOM 4765 O O . GLY B 1 213 ? 1.256 -19.438 17.641 1 98.81 213 GLY B O 1
ATOM 4766 N N . ARG B 1 214 ? 2.287 -19.406 19.656 1 98.75 214 ARG B N 1
ATOM 4767 C CA . ARG B 1 214 ? 1.175 -20.078 20.328 1 98.75 214 ARG B CA 1
ATOM 4768 C C . ARG B 1 214 ? -0.117 -19.281 20.172 1 98.75 214 ARG B C 1
ATOM 4770 O O . ARG B 1 214 ? -1.162 -19.844 19.844 1 98.75 214 ARG B O 1
ATOM 4777 N N . ARG B 1 215 ? 0 -18 20.344 1 98.5 215 ARG B N 1
ATOM 4778 C CA . ARG B 1 215 ? -1.18 -17.156 20.203 1 98.5 215 ARG B CA 1
ATOM 4779 C C . ARG B 1 215 ? -1.701 -17.172 18.766 1 98.5 215 ARG B C 1
ATOM 4781 O O . ARG B 1 215 ? -2.912 -17.188 18.531 1 98.5 215 ARG B O 1
ATOM 4788 N N . ALA B 1 216 ? -0.793 -17.156 17.766 1 98.62 216 ALA B N 1
ATOM 4789 C CA . ALA B 1 216 ? -1.203 -17.281 16.375 1 98.62 216 ALA B CA 1
ATOM 4790 C C . ALA B 1 216 ? -1.999 -18.562 16.141 1 98.62 216 ALA B C 1
ATOM 4792 O O . ALA B 1 216 ? -3.061 -18.531 15.508 1 98.62 216 ALA B O 1
ATOM 4793 N N . GLY B 1 217 ? -1.515 -19.656 16.688 1 98.56 217 GLY B N 1
ATOM 4794 C CA . GLY B 1 217 ? -2.205 -20.922 16.547 1 98.56 217 GLY B CA 1
ATOM 4795 C C . GLY B 1 217 ? -3.557 -20.953 17.234 1 98.56 217 GLY B C 1
ATOM 4796 O O . GLY B 1 217 ? -4.551 -21.375 16.641 1 98.56 217 GLY B O 1
ATOM 4797 N N . GLU B 1 218 ? -3.562 -20.484 18.438 1 98.56 218 GLU B N 1
ATOM 4798 C CA . GLU B 1 218 ? -4.793 -20.484 19.234 1 98.56 218 GLU B CA 1
ATOM 4799 C C . GLU B 1 218 ? -5.863 -19.609 18.562 1 98.56 218 GLU B C 1
ATOM 4801 O O . GLU B 1 218 ? -7.031 -20.016 18.5 1 98.56 218 GLU B O 1
ATOM 4806 N N . ARG B 1 219 ? -5.449 -18.453 18.094 1 97.94 219 ARG B N 1
ATOM 4807 C CA . ARG B 1 219 ? -6.375 -17.578 17.391 1 97.94 219 ARG B CA 1
ATOM 4808 C C . ARG B 1 219 ? -6.934 -18.234 16.141 1 97.94 219 ARG B C 1
ATOM 4810 O O . ARG B 1 219 ? -8.125 -18.109 15.844 1 97.94 219 ARG B O 1
ATOM 4817 N N . THR B 1 220 ? -6.078 -18.938 15.438 1 97.12 220 THR B N 1
ATOM 4818 C CA . THR B 1 220 ? -6.492 -19.562 14.195 1 97.12 220 THR B CA 1
ATOM 4819 C C . THR B 1 220 ? -7.504 -20.672 14.461 1 97.12 220 THR B C 1
ATOM 4821 O O . THR B 1 220 ? -8.555 -20.734 13.82 1 97.12 220 THR B O 1
ATOM 4824 N N . VAL B 1 221 ? -7.254 -21.547 15.43 1 97.31 221 VAL B N 1
ATOM 4825 C CA . VAL B 1 221 ? -8.109 -22.688 15.727 1 97.31 221 VAL B CA 1
ATOM 4826 C C . VAL B 1 221 ? -9.461 -22.203 16.234 1 97.31 221 VAL B C 1
ATOM 4828 O O . VAL B 1 221 ? -10.5 -22.797 15.945 1 97.31 221 VAL B O 1
ATOM 4831 N N . ALA B 1 222 ? -9.453 -21.094 16.922 1 97.19 222 ALA B N 1
ATOM 4832 C CA . ALA B 1 222 ? -10.695 -20.547 17.469 1 97.19 222 ALA B CA 1
ATOM 4833 C C . ALA B 1 222 ? -11.648 -20.125 16.359 1 97.19 222 ALA B C 1
ATOM 4835 O O . ALA B 1 222 ? -12.844 -19.953 16.594 1 97.19 222 ALA B O 1
ATOM 4836 N N . ARG B 1 223 ? -11.18 -19.969 15.156 1 95.56 223 ARG B N 1
ATOM 4837 C CA . ARG B 1 223 ? -11.969 -19.422 14.055 1 95.56 223 ARG B CA 1
ATOM 4838 C C . ARG B 1 223 ? -12.531 -20.531 13.18 1 95.56 223 ARG B C 1
ATOM 4840 O O . ARG B 1 223 ? -13.203 -20.266 12.18 1 95.56 223 ARG B O 1
ATOM 4847 N N . ILE B 1 224 ? -12.266 -21.766 13.539 1 93.62 224 ILE B N 1
ATOM 4848 C CA . ILE B 1 224 ? -12.656 -22.891 12.703 1 93.62 224 ILE B CA 1
ATOM 4849 C C . ILE B 1 224 ? -14.172 -22.969 12.602 1 93.62 224 ILE B C 1
ATOM 4851 O O . ILE B 1 224 ? -14.875 -22.781 13.602 1 93.62 224 ILE B O 1
ATOM 4855 N N . ASN B 1 225 ? -14.664 -23.281 11.414 1 90 225 ASN B N 1
ATOM 4856 C CA . ASN B 1 225 ? -16.062 -23.5 11.086 1 90 225 ASN B CA 1
ATOM 4857 C C . ASN B 1 225 ? -16.922 -22.281 11.445 1 90 225 ASN B C 1
ATOM 4859 O O . ASN B 1 225 ? -17.891 -22.406 12.203 1 90 225 ASN B O 1
ATOM 4863 N N . PRO B 1 226 ? -16.594 -21.188 10.859 1 89.81 226 PRO B N 1
ATOM 4864 C CA . PRO B 1 226 ? -17.375 -19.984 11.148 1 89.81 226 PRO B CA 1
ATOM 4865 C C . PRO B 1 226 ? -18.812 -20.078 10.641 1 89.81 226 PRO B C 1
ATOM 4867 O O . PRO B 1 226 ? -19.062 -20.641 9.57 1 89.81 226 PRO B O 1
ATOM 4870 N N . GLY B 1 227 ? -19.734 -19.562 11.492 1 87.81 227 GLY B N 1
ATOM 4871 C CA . GLY B 1 227 ? -21.125 -19.469 11.086 1 87.81 227 GLY B CA 1
ATOM 4872 C C . GLY B 1 227 ? -21.453 -18.172 10.367 1 87.81 227 GLY B C 1
ATOM 4873 O O . GLY B 1 227 ? -20.547 -17.422 9.992 1 87.81 227 GLY B O 1
ATOM 4874 N N . VAL B 1 228 ? -22.719 -18 10.141 1 84 228 VAL B N 1
ATOM 4875 C CA . VAL B 1 228 ? -23.219 -16.797 9.492 1 84 228 VAL B CA 1
ATOM 4876 C C . VAL B 1 228 ? -23.953 -15.922 10.516 1 84 228 VAL B C 1
ATOM 4878 O O . VAL B 1 228 ? -24.422 -16.422 11.547 1 84 228 VAL B O 1
ATOM 4881 N N . VAL B 1 229 ? -23.875 -14.625 10.227 1 87.19 229 VAL B N 1
ATOM 4882 C CA . VAL B 1 229 ? -24.578 -13.711 11.117 1 87.19 229 VAL B CA 1
ATOM 4883 C C . VAL B 1 229 ? -25.844 -13.18 10.43 1 87.19 229 VAL B C 1
ATOM 4885 O O . VAL B 1 229 ? -25.828 -12.875 9.234 1 87.19 229 VAL B O 1
ATOM 4888 N N . LYS B 1 230 ? -26.906 -13.148 11.227 1 83.31 230 LYS B N 1
ATOM 4889 C CA . LYS B 1 230 ? -28.125 -12.516 10.727 1 83.31 230 LYS B CA 1
ATOM 4890 C C . LYS B 1 230 ? -27.984 -11 10.656 1 83.31 230 LYS B C 1
ATOM 4892 O O . LYS B 1 230 ? -27.375 -10.391 11.547 1 83.31 230 LYS B O 1
ATOM 4897 N N . SER B 1 231 ? -28.484 -10.445 9.562 1 83.69 231 SER B N 1
ATOM 4898 C CA . SER B 1 231 ? -28.422 -9 9.414 1 83.69 231 SER B CA 1
ATOM 4899 C C . SER B 1 231 ? -29.234 -8.297 10.492 1 83.69 231 SER B C 1
ATOM 4901 O O . SER B 1 231 ? -30.219 -8.836 10.992 1 83.69 231 SER B O 1
ATOM 4903 N N . GLY B 1 232 ? -28.812 -7.105 10.852 1 86.5 232 GLY B N 1
ATOM 4904 C CA . GLY B 1 232 ? -29.5 -6.309 11.852 1 86.5 232 GLY B CA 1
ATOM 4905 C C . GLY B 1 232 ? -28.625 -5.262 12.5 1 86.5 232 GLY B C 1
ATOM 4906 O O . GLY B 1 232 ? -27.453 -5.102 12.125 1 86.5 232 GLY B O 1
ATOM 4907 N N . THR B 1 233 ? -29.25 -4.484 13.359 1 91.88 233 THR B N 1
ATOM 4908 C CA . THR B 1 233 ? -28.516 -3.525 14.172 1 91.88 233 THR B CA 1
ATOM 4909 C C . THR B 1 233 ? -28.125 -4.141 15.516 1 91.88 233 THR B C 1
ATOM 4911 O O . THR B 1 233 ? -28.953 -4.77 16.172 1 91.88 233 THR B O 1
ATOM 4914 N N . MET B 1 234 ? -26.891 -4.027 15.867 1 95.38 234 MET B N 1
ATOM 4915 C CA . MET B 1 234 ? -26.453 -4.629 17.125 1 95.38 234 MET B CA 1
ATOM 4916 C C . MET B 1 234 ? -25.156 -3.984 17.609 1 95.38 234 MET B C 1
ATOM 4918 O O . MET B 1 234 ? -24.5 -3.248 16.875 1 95.38 234 MET B O 1
ATOM 4922 N N . PRO B 1 235 ? -24.812 -4.215 18.953 1 97.75 235 PRO B N 1
ATOM 4923 C CA . PRO B 1 235 ? -23.5 -3.748 19.453 1 97.75 235 PRO B CA 1
ATOM 4924 C C . PRO B 1 235 ? -22.344 -4.547 18.875 1 97.75 235 PRO B C 1
ATOM 4926 O O . PRO B 1 235 ? -22.438 -5.766 18.703 1 97.75 235 PRO B O 1
ATOM 4929 N N . ILE B 1 236 ? -21.312 -3.83 18.594 1 97.94 236 ILE B N 1
ATOM 4930 C CA . ILE B 1 236 ? -20.094 -4.457 18.109 1 97.94 236 ILE B CA 1
ATOM 4931 C C . ILE B 1 236 ? -18.938 -4.152 19.062 1 97.94 236 ILE B C 1
ATOM 4933 O O . ILE B 1 236 ? -18.75 -3.002 19.469 1 97.94 236 ILE B O 1
ATOM 4937 N N . VAL B 1 237 ? -18.25 -5.18 19.5 1 98.69 237 VAL B N 1
ATOM 4938 C CA . VAL B 1 237 ? -17.031 -5.043 20.312 1 98.69 237 VAL B CA 1
ATOM 4939 C C . VAL B 1 237 ? -15.805 -5.316 19.453 1 98.69 237 VAL B C 1
ATOM 4941 O O . VAL B 1 237 ? -15.758 -6.312 18.719 1 98.69 237 VAL B O 1
ATOM 4944 N N . PHE B 1 238 ? -14.844 -4.41 19.5 1 98.19 238 PHE B N 1
ATOM 4945 C CA . PHE B 1 238 ? -13.648 -4.535 18.672 1 98.19 238 PHE B CA 1
ATOM 4946 C C . PHE B 1 238 ? -12.453 -4.98 19.516 1 98.19 238 PHE B C 1
ATOM 4948 O O . PHE B 1 238 ? -12.141 -4.355 20.531 1 98.19 238 PHE B O 1
ATOM 4955 N N . ASP B 1 239 ? -11.828 -6.031 19.016 1 97.75 239 ASP B N 1
ATOM 4956 C CA . ASP B 1 239 ? -10.516 -6.406 19.547 1 97.75 239 ASP B CA 1
ATOM 4957 C C . ASP B 1 239 ? -9.516 -5.266 19.391 1 97.75 239 ASP B C 1
ATOM 4959 O O . ASP B 1 239 ? -9.5 -4.578 18.359 1 97.75 239 ASP B O 1
ATOM 4963 N N . PRO B 1 240 ? -8.633 -5.121 20.406 1 97.25 240 PRO B N 1
ATOM 4964 C CA . PRO B 1 240 ? -7.645 -4.043 20.312 1 97.25 240 PRO B CA 1
ATOM 4965 C C . PRO B 1 240 ? -6.824 -4.094 19.031 1 97.25 240 PRO B C 1
ATOM 4967 O O . PRO B 1 240 ? -6.359 -3.061 18.547 1 97.25 240 PRO B O 1
ATOM 4970 N N . ARG B 1 241 ? -6.602 -5.258 18.375 1 94.19 241 ARG B N 1
ATOM 4971 C CA . ARG B 1 241 ? -5.836 -5.395 17.141 1 94.19 241 ARG B CA 1
ATOM 4972 C C . ARG B 1 241 ? -6.512 -4.656 15.992 1 94.19 241 ARG B C 1
ATOM 4974 O O . ARG B 1 241 ? -5.852 -4.254 15.039 1 94.19 241 ARG B O 1
ATOM 4981 N N . ASN B 1 242 ? -7.812 -4.477 16.109 1 92.5 242 ASN B N 1
ATOM 4982 C CA . ASN B 1 242 ? -8.578 -3.902 15.008 1 92.5 242 ASN B CA 1
ATOM 4983 C C . ASN B 1 242 ? -9.125 -2.521 15.367 1 92.5 242 ASN B C 1
ATOM 4985 O O . ASN B 1 242 ? -9.375 -1.701 14.477 1 92.5 242 ASN B O 1
ATOM 4989 N N . GLY B 1 243 ? -9.266 -2.27 16.625 1 94.62 243 GLY B N 1
ATOM 4990 C CA . GLY B 1 243 ? -9.875 -1.027 17.078 1 94.62 243 GLY B CA 1
ATOM 4991 C C . GLY B 1 243 ? -9.031 0.196 16.766 1 94.62 243 GLY B C 1
ATOM 4992 O O . GLY B 1 243 ? -9.555 1.312 16.688 1 94.62 243 GLY B O 1
ATOM 4993 N N . GLY B 1 244 ? -7.762 -0.002 16.516 1 94.62 244 GLY B N 1
ATOM 4994 C CA . GLY B 1 244 ? -6.859 1.108 16.234 1 94.62 244 GLY B CA 1
ATOM 4995 C C . GLY B 1 244 ? -7.223 1.874 14.977 1 94.62 244 GLY B C 1
ATOM 4996 O O . GLY B 1 244 ? -6.914 3.061 14.859 1 94.62 244 GLY B O 1
ATOM 4997 N N . SER B 1 245 ? -7.895 1.203 14.055 1 93.94 245 SER B N 1
ATOM 4998 C CA . SER B 1 245 ? -8.281 1.846 12.805 1 93.94 245 SER B CA 1
ATOM 4999 C C . SER B 1 245 ? -9.234 3.01 13.055 1 93.94 245 SER B C 1
ATOM 5001 O O . SER B 1 245 ? -9.273 3.967 12.281 1 93.94 245 SER B O 1
ATOM 5003 N N . MET B 1 246 ? -10.016 2.984 14.148 1 94.75 246 MET B N 1
ATOM 5004 C CA . MET B 1 246 ? -10.938 4.07 14.492 1 94.75 246 MET B CA 1
ATOM 5005 C C . MET B 1 246 ? -10.18 5.367 14.742 1 94.75 246 MET B C 1
ATOM 5007 O O . MET B 1 246 ? -10.648 6.445 14.383 1 94.75 246 MET B O 1
ATOM 5011 N N . LEU B 1 247 ? -9.023 5.188 15.328 1 97.44 247 LEU B N 1
ATOM 5012 C CA . LEU B 1 247 ? -8.203 6.371 15.57 1 97.44 247 LEU B CA 1
ATOM 5013 C C . LEU B 1 247 ? -7.66 6.93 14.258 1 97.44 247 LEU B C 1
ATOM 5015 O O . LEU B 1 247 ? -7.496 8.148 14.117 1 97.44 247 LEU B O 1
ATOM 5019 N N . GLY B 1 248 ? -7.34 6.012 13.375 1 96.56 248 GLY B N 1
ATOM 5020 C CA . GLY B 1 248 ? -6.914 6.465 12.062 1 96.56 248 GLY B CA 1
ATOM 5021 C C . GLY B 1 248 ? -7.941 7.344 11.375 1 96.56 248 GLY B C 1
ATOM 5022 O O . GLY B 1 248 ? -7.586 8.352 10.75 1 96.56 248 GLY B O 1
ATOM 5023 N N . HIS B 1 249 ? -9.18 7 11.461 1 95.75 249 HIS B N 1
ATOM 5024 C CA . HIS B 1 249 ? -10.258 7.781 10.859 1 95.75 249 HIS B CA 1
ATOM 5025 C C . HIS B 1 249 ? -10.352 9.164 11.5 1 95.75 249 HIS B C 1
ATOM 5027 O O . HIS B 1 249 ? -10.555 10.164 10.797 1 95.75 249 HIS B O 1
ATOM 5033 N N . LEU B 1 250 ? -10.211 9.18 12.758 1 97.88 250 LEU B N 1
ATOM 5034 C CA . LEU B 1 250 ? -10.203 10.461 13.453 1 97.88 250 LEU B CA 1
ATOM 5035 C C . LEU B 1 250 ? -9.062 11.344 12.945 1 97.88 250 LEU B C 1
ATOM 5037 O O . LEU B 1 250 ? -9.281 12.492 12.57 1 97.88 250 LEU B O 1
ATOM 5041 N N . ILE B 1 251 ? -7.898 10.82 12.93 1 98.19 251 ILE B N 1
ATOM 5042 C CA . ILE B 1 251 ? -6.699 11.578 12.594 1 98.19 251 ILE B CA 1
ATOM 5043 C C . ILE B 1 251 ? -6.801 12.078 11.156 1 98.19 251 ILE B C 1
ATOM 5045 O O . ILE B 1 251 ? -6.43 13.219 10.859 1 98.19 251 ILE B O 1
ATOM 5049 N N . GLY B 1 252 ? -7.262 11.219 10.289 1 97.25 252 GLY B N 1
ATOM 5050 C CA . GLY B 1 252 ? -7.504 11.672 8.93 1 97.25 252 GLY B CA 1
ATOM 5051 C C . GLY B 1 252 ? -8.453 12.859 8.859 1 97.25 252 GLY B C 1
ATOM 5052 O O . GLY B 1 252 ? -8.219 13.797 8.094 1 97.25 252 GLY B O 1
ATOM 5053 N N . ALA B 1 253 ? -9.453 12.852 9.633 1 96.94 253 ALA B N 1
ATOM 5054 C CA . ALA B 1 253 ? -10.516 13.852 9.594 1 96.94 253 ALA B CA 1
ATOM 5055 C C . ALA B 1 253 ? -10.047 15.172 10.203 1 96.94 253 ALA B C 1
ATOM 5057 O O . ALA B 1 253 ? -10.539 16.25 9.836 1 96.94 253 ALA B O 1
ATOM 5058 N N . ILE B 1 254 ? -9.102 15.078 11.078 1 98.31 254 ILE B N 1
ATOM 5059 C CA . ILE B 1 254 ? -8.734 16.312 11.758 1 98.31 254 ILE B CA 1
ATOM 5060 C C . ILE B 1 254 ? -7.395 16.812 11.227 1 98.31 254 ILE B C 1
ATOM 5062 O O . ILE B 1 254 ? -6.793 17.734 11.805 1 98.31 254 ILE B O 1
ATOM 5066 N N . SER B 1 255 ? -6.863 16.25 10.203 1 98.06 255 SER B N 1
ATOM 5067 C CA . SER B 1 255 ? -5.613 16.688 9.594 1 98.06 255 SER B CA 1
ATOM 5068 C C . SER B 1 255 ? -5.762 18.062 8.953 1 98.06 255 SER B C 1
ATOM 5070 O O . SER B 1 255 ? -6.824 18.406 8.43 1 98.06 255 SER B O 1
ATOM 5072 N N . GLY B 1 256 ? -4.672 18.828 8.969 1 96.75 256 GLY B N 1
ATOM 5073 C CA . GLY B 1 256 ? -4.676 20.156 8.352 1 96.75 256 GLY B CA 1
ATOM 5074 C C . GLY B 1 256 ? -5.102 20.125 6.898 1 96.75 256 GLY B C 1
ATOM 5075 O O . GLY B 1 256 ? -5.863 20.984 6.453 1 96.75 256 GLY B O 1
ATOM 5076 N N . ALA B 1 257 ? -4.652 19.188 6.184 1 93.25 257 ALA B N 1
ATOM 5077 C CA . ALA B 1 257 ? -4.992 19.078 4.77 1 93.25 257 ALA B CA 1
ATOM 5078 C C . ALA B 1 257 ? -6.492 18.875 4.578 1 93.25 257 ALA B C 1
ATOM 5080 O O . ALA B 1 257 ? -7.113 19.562 3.756 1 93.25 257 ALA B O 1
ATOM 5081 N N . ALA B 1 258 ? -7.09 18 5.344 1 94.19 258 ALA B N 1
ATOM 5082 C CA . ALA B 1 258 ? -8.523 17.734 5.223 1 94.19 258 ALA B CA 1
ATOM 5083 C C . ALA B 1 258 ? -9.336 18.969 5.594 1 94.19 258 ALA B C 1
ATOM 5085 O O . ALA B 1 258 ? -10.328 19.297 4.934 1 94.19 258 ALA B O 1
ATOM 5086 N N . ILE B 1 259 ? -8.93 19.703 6.586 1 95.69 259 ILE B N 1
ATOM 5087 C CA . ILE B 1 259 ? -9.672 20.844 7.09 1 95.69 259 ILE B CA 1
ATOM 5088 C C . ILE B 1 259 ? -9.531 22.016 6.117 1 95.69 259 ILE B C 1
ATOM 5090 O O . ILE B 1 259 ? -10.523 22.656 5.766 1 95.69 259 ILE B O 1
ATOM 5094 N N . THR B 1 260 ? -8.305 22.281 5.695 1 93.25 260 THR B N 1
ATOM 5095 C CA . THR B 1 260 ? -8.086 23.406 4.793 1 93.25 260 THR B CA 1
ATOM 5096 C C . THR B 1 260 ? -8.781 23.172 3.455 1 93.25 260 THR B C 1
ATOM 5098 O O . THR B 1 260 ? -9.242 24.125 2.814 1 93.25 260 THR B O 1
ATOM 5101 N N . ARG B 1 261 ? -8.883 21.969 3.08 1 87.62 261 ARG B N 1
ATOM 5102 C CA . ARG B 1 261 ? -9.484 21.625 1.796 1 87.62 261 ARG B CA 1
ATOM 5103 C C . ARG B 1 261 ? -10.984 21.406 1.936 1 87.62 261 ARG B C 1
ATOM 5105 O O . ARG B 1 261 ? -11.68 21.188 0.942 1 87.62 261 ARG B O 1
ATOM 5112 N N . LYS B 1 262 ? -11.484 21.438 3.143 1 89.75 262 LYS B N 1
ATOM 5113 C CA . LYS B 1 262 ? -12.898 21.266 3.469 1 89.75 262 LYS B CA 1
ATOM 5114 C C . LYS B 1 262 ? -13.414 19.906 3.018 1 89.75 262 LYS B C 1
ATOM 5116 O O . LYS B 1 262 ? -14.492 19.812 2.424 1 89.75 262 LYS B O 1
ATOM 5121 N N . THR B 1 263 ? -12.586 18.906 3.27 1 87.62 263 THR B N 1
ATOM 5122 C CA . THR B 1 263 ? -12.93 17.531 2.891 1 87.62 263 THR B CA 1
ATOM 5123 C C . THR B 1 263 ? -12.992 16.625 4.121 1 87.62 263 THR B C 1
ATOM 5125 O O . THR B 1 263 ? -12.477 15.508 4.098 1 87.62 263 THR B O 1
ATOM 5128 N N . SER B 1 264 ? -13.555 17.109 5.164 1 93.06 264 SER B N 1
ATOM 5129 C CA . SER B 1 264 ? -13.633 16.344 6.395 1 93.06 264 SER B CA 1
ATOM 5130 C C . SER B 1 264 ? -15.07 16.281 6.914 1 93.06 264 SER B C 1
ATOM 5132 O O . SER B 1 264 ? -15.773 17.281 6.918 1 93.06 264 SER B O 1
ATOM 5134 N N . PHE B 1 265 ? -15.461 15.164 7.465 1 92.5 265 PHE B N 1
ATOM 5135 C CA . PHE B 1 265 ? -16.766 15.031 8.102 1 92.5 265 PHE B CA 1
ATOM 5136 C C . PHE B 1 265 ? -16.766 15.711 9.469 1 92.5 265 PHE B C 1
ATOM 5138 O O . PHE B 1 265 ? -17.828 15.82 10.102 1 92.5 265 PHE B O 1
ATOM 5145 N N . LEU B 1 266 ? -15.578 16.219 9.875 1 96.06 266 LEU B N 1
ATOM 5146 C CA . LEU B 1 266 ? -15.484 16.922 11.148 1 96.06 266 LEU B CA 1
ATOM 5147 C C . LEU B 1 266 ? -15.148 18.406 10.938 1 96.06 266 LEU B C 1
ATOM 5149 O O . LEU B 1 266 ? -14.609 19.047 11.836 1 96.06 266 LEU B O 1
ATOM 5153 N N . LEU B 1 267 ? -15.406 18.953 9.828 1 93.06 267 LEU B N 1
ATOM 5154 C CA . LEU B 1 267 ? -14.992 20.281 9.398 1 93.06 267 LEU B CA 1
ATOM 5155 C C . LEU B 1 267 ? -15.359 21.328 10.438 1 93.06 267 LEU B C 1
ATOM 5157 O O . LEU B 1 267 ? -14.586 22.25 10.695 1 93.06 267 LEU B O 1
ATOM 5161 N N . ASP B 1 268 ? -16.5 21.25 11.18 1 93.12 268 ASP B N 1
ATOM 5162 C CA . ASP B 1 268 ? -16.969 22.25 12.125 1 93.12 268 ASP B CA 1
ATOM 5163 C C . ASP B 1 268 ? -17.016 21.703 13.547 1 93.12 268 ASP B C 1
ATOM 5165 O O . ASP B 1 268 ? -17.781 22.172 14.383 1 93.12 268 ASP B O 1
ATOM 5169 N N . ALA B 1 269 ? -16.156 20.781 13.773 1 96.88 269 ALA B N 1
ATOM 5170 C CA . ALA B 1 269 ? -16.375 20.047 15.016 1 96.88 269 ALA B CA 1
ATOM 5171 C C . ALA B 1 269 ? -15.391 20.484 16.094 1 96.88 269 ALA B C 1
ATOM 5173 O O . ALA B 1 269 ? -15.477 20.031 17.25 1 96.88 269 ALA B O 1
ATOM 5174 N N . LEU B 1 270 ? -14.406 21.328 15.789 1 97.81 270 LEU B N 1
ATOM 5175 C CA . LEU B 1 270 ? -13.453 21.766 16.812 1 97.81 270 LEU B CA 1
ATOM 5176 C C . LEU B 1 270 ? -14.164 22.391 18 1 97.81 270 LEU B C 1
ATOM 5178 O O . LEU B 1 270 ? -15.031 23.25 17.812 1 97.81 270 LEU B O 1
ATOM 5182 N N . GLY B 1 271 ? -13.844 21.906 19.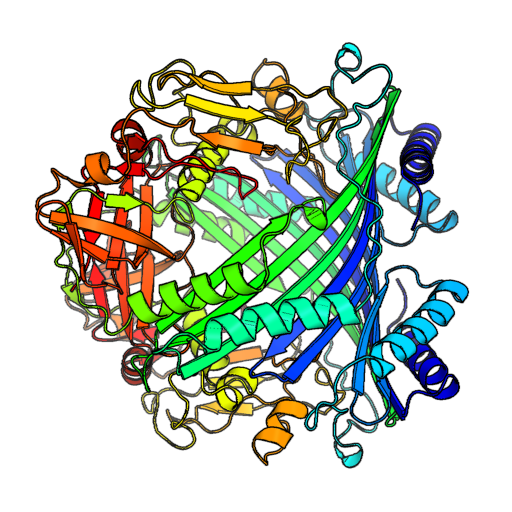203 1 97.81 271 GLY B N 1
ATOM 5183 C CA . GLY B 1 271 ? -14.43 22.453 20.422 1 97.81 271 GLY B CA 1
ATOM 5184 C C . GLY B 1 271 ? -15.797 21.875 20.734 1 97.81 271 GLY B C 1
ATOM 5185 O O . GLY B 1 271 ? -16.531 22.406 21.562 1 97.81 271 GLY B O 1
ATOM 5186 N N . THR B 1 272 ? -16.156 20.828 20.016 1 98.19 272 THR B N 1
ATOM 5187 C CA . THR B 1 272 ? -17.422 20.172 20.297 1 98.19 272 THR B CA 1
ATOM 5188 C C . THR B 1 272 ? -17.188 18.734 20.75 1 98.19 272 THR B C 1
ATOM 5190 O O . THR B 1 272 ? -16.078 18.219 20.656 1 98.19 272 THR B O 1
ATOM 5193 N N . LYS B 1 273 ? -18.25 18.203 21.344 1 98.25 273 LYS B N 1
ATOM 5194 C CA . LYS B 1 273 ? -18.219 16.812 21.75 1 98.25 273 LYS B CA 1
ATOM 5195 C C . LYS B 1 273 ? -18.391 15.867 20.562 1 98.25 273 LYS B C 1
ATOM 5197 O O . LYS B 1 273 ? -19.422 15.93 19.875 1 98.25 273 LYS B O 1
ATOM 5202 N N . ILE B 1 274 ? -17.359 15 20.328 1 98.38 274 ILE B N 1
ATOM 5203 C CA . ILE B 1 274 ? -17.484 14.094 19.188 1 98.38 274 ILE B CA 1
ATOM 5204 C C . ILE B 1 274 ? -17.375 12.648 19.672 1 98.38 274 ILE B C 1
ATOM 5206 O O . ILE B 1 274 ? -17.625 11.711 18.906 1 98.38 274 ILE B O 1
ATOM 5210 N N . PHE B 1 275 ? -16.969 12.445 20.875 1 98.56 275 PHE B N 1
ATOM 5211 C CA . PHE B 1 275 ? -16.969 11.156 21.562 1 98.56 275 PHE B CA 1
ATOM 5212 C C . PHE B 1 275 ? -17.766 11.242 22.859 1 98.56 275 PHE B C 1
ATOM 5214 O O . PHE B 1 275 ? -18.156 12.336 23.297 1 98.56 275 PHE B O 1
ATOM 5221 N N . SER B 1 276 ? -18.062 10.016 23.484 1 96.31 276 SER B N 1
ATOM 5222 C CA . SER B 1 276 ? -18.578 10.047 24.844 1 96.31 276 SER B CA 1
ATOM 5223 C C . SER B 1 276 ? -17.562 10.617 25.812 1 96.31 276 SER B C 1
ATOM 5225 O O . SER B 1 276 ? -16.359 10.656 25.516 1 96.31 276 SER B O 1
ATOM 5227 N N . SER B 1 277 ? -18.016 10.93 26.984 1 96.56 277 SER B N 1
ATOM 5228 C CA . SER B 1 277 ? -17.156 11.547 27.984 1 96.56 277 SER B CA 1
ATOM 5229 C C . SER B 1 277 ? -16.141 10.547 28.516 1 96.56 277 SER B C 1
ATOM 5231 O O . SER B 1 277 ? -15.172 10.93 29.188 1 96.56 277 SER B O 1
ATOM 5233 N N . ALA B 1 278 ? -16.266 9.328 28.203 1 96.25 278 ALA B N 1
ATOM 5234 C CA . ALA B 1 278 ? -15.367 8.273 28.672 1 96.25 278 ALA B CA 1
ATOM 5235 C C . ALA B 1 278 ? -14.109 8.211 27.812 1 96.25 278 ALA B C 1
ATOM 5237 O O . ALA B 1 278 ? -13.141 7.531 28.172 1 96.25 278 ALA B O 1
ATOM 5238 N N . VAL B 1 279 ? -14.07 8.984 26.766 1 98.5 279 VAL B N 1
ATOM 5239 C CA . VAL B 1 279 ? -13.016 8.781 25.781 1 98.5 279 VAL B CA 1
ATOM 5240 C C . VAL B 1 279 ? -12.023 9.938 25.844 1 98.5 279 VAL B C 1
ATOM 5242 O O . VAL B 1 279 ? -12.414 11.102 25.766 1 98.5 279 VAL B O 1
ATOM 5245 N N . THR B 1 280 ? -10.781 9.648 26.047 1 98.75 280 THR B N 1
ATOM 5246 C CA . THR B 1 280 ? -9.648 10.547 25.859 1 98.75 280 THR B CA 1
ATOM 5247 C C . THR B 1 280 ? -8.625 9.945 24.906 1 98.75 280 THR B C 1
ATOM 5249 O O . THR B 1 280 ? -8.25 8.781 25.047 1 98.75 280 THR B O 1
ATOM 5252 N N . ILE B 1 281 ? -8.234 10.68 23.875 1 98.88 281 ILE B N 1
ATOM 5253 C CA . ILE B 1 281 ? -7.285 10.227 22.859 1 98.88 281 ILE B CA 1
ATOM 5254 C C . ILE B 1 281 ? -6.066 11.148 22.859 1 98.88 281 ILE B C 1
ATOM 5256 O O . ILE B 1 281 ? -6.199 12.367 22.719 1 98.88 281 ILE B O 1
ATOM 5260 N N . SER B 1 282 ? -4.891 10.523 22.938 1 98.62 282 SER B N 1
ATOM 5261 C CA . SER B 1 282 ? -3.656 11.289 23.078 1 98.62 282 SER B CA 1
ATOM 5262 C C . SER B 1 282 ? -2.566 10.766 22.156 1 98.62 282 SER B C 1
ATOM 5264 O O . SER B 1 282 ? -2.654 9.641 21.656 1 98.62 282 SER B O 1
ATOM 5266 N N . ASP B 1 283 ? -1.612 11.602 21.859 1 98.56 283 ASP B N 1
ATOM 5267 C CA . ASP B 1 283 ? -0.382 11.289 21.141 1 98.56 283 ASP B CA 1
ATOM 5268 C C . ASP B 1 283 ? 0.847 11.617 21.984 1 98.56 283 ASP B C 1
ATOM 5270 O O . ASP B 1 283 ? 0.967 12.727 22.516 1 98.56 283 ASP B O 1
ATOM 5274 N N . ASP B 1 284 ? 1.739 10.672 22.156 1 98.25 284 ASP B N 1
ATOM 5275 C CA . ASP B 1 284 ? 2.928 10.891 22.969 1 98.25 284 ASP B CA 1
ATOM 5276 C C . ASP B 1 284 ? 4.203 10.617 22.172 1 98.25 284 ASP B C 1
ATOM 5278 O O . ASP B 1 284 ? 4.652 9.469 22.094 1 98.25 284 ASP B O 1
ATOM 5282 N N . PRO B 1 285 ? 4.812 11.68 21.641 1 98.12 285 PRO B N 1
ATOM 5283 C CA . PRO B 1 285 ? 6 11.492 20.812 1 98.12 285 PRO B CA 1
ATOM 5284 C C . PRO B 1 285 ? 7.234 11.109 21.625 1 98.12 285 PRO B C 1
ATOM 5286 O O . PRO B 1 285 ? 8.258 10.719 21.047 1 98.12 285 PRO B O 1
ATOM 5289 N N . HIS B 1 286 ? 7.207 11.148 22.953 1 97.62 286 HIS B N 1
ATOM 5290 C CA . HIS B 1 286 ? 8.391 10.914 23.766 1 97.62 286 HIS B CA 1
ATOM 5291 C C . HIS B 1 286 ? 8.273 9.609 24.547 1 97.62 286 HIS B C 1
ATOM 5293 O O . HIS B 1 286 ? 9.055 9.359 25.469 1 97.62 286 HIS B O 1
ATOM 5299 N N . ARG B 1 287 ? 7.25 8.797 24.219 1 94.94 287 ARG B N 1
ATOM 5300 C CA . ARG B 1 287 ? 7.152 7.512 24.906 1 94.94 287 ARG B CA 1
ATOM 5301 C C . ARG B 1 287 ? 8.461 6.73 24.797 1 94.94 287 ARG B C 1
ATOM 5303 O O . ARG B 1 287 ? 8.969 6.523 23.688 1 94.94 287 ARG B O 1
ATOM 5310 N N . PRO B 1 288 ? 8.906 6.316 25.938 1 90.88 288 PRO B N 1
ATOM 5311 C CA . PRO B 1 288 ? 10.156 5.551 25.859 1 90.88 288 PRO B CA 1
ATOM 5312 C C . PRO B 1 288 ? 10.023 4.281 25.031 1 90.88 288 PRO B C 1
ATOM 5314 O O . PRO B 1 288 ? 9.086 3.504 25.234 1 90.88 288 PRO B O 1
ATOM 5317 N N . HIS B 1 289 ? 10.914 4.105 24.109 1 92.88 289 HIS B N 1
ATOM 5318 C CA . HIS B 1 289 ? 10.977 2.941 23.234 1 92.88 289 HIS B CA 1
ATOM 5319 C C . HIS B 1 289 ? 9.719 2.82 22.391 1 92.88 289 HIS B C 1
ATOM 5321 O O . HIS B 1 289 ? 9.367 1.726 21.938 1 92.88 289 HIS B O 1
ATOM 5327 N N . GLY B 1 290 ? 9.039 3.947 22.281 1 96.5 290 GLY B N 1
ATOM 5328 C CA . GLY B 1 290 ? 7.848 3.902 21.453 1 96.5 290 GLY B CA 1
ATOM 5329 C C . GLY B 1 290 ? 8.164 3.658 19.984 1 96.5 290 GLY B C 1
ATOM 5330 O O . GLY B 1 290 ? 9.156 4.172 19.453 1 96.5 290 GLY B O 1
ATOM 5331 N N . LEU B 1 291 ? 7.309 2.959 19.328 1 97.69 291 LEU B N 1
ATOM 5332 C CA . LEU B 1 291 ? 7.555 2.578 17.938 1 97.69 291 LEU B CA 1
ATOM 5333 C C . LEU B 1 291 ? 7.547 3.803 17.031 1 97.69 291 LEU B C 1
ATOM 5335 O O . LEU B 1 291 ? 8.133 3.779 15.945 1 97.69 291 LEU B O 1
ATOM 5339 N N . ARG B 1 292 ? 6.875 4.863 17.422 1 98.06 292 ARG B N 1
ATOM 5340 C CA . ARG B 1 292 ? 6.805 6.062 16.594 1 98.06 292 ARG B CA 1
ATOM 5341 C C . ARG B 1 292 ? 7.312 7.281 17.359 1 98.06 292 ARG B C 1
ATOM 5343 O O . ARG B 1 292 ? 6.926 8.414 17.062 1 98.06 292 ARG B O 1
ATOM 5350 N N . SER B 1 293 ? 8.055 7.012 18.391 1 98.25 293 SER B N 1
ATOM 5351 C CA . SER B 1 293 ? 8.672 8.109 19.125 1 98.25 293 SER B CA 1
ATOM 5352 C C . SER B 1 293 ? 9.664 8.875 18.25 1 98.25 293 SER B C 1
ATOM 5354 O O . SER B 1 293 ? 10.336 8.289 17.406 1 98.25 293 SER B O 1
ATOM 5356 N N . ARG B 1 294 ? 9.75 10.164 18.484 1 97.75 294 ARG B N 1
ATOM 5357 C CA . ARG B 1 294 ? 10.648 11.039 17.734 1 97.75 294 ARG B CA 1
ATOM 5358 C C . ARG B 1 294 ? 10.977 12.297 18.531 1 97.75 294 ARG B C 1
ATOM 5360 O O . ARG B 1 294 ? 10.156 12.766 19.328 1 97.75 294 ARG B O 1
ATOM 5367 N N . PRO B 1 295 ? 12.141 12.836 18.281 1 97.81 295 PRO B N 1
ATOM 5368 C CA . PRO B 1 295 ? 12.555 13.992 19.078 1 97.81 295 PRO B CA 1
ATOM 5369 C C . PRO B 1 295 ? 12.086 15.32 18.484 1 97.81 295 PRO B C 1
ATOM 5371 O O . PRO B 1 295 ? 12.125 16.344 19.172 1 97.81 295 PRO B O 1
ATOM 5374 N N . PHE B 1 296 ? 11.773 15.414 17.281 1 98.12 296 PHE B N 1
ATOM 5375 C CA . PHE B 1 296 ? 11.273 16.578 16.578 1 98.12 296 PHE B CA 1
ATOM 5376 C C . PHE B 1 296 ? 10.367 16.172 15.422 1 98.12 296 PHE B C 1
ATOM 5378 O O . PHE B 1 296 ? 10.383 15.023 14.992 1 98.12 296 PHE B O 1
ATOM 5385 N N . ASP B 1 297 ? 9.555 17.094 14.984 1 98.19 297 ASP B N 1
ATOM 5386 C CA . ASP B 1 297 ? 8.641 16.734 13.906 1 98.19 297 ASP B CA 1
ATOM 5387 C C . ASP B 1 297 ? 9.281 16.953 12.539 1 98.19 297 ASP B C 1
ATOM 5389 O O . ASP B 1 297 ? 10.484 17.203 12.453 1 98.19 297 ASP B O 1
ATOM 5393 N N . GLY B 1 298 ? 8.578 16.781 11.484 1 98 298 GLY B N 1
ATOM 5394 C CA . GLY B 1 298 ? 9.102 16.797 10.125 1 98 298 GLY B CA 1
ATOM 5395 C C . GLY B 1 298 ? 9.516 18.188 9.656 1 98 298 GLY B C 1
ATOM 5396 O O . GLY B 1 298 ? 9.945 18.359 8.516 1 98 298 GLY B O 1
ATOM 5397 N N . GLU B 1 299 ? 9.375 19.234 10.508 1 98.19 299 GLU B N 1
ATOM 5398 C CA . GLU B 1 299 ? 9.766 20.594 10.156 1 98.19 299 GLU B CA 1
ATOM 5399 C C . GLU B 1 299 ? 10.75 21.156 11.172 1 98.19 299 GLU B C 1
ATOM 5401 O O . GLU B 1 299 ? 11.062 22.359 11.141 1 98.19 299 GLU B O 1
ATOM 5406 N N . GLY B 1 300 ? 11.195 20.281 12.109 1 98.06 300 GLY B N 1
ATOM 5407 C CA . GLY B 1 300 ? 12.203 20.672 13.078 1 98.06 300 GLY B CA 1
ATOM 5408 C C . GLY B 1 300 ? 11.617 21.297 14.328 1 98.06 300 GLY B C 1
ATOM 5409 O O . GLY B 1 300 ? 12.336 21.938 15.102 1 98.06 300 GLY B O 1
ATOM 5410 N N . LEU B 1 301 ? 10.383 21.188 14.492 1 98.31 301 LEU B N 1
ATOM 5411 C CA . LEU B 1 301 ? 9.742 21.734 15.68 1 98.31 301 LEU B CA 1
ATOM 5412 C C . LEU B 1 301 ? 9.82 20.766 16.844 1 98.31 301 LEU B C 1
ATOM 5414 O O . LEU B 1 301 ? 9.859 19.547 16.641 1 98.31 301 LEU B O 1
ATOM 5418 N N . PRO B 1 302 ? 9.82 21.359 18.078 1 97.44 302 PRO B N 1
ATOM 5419 C CA . PRO B 1 302 ? 9.68 20.469 19.234 1 97.44 302 PRO B CA 1
ATOM 5420 C C . PRO B 1 302 ? 8.32 19.766 19.281 1 97.44 302 PRO B C 1
ATOM 5422 O O . PRO B 1 302 ? 7.332 20.312 18.781 1 97.44 302 PRO B O 1
ATOM 5425 N N . VAL B 1 303 ? 8.352 18.609 19.812 1 97.88 303 VAL B N 1
ATOM 5426 C CA . VAL B 1 303 ? 7.129 17.812 19.938 1 97.88 303 VAL B CA 1
ATOM 5427 C C . VAL B 1 303 ? 6.801 17.594 21.406 1 97.88 303 VAL B C 1
ATOM 5429 O O . VAL B 1 303 ? 7.688 17.672 22.266 1 97.88 303 VAL B O 1
ATOM 5432 N N . SER B 1 304 ? 5.555 17.438 21.703 1 97.12 304 SER B N 1
ATOM 5433 C CA . SER B 1 304 ? 5.098 17.188 23.062 1 97.12 304 SER B CA 1
ATOM 5434 C C . SER B 1 304 ? 3.812 16.375 23.078 1 97.12 304 SER B C 1
ATOM 5436 O O . SER B 1 304 ? 3.119 16.281 22.062 1 97.12 304 SER B O 1
ATOM 5438 N N . ALA B 1 305 ? 3.607 15.727 24.25 1 97.81 305 ALA B N 1
ATOM 5439 C CA . ALA B 1 305 ? 2.334 15.023 24.406 1 97.81 305 ALA B CA 1
ATOM 5440 C C . ALA B 1 305 ? 1.16 15.953 24.109 1 97.81 305 ALA B C 1
ATOM 5442 O O . ALA B 1 305 ? 1.159 17.109 24.531 1 97.81 305 ALA B O 1
ATOM 5443 N N . THR B 1 306 ? 0.21 15.477 23.297 1 98.12 306 THR B N 1
ATOM 5444 C CA . THR B 1 306 ? -0.947 16.266 22.875 1 98.12 306 THR B CA 1
ATOM 5445 C C . THR B 1 306 ? -2.229 15.445 23 1 98.12 306 THR B C 1
ATOM 5447 O O . THR B 1 306 ? -2.285 14.289 22.562 1 98.12 306 THR B O 1
ATOM 5450 N N . GLU B 1 307 ? -3.232 16.031 23.641 1 98.31 307 GLU B N 1
ATOM 5451 C CA . GLU B 1 307 ? -4.551 15.406 23.672 1 98.31 307 GLU B CA 1
ATOM 5452 C C . GLU B 1 307 ? -5.434 15.922 22.531 1 98.31 307 GLU B C 1
ATOM 5454 O O . GLU B 1 307 ? -5.789 17.109 22.516 1 98.31 307 GLU B O 1
ATOM 5459 N N . PHE B 1 308 ? -5.797 15.078 21.641 1 98.56 308 PHE B N 1
ATOM 5460 C CA . PHE B 1 308 ? -6.684 15.453 20.547 1 98.56 308 PHE B CA 1
ATOM 5461 C C . PHE B 1 308 ? -8.133 15.492 21.016 1 98.56 308 PHE B C 1
ATOM 5463 O O . PHE B 1 308 ? -8.922 16.328 20.562 1 98.56 308 PHE B O 1
ATOM 5470 N N . VAL B 1 309 ? -8.477 14.562 21.828 1 98.81 309 VAL B N 1
ATOM 5471 C CA . VAL B 1 309 ? -9.805 14.461 22.422 1 98.81 309 VAL B CA 1
ATOM 5472 C C . VAL B 1 309 ? -9.68 14.352 23.938 1 98.81 309 VAL B C 1
ATOM 5474 O O . VAL B 1 309 ? -8.961 13.484 24.453 1 98.81 309 VAL B O 1
ATOM 5477 N N . THR B 1 310 ? -10.328 15.203 24.688 1 98.62 310 THR B N 1
ATOM 5478 C CA . THR B 1 310 ? -10.406 15.164 26.141 1 98.62 310 THR B CA 1
ATOM 5479 C C . THR B 1 310 ? -11.852 14.992 26.609 1 98.62 310 THR B C 1
ATOM 5481 O O . THR B 1 310 ? -12.68 15.883 26.391 1 98.62 310 THR B O 1
ATOM 5484 N N . ALA B 1 311 ? -12.109 13.867 27.219 1 98.25 311 ALA B N 1
ATOM 5485 C CA . ALA B 1 311 ? -13.453 13.562 27.719 1 98.25 311 ALA B CA 1
ATOM 5486 C C . ALA B 1 311 ? -14.492 13.766 26.609 1 98.25 311 ALA B C 1
ATOM 5488 O O . ALA B 1 311 ? -15.508 14.422 26.828 1 98.25 311 ALA B O 1
ATOM 5489 N N . GLY B 1 312 ? -14.125 13.375 25.469 1 98.56 312 GLY B N 1
ATOM 5490 C CA . GLY B 1 312 ? -15.039 13.359 24.344 1 98.56 312 GLY B CA 1
ATOM 5491 C C . GLY B 1 312 ? -15 14.633 23.531 1 98.56 312 GLY B C 1
ATOM 5492 O O . GLY B 1 312 ? -15.594 14.703 22.453 1 98.56 312 GLY B O 1
ATOM 5493 N N . MET B 1 313 ? -14.305 15.656 23.984 1 98.69 313 MET B N 1
ATOM 5494 C CA . MET B 1 313 ? -14.258 16.953 23.297 1 98.69 313 MET B CA 1
ATOM 5495 C C . MET B 1 313 ? -13.055 17.031 22.375 1 98.69 313 MET B C 1
ATOM 5497 O O . MET B 1 313 ? -11.938 16.719 22.766 1 98.69 313 MET B O 1
ATOM 5501 N N . LEU B 1 314 ? -13.32 17.438 21.125 1 98.75 314 LEU B N 1
ATOM 5502 C CA . LEU B 1 314 ? -12.219 17.656 20.203 1 98.75 314 LEU B CA 1
ATOM 5503 C C . LEU B 1 314 ? -11.445 18.906 20.562 1 98.75 314 LEU B C 1
ATOM 5505 O O . LEU B 1 314 ? -12.008 20.016 20.578 1 98.75 314 LEU B O 1
ATOM 5509 N N . GLU B 1 315 ? -10.133 18.797 20.734 1 98.25 315 GLU B N 1
ATOM 5510 C CA . GLU B 1 315 ? -9.375 19.891 21.359 1 98.25 315 GLU B CA 1
ATOM 5511 C C . GLU B 1 315 ? -8.523 20.609 20.328 1 98.25 315 GLU B C 1
ATOM 5513 O O . GLU B 1 315 ? -8.156 21.781 20.516 1 98.25 315 GLU B O 1
ATOM 5518 N N . THR B 1 316 ? -8.133 19.906 19.266 1 97.88 316 THR B N 1
ATOM 5519 C CA . THR B 1 316 ? -7.195 20.531 18.344 1 97.88 316 THR B CA 1
ATOM 5520 C C . THR B 1 316 ? -7.211 19.812 16.984 1 97.88 316 THR B C 1
ATOM 5522 O O . THR B 1 316 ? -7.629 18.672 16.891 1 97.88 316 THR B O 1
ATOM 5525 N N . TRP B 1 317 ? -6.785 20.562 15.977 1 98.38 317 TRP B N 1
ATOM 5526 C CA . TRP B 1 317 ? -6.438 19.984 14.688 1 98.38 317 TRP B CA 1
ATOM 5527 C C . TRP B 1 317 ? -5.031 19.391 14.711 1 98.38 317 TRP B C 1
ATOM 5529 O O . TRP B 1 317 ? -4.293 19.578 15.68 1 98.38 317 TRP B O 1
ATOM 5539 N N . LEU B 1 318 ? -4.719 18.656 13.766 1 98.38 318 LEU B N 1
ATOM 5540 C CA . LEU B 1 318 ? -3.363 18.188 13.484 1 98.38 318 LEU B CA 1
ATOM 5541 C C . LEU B 1 318 ? -2.738 18.984 12.344 1 98.38 318 LEU B C 1
ATOM 5543 O O . LEU B 1 318 ? -3.109 18.797 11.18 1 98.38 318 LEU B O 1
ATOM 5547 N N . LEU B 1 319 ? -1.684 19.844 12.68 1 98.12 319 LEU B N 1
ATOM 5548 C CA . LEU B 1 319 ? -1.314 20.859 11.703 1 98.12 319 LEU B CA 1
ATOM 5549 C C . LEU B 1 319 ? 0.19 20.859 11.453 1 98.12 319 LEU B C 1
ATOM 5551 O O . LEU B 1 319 ? 0.979 20.828 12.398 1 98.12 319 LEU B O 1
ATOM 5555 N N . ASP B 1 320 ? 0.572 20.938 10.227 1 97.56 320 ASP B N 1
ATOM 5556 C CA . ASP B 1 320 ? 1.9 21.375 9.82 1 97.56 320 ASP B CA 1
ATOM 5557 C C . ASP B 1 320 ? 1.936 22.891 9.625 1 97.56 320 ASP B C 1
ATOM 5559 O O . ASP B 1 320 ? 0.923 23.578 9.812 1 97.56 320 ASP B O 1
ATOM 5563 N N . SER B 1 321 ? 3.066 23.422 9.266 1 97.19 321 SER B N 1
ATOM 5564 C CA . SER B 1 321 ? 3.209 24.875 9.195 1 97.19 321 SER B CA 1
ATOM 5565 C C . SER B 1 321 ? 2.326 25.453 8.094 1 97.19 321 SER B C 1
ATOM 5567 O O . SER B 1 321 ? 1.703 26.5 8.289 1 97.19 321 SER B O 1
ATOM 5569 N N . ALA B 1 322 ? 2.252 24.844 6.926 1 94.88 322 ALA B N 1
ATOM 5570 C CA . ALA B 1 322 ? 1.479 25.359 5.805 1 94.88 322 ALA B CA 1
ATOM 5571 C C . ALA B 1 322 ? -0.009 25.422 6.141 1 94.88 322 ALA B C 1
ATOM 5573 O O . ALA B 1 322 ? -0.655 26.453 5.945 1 94.88 322 ALA B O 1
ATOM 5574 N N . SER B 1 323 ? -0.539 24.312 6.664 1 96.06 323 SER B N 1
ATOM 5575 C CA . SER B 1 323 ? -1.958 24.312 7.004 1 96.06 323 SER B CA 1
ATOM 5576 C C . SER B 1 323 ? -2.25 25.234 8.188 1 96.06 323 SER B C 1
ATOM 5578 O O . SER B 1 323 ? -3.324 25.828 8.258 1 96.06 323 SER B O 1
ATOM 5580 N N . ALA B 1 324 ? -1.336 25.328 9.125 1 97.56 324 ALA B N 1
ATOM 5581 C CA . ALA B 1 324 ? -1.494 26.266 10.227 1 97.56 324 ALA B CA 1
ATOM 5582 C C . ALA B 1 324 ? -1.636 27.703 9.711 1 97.56 324 ALA B C 1
ATOM 5584 O O . ALA B 1 324 ? -2.535 28.438 10.125 1 97.56 324 ALA B O 1
ATOM 5585 N N . ARG B 1 325 ? -0.793 28.094 8.797 1 96.31 325 ARG B N 1
ATOM 5586 C CA . ARG B 1 325 ? -0.865 29.422 8.195 1 96.31 325 ARG B CA 1
ATOM 5587 C C . ARG B 1 325 ? -2.207 29.625 7.504 1 96.31 325 ARG B C 1
ATOM 5589 O O . ARG B 1 325 ? -2.822 30.688 7.652 1 96.31 325 ARG B O 1
ATOM 5596 N N . GLN B 1 326 ? -2.611 28.656 6.789 1 94.94 326 GLN B N 1
ATOM 5597 C CA . GLN B 1 326 ? -3.855 28.766 6.035 1 94.94 326 GLN B CA 1
ATOM 5598 C C . GLN B 1 326 ? -5.047 28.969 6.961 1 94.94 326 GLN B C 1
ATOM 5600 O O . GLN B 1 326 ? -6.008 29.656 6.605 1 94.94 326 GLN B O 1
ATOM 5605 N N . LEU B 1 327 ? -4.977 28.375 8.125 1 96.38 327 LEU B N 1
ATOM 5606 C CA . LEU B 1 327 ? -6.102 28.438 9.055 1 96.38 327 LEU B CA 1
ATOM 5607 C C . LEU B 1 327 ? -5.918 29.562 10.07 1 96.38 327 LEU B C 1
ATOM 5609 O O . LEU B 1 327 ? -6.77 29.766 10.938 1 96.38 327 LEU B O 1
ATOM 5613 N N . GLY B 1 328 ? -4.82 30.25 9.961 1 96.5 328 GLY B N 1
ATOM 5614 C CA . GLY B 1 328 ? -4.523 31.297 10.93 1 96.5 328 GLY B CA 1
ATOM 5615 C C . GLY B 1 328 ? -4.215 30.75 12.312 1 96.5 328 GLY B C 1
ATOM 5616 O O . GLY B 1 328 ? -4.578 31.359 13.32 1 96.5 328 GLY B O 1
ATOM 5617 N N . LEU B 1 329 ? -3.67 29.531 12.352 1 97.06 329 LEU B N 1
ATOM 5618 C CA . LEU B 1 329 ? -3.33 28.859 13.594 1 97.06 329 LEU B CA 1
ATOM 5619 C C . LEU B 1 329 ? -1.836 28.562 13.672 1 97.06 329 LEU B C 1
ATOM 5621 O O . LEU B 1 329 ? -1.062 29.062 12.852 1 97.06 329 LEU B O 1
ATOM 5625 N N . GLU B 1 330 ? -1.396 27.891 14.734 1 96.94 330 GLU B N 1
ATOM 5626 C CA . GLU B 1 330 ? 0 27.5 14.898 1 96.94 330 GLU B CA 1
ATOM 5627 C C . GLU B 1 330 ? 0.194 26.016 14.609 1 96.94 330 GLU B C 1
ATOM 5629 O O . GLU B 1 330 ? -0.706 25.203 14.844 1 96.94 330 GLU B O 1
ATOM 5634 N N . PRO B 1 331 ? 1.378 25.703 14.047 1 97.69 331 PRO B N 1
ATOM 5635 C CA . PRO B 1 331 ? 1.648 24.266 13.891 1 97.69 331 PRO B CA 1
ATOM 5636 C C . PRO B 1 331 ? 1.629 23.516 15.211 1 97.69 331 PRO B C 1
ATOM 5638 O O . PRO B 1 331 ? 1.922 24.094 16.266 1 97.69 331 PRO B O 1
ATOM 5641 N N . THR B 1 332 ? 1.33 22.219 15.195 1 98 332 THR B N 1
ATOM 5642 C CA . THR B 1 332 ? 1.076 21.484 16.422 1 98 332 THR B CA 1
ATOM 5643 C C . THR B 1 332 ? 2.221 20.531 16.734 1 98 332 THR B C 1
ATOM 5645 O O . THR B 1 332 ? 2.127 19.719 17.656 1 98 332 THR B O 1
ATOM 5648 N N . GLY B 1 333 ? 3.311 20.562 15.961 1 97.88 333 GLY B N 1
ATOM 5649 C CA . GLY B 1 333 ? 4.414 19.641 16.172 1 97.88 333 GLY B CA 1
ATOM 5650 C C . GLY B 1 333 ? 4.145 18.25 15.594 1 97.88 333 GLY B C 1
ATOM 5651 O O . GLY B 1 333 ? 4.633 17.25 16.109 1 97.88 333 GLY B O 1
ATOM 5652 N N . HIS B 1 334 ? 3.361 18.203 14.555 1 98.5 334 HIS B N 1
ATOM 5653 C CA . HIS B 1 334 ? 2.971 16.906 14 1 98.5 334 HIS B CA 1
ATOM 5654 C C . HIS B 1 334 ? 3.322 16.828 12.516 1 98.5 334 HIS B C 1
ATOM 5656 O O . HIS B 1 334 ? 2.805 15.961 11.805 1 98.5 334 HIS B O 1
ATOM 5662 N N . ALA B 1 335 ? 4.168 17.75 12.008 1 98.25 335 ALA B N 1
ATOM 5663 C CA . ALA B 1 335 ? 4.602 17.656 10.617 1 98.25 335 ALA B CA 1
ATOM 5664 C C . ALA B 1 335 ? 5.363 16.344 10.367 1 98.25 335 ALA B C 1
ATOM 5666 O O . ALA B 1 335 ? 6.098 15.875 11.242 1 98.25 335 ALA B O 1
ATOM 5667 N N . ALA B 1 336 ? 5.074 15.773 9.32 1 96.62 336 ALA B N 1
ATOM 5668 C CA . ALA B 1 336 ? 5.793 14.594 8.852 1 96.62 336 ALA B CA 1
ATOM 5669 C C . ALA B 1 336 ? 6.398 14.844 7.469 1 96.62 336 ALA B C 1
ATOM 5671 O O . ALA B 1 336 ? 5.723 15.344 6.566 1 96.62 336 ALA B O 1
ATOM 5672 N N . ARG B 1 337 ? 7.629 14.562 7.363 1 93.06 337 ARG B N 1
ATOM 5673 C CA . ARG B 1 337 ? 8.359 14.82 6.125 1 93.06 337 ARG B CA 1
ATOM 5674 C C . ARG B 1 337 ? 9.008 13.547 5.594 1 93.06 337 ARG B C 1
ATOM 5676 O O . ARG B 1 337 ? 9.641 12.805 6.352 1 93.06 337 ARG B O 1
ATOM 5683 N N . GLY B 1 338 ? 8.758 13.234 4.375 1 92.69 338 GLY B N 1
ATOM 5684 C CA . GLY B 1 338 ? 9.508 12.195 3.684 1 92.69 338 GLY B CA 1
ATOM 5685 C C . GLY B 1 338 ? 10.625 12.734 2.818 1 92.69 338 GLY B C 1
ATOM 5686 O O . GLY B 1 338 ? 10.992 13.914 2.926 1 92.69 338 GLY B O 1
ATOM 5687 N N . VAL B 1 339 ? 11.203 11.875 2.006 1 92.19 339 VAL B N 1
ATOM 5688 C CA . VAL B 1 339 ? 12.32 12.273 1.153 1 92.19 339 VAL B CA 1
ATOM 5689 C C . VAL B 1 339 ? 11.812 13.125 -0.007 1 92.19 339 VAL B C 1
ATOM 5691 O O . VAL B 1 339 ? 12.531 13.984 -0.521 1 92.19 339 VAL B O 1
ATOM 5694 N N . GLY B 1 340 ? 10.648 12.883 -0.371 1 88.44 340 GLY B N 1
ATOM 5695 C CA . GLY B 1 340 ? 10.078 13.672 -1.446 1 88.44 340 GLY B CA 1
ATOM 5696 C C . GLY B 1 340 ? 8.805 14.398 -1.041 1 88.44 340 GLY B C 1
ATOM 5697 O O . GLY B 1 340 ? 8.133 14 -0.083 1 88.44 340 GLY B O 1
ATOM 5698 N N . GLY B 1 341 ? 8.602 15.523 -1.672 1 85.81 341 GLY B N 1
ATOM 5699 C CA . GLY B 1 341 ? 7.32 16.203 -1.537 1 85.81 341 GLY B CA 1
ATOM 5700 C C . GLY B 1 341 ? 7.266 17.141 -0.351 1 85.81 341 GLY B C 1
ATOM 5701 O O . GLY B 1 341 ? 8.273 17.375 0.316 1 85.81 341 GLY B O 1
ATOM 5702 N N . ASN B 1 342 ? 6.145 17.75 -0.176 1 90.94 342 ASN B N 1
ATOM 5703 C CA . ASN B 1 342 ? 5.859 18.625 0.949 1 90.94 342 ASN B CA 1
ATOM 5704 C C . ASN B 1 342 ? 5.555 17.844 2.219 1 90.94 342 ASN B C 1
ATOM 5706 O O . ASN B 1 342 ? 5.113 16.688 2.148 1 90.94 342 ASN B O 1
ATOM 5710 N N . PRO B 1 343 ? 5.871 18.5 3.359 1 93.31 343 PRO B N 1
ATOM 5711 C CA . PRO B 1 343 ? 5.469 17.828 4.598 1 93.31 343 PRO B CA 1
ATOM 5712 C C . PRO B 1 343 ? 3.955 17.641 4.707 1 93.31 343 PRO B C 1
ATOM 5714 O O . PRO B 1 343 ? 3.191 18.469 4.215 1 93.31 343 PRO B O 1
ATOM 5717 N N . GLY B 1 344 ? 3.582 16.531 5.215 1 94.94 344 GLY B N 1
ATOM 5718 C CA . GLY B 1 344 ? 2.238 16.328 5.734 1 94.94 344 GLY B CA 1
ATOM 5719 C C . GLY B 1 344 ? 2.178 16.312 7.25 1 94.94 344 GLY B C 1
ATOM 5720 O O . GLY B 1 344 ? 2.957 17 7.914 1 94.94 344 GLY B O 1
ATOM 5721 N N . VAL B 1 345 ? 1.164 15.625 7.711 1 97.75 345 VAL B N 1
ATOM 5722 C CA . VAL B 1 345 ? 1.059 15.484 9.156 1 97.75 345 VAL B CA 1
ATOM 5723 C C . VAL B 1 345 ? 0.976 14 9.531 1 97.75 345 VAL B C 1
ATOM 5725 O O . VAL B 1 345 ? 0.495 13.188 8.742 1 97.75 345 VAL B O 1
ATOM 5728 N N . ALA B 1 346 ? 1.458 13.688 10.641 1 97.88 346 ALA B N 1
ATOM 5729 C CA . ALA B 1 346 ? 1.356 12.344 11.195 1 97.88 346 ALA B CA 1
ATOM 5730 C C . ALA B 1 346 ? 1.427 12.375 12.719 1 97.88 346 ALA B C 1
ATOM 5732 O O . ALA B 1 346 ? 2.051 13.266 13.305 1 97.88 346 ALA B O 1
ATOM 5733 N N . THR B 1 347 ? 0.809 11.367 13.273 1 98.44 347 THR B N 1
ATOM 5734 C CA . THR B 1 347 ? 0.929 11.195 14.719 1 98.44 347 THR B CA 1
ATOM 5735 C C . THR B 1 347 ? 2.17 10.375 15.062 1 98.44 347 THR B C 1
ATOM 5737 O O . THR B 1 347 ? 2.846 9.859 14.164 1 98.44 347 THR B O 1
ATOM 5740 N N . SER B 1 348 ? 2.527 10.422 16.328 1 97.94 348 SER B N 1
ATOM 5741 C CA . SER B 1 348 ? 3.568 9.555 16.859 1 97.94 348 SER B CA 1
ATOM 5742 C C . SER B 1 348 ? 2.967 8.32 17.531 1 97.94 348 SER B C 1
ATOM 5744 O O . SER B 1 348 ? 2.438 7.438 16.859 1 97.94 348 SER B O 1
ATOM 5746 N N . ASN B 1 349 ? 3.115 8.234 18.938 1 98.38 349 ASN B N 1
ATOM 5747 C CA . ASN B 1 349 ? 2.445 7.156 19.656 1 98.38 349 ASN B CA 1
ATOM 5748 C C . ASN B 1 349 ? 1.028 7.547 20.062 1 98.38 349 ASN B C 1
ATOM 5750 O O . ASN B 1 349 ? 0.814 8.062 21.156 1 98.38 349 ASN B O 1
ATOM 5754 N N . LEU B 1 350 ? 0.064 7.188 19.203 1 98.75 350 LEU B N 1
ATOM 5755 C CA . LEU B 1 350 ? -1.343 7.535 19.359 1 98.75 350 LEU B CA 1
ATOM 5756 C C . LEU B 1 350 ? -2.08 6.48 20.172 1 98.75 350 LEU B C 1
ATOM 5758 O O . LEU B 1 350 ? -1.88 5.281 19.969 1 98.75 350 LEU B O 1
ATOM 5762 N N . PHE B 1 351 ? -2.947 6.961 21.172 1 98.69 351 PHE B N 1
ATOM 5763 C CA . PHE B 1 351 ? -3.686 5.945 21.906 1 98.69 351 PHE B CA 1
ATOM 5764 C C . PHE B 1 351 ? -4.977 6.52 22.469 1 98.69 351 PHE B C 1
ATOM 5766 O O . PHE B 1 351 ? -5.086 7.73 22.688 1 98.69 351 PHE B O 1
ATOM 5773 N N . MET B 1 352 ? -5.938 5.68 22.562 1 98.81 352 MET B N 1
ATOM 5774 C CA . MET B 1 352 ? -7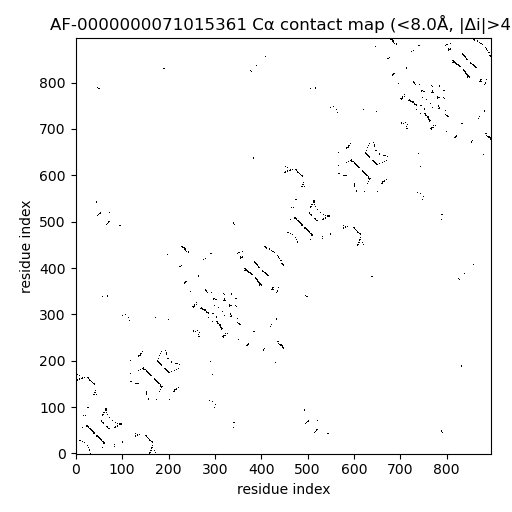.117 5.938 23.375 1 98.81 352 MET B CA 1
ATOM 5775 C C . MET B 1 352 ? -6.895 5.465 24.812 1 98.81 352 MET B C 1
ATOM 5777 O O . MET B 1 352 ? -6.531 4.309 25.047 1 98.81 352 MET B O 1
ATOM 5781 N N . ALA B 1 353 ? -7.133 6.359 25.766 1 98.69 353 ALA B N 1
ATOM 5782 C CA . ALA B 1 353 ? -6.93 6.016 27.172 1 98.69 353 ALA B CA 1
ATOM 5783 C C . ALA B 1 353 ? -7.863 4.883 27.594 1 98.69 353 ALA B C 1
ATOM 5785 O O . ALA B 1 353 ? -8.984 4.77 27.094 1 98.69 353 ALA B O 1
ATOM 5786 N N . ALA B 1 354 ? -7.336 4.102 28.578 1 98.5 354 ALA B N 1
ATOM 5787 C CA . ALA B 1 354 ? -8.141 3.01 29.125 1 98.5 354 ALA B CA 1
ATOM 5788 C C . ALA B 1 354 ? -9.383 3.545 29.828 1 98.5 354 ALA B C 1
ATOM 5790 O O . ALA B 1 354 ? -9.336 4.586 30.484 1 98.5 354 ALA B O 1
ATOM 5791 N N . GLY B 1 355 ? -10.484 2.834 29.594 1 98.12 355 GLY B N 1
ATOM 5792 C CA . GLY B 1 355 ? -11.664 3.104 30.391 1 98.12 355 GLY B CA 1
ATOM 5793 C C . GLY B 1 355 ? -11.594 2.5 31.781 1 98.12 355 GLY B C 1
ATOM 5794 O O . GLY B 1 355 ? -10.5 2.232 32.281 1 98.12 355 GLY B O 1
ATOM 5795 N N . ASP B 1 356 ? -12.812 2.354 32.406 1 96.88 356 ASP B N 1
ATOM 5796 C CA . ASP B 1 356 ? -12.836 1.989 33.812 1 96.88 356 ASP B CA 1
ATOM 5797 C C . ASP B 1 356 ? -13.32 0.552 34 1 96.88 356 ASP B C 1
ATOM 5799 O O . ASP B 1 356 ? -13.195 -0.011 35.094 1 96.88 356 ASP B O 1
ATOM 5803 N N . ILE B 1 357 ? -13.859 -0.056 33 1 97.25 357 ILE B N 1
ATOM 5804 C CA . ILE B 1 357 ? -14.453 -1.376 33.188 1 97.25 357 ILE B CA 1
ATOM 5805 C C . ILE B 1 357 ? -13.672 -2.406 32.344 1 97.25 357 ILE B C 1
ATOM 5807 O O . ILE B 1 357 ? -13.133 -2.088 31.297 1 97.25 357 ILE B O 1
ATOM 5811 N N . PRO B 1 358 ? -13.602 -3.676 32.812 1 98 358 PRO B N 1
ATOM 5812 C CA . PRO B 1 358 ? -12.93 -4.723 32.062 1 98 358 PRO B CA 1
ATOM 5813 C C . PRO B 1 358 ? -13.727 -5.145 30.812 1 98 358 PRO B C 1
ATOM 5815 O O . PRO B 1 358 ? -14.93 -4.887 30.734 1 98 358 PRO B O 1
ATOM 5818 N N . PRO B 1 359 ? -13.039 -5.781 29.891 1 98.12 359 PRO B N 1
ATOM 5819 C CA . PRO B 1 359 ? -13.719 -6.25 28.688 1 98.12 359 PRO B CA 1
ATOM 5820 C C . PRO B 1 359 ? -14.914 -7.156 28.984 1 98.12 359 PRO B C 1
ATOM 5822 O O . PRO B 1 359 ? -15.938 -7.094 28.297 1 98.12 359 PRO B O 1
ATOM 5825 N N . GLU B 1 360 ? -14.781 -7.973 30.047 1 97.75 360 GLU B N 1
ATOM 5826 C CA . GLU B 1 360 ? -15.867 -8.875 30.406 1 97.75 360 GLU B CA 1
ATOM 5827 C C . GLU B 1 360 ? -17.125 -8.102 30.781 1 97.75 360 GLU B C 1
ATOM 5829 O O . GLU B 1 360 ? -18.234 -8.5 30.406 1 97.75 360 GLU B O 1
ATOM 5834 N N . THR B 1 361 ? -16.938 -7.062 31.516 1 97.44 361 THR B N 1
ATOM 5835 C CA . THR B 1 361 ? -18.062 -6.215 31.906 1 97.44 361 THR B CA 1
ATOM 5836 C C . THR B 1 361 ? -18.641 -5.504 30.672 1 97.44 361 THR B C 1
ATOM 5838 O O . THR B 1 361 ? -19.859 -5.34 30.562 1 97.44 361 THR B O 1
ATOM 5841 N N . LEU B 1 362 ? -17.75 -5.117 29.781 1 97.19 362 LEU B N 1
ATOM 5842 C CA . LEU B 1 362 ? -18.141 -4.426 28.547 1 97.19 362 LEU B CA 1
ATOM 5843 C C . LEU B 1 362 ? -19.078 -5.293 27.703 1 97.19 362 LEU B C 1
ATOM 5845 O O . LEU B 1 362 ? -19.938 -4.777 27 1 97.19 362 LEU B O 1
ATOM 5849 N N . ILE B 1 363 ? -18.969 -6.613 27.844 1 98.12 363 ILE B N 1
ATOM 5850 C CA . ILE B 1 363 ? -19.672 -7.551 26.969 1 98.12 363 ILE B CA 1
ATOM 5851 C C . ILE B 1 363 ? -20.844 -8.164 27.719 1 98.12 363 ILE B C 1
ATOM 5853 O O . ILE B 1 363 ? -21.797 -8.648 27.094 1 98.12 363 ILE B O 1
ATOM 5857 N N . ALA B 1 364 ? -20.938 -8.109 29.016 1 97.88 364 ALA B N 1
ATOM 5858 C CA . ALA B 1 364 ? -21.781 -8.922 29.891 1 97.88 364 ALA B CA 1
ATOM 5859 C C . ALA B 1 364 ? -23.266 -8.656 29.625 1 97.88 364 ALA B C 1
ATOM 5861 O O . ALA B 1 364 ? -24.094 -9.547 29.766 1 97.88 364 ALA B O 1
ATOM 5862 N N . ASP B 1 365 ? -23.594 -7.523 29.266 1 97.31 365 ASP B N 1
ATOM 5863 C CA . ASP B 1 365 ? -25.016 -7.176 29.141 1 97.31 365 ASP B CA 1
ATOM 5864 C C . ASP B 1 365 ? -25.469 -7.266 27.688 1 97.31 365 ASP B C 1
ATOM 5866 O O . ASP B 1 365 ? -26.609 -6.91 27.359 1 97.31 365 ASP B O 1
ATOM 5870 N N . ILE B 1 366 ? -24.625 -7.75 26.828 1 97.88 366 ILE B N 1
ATOM 5871 C CA . ILE B 1 366 ? -24.984 -7.844 25.406 1 97.88 366 ILE B CA 1
ATOM 5872 C C . ILE B 1 366 ? -25.781 -9.125 25.172 1 97.88 366 ILE B C 1
ATOM 5874 O O . ILE B 1 366 ? -25.266 -10.227 25.344 1 97.88 366 ILE B O 1
ATOM 5878 N N . ALA B 1 367 ? -27.031 -8.93 24.812 1 97.44 367 ALA B N 1
ATOM 5879 C CA . ALA B 1 367 ? -27.859 -10.094 24.5 1 97.44 367 ALA B CA 1
ATOM 5880 C C . ALA B 1 367 ? -27.453 -10.711 23.156 1 97.44 367 ALA B C 1
ATOM 5882 O O . ALA B 1 367 ? -27.375 -11.938 23.031 1 97.44 367 ALA B O 1
ATOM 5883 N N . ASP B 1 368 ? -27.234 -9.891 22.219 1 96.88 368 ASP B N 1
ATOM 5884 C CA . ASP B 1 368 ? -26.859 -10.297 20.875 1 96.88 368 ASP B CA 1
ATOM 5885 C C . ASP B 1 368 ? -25.922 -9.281 20.234 1 96.88 368 ASP B C 1
ATOM 5887 O O . ASP B 1 368 ? -26.266 -8.109 20.094 1 96.88 368 ASP B O 1
ATOM 5891 N N . GLY B 1 369 ? -24.688 -9.688 19.953 1 97.88 369 GLY B N 1
ATOM 5892 C CA . GLY B 1 369 ? -23.688 -8.812 19.359 1 97.88 369 GLY B CA 1
ATOM 5893 C C . GLY B 1 369 ? -22.547 -9.555 18.719 1 97.88 369 GLY B C 1
ATOM 5894 O O . GLY B 1 369 ? -22.625 -10.766 18.5 1 97.88 369 GLY B O 1
ATOM 5895 N N . ILE B 1 370 ? -21.531 -8.812 18.328 1 97.94 370 ILE B N 1
ATOM 5896 C CA . ILE B 1 370 ? -20.391 -9.422 17.641 1 97.94 370 ILE B CA 1
ATOM 5897 C C . ILE B 1 370 ? -19.094 -8.891 18.25 1 97.94 370 ILE B C 1
ATOM 5899 O O . ILE B 1 370 ? -18.969 -7.691 18.531 1 97.94 370 ILE B O 1
ATOM 5903 N N . TYR B 1 371 ? -18.125 -9.789 18.484 1 98.19 371 TYR B N 1
ATOM 5904 C CA . TYR B 1 371 ? -16.734 -9.461 18.797 1 98.19 371 TYR B CA 1
ATOM 5905 C C . TYR B 1 371 ? -15.852 -9.555 17.562 1 98.19 371 TYR B C 1
ATOM 5907 O O . TYR B 1 371 ? -15.562 -10.648 17.078 1 98.19 371 TYR B O 1
ATOM 5915 N N . VAL B 1 372 ? -15.438 -8.406 17.062 1 97.06 372 VAL B N 1
ATOM 5916 C CA . VAL B 1 372 ? -14.742 -8.336 15.789 1 97.06 372 VAL B CA 1
ATOM 5917 C C . VAL B 1 372 ? -13.242 -8.523 16 1 97.06 372 VAL B C 1
ATOM 5919 O O . VAL B 1 372 ? -12.625 -7.785 16.766 1 97.06 372 VAL B O 1
ATOM 5922 N N . THR B 1 373 ? -12.711 -9.477 15.258 1 96.5 373 THR B N 1
ATOM 5923 C CA . THR B 1 373 ? -11.281 -9.758 15.375 1 96.5 373 THR B CA 1
ATOM 5924 C C . THR B 1 373 ? -10.586 -9.609 14.031 1 96.5 373 THR B C 1
ATOM 5926 O O . THR B 1 373 ? -9.359 -9.727 13.938 1 96.5 373 THR B O 1
ATOM 5929 N N . GLU B 1 374 ? -11.289 -9.383 13 1 91.06 374 GLU B N 1
ATOM 5930 C CA . GLU B 1 374 ? -10.727 -9.172 11.672 1 91.06 374 GLU B CA 1
ATOM 5931 C C . GLU B 1 374 ? -11.57 -8.188 10.867 1 91.06 374 GLU B C 1
ATOM 5933 O O . GLU B 1 374 ? -12.805 -8.242 10.906 1 91.06 374 GLU B O 1
ATOM 5938 N N . MET B 1 375 ? -10.906 -7.297 10.297 1 87.06 375 MET B N 1
ATOM 5939 C CA . MET B 1 375 ? -11.562 -6.348 9.406 1 87.06 375 MET B CA 1
ATOM 5940 C C . MET B 1 375 ? -10.883 -6.316 8.039 1 87.06 375 MET B C 1
ATOM 5942 O O . MET B 1 375 ? -9.656 -6.43 7.953 1 87.06 375 MET B O 1
ATOM 5946 N N . LEU B 1 376 ? -11.672 -6.148 7.082 1 73.44 376 LEU B N 1
ATOM 5947 C CA . LEU B 1 376 ? -11.164 -6.129 5.719 1 73.44 376 LEU B CA 1
ATOM 5948 C C . LEU B 1 376 ? -11.445 -4.781 5.055 1 73.44 376 LEU B C 1
ATOM 5950 O O . LEU B 1 376 ? -12.516 -4.203 5.242 1 73.44 376 LEU B O 1
ATOM 5954 N N . GLY B 1 377 ? -10.477 -4.289 4.133 1 65.25 377 GLY B N 1
ATOM 5955 C CA . GLY B 1 377 ? -10.68 -3.113 3.303 1 65.25 377 GLY B CA 1
ATOM 5956 C C . GLY B 1 377 ? -10.477 -1.81 4.051 1 65.25 377 GLY B C 1
ATOM 5957 O O . GLY B 1 377 ? -10.039 -1.811 5.203 1 65.25 377 GLY B O 1
ATOM 5958 N N . GLY B 1 378 ? -10.57 -0.576 3.137 1 65.62 378 GLY B N 1
ATOM 5959 C CA . GLY B 1 378 ? -10.539 0.768 3.691 1 65.62 378 GLY B CA 1
ATOM 5960 C C . GLY B 1 378 ? -11.922 1.313 4.008 1 65.62 378 GLY B C 1
ATOM 5961 O O . GLY B 1 378 ? -12.906 0.895 3.404 1 65.62 378 GLY B O 1
ATOM 5962 N N . GLY B 1 379 ? -12.312 1.782 5.148 1 65.06 379 GLY B N 1
ATOM 5963 C CA . GLY B 1 379 ? -13.703 1.722 5.574 1 65.06 379 GLY B CA 1
ATOM 5964 C C . GLY B 1 379 ? -14.344 3.088 5.699 1 65.06 379 GLY B C 1
ATOM 5965 O O . GLY B 1 379 ? -15.562 3.191 5.898 1 65.06 379 GLY B O 1
ATOM 5966 N N . VAL B 1 380 ? -13.594 4.23 5.512 1 78.25 380 VAL B N 1
ATOM 5967 C CA . VAL B 1 380 ? -14.375 5.418 5.844 1 78.25 380 VAL B CA 1
ATOM 5968 C C . VAL B 1 380 ? -14.297 6.426 4.699 1 78.25 380 VAL B C 1
ATOM 5970 O O . VAL B 1 380 ? -13.242 6.594 4.086 1 78.25 380 VAL B O 1
ATOM 5973 N N . ASN B 1 381 ? -15.445 6.992 4.359 1 80.75 381 ASN B N 1
ATOM 5974 C CA . ASN B 1 381 ? -15.453 8.195 3.533 1 80.75 381 ASN B CA 1
ATOM 5975 C C . ASN B 1 381 ? -15.031 9.422 4.328 1 80.75 381 ASN B C 1
ATOM 5977 O O . ASN B 1 381 ? -15.75 9.859 5.234 1 80.75 381 ASN B O 1
ATOM 5981 N N . GLY B 1 382 ? -13.906 9.984 3.975 1 86.44 382 GLY B N 1
ATOM 5982 C CA . GLY B 1 382 ? -13.336 11.078 4.75 1 86.44 382 GLY B CA 1
ATOM 5983 C C . GLY B 1 382 ? -14.188 12.328 4.738 1 86.44 382 GLY B C 1
ATOM 5984 O O . GLY B 1 382 ? -14.031 13.203 5.594 1 86.44 382 GLY B O 1
ATOM 5985 N N . VAL B 1 383 ? -15.102 12.5 3.848 1 83.44 383 VAL B N 1
ATOM 5986 C CA . VAL B 1 383 ? -15.906 13.711 3.703 1 83.44 383 VAL B CA 1
ATOM 5987 C C . VAL B 1 383 ? -17.234 13.531 4.441 1 83.44 383 VAL B C 1
ATOM 5989 O O . VAL B 1 383 ? -17.641 14.398 5.227 1 83.44 383 VAL B O 1
ATOM 5992 N N . THR B 1 384 ? -17.828 12.344 4.324 1 80.88 384 THR B N 1
ATOM 5993 C CA . THR B 1 384 ? -19.172 12.156 4.871 1 80.88 384 THR B CA 1
ATOM 5994 C C . THR B 1 384 ? -19.109 11.414 6.199 1 80.88 384 THR B C 1
ATOM 5996 O O . THR B 1 384 ? -20.047 11.477 6.992 1 80.88 384 THR B O 1
ATOM 5999 N N . GLY B 1 385 ? -18.109 10.617 6.367 1 87.75 385 GLY B N 1
ATOM 6000 C CA . GLY B 1 385 ? -17.984 9.805 7.57 1 87.75 385 GLY B CA 1
ATOM 6001 C C . GLY B 1 385 ? -18.625 8.438 7.426 1 87.75 385 GLY B C 1
ATOM 6002 O O . GLY B 1 385 ? -18.562 7.621 8.344 1 87.75 385 GLY B O 1
ATOM 6003 N N . ASP B 1 386 ? -19.172 8.172 6.312 1 83.62 386 ASP B N 1
ATOM 6004 C CA . ASP B 1 386 ? -19.766 6.855 6.102 1 83.62 386 ASP B CA 1
ATOM 6005 C C . ASP B 1 386 ? -18.719 5.754 6.273 1 83.62 386 ASP B C 1
ATOM 6007 O O . ASP B 1 386 ? -17.594 5.871 5.785 1 83.62 386 ASP B O 1
ATOM 6011 N N . TYR B 1 387 ? -19.172 4.715 7 1 86.75 387 TYR B N 1
ATOM 6012 C CA . TYR B 1 387 ? -18.266 3.625 7.359 1 86.75 387 TYR B CA 1
ATOM 6013 C C . TYR B 1 387 ? -18.828 2.281 6.91 1 86.75 387 TYR B C 1
ATOM 6015 O O . TYR B 1 387 ? -20 1.993 7.117 1 86.75 387 TYR B O 1
ATOM 6023 N N . SER B 1 388 ? -18.016 1.464 6.254 1 79.94 388 SER B N 1
ATOM 6024 C CA . SER B 1 388 ? -18.391 0.107 5.871 1 79.94 388 SER B CA 1
ATOM 6025 C C . SER B 1 388 ? -17.156 -0.772 5.664 1 79.94 388 SER B C 1
ATOM 6027 O O . SER B 1 388 ? -16.25 -0.41 4.918 1 79.94 388 SER B O 1
ATOM 6029 N N . ARG B 1 389 ? -17.141 -1.963 6.309 1 83.38 389 ARG B N 1
ATOM 6030 C CA . ARG B 1 389 ? -16.016 -2.879 6.176 1 83.38 389 ARG B CA 1
ATOM 6031 C C . ARG B 1 389 ? -16.469 -4.328 6.32 1 83.38 389 ARG B C 1
ATOM 6033 O O . ARG B 1 389 ? -17.375 -4.625 7.094 1 83.38 389 ARG B O 1
ATOM 6040 N N . GLY B 1 390 ? -15.82 -5.164 5.535 1 80 390 GLY B N 1
ATOM 6041 C CA . GLY B 1 390 ? -15.945 -6.578 5.859 1 80 390 GLY B CA 1
ATOM 6042 C C . GLY B 1 390 ? -15.312 -6.941 7.191 1 80 390 GLY B C 1
ATOM 6043 O O . GLY B 1 390 ? -14.32 -6.332 7.602 1 80 390 GLY B O 1
ATOM 6044 N N . ALA B 1 391 ? -15.938 -7.992 7.84 1 86.25 391 ALA B N 1
ATOM 6045 C CA . ALA B 1 391 ? -15.43 -8.328 9.164 1 86.25 391 ALA B CA 1
ATOM 6046 C C . ALA B 1 391 ? -15.602 -9.82 9.453 1 86.25 391 ALA B C 1
ATOM 6048 O O . ALA B 1 391 ? -16.312 -10.523 8.742 1 86.25 391 ALA B O 1
ATOM 6049 N N . ALA B 1 392 ? -14.844 -10.25 10.375 1 89.81 392 ALA B N 1
ATOM 6050 C CA . ALA B 1 392 ? -14.977 -11.562 11 1 89.81 392 ALA B CA 1
ATOM 6051 C C . ALA B 1 392 ? -14.695 -11.492 12.5 1 89.81 392 ALA B C 1
ATOM 6053 O O . ALA B 1 392 ? -14.086 -10.531 12.977 1 89.81 392 ALA B O 1
ATOM 6054 N N . GLY B 1 393 ? -15.195 -12.492 13.211 1 95.81 393 GLY B N 1
ATOM 6055 C CA . GLY B 1 393 ? -14.984 -12.531 14.648 1 95.81 393 GLY B CA 1
ATOM 6056 C C . GLY B 1 393 ? -15.812 -13.602 15.344 1 95.81 393 GLY B C 1
ATOM 6057 O O . GLY B 1 393 ? -15.766 -14.773 14.953 1 95.81 393 GLY B O 1
ATOM 6058 N N . PHE B 1 394 ? -16.547 -13.203 16.375 1 98 394 PHE B N 1
ATOM 6059 C CA . PHE B 1 394 ? -17.312 -14.141 17.172 1 98 394 PHE B CA 1
ATOM 6060 C C . PHE B 1 394 ? -18.656 -13.539 17.562 1 98 394 PHE B C 1
ATOM 6062 O O . PHE B 1 394 ? -18.781 -12.32 17.75 1 98 394 PHE B O 1
ATOM 6069 N N . ARG B 1 395 ? -19.625 -14.406 17.75 1 97.62 395 ARG B N 1
ATOM 6070 C CA . ARG B 1 395 ? -20.906 -13.977 18.297 1 97.62 395 ARG B CA 1
ATOM 6071 C C . ARG B 1 395 ? -20.781 -13.68 19.797 1 97.62 395 ARG B C 1
ATOM 6073 O O . ARG B 1 395 ? -20 -14.32 20.5 1 97.62 395 ARG B O 1
ATOM 6080 N N . ILE B 1 396 ? -21.438 -12.664 20.188 1 98.31 396 ILE B N 1
ATOM 6081 C CA . ILE B 1 396 ? -21.719 -12.461 21.594 1 98.31 396 ILE B CA 1
ATOM 6082 C C . ILE B 1 396 ? -23.188 -12.781 21.891 1 98.31 396 ILE B C 1
ATOM 6084 O O . ILE B 1 396 ? -24.094 -12.164 21.328 1 98.31 396 ILE B O 1
ATOM 6088 N N . GLN B 1 397 ? -23.406 -13.75 22.703 1 97.62 397 GLN B N 1
ATOM 6089 C CA . GLN B 1 397 ? -24.75 -14.156 23.094 1 97.62 397 GLN B CA 1
ATOM 6090 C C . GLN B 1 397 ? -24.906 -14.195 24.609 1 97.62 397 GLN B C 1
ATOM 6092 O O . GLN B 1 397 ? -24.203 -14.945 25.281 1 97.62 397 GLN B O 1
ATOM 6097 N N . ASN B 1 398 ? -25.797 -13.414 25.047 1 97.62 398 ASN B N 1
ATOM 6098 C CA . ASN B 1 398 ? -26.094 -13.32 26.469 1 97.62 398 ASN B CA 1
ATOM 6099 C C . ASN B 1 398 ? -24.828 -13.094 27.297 1 97.62 398 ASN B C 1
ATOM 6101 O O . ASN B 1 398 ? -24.578 -13.812 28.25 1 97.62 398 ASN B O 1
ATOM 6105 N N . GLY B 1 399 ? -24.016 -12.211 26.844 1 97.81 399 GLY B N 1
ATOM 6106 C CA . GLY B 1 399 ? -22.875 -11.711 27.594 1 97.81 399 GLY B CA 1
ATOM 6107 C C . GLY B 1 399 ? -21.641 -12.562 27.422 1 97.81 399 GLY B C 1
ATOM 6108 O O . GLY B 1 399 ? -20.641 -12.383 28.141 1 97.81 399 GLY B O 1
ATOM 6109 N N . GLU B 1 400 ? -21.719 -13.508 26.484 1 97.88 400 GLU B N 1
ATOM 6110 C CA . GLU B 1 400 ? -20.594 -14.406 26.297 1 97.88 400 GLU B CA 1
ATOM 6111 C C . GLU B 1 400 ? -20.172 -14.484 24.844 1 97.88 400 GLU B C 1
ATOM 6113 O O . GLU B 1 400 ? -21.016 -14.516 23.953 1 97.88 400 GLU B O 1
ATOM 6118 N N . ILE B 1 401 ? -18.859 -14.492 24.672 1 97.94 401 ILE B N 1
ATOM 6119 C CA . ILE B 1 401 ? -18.359 -14.773 23.328 1 97.94 401 ILE B CA 1
ATOM 6120 C C . ILE B 1 401 ? -18.531 -16.25 23.016 1 97.94 401 ILE B C 1
ATOM 6122 O O . ILE B 1 401 ? -18.094 -17.125 23.766 1 97.94 401 ILE B O 1
ATOM 6126 N N . THR B 1 402 ? -19.062 -16.594 21.906 1 96.62 402 THR B N 1
ATOM 6127 C CA . THR B 1 402 ? -19.469 -17.969 21.656 1 96.62 402 THR B CA 1
ATOM 6128 C C . THR B 1 402 ? -18.875 -18.484 20.344 1 96.62 402 THR B C 1
ATOM 6130 O O . THR B 1 402 ? -17.688 -18.812 20.297 1 96.62 402 THR B O 1
ATOM 6133 N N . THR B 1 403 ? -19.531 -18.375 19.25 1 96.31 403 THR B N 1
ATOM 6134 C CA . THR B 1 403 ? -19.172 -19.062 18.016 1 96.31 403 THR B CA 1
ATOM 6135 C C . THR B 1 403 ? -18.547 -18.094 17.031 1 96.31 403 THR B C 1
ATOM 6137 O O . THR B 1 403 ? -18.938 -16.938 16.938 1 96.31 403 THR B O 1
ATOM 6140 N N . PRO B 1 404 ? -17.547 -18.688 16.297 1 96.62 404 PRO B N 1
ATOM 6141 C CA . PRO B 1 404 ? -16.969 -17.828 15.266 1 96.62 404 PRO B CA 1
ATOM 6142 C C . PRO B 1 404 ? -17.938 -17.516 14.125 1 96.62 404 PRO B C 1
ATOM 6144 O O . PRO B 1 404 ? -18.812 -18.328 13.828 1 96.62 404 PRO B O 1
ATOM 6147 N N . VAL B 1 405 ? -17.812 -16.328 13.617 1 93.25 405 VAL B N 1
ATOM 6148 C CA . VAL B 1 405 ? -18.609 -15.898 12.461 1 93.25 405 VAL B CA 1
ATOM 6149 C C . VAL B 1 405 ? -17.703 -15.188 11.453 1 93.25 405 VAL B C 1
ATOM 6151 O O . VAL B 1 405 ? -16.688 -14.609 11.828 1 93.25 405 VAL B O 1
ATOM 6154 N N . ALA B 1 406 ? -18.047 -15.32 10.211 1 86.12 406 ALA B N 1
ATOM 6155 C CA . ALA B 1 406 ? -17.297 -14.672 9.148 1 86.12 406 ALA B CA 1
ATOM 6156 C C . ALA B 1 406 ? -18.203 -14.281 7.984 1 86.12 406 ALA B C 1
ATOM 6158 O O . ALA B 1 406 ? -19.422 -14.492 8.039 1 86.12 406 ALA B O 1
ATOM 6159 N N . GLU B 1 407 ? -17.625 -13.594 7.156 1 75.69 407 GLU B N 1
ATOM 6160 C CA . GLU B 1 407 ? -18.281 -13.281 5.895 1 75.69 407 GLU B CA 1
ATOM 6161 C C . GLU B 1 407 ? -19.5 -12.375 6.121 1 75.69 407 GLU B C 1
ATOM 6163 O O . GLU B 1 407 ? -20.594 -12.648 5.625 1 75.69 407 GLU B O 1
ATOM 6168 N N . PHE B 1 408 ? -19.297 -11.227 6.883 1 81 408 PHE B N 1
ATOM 6169 C CA . PHE B 1 408 ? -20.312 -10.203 7.059 1 81 408 PHE B CA 1
ATOM 6170 C C . PHE B 1 408 ? -19.703 -8.805 6.992 1 81 408 PHE B C 1
ATOM 6172 O O . PHE B 1 408 ? -18.484 -8.656 6.992 1 81 408 PHE B O 1
ATOM 6179 N N . THR B 1 409 ? -20.547 -7.797 6.855 1 79.94 409 THR B N 1
ATOM 6180 C CA . THR B 1 409 ? -20.125 -6.402 6.805 1 79.94 409 THR B CA 1
ATOM 6181 C C . THR B 1 409 ? -20.672 -5.633 8.008 1 79.94 409 THR B C 1
ATOM 6183 O O . THR B 1 409 ? -21.781 -5.883 8.461 1 79.94 409 THR B O 1
ATOM 6186 N N . ILE B 1 410 ? -19.875 -4.785 8.43 1 86.88 410 ILE B N 1
ATOM 6187 C CA . ILE B 1 410 ? -20.328 -3.844 9.445 1 86.88 410 ILE B CA 1
ATOM 6188 C C . ILE B 1 410 ? -20.344 -2.428 8.875 1 86.88 410 ILE B C 1
ATOM 6190 O O . ILE B 1 410 ? -19.469 -2.07 8.07 1 86.88 410 ILE B O 1
ATOM 6194 N N . ALA B 1 411 ? -21.375 -1.712 9.219 1 84.19 411 ALA B N 1
ATOM 6195 C CA . ALA B 1 411 ? -21.531 -0.379 8.648 1 84.19 411 ALA B CA 1
ATOM 6196 C C . ALA B 1 411 ? -22.078 0.603 9.68 1 84.19 411 ALA B C 1
ATOM 6198 O O . ALA B 1 411 ? -22.641 0.193 10.695 1 84.19 411 ALA B O 1
ATOM 6199 N N . GLY B 1 412 ? -21.844 1.853 9.422 1 86.88 412 GLY B N 1
ATOM 6200 C CA . GLY B 1 412 ? -22.312 2.973 10.227 1 86.88 412 GLY B CA 1
ATOM 6201 C C . GLY B 1 412 ? -21.812 4.312 9.727 1 86.88 412 GLY B C 1
ATOM 6202 O O . GLY B 1 412 ? -21.547 4.48 8.531 1 86.88 412 GLY B O 1
ATOM 6203 N N . ASN B 1 413 ? -21.891 5.301 10.492 1 89.44 413 ASN B N 1
ATOM 6204 C CA . ASN B 1 413 ? -21.281 6.609 10.281 1 89.44 413 ASN B CA 1
ATOM 6205 C C . ASN B 1 413 ? -20.281 6.945 11.391 1 89.44 413 ASN B C 1
ATOM 6207 O O . ASN B 1 413 ? -20.594 6.793 12.57 1 89.44 413 ASN B O 1
ATOM 6211 N N . ALA B 1 414 ? -19.172 7.438 10.969 1 93.88 414 ALA B N 1
ATOM 6212 C CA . ALA B 1 414 ? -18.062 7.648 11.906 1 93.88 414 ALA B CA 1
ATOM 6213 C C . ALA B 1 414 ? -18.5 8.562 13.055 1 93.88 414 ALA B C 1
ATOM 6215 O O . ALA B 1 414 ? -18.109 8.344 14.203 1 93.88 414 ALA B O 1
ATOM 6216 N N . ARG B 1 415 ? -19.312 9.602 12.828 1 94.81 415 ARG B N 1
ATOM 6217 C CA . ARG B 1 415 ? -19.75 10.516 13.883 1 94.81 415 ARG B CA 1
ATOM 6218 C C . ARG B 1 415 ? -20.562 9.773 14.938 1 94.81 415 ARG B C 1
ATOM 6220 O O . ARG B 1 415 ? -20.297 9.914 16.141 1 94.81 415 ARG B O 1
ATOM 6227 N N . ASP B 1 416 ? -21.484 9.008 14.438 1 95.25 416 ASP B N 1
ATOM 6228 C CA . ASP B 1 416 ? -22.328 8.242 15.352 1 95.25 416 ASP B CA 1
ATOM 6229 C C . ASP B 1 416 ? -21.516 7.188 16.094 1 95.25 416 ASP B C 1
ATOM 6231 O O . ASP B 1 416 ? -21.703 6.984 17.297 1 95.25 416 ASP B O 1
ATOM 6235 N N . MET B 1 417 ? -20.672 6.555 15.367 1 96.38 417 MET B N 1
ATOM 6236 C CA . MET B 1 417 ? -19.812 5.527 15.961 1 96.38 417 MET B CA 1
ATOM 6237 C C . MET B 1 417 ? -18.984 6.102 17.109 1 96.38 417 MET B C 1
ATOM 6239 O O . MET B 1 417 ? -18.906 5.5 18.188 1 96.38 417 MET B O 1
ATOM 6243 N N . PHE B 1 418 ? -18.359 7.254 16.844 1 98.06 418 PHE B N 1
ATOM 6244 C CA . PHE B 1 418 ? -17.547 7.898 17.875 1 98.06 418 PHE B CA 1
ATOM 6245 C C . PHE B 1 418 ? -18.375 8.234 19.094 1 98.06 418 PHE B C 1
ATOM 6247 O O . PHE B 1 418 ? -17.969 7.945 20.234 1 98.06 418 PHE B O 1
ATOM 6254 N N . LEU B 1 419 ? -19.531 8.719 18.953 1 97.81 419 LEU B N 1
ATOM 6255 C CA . LEU B 1 419 ? -20.375 9.156 20.062 1 97.81 419 LEU B CA 1
ATOM 6256 C C . LEU B 1 419 ? -20.844 7.965 20.891 1 97.81 419 LEU B C 1
ATOM 6258 O O . LEU B 1 419 ? -21.094 8.102 22.094 1 97.81 419 LEU B O 1
ATOM 6262 N N . ASN B 1 420 ? -20.938 6.84 20.281 1 97.88 420 ASN B N 1
ATOM 6263 C CA . ASN B 1 420 ? -21.5 5.668 20.938 1 97.88 420 ASN B CA 1
ATOM 6264 C C . ASN B 1 420 ? -20.422 4.668 21.344 1 97.88 420 ASN B C 1
ATOM 6266 O O . ASN B 1 420 ? -20.719 3.492 21.578 1 97.88 420 ASN B O 1
ATOM 6270 N N . MET B 1 421 ? -19.234 5.109 21.484 1 98.06 421 MET B N 1
ATOM 6271 C CA . MET B 1 421 ? -18.078 4.266 21.75 1 98.06 421 MET B CA 1
ATOM 6272 C C . MET B 1 421 ? -17.766 4.246 23.25 1 98.06 421 MET B C 1
ATOM 6274 O O . MET B 1 421 ? -17.797 5.285 23.906 1 98.06 421 MET B O 1
ATOM 6278 N N . THR B 1 422 ? -17.469 3.055 23.797 1 98.31 422 THR B N 1
ATOM 6279 C CA . THR B 1 422 ? -17.047 2.871 25.172 1 98.31 422 THR B CA 1
ATOM 6280 C C . THR B 1 422 ? -15.781 2.029 25.25 1 98.31 422 THR B C 1
ATOM 6282 O O . THR B 1 422 ? -15.75 0.896 24.766 1 98.31 422 THR B O 1
ATOM 6285 N N . PRO B 1 423 ? -14.688 2.588 25.812 1 98.62 423 PRO B N 1
ATOM 6286 C CA . PRO B 1 423 ? -13.445 1.824 25.953 1 98.62 423 PRO B CA 1
ATOM 6287 C C . PRO B 1 423 ? -13.422 0.971 27.219 1 98.62 423 PRO B C 1
ATOM 6289 O O . PRO B 1 423 ? -13.953 1.38 28.25 1 98.62 423 PRO B O 1
ATOM 6292 N N . ALA B 1 424 ? -12.758 -0.204 27.141 1 98.69 424 ALA B N 1
ATOM 6293 C CA . ALA B 1 424 ? -12.477 -1.028 28.312 1 98.69 424 ALA B CA 1
ATOM 6294 C C . ALA B 1 424 ? -11.172 -0.602 28.969 1 98.69 424 ALA B C 1
ATOM 6296 O O . ALA B 1 424 ? -10.617 0.45 28.656 1 98.69 424 ALA B O 1
ATOM 6297 N N . ASN B 1 425 ? -10.758 -1.328 30 1 98.62 425 ASN B N 1
ATOM 6298 C CA . ASN B 1 425 ? -9.602 -0.906 30.797 1 98.62 425 ASN B CA 1
ATOM 6299 C C . ASN B 1 425 ? -8.352 -1.701 30.422 1 98.62 425 ASN B C 1
ATOM 6301 O O . ASN B 1 425 ? -7.375 -1.715 31.172 1 98.62 425 ASN B O 1
ATOM 6305 N N . ASP B 1 426 ? -8.266 -2.305 29.328 1 98.5 426 ASP B N 1
ATOM 6306 C CA . ASP B 1 426 ? -7.188 -3.238 29 1 98.5 426 ASP B CA 1
ATOM 6307 C C . ASP B 1 426 ? -6.238 -2.648 27.969 1 98.5 426 ASP B C 1
ATOM 6309 O O . ASP B 1 426 ? -5.742 -3.365 27.094 1 98.5 426 ASP B O 1
ATOM 6313 N N . LEU B 1 427 ? -5.941 -1.388 27.984 1 98.31 427 LEU B N 1
ATOM 6314 C CA . LEU B 1 427 ? -5.02 -0.766 27.047 1 98.31 427 LEU B CA 1
ATOM 6315 C C . LEU B 1 427 ? -3.619 -1.348 27.188 1 98.31 427 LEU B C 1
ATOM 6317 O O . LEU B 1 427 ? -3.092 -1.44 28.297 1 98.31 427 LEU B O 1
ATOM 6321 N N . GLU B 1 428 ? -3.074 -1.749 26.156 1 96.38 428 GLU B N 1
ATOM 6322 C CA . GLU B 1 428 ? -1.675 -2.148 26.047 1 96.38 428 GLU B CA 1
ATOM 6323 C C . GLU B 1 428 ? -0.981 -1.41 24.906 1 96.38 428 GLU B C 1
ATOM 6325 O O . GLU B 1 428 ? -1.567 -1.21 23.828 1 96.38 428 GLU B O 1
ATOM 6330 N N . PHE B 1 429 ? 0.288 -1.056 25.125 1 96.06 429 PHE B N 1
ATOM 6331 C CA . PHE B 1 429 ? 1.068 -0.399 24.094 1 96.06 429 PHE B CA 1
ATOM 6332 C C . PHE B 1 429 ? 1.855 -1.42 23.281 1 96.06 429 PHE B C 1
ATOM 6334 O O . PHE B 1 429 ? 2.936 -1.851 23.688 1 96.06 429 PHE B O 1
ATOM 6341 N N . ARG B 1 430 ? 1.258 -1.763 22.172 1 94.94 430 ARG B N 1
ATOM 6342 C CA . ARG B 1 430 ? 1.853 -2.789 21.328 1 94.94 430 ARG B CA 1
ATOM 6343 C C . ARG B 1 430 ? 2.164 -2.234 19.938 1 94.94 430 ARG B C 1
ATOM 6345 O O . ARG B 1 430 ? 3.098 -2.695 19.281 1 94.94 430 ARG B O 1
ATOM 6352 N N . TYR B 1 431 ? 1.483 -1.253 19.5 1 96.06 431 TYR B N 1
ATOM 6353 C CA . TYR B 1 431 ? 1.571 -0.681 18.156 1 96.06 431 TYR B CA 1
ATOM 6354 C C . TYR B 1 431 ? 1.855 0.815 18.219 1 96.06 431 TYR B C 1
ATOM 6356 O O . TYR B 1 431 ? 2.07 1.366 19.312 1 96.06 431 TYR B O 1
ATOM 6364 N N . GLY B 1 432 ? 1.968 1.431 17.031 1 95.94 432 GLY B N 1
ATOM 6365 C CA . GLY B 1 432 ? 2.078 2.879 16.969 1 95.94 432 GLY B CA 1
ATOM 6366 C C . GLY B 1 432 ? 0.799 3.594 17.359 1 95.94 432 GLY B C 1
ATOM 6367 O O . GLY B 1 432 ? 0.833 4.746 17.781 1 95.94 432 GLY B O 1
ATOM 6368 N N . SER B 1 433 ? -0.323 2.953 17.094 1 97.62 433 SER B N 1
ATOM 6369 C CA . SER B 1 433 ? -1.652 3.363 17.531 1 97.62 433 SER B CA 1
ATOM 6370 C C . SER B 1 433 ? -2.318 2.277 18.375 1 97.62 433 SER B C 1
ATOM 6372 O O . SER B 1 433 ? -2.42 1.128 17.938 1 97.62 433 SER B O 1
ATOM 6374 N N . ASN B 1 434 ? -2.752 2.66 19.594 1 98.31 434 ASN B N 1
ATOM 6375 C CA . ASN B 1 434 ? -3.252 1.656 20.531 1 98.31 434 ASN B CA 1
ATOM 6376 C C . ASN B 1 434 ? -4.605 2.055 21.109 1 98.31 434 ASN B C 1
ATOM 6378 O O . ASN B 1 434 ? -4.84 3.229 21.406 1 98.31 434 ASN B O 1
ATOM 6382 N N . VAL B 1 435 ? -5.445 1.111 21.188 1 98.69 435 VAL B N 1
ATOM 6383 C CA . VAL B 1 435 ? -6.734 1.26 21.844 1 98.69 435 VAL B CA 1
ATOM 6384 C C . VAL B 1 435 ? -6.996 0.053 22.75 1 98.69 435 VAL B C 1
ATOM 6386 O O . VAL B 1 435 ? -6.457 -1.031 22.516 1 98.69 435 VAL B O 1
ATOM 6389 N N . PRO B 1 436 ? -7.793 0.26 23.875 1 98.62 436 PRO B N 1
ATOM 6390 C CA . PRO B 1 436 ? -8.336 -0.924 24.547 1 98.62 436 PRO B CA 1
ATOM 6391 C C . PRO B 1 436 ? -9.43 -1.61 23.734 1 98.62 436 PRO B C 1
ATOM 6393 O O . PRO B 1 436 ? -9.68 -1.241 22.578 1 98.62 436 PRO B O 1
ATOM 6396 N N . THR B 1 437 ? -9.945 -2.715 24.312 1 98.62 437 THR B N 1
ATOM 6397 C CA . THR B 1 437 ? -11.188 -3.223 23.75 1 98.62 437 THR B CA 1
ATOM 6398 C C . THR B 1 437 ? -12.258 -2.135 23.734 1 98.62 437 THR B C 1
ATOM 6400 O O . THR B 1 437 ? -12.406 -1.383 24.703 1 98.62 437 THR B O 1
ATOM 6403 N N . ILE B 1 438 ? -12.961 -2.016 22.609 1 98.44 438 ILE B N 1
ATOM 6404 C CA . ILE B 1 438 ? -13.961 -0.952 22.516 1 98.44 438 ILE B CA 1
ATOM 6405 C C . ILE B 1 438 ? -15.297 -1.539 22.078 1 98.44 438 ILE B C 1
ATOM 6407 O O . ILE B 1 438 ? -15.352 -2.453 21.266 1 98.44 438 ILE B O 1
ATOM 6411 N N . ARG B 1 439 ? -16.359 -1.022 22.688 1 98.56 439 ARG B N 1
ATOM 6412 C CA . ARG B 1 439 ? -17.719 -1.336 22.266 1 98.56 439 ARG B CA 1
ATOM 6413 C C . ARG B 1 439 ? -18.359 -0.148 21.547 1 98.56 439 ARG B C 1
ATOM 6415 O O . ARG B 1 439 ? -18.25 0.99 22.016 1 98.56 439 ARG B O 1
ATOM 6422 N N . ILE B 1 440 ? -18.906 -0.355 20.406 1 97.94 440 ILE B N 1
ATOM 6423 C CA . ILE B 1 440 ? -19.688 0.651 19.688 1 97.94 440 ILE B CA 1
ATOM 6424 C C . ILE B 1 440 ? -21.141 0.184 19.562 1 97.94 440 ILE B C 1
ATOM 6426 O O . ILE B 1 440 ? -21.391 -0.907 19.047 1 97.94 440 ILE B O 1
ATOM 6430 N N . GLU B 1 441 ? -22.078 1.021 19.938 1 97 441 GLU B N 1
ATOM 6431 C CA . GLU B 1 441 ? -23.5 0.692 19.906 1 97 441 GLU B CA 1
ATOM 6432 C C . GLU B 1 441 ? -24.109 1.006 18.531 1 97 441 GLU B C 1
ATOM 6434 O O . GLU B 1 441 ? -23.688 1.955 17.875 1 97 441 GLU B O 1
ATOM 6439 N N . GLY B 1 442 ? -25.031 0.164 18.156 1 92.19 442 GLY B N 1
ATOM 6440 C CA . GLY B 1 442 ? -25.969 0.542 17.125 1 92.19 442 GLY B CA 1
ATOM 6441 C C . GLY B 1 442 ? -25.375 0.473 15.727 1 92.19 442 GLY B C 1
ATOM 6442 O O . GLY B 1 442 ? -25.703 1.292 14.867 1 92.19 442 GLY B O 1
ATOM 6443 N N . MET B 1 443 ? -24.406 -0.372 15.461 1 92.19 443 MET B N 1
ATOM 6444 C CA . MET B 1 443 ? -23.875 -0.541 14.109 1 92.19 443 MET B CA 1
ATOM 6445 C C . MET B 1 443 ? -24.75 -1.511 13.305 1 92.19 443 MET B C 1
ATOM 6447 O O . MET B 1 443 ? -25.453 -2.344 13.883 1 92.19 443 MET B O 1
ATOM 6451 N N . THR B 1 444 ? -24.672 -1.335 12.078 1 87.69 444 THR B N 1
ATOM 6452 C CA . THR B 1 444 ? -25.406 -2.219 11.18 1 87.69 444 THR B CA 1
ATOM 6453 C C . THR B 1 444 ? -24.547 -3.391 10.742 1 87.69 444 THR B C 1
ATOM 6455 O O . THR B 1 444 ? -23.375 -3.205 10.398 1 87.69 444 THR B O 1
ATOM 6458 N N . VAL B 1 445 ? -25.078 -4.57 10.836 1 88.44 445 VAL B N 1
ATOM 6459 C CA . VAL B 1 445 ? -24.422 -5.785 10.367 1 88.44 445 VAL B CA 1
ATOM 6460 C C . VAL B 1 445 ? -25.203 -6.367 9.18 1 88.44 445 VAL B C 1
ATOM 6462 O O . VAL B 1 445 ? -26.422 -6.484 9.227 1 88.44 445 VAL B O 1
ATOM 6465 N N . ALA B 1 446 ? -24.5 -6.605 8.164 1 78.94 446 ALA B N 1
ATOM 6466 C CA . ALA B 1 446 ? -25.078 -7.297 7.02 1 78.94 446 ALA B CA 1
ATOM 6467 C C . ALA B 1 446 ? -24.453 -8.68 6.836 1 78.94 446 ALA B C 1
ATOM 6469 O O . ALA B 1 446 ? -23.281 -8.789 6.473 1 78.94 446 ALA B O 1
ATOM 6470 N N . GLY B 1 447 ? -25.141 -9.664 7.223 1 73.44 447 GLY B N 1
ATOM 6471 C CA . GLY B 1 447 ? -24.75 -11.055 7.062 1 73.44 447 GLY B CA 1
ATOM 6472 C C . GLY B 1 447 ? -25.75 -11.883 6.285 1 73.44 447 GLY B C 1
ATOM 6473 O O . GLY B 1 447 ? -26.625 -11.328 5.605 1 73.44 447 GLY B O 1
ATOM 6474 N N . ALA B 1 448 ? -25.656 -13.383 6.215 1 63.34 448 ALA B N 1
ATOM 6475 C CA . ALA B 1 448 ? -26.531 -14.297 5.48 1 63.34 448 ALA B CA 1
ATOM 6476 C C . ALA B 1 448 ? -27.688 -14.758 6.352 1 63.34 448 ALA B C 1
ATOM 6478 O O . ALA B 1 448 ? -27.562 -14.844 7.574 1 63.34 448 ALA B O 1
#

Organism: NCBI:txid2759526

Radius of gyration: 27.25 Å; Cα contacts (8 Å, |Δi|>4): 2676; chains: 2; bounding box: 71×64×63 Å